Protein 1ZJ8 (pdb70)

Nearest PDB structures (foldseek):
  1zj9-assembly2_B  TM=9.997E-01  e=0.000E+00  Mycobacterium tuberculosis H37Rv
  5h8y-assembly1_D  TM=8.381E-01  e=7.721E-36  Zea mays
  5h8y-assembly2_B  TM=8.354E-01  e=2.269E-35  Zea mays
  5h92-assembly2_B  TM=8.286E-01  e=1.441E-35  Zea mays
  5h8v-assembly1_A  TM=8.009E-01  e=9.688E-36  Zea mays

Secondary structure (DSSP, 8-state):
-----GGGT--S--SHHHHHGGGS-GGGHHHHIIIIIHHH-GGGS-HHHHHTGGGGGTEEEEEPTT--GGG-SGGGHHHHEEEEEEEEEB-GGGEE-HHHHHHHHHHHHHHSTTEEEE-TTS-EEEEEE-GGGHHHHHHHHHTTT-B-TTSSSSSEEEEEE-TTTTT-TT-S--THHHHHHHHHHHTTSGGGSS-SS-EEEEEESSS-S-GGGSSEEEEEEEETTTEEEEEEEE--B-SSS-B--EEEEEEE-GGGHHHHHHHHHHHHHHHS--SSGGG-SHHHHHHHH-HHHHHHHIIIIIISSPPEE-PPPPPPSS-----EEEE-TTSSEEEEEB-BTTEEEHHHHHHHHHHHHHHT---EEE-TTS-EEEEEE-HHHHHHHHHHHHHTT-BSS--HHHHHEEE--BTTT-TT-SSB-HHHHHHHHHHHHHHTHHHHTT--S---EEEESSTT-TT-GGGSSEEEEEEEEESSSS-EEEEEEEEES-B-STT-BPPEE-TT--EETTTHHHHHHHHHHHHHHSPPTT--HHHHHHHS-GGGG-/-----GGGT--S--SHHHHHGGGS-GGGHHHHIIIIIHHH-GGGS-HHHHTTGGGGGTEEEEEPTT--TTT-SGGGHHHHEEEEEEEEEB-GGGEE-HHHHHHHHHHHHHHSTTEEEE-TTS-EEEEEE-GGGHHHHHHHHHTTT-B-TTSSSSSEEEEEE-TTTTT-SS-S--THHHHHHHHHHHTTSGGGS--SS-EEEEEESSS-S-GGGSSEEEEEEEETTTEEEEEEEE--B-SSS-B--EEEEEEE-GGGHHHHHHHHHHHHHHHS--SSGGG-SHHHHHHHH-HHHHHHHIIIIIISSPPEE-PPP---SS-----EEEE-TTSSEEEEEB-BTTEEEHHHHHHHHHHHHHTT---EEE-TTS-EEEEEE-HHHHHHHHHHHHHTT-BSS--HHHHHEEE--BTTT-TT-SSB-HHHHHHHHHHHHHHTHHHHTT--S---EEEESSTT-TT-GGGSSEEEEEEEEESSSS-EEEEEEEEES-BSSTT-BPPEEPTT--EETTTHHHHHHHHHHHHHHSPPTT--HHHHHHHS-GGGG-

Organism: Mycobacterium tuberculosis (strain ATCC 25618 / H37Rv) (NCBI:txid83332)

Radius of gyration: 33.24 Å; Cα contacts (8 Å, |Δi|>4): 2550; chains: 2; bounding box: 100×72×85 Å

GO terms:
  GO:0051539 4 iron, 4 sulfur cluster binding (F, IDA)
  GO:0051539 4 iron, 4 sulfur cluster binding (F, IMP)
  GO:0000103 sulfate assimilation (P, IMP)
  GO:0005829 cytosol (C, TAS)
  GO:0050311 sulfite reductase (ferredoxin) activity (F, IDA)

InterPro domains:
  IPR005117 Nitrite/Sulfite reductase ferredoxin-like domain [PF03460] (92-152)
  IPR005117 Nitrite/Sulfite reductase ferredoxin-like domain [PF03460] (338-400)
  IPR006066 Nitrite/sulphite reductase iron-sulphur/sirohaem-binding site [PR00397] (412-430)
  IPR006066 Nitrite/sulphite reductase iron-sulphur/sirohaem-binding site [PR00397] (461-479)
  IPR006066 Nitrite/sulphite reductase iron-sulphur/sirohaem-binding site [PS00365] (461-477)
  IPR006067 Nitrite/sulphite reductase 4Fe-4S domain [PF01077] (161-314)
  IPR006067 Nitrite/sulphite reductase 4Fe-4S domain [PF01077] (412-549)
  IPR036136 Nitrite/Sulfite reductase ferredoxin-like domain superfamily [SSF55124] (11-161)
  IPR036136 Nitrite/Sulfite reductase ferredoxin-like domain superfamily [SSF55124] (328-404)
  IPR045854 Nitrite and sulphite reductase 4Fe-4S domain-like superfamily [G3DSA:3.30.413.10] (154-330)
  IPR045854 Nitrite and sulphite reductase 4Fe-4S domain-like superfamily [G3DSA:3.30.413.10] (408-555)
  IPR045854 Nitrite and sulphite reductase 4Fe-4S domain-like superfamily [SSF56014] (162-320)
  IPR045854 Nitrite and sulphite reductase 4Fe-4S domain-like superfamily [SSF56014] (408-555)
  IPR051329 Nitrite and Sulfite Reductase 4Fe-4S Domain-Containing Protein [PTHR32439] (7-543)

B-factor: mean 45.19, std 12.54, range [2.69, 84.02]

Structure (mmCIF, N/CA/C/O backbone):
data_1ZJ8
#
_entry.id   1ZJ8
#
_cell.length_a   84.257
_cell.length_b   115.355
_cell.length_c   114.697
_cell.angle_alpha   90.00
_cell.angle_beta   90.00
_cell.angle_gamma   90.00
#
_symmetry.space_group_name_H-M   'P 21 21 21'
#
loop_
_entity.id
_entity.type
_entity.pdbx_description
1 polymer 'Probable ferredoxin-dependent nitrite reductase NirA'
2 non-polymer 'CHLORIDE ION'
3 non-polymer 'IRON/SULFUR CLUSTER'
4 non-polymer SIROHEME
5 water water
#
loop_
_atom_site.group_PDB
_atom_site.id
_atom_site.type_symbol
_atom_site.label_atom_id
_atom_site.label_alt_id
_atom_site.label_comp_id
_atom_site.label_asym_id
_atom_site.label_entity_id
_atom_site.label_seq_id
_atom_site.pdbx_PDB_ins_code
_atom_site.Cartn_x
_atom_site.Cartn_y
_atom_site.Cartn_z
_atom_site.occupancy
_atom_site.B_iso_or_equiv
_atom_site.auth_seq_id
_atom_site.auth_comp_id
_atom_site.auth_asym_id
_atom_site.auth_atom_id
_atom_site.pdbx_PDB_model_num
ATOM 1 N N . ARG A 1 21 ? 1.710 54.113 48.477 1.00 71.99 10 ARG A N 1
ATOM 2 C CA . ARG A 1 21 ? 1.291 53.642 49.840 1.00 71.94 10 ARG A CA 1
ATOM 3 C C . ARG A 1 21 ? 2.465 53.009 50.647 1.00 71.66 10 ARG A C 1
ATOM 4 O O . ARG A 1 21 ? 2.247 52.172 51.534 1.00 71.83 10 ARG A O 1
ATOM 12 N N . ASN A 1 22 ? 3.690 53.465 50.359 1.00 70.92 11 ASN A N 1
ATOM 13 C CA . ASN A 1 22 ? 4.934 52.924 50.939 1.00 70.12 11 ASN A CA 1
ATOM 14 C C . ASN A 1 22 ? 5.078 51.407 50.786 1.00 69.38 11 ASN A C 1
ATOM 15 O O . ASN A 1 22 ? 4.916 50.653 51.752 1.00 69.30 11 ASN A O 1
ATOM 20 N N . GLU A 1 23 ? 5.405 50.981 49.566 1.00 68.41 12 GLU A N 1
ATOM 21 C CA . GLU A 1 23 ? 5.747 49.585 49.286 1.00 67.48 12 GLU A CA 1
ATOM 22 C C . GLU A 1 23 ? 7.258 49.378 49.385 1.00 66.71 12 GLU A C 1
ATOM 23 O O . GLU A 1 23 ? 7.772 48.394 48.856 1.00 66.95 12 GLU A O 1
ATOM 29 N N . GLY A 1 24 ? 7.964 50.299 50.053 1.00 65.66 13 GLY A N 1
ATOM 30 C CA . GLY A 1 24 ? 9.408 50.186 50.284 1.00 64.85 13 GLY A CA 1
ATOM 31 C C . GLY A 1 24 ? 10.253 50.737 49.149 1.00 64.00 13 GLY A C 1
ATOM 32 O O . GLY A 1 24 ? 11.475 50.744 49.250 1.00 63.50 13 GLY A O 1
ATOM 33 N N . GLN A 1 25 ? 9.597 51.220 48.087 1.00 63.38 14 GLN A N 1
ATOM 34 C CA . GLN A 1 25 ? 10.262 51.667 46.854 1.00 63.08 14 GLN A CA 1
ATOM 35 C C . GLN A 1 25 ? 11.256 52.799 47.090 1.00 62.82 14 GLN A C 1
ATOM 36 O O . GLN A 1 25 ? 10.892 53.856 47.610 1.00 62.86 14 GLN A O 1
ATOM 42 N N . TRP A 1 26 ? 12.508 52.556 46.702 1.00 62.70 15 TRP A N 1
ATOM 43 C CA . TRP A 1 26 ? 13.600 53.533 46.822 1.00 62.73 15 TRP A CA 1
ATOM 44 C C . TRP A 1 26 ? 13.311 54.841 46.059 1.00 62.93 15 TRP A C 1
ATOM 45 O O . TRP A 1 26 ? 13.501 55.932 46.600 1.00 63.06 15 TRP A O 1
ATOM 56 N N . ALA A 1 27 ? 12.838 54.726 44.817 1.00 63.33 16 ALA A N 1
ATOM 57 C CA . ALA A 1 27 ? 12.611 55.900 43.942 1.00 63.73 16 ALA A CA 1
ATOM 58 C C . ALA A 1 27 ? 11.383 56.769 44.290 1.00 64.13 16 ALA A C 1
ATOM 59 O O . ALA A 1 27 ? 11.156 57.799 43.652 1.00 64.42 16 ALA A O 1
ATOM 61 N N . LEU A 1 28 ? 10.568 56.352 45.252 1.00 64.51 17 LEU A N 1
ATOM 62 C CA . LEU A 1 28 ? 9.514 57.221 45.767 1.00 64.82 17 LEU A CA 1
ATOM 63 C C . LEU A 1 28 ? 9.943 57.899 47.083 1.00 65.19 17 LEU A C 1
ATOM 64 O O . LEU A 1 28 ? 9.129 58.530 47.750 1.00 65.14 17 LEU A O 1
ATOM 69 N N . GLY A 1 29 ? 11.219 57.770 47.447 1.00 65.73 18 GLY A N 1
ATOM 70 C CA . GLY A 1 29 ? 11.723 58.280 48.717 1.00 66.25 18 GLY A CA 1
ATOM 71 C C . GLY A 1 29 ? 11.431 57.379 49.905 1.00 66.87 18 GLY A C 1
ATOM 72 O O . GLY A 1 29 ? 11.977 57.600 50.996 1.00 66.84 18 GLY A O 1
ATOM 73 N N . HIS A 1 30 ? 10.584 56.362 49.698 1.00 67.57 19 HIS A N 1
ATOM 74 C CA . HIS A 1 30 ? 10.173 55.431 50.758 1.00 67.92 19 HIS A CA 1
ATOM 75 C C . HIS A 1 30 ? 11.305 54.424 50.993 1.00 68.11 19 HIS A C 1
ATOM 76 O O . HIS A 1 30 ? 11.189 53.251 50.658 1.00 68.13 19 HIS A O 1
ATOM 83 N N . ARG A 1 31 ? 12.389 54.901 51.599 1.00 68.31 20 ARG A N 1
ATOM 84 C CA . ARG A 1 31 ? 13.664 54.203 51.581 1.00 68.40 20 ARG A CA 1
ATOM 85 C C . ARG A 1 31 ? 14.023 53.534 52.917 1.00 68.41 20 ARG A C 1
ATOM 86 O O . ARG A 1 31 ? 15.193 53.182 53.153 1.00 68.31 20 ARG A O 1
ATOM 94 N N . GLU A 1 32 ? 13.020 53.329 53.773 1.00 68.37 21 GLU A N 1
ATOM 95 C CA . GLU A 1 32 ? 13.261 52.768 55.112 1.00 68.32 21 GLU A CA 1
ATOM 96 C C . GLU A 1 32 ? 13.012 51.258 55.219 1.00 68.05 21 GLU A C 1
ATOM 97 O O . GLU A 1 32 ? 12.098 50.736 54.576 1.00 68.16 21 GLU A O 1
ATOM 103 N N . PRO A 1 33 ? 13.819 50.551 56.044 1.00 67.53 22 PRO A N 1
ATOM 104 C CA . PRO A 1 33 ? 13.658 49.098 56.185 1.00 67.18 22 PRO A CA 1
ATOM 105 C C . PRO A 1 33 ? 12.282 48.698 56.695 1.00 66.77 22 PRO A C 1
ATOM 106 O O . PRO A 1 33 ? 11.869 49.173 57.743 1.00 66.88 22 PRO A O 1
ATOM 110 N N . LEU A 1 34 ? 11.584 47.841 55.955 1.00 66.30 23 LEU A N 1
ATOM 111 C CA . LEU A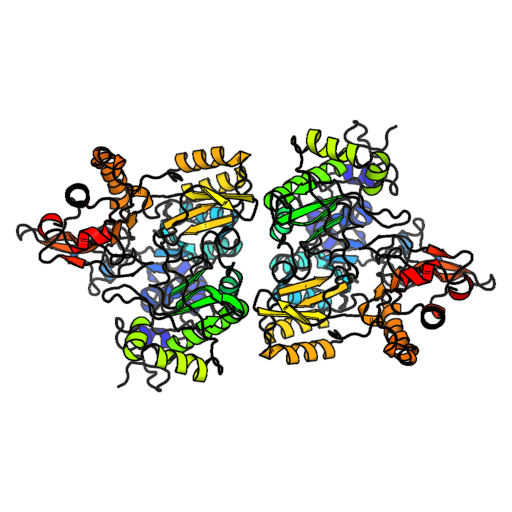 1 34 ? 10.283 47.328 56.371 1.00 66.06 23 LEU A CA 1
ATOM 112 C C . LEU A 1 34 ? 10.347 45.827 56.705 1.00 65.82 23 LEU A C 1
ATOM 113 O O . LEU A 1 34 ? 9.310 45.175 56.871 1.00 65.84 23 LEU A O 1
ATOM 118 N N . ASN A 1 35 ? 11.565 45.290 56.795 1.00 65.53 24 ASN A N 1
ATOM 119 C CA . ASN A 1 35 ? 11.815 43.865 57.071 1.00 65.26 24 ASN A CA 1
ATOM 120 C C . ASN A 1 35 ? 13.108 43.760 57.867 1.00 65.11 24 ASN A C 1
ATOM 121 O O . ASN A 1 35 ? 13.880 44.723 57.928 1.00 64.81 24 ASN A O 1
ATOM 126 N N . ALA A 1 36 ? 13.351 42.589 58.456 1.00 65.11 25 ALA A N 1
ATOM 127 C CA . ALA A 1 36 ? 14.657 42.284 59.054 1.00 65.19 25 ALA A CA 1
ATOM 128 C C . ALA A 1 36 ? 15.711 42.104 57.948 1.00 65.29 25 ALA A C 1
ATOM 129 O O . ALA A 1 36 ? 16.918 42.305 58.166 1.00 65.03 25 ALA A O 1
ATOM 131 N N . ASN A 1 37 ? 15.228 41.712 56.767 1.00 65.44 26 ASN A N 1
ATOM 132 C CA . ASN A 1 37 ? 16.058 41.496 55.594 1.00 65.52 26 ASN A CA 1
ATOM 133 C C . ASN A 1 37 ? 16.514 42.812 55.000 1.00 65.62 26 ASN A C 1
ATOM 134 O O . ASN A 1 37 ? 17.706 42.999 54.750 1.00 65.52 26 ASN A O 1
ATOM 139 N N . GLU A 1 38 ? 15.564 43.725 54.789 1.00 65.80 27 GLU A N 1
ATOM 140 C CA . GLU A 1 38 ? 15.882 45.082 54.345 1.00 65.94 27 GLU A CA 1
ATOM 141 C C . GLU A 1 38 ? 16.715 45.872 55.368 1.00 66.17 27 GLU A C 1
ATOM 142 O O . GLU A 1 38 ? 17.395 46.835 54.998 1.00 66.41 27 GLU A O 1
ATOM 148 N N . GLU A 1 39 ? 16.682 45.465 56.636 1.00 66.28 28 GLU A N 1
ATOM 149 C CA . GLU A 1 39 ? 17.405 46.194 57.679 1.00 66.36 28 GLU A CA 1
ATOM 150 C C . GLU A 1 39 ? 18.869 45.783 57.844 1.00 66.14 28 GLU A C 1
ATOM 151 O O . GLU A 1 39 ? 19.717 46.622 58.162 1.00 66.09 28 GLU A O 1
ATOM 157 N N . LEU A 1 40 ? 19.166 44.501 57.651 1.00 66.08 29 LEU A N 1
ATOM 158 C CA . LEU A 1 40 ? 20.556 44.033 57.746 1.00 65.98 29 LEU A CA 1
ATOM 159 C C . LEU A 1 40 ? 21.393 44.522 56.562 1.00 65.72 29 LEU A C 1
ATOM 160 O O . LEU A 1 40 ? 22.604 44.704 56.679 1.00 65.49 29 LEU A O 1
ATOM 165 N N . LYS A 1 41 ? 20.727 44.756 55.431 1.00 65.65 30 LYS A N 1
ATOM 166 C CA . LYS A 1 41 ? 21.381 45.295 54.240 1.00 65.43 30 LYS A CA 1
ATOM 167 C C . LYS A 1 41 ? 21.734 46.783 54.415 1.00 65.54 30 LYS A C 1
ATOM 168 O O . LYS A 1 41 ? 22.653 47.289 53.753 1.00 65.61 30 LYS A O 1
ATOM 174 N N . LYS A 1 42 ? 21.030 47.468 55.320 1.00 65.32 31 LYS A N 1
ATOM 175 C CA . LYS A 1 42 ? 21.355 48.862 55.650 1.00 65.22 31 LYS A CA 1
ATOM 176 C C . LYS A 1 42 ? 22.680 49.020 56.416 1.00 65.23 31 LYS A C 1
ATOM 177 O O . LYS A 1 42 ? 23.172 50.137 56.551 1.00 65.13 31 LYS A O 1
ATOM 183 N N . ALA A 1 43 ? 23.262 47.911 56.886 1.00 65.45 32 ALA A N 1
ATOM 184 C CA . ALA A 1 43 ? 24.483 47.946 57.705 1.00 65.64 32 ALA A CA 1
ATOM 185 C C . ALA A 1 43 ? 25.790 47.968 56.891 1.00 65.88 32 ALA A C 1
ATOM 186 O O . ALA A 1 43 ? 26.850 47.607 57.409 1.00 65.93 32 ALA A O 1
ATOM 188 N N . GLY A 1 44 ? 25.726 48.412 55.636 1.00 66.32 33 GLY A N 1
ATOM 189 C CA . GLY A 1 44 ? 26.901 48.412 54.744 1.00 66.47 33 GLY A CA 1
ATOM 190 C C . GLY A 1 44 ? 26.778 47.319 53.700 1.00 66.65 33 GLY A C 1
ATOM 191 O O . GLY A 1 44 ? 25.949 46.413 53.854 1.00 66.87 33 GLY A O 1
ATOM 192 N N . ASN A 1 45 ? 27.588 47.394 52.640 1.00 66.74 34 ASN A N 1
ATOM 193 C CA . ASN A 1 45 ? 27.508 46.396 51.565 1.00 66.81 34 ASN A CA 1
ATOM 194 C C . ASN A 1 45 ? 27.612 44.988 52.174 1.00 66.88 34 ASN A C 1
ATOM 195 O O . ASN A 1 45 ? 28.520 44.723 52.965 1.00 66.79 34 ASN A O 1
ATOM 200 N N . PRO A 1 46 ? 26.633 44.108 51.877 1.00 66.94 35 PRO A N 1
ATOM 201 C CA . PRO A 1 46 ? 26.738 42.716 52.353 1.00 66.92 35 PRO A CA 1
ATOM 202 C C . PRO A 1 46 ? 28.026 41.974 51.924 1.00 66.87 35 PRO A C 1
ATOM 203 O O . PRO A 1 46 ? 28.595 41.225 52.715 1.00 66.60 35 PRO A O 1
ATOM 207 N N . LEU A 1 47 ? 28.502 42.220 50.705 1.00 66.93 36 LEU A N 1
ATOM 208 C CA . LEU A 1 47 ? 29.729 41.588 50.196 1.00 67.14 36 LEU A CA 1
ATOM 209 C C . LEU A 1 47 ? 30.962 41.764 51.093 1.00 67.23 36 LEU A C 1
ATOM 210 O O . LEU A 1 47 ? 32.010 41.168 50.826 1.00 66.93 36 LEU A O 1
ATOM 215 N N . ASP A 1 48 ? 30.848 42.594 52.133 1.00 67.74 37 ASP A N 1
ATOM 216 C CA . ASP A 1 48 ? 31.985 42.909 53.021 1.00 68.06 37 ASP A CA 1
ATOM 217 C C . ASP A 1 48 ? 32.437 41.731 53.880 1.00 68.20 37 ASP A C 1
ATOM 218 O O . ASP A 1 48 ? 33.617 41.646 54.260 1.00 68.00 37 ASP A O 1
ATOM 223 N N . VAL A 1 49 ? 31.496 40.820 54.147 1.00 68.44 38 VAL A N 1
ATOM 224 C CA . VAL A 1 49 ? 31.738 39.632 54.978 1.00 68.64 38 VAL A CA 1
ATOM 225 C C . VAL A 1 49 ? 32.989 38.865 54.599 1.00 68.73 38 VAL A C 1
ATOM 226 O O . VAL A 1 49 ? 33.612 38.260 55.466 1.00 68.72 38 VAL A O 1
ATOM 230 N N . ARG A 1 50 ? 33.353 38.878 53.319 1.00 68.99 39 ARG A N 1
ATOM 231 C CA . ARG A 1 50 ? 34.506 38.101 52.857 1.00 69.26 39 ARG A CA 1
ATOM 232 C C . ARG A 1 50 ? 35.728 38.254 53.774 1.00 69.51 39 ARG A C 1
ATOM 233 O O . ARG A 1 50 ? 36.423 37.261 54.044 1.00 69.46 39 ARG A O 1
ATOM 241 N N . GLU A 1 51 ? 35.970 39.479 54.263 1.00 69.83 40 GLU A N 1
ATOM 242 C CA . GLU A 1 51 ? 37.090 39.748 55.198 1.00 69.84 40 GLU A CA 1
ATOM 243 C C . GLU A 1 51 ? 36.830 39.074 56.552 1.00 69.50 40 GLU A C 1
ATOM 244 O O . GLU A 1 51 ? 37.697 38.374 57.083 1.00 69.17 40 GLU A O 1
ATOM 250 N N . ARG A 1 52 ? 35.625 39.277 57.084 1.00 69.14 41 ARG A N 1
ATOM 251 C CA . ARG A 1 52 ? 35.190 38.601 58.315 1.00 69.02 41 ARG A CA 1
ATOM 252 C C . ARG A 1 52 ? 35.257 37.071 58.241 1.00 68.95 41 ARG A C 1
ATOM 253 O O . ARG A 1 52 ? 35.410 36.416 59.280 1.00 69.04 41 ARG A O 1
ATOM 261 N N . ILE A 1 53 ? 35.126 36.503 57.038 1.00 68.79 42 ILE A N 1
ATOM 262 C CA . ILE A 1 53 ? 35.282 35.052 56.853 1.00 68.72 42 ILE A CA 1
ATOM 263 C C . ILE A 1 53 ? 36.759 34.708 57.006 1.00 68.66 42 ILE A C 1
ATOM 264 O O . ILE A 1 53 ? 37.118 33.822 57.780 1.00 68.53 42 ILE A O 1
ATOM 269 N N . GLU A 1 54 ? 37.608 35.421 56.270 1.00 68.73 43 GLU A N 1
ATOM 270 C CA . GLU A 1 54 ? 39.041 35.110 56.243 1.00 68.89 43 GLU A CA 1
ATOM 271 C C . GLU A 1 54 ? 39.754 35.508 57.530 1.00 68.97 43 GLU A C 1
ATOM 272 O O . GLU A 1 54 ? 40.734 34.858 57.905 1.00 69.08 43 GLU A O 1
ATOM 278 N N . ASN A 1 55 ? 39.282 36.577 58.182 1.00 68.92 44 ASN A N 1
ATOM 279 C CA . ASN A 1 55 ? 39.869 37.051 59.450 1.00 68.92 44 ASN A CA 1
ATOM 280 C C . ASN A 1 55 ? 39.339 36.277 60.654 1.00 68.88 44 ASN A C 1
ATOM 281 O O . ASN A 1 55 ? 40.093 35.591 61.343 1.00 68.83 44 ASN A O 1
ATOM 286 N N . ILE A 1 56 ? 38.032 36.390 60.882 1.00 68.94 45 ILE A N 1
ATOM 287 C CA . ILE A 1 56 ? 37.370 35.819 62.064 1.00 69.03 45 ILE A CA 1
ATOM 288 C C . ILE A 1 56 ? 36.931 34.357 61.859 1.00 69.02 45 ILE A C 1
ATOM 289 O O . ILE A 1 56 ? 37.605 33.415 62.317 1.00 69.13 45 ILE A O 1
ATOM 294 N N . TYR A 1 57 ? 35.829 34.192 61.126 1.00 68.74 46 TYR A N 1
ATOM 295 C CA . TYR A 1 57 ? 35.025 32.972 61.163 1.00 68.71 46 TYR A CA 1
ATOM 296 C C . TYR A 1 57 ? 35.765 31.697 60.741 1.00 68.64 46 TYR A C 1
ATOM 297 O O . TYR A 1 57 ? 35.579 30.648 61.359 1.00 68.64 46 TYR A O 1
ATOM 306 N N . ALA A 1 58 ? 36.611 31.782 59.718 1.00 68.65 47 ALA A N 1
ATOM 307 C CA . ALA A 1 58 ? 37.344 30.611 59.234 1.00 68.88 47 ALA A CA 1
ATOM 308 C C . ALA A 1 58 ? 38.298 30.026 60.277 1.00 69.16 47 ALA A C 1
ATOM 309 O O . ALA A 1 58 ? 38.862 28.949 60.062 1.00 69.19 47 ALA A O 1
ATOM 311 N N . LYS A 1 59 ? 38.498 30.740 61.390 1.00 69.51 48 LYS A N 1
ATOM 312 C CA . LYS A 1 59 ? 39.365 30.264 62.477 1.00 69.48 48 LYS A CA 1
ATOM 313 C C . LYS A 1 59 ? 38.576 29.779 63.687 1.00 69.30 48 LYS A C 1
ATOM 314 O O . LYS A 1 59 ? 38.832 28.691 64.192 1.00 69.20 48 LYS A O 1
ATOM 320 N N . GLN A 1 60 ? 37.631 30.586 64.158 1.00 69.16 49 GLN A N 1
ATOM 321 C CA . GLN A 1 60 ? 36.797 30.187 65.308 1.00 69.24 49 GLN A CA 1
ATOM 322 C C . GLN A 1 60 ? 35.760 29.090 65.008 1.00 69.32 49 GLN A C 1
ATOM 323 O O . GLN A 1 60 ? 35.341 28.367 65.921 1.00 69.45 49 GLN A O 1
ATOM 329 N N . GLY A 1 61 ? 35.312 29.000 63.755 1.00 69.22 50 GLY A N 1
ATOM 330 C CA . GLY A 1 61 ? 34.309 28.006 63.362 1.00 68.91 50 GLY A CA 1
ATOM 331 C C . GLY A 1 61 ? 32.888 28.542 63.377 1.00 68.76 50 GLY A C 1
ATOM 332 O O . GLY A 1 61 ? 32.665 29.752 63.483 1.00 68.86 50 GLY A O 1
ATOM 333 N N . PHE A 1 62 ? 31.925 27.626 63.282 1.00 68.47 51 PHE A N 1
ATOM 334 C CA . PHE A 1 62 ? 30.507 27.969 63.067 1.00 68.44 51 PHE A CA 1
ATOM 335 C C . PHE A 1 62 ? 29.937 28.873 64.169 1.00 68.53 51 PHE A C 1
ATOM 336 O O . PHE A 1 62 ? 29.094 29.736 63.897 1.00 68.69 51 PHE A O 1
ATOM 344 N N . ASP A 1 63 ? 30.400 28.678 65.406 1.00 68.48 52 ASP A N 1
ATOM 345 C CA . ASP A 1 63 ? 29.804 29.338 66.581 1.00 68.20 52 ASP A CA 1
ATOM 346 C C . ASP A 1 63 ? 30.176 30.815 66.725 1.00 67.90 52 ASP A C 1
ATOM 347 O O . ASP A 1 63 ? 29.479 31.558 67.418 1.00 67.48 52 ASP A O 1
ATOM 352 N N . SER A 1 64 ? 31.274 31.233 66.091 1.00 67.75 53 SER A N 1
ATOM 353 C CA . SER A 1 64 ? 31.671 32.648 66.107 1.00 67.62 53 SER A CA 1
ATOM 354 C C . SER A 1 64 ? 30.768 33.495 65.229 1.00 67.54 53 SER A C 1
ATOM 355 O O . SER A 1 64 ? 30.680 34.702 65.432 1.00 67.83 53 SER A O 1
ATOM 358 N N . ILE A 1 65 ? 30.075 32.857 64.289 1.00 67.37 54 ILE A N 1
ATOM 359 C CA . ILE A 1 65 ? 29.386 33.566 63.215 1.00 67.26 54 ILE A CA 1
ATOM 360 C C . ILE A 1 65 ? 28.135 34.297 63.710 1.00 67.00 54 ILE A C 1
ATOM 361 O O . ILE A 1 65 ? 27.242 33.696 64.306 1.00 66.77 54 ILE A O 1
ATOM 366 N N . ASP A 1 66 ? 28.099 35.606 63.461 1.00 66.80 55 ASP A N 1
ATOM 367 C CA . ASP A 1 66 ? 26.922 36.418 63.748 1.00 66.71 55 ASP A CA 1
ATOM 368 C C . ASP A 1 66 ? 25.730 35.906 62.963 1.00 66.40 55 ASP A C 1
ATOM 369 O O . ASP A 1 66 ? 25.846 35.592 61.785 1.00 66.43 55 ASP A O 1
ATOM 374 N N . LYS A 1 67 ? 24.575 35.849 63.610 1.00 66.03 56 LYS A N 1
ATOM 375 C CA . LYS A 1 67 ? 23.401 35.254 62.984 1.00 65.67 56 LYS A CA 1
ATOM 376 C C . LYS A 1 67 ? 22.906 36.031 61.766 1.00 65.32 56 LYS A C 1
ATOM 377 O O . LYS A 1 67 ? 22.305 35.434 60.874 1.00 65.61 56 LYS A O 1
ATOM 383 N N . THR A 1 68 ? 23.188 37.334 61.696 1.00 64.79 57 THR A N 1
ATOM 384 C CA . THR A 1 68 ? 22.845 38.129 60.511 1.00 64.35 57 THR A CA 1
ATOM 385 C C . THR A 1 68 ? 23.836 37.891 59.349 1.00 63.91 57 THR A C 1
ATOM 386 O O . THR A 1 68 ? 23.455 37.931 58.175 1.00 63.75 57 THR A O 1
ATOM 390 N N . ASP A 1 69 ? 25.097 37.631 59.679 1.00 63.44 58 ASP A N 1
ATOM 391 C CA . ASP A 1 69 ? 26.055 37.140 58.688 1.00 63.15 58 ASP A CA 1
ATOM 392 C C . ASP A 1 69 ? 25.682 35.728 58.233 1.00 62.86 58 ASP A C 1
ATOM 393 O O . ASP A 1 69 ? 25.528 35.491 57.029 1.00 62.91 58 ASP A O 1
ATOM 398 N N . LEU A 1 70 ? 25.513 34.821 59.203 1.00 62.41 59 LEU A N 1
ATOM 399 C CA . LEU A 1 70 ? 25.185 33.409 58.952 1.00 62.15 59 LEU A CA 1
ATOM 400 C C . LEU A 1 70 ? 23.970 33.230 58.061 1.00 61.83 59 LEU A C 1
ATOM 401 O O . LEU A 1 70 ? 24.050 32.547 57.053 1.00 61.95 59 LEU A O 1
ATOM 406 N N . ARG A 1 71 ? 22.856 33.852 58.424 1.00 61.56 60 ARG A N 1
ATOM 407 C CA . ARG A 1 71 ? 21.586 33.632 57.719 1.00 61.68 60 ARG A CA 1
ATOM 408 C C . ARG A 1 71 ? 21.263 34.653 56.609 1.00 61.21 60 ARG A C 1
ATOM 409 O O . ARG A 1 71 ? 20.197 34.569 55.992 1.00 60.94 60 ARG A O 1
ATOM 417 N N . GLY A 1 72 ? 22.163 35.609 56.360 1.00 60.89 61 GLY A N 1
ATOM 418 C CA . GLY A 1 72 ? 21.894 36.697 55.410 1.00 60.39 61 GLY A CA 1
ATOM 419 C C . GLY A 1 72 ? 23.094 37.050 54.549 1.00 60.08 61 GLY A C 1
ATOM 420 O O . GLY A 1 72 ? 23.130 36.755 53.351 1.00 60.10 61 GLY A O 1
ATOM 421 N N . ARG A 1 73 ? 24.088 37.678 55.160 1.00 59.45 62 ARG A N 1
ATOM 422 C CA . ARG A 1 73 ? 25.203 38.234 54.413 1.00 59.00 62 ARG A CA 1
ATOM 423 C C . ARG A 1 73 ? 26.097 37.172 53.753 1.00 58.43 62 ARG A C 1
ATOM 424 O O . ARG A 1 73 ? 26.757 37.455 52.748 1.00 58.28 62 ARG A O 1
ATOM 432 N N . PHE A 1 74 ? 26.113 35.962 54.319 1.00 57.80 63 PHE A N 1
ATOM 433 C CA . PHE A 1 74 ? 26.838 34.801 53.739 1.00 57.09 63 PHE A CA 1
ATOM 434 C C . PHE A 1 74 ? 26.399 34.482 52.309 1.00 56.04 63 PHE A C 1
ATOM 435 O O . PHE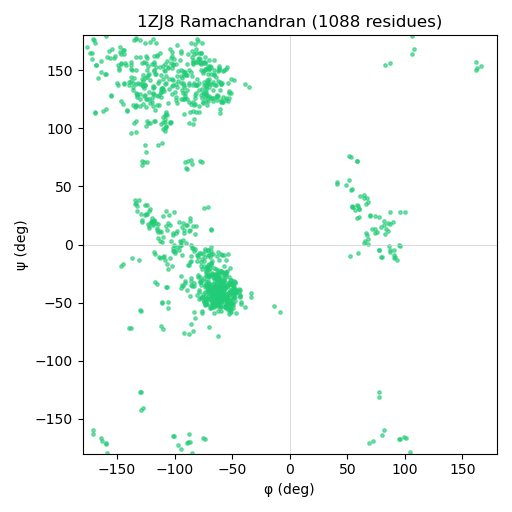 A 1 74 ? 27.199 34.077 51.469 1.00 55.76 63 PHE A O 1
ATOM 443 N N . ARG A 1 75 ? 25.117 34.667 52.050 1.00 55.01 64 ARG A N 1
ATOM 444 C CA . ARG A 1 75 ? 24.533 34.342 50.761 1.00 54.64 64 ARG A CA 1
ATOM 445 C C . ARG A 1 75 ? 25.208 35.108 49.630 1.00 53.96 64 ARG A C 1
ATOM 446 O O . ARG A 1 75 ? 25.417 34.572 48.548 1.00 54.18 64 ARG A O 1
ATOM 454 N N . TRP A 1 76 ? 25.612 36.342 49.888 1.00 53.18 65 TRP A N 1
ATOM 455 C CA . TRP A 1 76 ? 26.286 37.139 48.867 1.00 52.53 65 TRP A CA 1
ATOM 456 C C . TRP A 1 76 ? 27.566 36.482 48.389 1.00 51.78 65 TRP A C 1
ATOM 457 O O . TRP A 1 76 ? 28.180 36.971 47.431 1.00 51.44 65 TRP A O 1
ATOM 468 N N . TRP A 1 77 ? 27.975 35.403 49.062 1.00 51.07 66 TRP A N 1
ATOM 469 C CA . TRP A 1 77 ? 29.087 34.584 48.596 1.00 51.00 66 TRP A CA 1
ATOM 470 C C . TRP A 1 77 ? 28.688 33.139 48.328 1.00 50.60 66 TRP A C 1
ATOM 471 O O . TRP A 1 77 ? 29.543 32.262 48.244 1.00 50.83 66 TRP A O 1
ATOM 482 N N . GLY A 1 78 ? 27.396 32.888 48.158 1.00 50.06 67 GLY A N 1
ATOM 483 C CA . GLY A 1 78 ? 26.929 31.546 47.821 1.00 49.98 67 GLY A CA 1
ATOM 484 C C . GLY A 1 78 ? 27.060 30.517 48.940 1.00 49.70 67 GLY A C 1
ATOM 485 O O . GLY A 1 78 ? 27.136 29.307 48.663 1.00 49.34 67 GLY A O 1
ATOM 486 N N . LEU A 1 79 ? 27.077 30.993 50.195 1.00 49.38 68 LEU A N 1
ATOM 487 C CA . LEU A 1 79 ? 27.099 30.120 51.370 1.00 49.05 68 LEU A CA 1
ATOM 488 C C . LEU A 1 79 ? 25.743 30.165 52.001 1.00 48.97 68 LEU A C 1
ATOM 489 O O . LEU A 1 79 ? 25.302 31.186 52.508 1.00 49.10 68 LEU A O 1
ATOM 494 N N . TYR A 1 80 ? 25.065 29.040 51.895 1.00 49.35 69 TYR A N 1
ATOM 495 C CA . TYR A 1 80 ? 23.735 28.851 52.421 1.00 49.41 69 TYR A CA 1
ATOM 496 C C . TYR A 1 80 ? 23.911 27.722 53.478 1.00 49.51 69 TYR A C 1
ATOM 497 O O . TYR A 1 80 ? 24.638 26.745 53.272 1.00 49.41 69 TYR A O 1
ATOM 506 N N . THR A 1 81 ? 23.292 27.904 54.635 1.00 49.93 70 THR A N 1
ATOM 507 C CA . THR A 1 81 ? 23.339 26.933 55.732 1.00 50.00 70 THR A CA 1
ATOM 508 C C . THR A 1 81 ? 22.608 25.628 55.315 1.00 50.33 70 THR A C 1
ATOM 509 O O . THR A 1 81 ? 21.564 25.704 54.661 1.00 50.75 70 THR A O 1
ATOM 513 N N . GLN A 1 82 ? 23.118 24.444 55.665 1.00 50.37 71 GLN A N 1
ATOM 514 C CA . GLN A 1 82 ? 22.417 23.204 55.270 1.00 50.49 71 GLN A CA 1
ATOM 515 C C . GLN A 1 82 ? 21.570 22.576 56.405 1.00 50.89 71 GLN A C 1
ATOM 516 O O . GLN A 1 82 ? 21.785 22.860 57.585 1.00 50.91 71 GLN A O 1
ATOM 522 N N . ARG A 1 83 ? 20.607 21.724 56.028 1.00 51.32 72 ARG A N 1
ATOM 523 C CA . ARG A 1 83 ? 19.632 21.115 56.967 1.00 51.40 72 ARG A CA 1
ATOM 524 C C . ARG A 1 83 ? 20.259 20.027 57.857 1.00 51.89 72 ARG A C 1
ATOM 525 O O . ARG A 1 83 ? 20.876 19.072 57.357 1.00 52.02 72 ARG A O 1
ATOM 533 N N . GLU A 1 84 ? 20.082 20.178 59.176 1.00 52.24 73 GLU A N 1
ATOM 534 C CA . GLU A 1 84 ? 20.525 19.169 60.143 1.00 52.30 73 GLU A CA 1
ATOM 535 C C . GLU A 1 84 ? 19.782 17.855 59.881 1.00 52.61 73 GLU A C 1
ATOM 536 O O . GLU A 1 84 ? 18.626 17.844 59.402 1.00 52.18 73 GLU A O 1
ATOM 542 N N . GLN A 1 85 ? 20.460 16.753 60.203 1.00 53.08 74 GLN A N 1
ATOM 543 C CA . GLN A 1 85 ? 19.931 15.405 59.973 1.00 53.54 74 GLN A CA 1
ATOM 544 C C . GLN A 1 85 ? 18.783 15.047 60.908 1.00 54.03 74 GLN A C 1
ATOM 545 O O . GLN A 1 85 ? 18.723 15.532 62.031 1.00 54.13 74 GLN A O 1
ATOM 551 N N . GLY A 1 86 ? 17.889 14.173 60.446 1.00 54.74 75 GLY A N 1
ATOM 552 C CA . GLY A 1 86 ? 16.881 13.537 61.305 1.00 55.08 75 GLY A CA 1
ATOM 553 C C . GLY A 1 86 ? 15.533 14.225 61.436 1.00 55.51 75 GLY A C 1
ATOM 554 O O . GLY A 1 86 ? 14.593 13.653 61.986 1.00 55.39 75 GLY A O 1
ATOM 555 N N . TYR A 1 87 ? 15.430 15.455 60.951 1.00 56.16 76 TYR A N 1
ATOM 556 C CA . TYR A 1 87 ? 14.176 16.199 61.032 1.00 56.52 76 TYR A CA 1
ATOM 557 C C . TYR A 1 87 ? 13.397 16.005 59.739 1.00 56.84 76 TYR A C 1
ATOM 558 O O . TYR A 1 87 ? 13.929 16.245 58.660 1.00 56.95 76 TYR A O 1
ATOM 567 N N . ASP A 1 88 ? 12.152 15.551 59.847 1.00 57.44 77 ASP A N 1
ATOM 568 C CA . ASP A 1 88 ? 11.282 15.423 58.674 1.00 58.05 77 ASP A CA 1
ATOM 569 C C . ASP A 1 88 ? 10.346 16.643 58.524 1.00 58.57 77 ASP A C 1
ATOM 570 O O . ASP A 1 88 ? 10.494 17.635 59.249 1.00 58.34 77 ASP A O 1
ATOM 575 N N . GLY A 1 89 ? 9.410 16.559 57.574 1.00 59.46 78 GLY A N 1
ATOM 576 C CA . GLY A 1 89 ? 8.532 17.678 57.196 1.00 60.21 78 GLY A CA 1
ATOM 577 C C . GLY A 1 89 ? 7.712 18.328 58.301 1.00 60.97 78 GLY A C 1
ATOM 578 O O . GLY A 1 89 ? 7.349 19.512 58.214 1.00 61.19 78 GLY A O 1
ATOM 579 N N . THR A 1 90 ? 7.419 17.555 59.342 1.00 61.85 79 THR A N 1
ATOM 580 C CA . THR A 1 90 ? 6.811 18.069 60.568 1.00 62.15 79 THR A CA 1
ATOM 581 C C . THR A 1 90 ? 7.522 19.323 61.085 1.00 62.81 79 THR A C 1
ATOM 582 O O . THR A 1 90 ? 6.871 20.267 61.549 1.00 63.07 79 THR A O 1
ATOM 586 N N . TRP A 1 91 ? 8.855 19.314 61.002 1.00 63.24 80 TRP A N 1
ATOM 587 C CA . TRP A 1 91 ? 9.699 20.330 61.626 1.00 63.68 80 TRP A CA 1
ATOM 588 C C . TRP A 1 91 ? 9.953 21.547 60.750 1.00 63.86 80 TRP A C 1
ATOM 589 O O . TRP A 1 91 ? 10.370 22.596 61.239 1.00 63.93 80 TRP A O 1
ATOM 600 N N . THR A 1 92 ? 9.705 21.402 59.459 1.00 64.08 81 THR A N 1
ATOM 601 C CA . THR A 1 92 ? 9.956 22.473 58.507 1.00 64.25 81 THR A CA 1
ATOM 602 C C . THR A 1 92 ? 9.012 23.669 58.760 1.00 64.33 81 THR A C 1
ATOM 603 O O . THR A 1 92 ? 7.781 23.535 58.762 1.00 64.05 81 THR A O 1
ATOM 607 N N . GLY A 1 93 ? 9.613 24.835 58.969 1.00 64.48 82 GLY A N 1
ATOM 608 C CA . GLY A 1 93 ? 8.868 26.045 59.297 1.00 64.68 82 GLY A CA 1
ATOM 609 C C . GLY A 1 93 ? 9.842 27.085 59.807 1.00 64.82 82 GLY A C 1
ATOM 610 O O . GLY A 1 93 ? 10.912 26.733 60.327 1.00 64.77 82 GLY A O 1
ATOM 611 N N . ASP A 1 94 ? 9.483 28.357 59.634 1.00 64.98 83 ASP A N 1
ATOM 612 C CA . ASP A 1 94 ? 10.347 29.478 60.031 1.00 65.25 83 ASP A CA 1
ATOM 613 C C . ASP A 1 94 ? 10.646 29.493 61.556 1.00 65.25 83 ASP A C 1
ATOM 614 O O . ASP A 1 94 ? 11.715 29.941 61.992 1.00 64.76 83 ASP A O 1
ATOM 619 N N . ASP A 1 95 ? 9.708 28.962 62.343 1.00 65.43 84 ASP A N 1
ATOM 620 C CA . ASP A 1 95 ? 9.850 28.871 63.812 1.00 65.28 84 ASP A CA 1
ATOM 621 C C . ASP A 1 95 ? 10.922 27.877 64.326 1.00 65.16 84 ASP A C 1
ATOM 622 O O . ASP A 1 95 ? 11.375 28.017 65.462 1.00 65.40 84 ASP A O 1
ATOM 627 N N . ASN A 1 96 ? 11.343 26.903 63.509 1.00 64.60 85 ASN A N 1
ATOM 628 C CA . ASN A 1 96 ? 12.308 25.865 63.956 1.00 63.95 85 ASN A CA 1
ATOM 629 C C . ASN A 1 96 ? 13.763 26.069 63.494 1.00 63.35 85 ASN A C 1
ATOM 630 O O . ASN A 1 96 ? 14.596 25.177 63.660 1.00 62.91 85 ASN A O 1
ATOM 635 N N . ILE A 1 97 ? 14.057 27.241 62.932 1.00 62.81 86 ILE A N 1
ATOM 636 C CA . ILE A 1 97 ? 15.373 27.537 62.329 1.00 62.39 86 ILE A CA 1
ATOM 637 C C . ILE A 1 97 ? 16.548 26.967 63.096 1.00 61.72 86 ILE A C 1
ATOM 638 O O . ILE A 1 97 ? 17.381 26.288 62.521 1.00 61.66 86 ILE A O 1
ATOM 643 N N . ASP A 1 98 ? 16.626 27.280 64.388 1.00 61.29 87 ASP A N 1
ATOM 644 C CA . ASP A 1 98 ? 17.796 26.930 65.216 1.00 60.75 87 ASP A CA 1
ATOM 645 C C . ASP A 1 98 ? 18.072 25.425 65.253 1.00 60.17 87 ASP A C 1
ATOM 646 O O . ASP A 1 98 ? 19.226 25.011 65.325 1.00 59.87 87 ASP A O 1
ATOM 651 N N . LYS A 1 99 ? 17.002 24.623 65.209 1.00 59.68 88 LYS A N 1
ATOM 652 C CA . LYS A 1 99 ? 17.109 23.147 65.138 1.00 59.28 88 LYS A CA 1
ATOM 653 C C . LYS A 1 99 ? 17.566 22.654 63.769 1.00 58.67 88 LYS A C 1
ATOM 654 O O . LYS A 1 99 ? 18.479 21.828 63.662 1.00 58.43 88 LYS A O 1
ATOM 660 N N . LEU A 1 100 ? 16.893 23.158 62.732 1.00 57.83 89 LEU A N 1
ATOM 661 C CA . LEU A 1 100 ? 17.137 22.753 61.346 1.00 57.03 89 LEU A CA 1
ATOM 662 C C . LEU A 1 100 ? 18.475 23.250 60.782 1.00 56.54 89 LEU A C 1
ATOM 663 O O . LEU A 1 100 ? 18.952 22.734 59.781 1.00 56.45 89 LEU A O 1
ATOM 668 N N . GLU A 1 101 ? 19.073 24.245 61.429 1.00 55.97 90 GLU A N 1
ATOM 669 C CA . GLU A 1 101 ? 20.331 24.843 60.981 1.00 55.48 90 GLU A CA 1
ATOM 670 C C . GLU A 1 101 ? 21.542 24.038 61.460 1.00 54.69 90 GLU A C 1
ATOM 671 O O . GLU A 1 101 ? 21.912 24.127 62.626 1.00 54.67 90 GLU A O 1
ATOM 677 N N . ALA A 1 102 ? 22.153 23.265 60.562 1.00 53.81 91 ALA A N 1
ATOM 678 C CA . ALA A 1 102 ? 23.348 22.467 60.885 1.00 53.03 91 ALA A CA 1
ATOM 679 C C . ALA A 1 102 ? 24.605 23.316 60.887 1.00 52.39 91 ALA A C 1
ATOM 680 O O . ALA A 1 102 ? 24.562 24.500 60.538 1.00 52.27 91 ALA A O 1
ATOM 682 N N . LYS A 1 103 ? 25.726 22.689 61.267 1.00 51.73 92 LYS A N 1
ATOM 683 C CA . LYS A 1 103 ? 27.038 23.362 61.329 1.00 51.03 92 LYS A CA 1
ATOM 684 C C . LYS A 1 103 ? 27.783 23.257 59.998 1.00 50.25 92 LYS A C 1
ATOM 685 O O . LYS A 1 103 ? 29.003 23.480 59.948 1.00 50.47 92 LYS A O 1
ATOM 691 N N . TYR A 1 104 ? 27.064 22.912 58.929 1.00 49.05 93 TYR A N 1
ATOM 692 C CA . TYR A 1 104 ? 27.662 22.707 57.609 1.00 47.91 93 TYR A CA 1
ATOM 693 C C . TYR A 1 104 ? 26.982 23.602 56.575 1.00 46.86 93 TYR A C 1
ATOM 694 O O . TYR A 1 104 ? 25.874 24.087 56.795 1.00 46.47 93 TYR A O 1
ATOM 703 N N . PHE A 1 105 ? 27.657 23.822 55.452 1.00 46.08 94 PHE A N 1
ATOM 704 C CA . PHE A 1 105 ? 27.169 24.730 54.405 1.00 45.65 94 PHE A CA 1
ATOM 705 C C . PHE A 1 105 ? 26.996 24.058 53.052 1.00 44.12 94 PHE A C 1
ATOM 706 O O . PHE A 1 105 ? 27.798 23.217 52.647 1.00 44.18 94 PHE A O 1
ATOM 714 N N . MET A 1 106 ? 25.945 24.446 52.353 1.00 42.59 95 MET A N 1
ATOM 715 C CA . MET A 1 106 ? 25.898 24.283 50.919 1.00 41.41 95 MET A CA 1
ATOM 716 C C . MET A 1 106 ? 26.747 25.432 50.353 1.00 40.92 95 MET A C 1
ATOM 717 O O . MET A 1 106 ? 26.602 26.587 50.779 1.00 40.70 95 MET A O 1
ATOM 722 N N . MET A 1 107 ? 27.636 25.128 49.410 1.00 39.90 96 MET A N 1
ATOM 723 C CA . MET A 1 107 ? 28.374 26.176 48.708 1.00 39.26 96 MET A CA 1
ATOM 724 C C . MET A 1 107 ? 28.141 26.087 47.193 1.00 38.32 96 MET A C 1
ATOM 725 O O . MET A 1 107 ? 28.258 25.012 46.603 1.00 38.46 96 MET A O 1
ATOM 730 N N . ARG A 1 108 ? 27.823 27.229 46.585 1.00 37.18 97 ARG A N 1
ATOM 731 C CA . ARG A 1 108 ? 27.345 27.308 45.203 1.00 36.60 97 ARG A CA 1
ATOM 732 C C . ARG A 1 108 ? 28.367 28.030 44.344 1.00 36.11 97 ARG A C 1
ATOM 733 O O . ARG A 1 108 ? 28.679 29.195 44.588 1.00 35.73 97 ARG A O 1
ATOM 741 N N . VAL A 1 109 ? 28.875 27.343 43.330 1.00 35.67 98 VAL A N 1
ATOM 742 C CA . VAL A 1 109 ? 29.855 27.940 42.448 1.00 35.57 98 VAL A CA 1
ATOM 743 C C . VAL A 1 109 ? 29.154 28.602 41.277 1.00 35.23 98 VAL A C 1
ATOM 744 O O . VAL A 1 109 ? 28.340 27.974 40.602 1.00 35.09 98 VAL A O 1
ATOM 748 N N . ARG A 1 110 ? 29.483 29.874 41.047 1.00 34.85 99 ARG A N 1
ATOM 749 C CA . ARG A 1 110 ? 28.896 30.669 39.972 1.00 34.56 99 ARG A CA 1
ATOM 750 C C . ARG A 1 110 ? 29.529 30.333 38.615 1.00 34.36 99 ARG A C 1
ATOM 751 O O . ARG A 1 110 ? 30.747 30.500 38.442 1.00 34.68 99 ARG A O 1
ATOM 759 N N . CYS A 1 111 ? 28.714 29.863 37.669 1.00 33.65 100 CYS A N 1
ATOM 760 C CA . CYS A 1 111 ? 29.188 29.479 36.346 1.00 33.55 100 CYS A CA 1
ATOM 761 C C . CYS A 1 111 ? 28.385 30.134 35.224 1.00 33.52 100 CYS A C 1
ATOM 762 O O . CYS A 1 111 ? 27.678 29.452 34.462 1.00 33.47 100 CYS A O 1
ATOM 765 N N . ASP A 1 112 ? 28.519 31.447 35.092 1.00 33.13 101 ASP A N 1
ATOM 766 C CA . ASP A 1 112 ? 27.759 32.177 34.085 1.00 32.76 101 ASP A CA 1
ATOM 767 C C . ASP A 1 112 ? 27.969 31.515 32.737 1.00 32.19 101 ASP A C 1
ATOM 768 O O . ASP A 1 112 ? 29.099 31.166 32.375 1.00 32.23 101 ASP A O 1
ATOM 773 N N . GLY A 1 113 ? 26.860 31.289 32.037 1.00 31.65 102 GLY A N 1
ATOM 774 C CA . GLY A 1 113 ? 26.858 30.607 30.746 1.00 31.58 102 GLY A CA 1
ATOM 775 C C . GLY A 1 113 ? 27.255 29.136 30.764 1.00 31.45 102 GLY A C 1
ATOM 776 O O . GLY A 1 113 ? 27.470 28.543 29.694 1.00 31.02 102 GLY A O 1
ATOM 777 N N . GLY A 1 114 ? 27.370 28.558 31.970 1.00 31.50 103 GLY A N 1
ATOM 778 C CA . GLY A 1 114 ? 27.770 27.152 32.168 1.00 31.28 103 GLY A CA 1
ATOM 779 C C . GLY A 1 114 ? 29.205 26.797 31.816 1.00 31.13 103 GLY A C 1
ATOM 780 O O . GLY A 1 114 ? 29.608 25.667 31.998 1.00 31.15 103 GLY A O 1
ATOM 781 N N . ALA A 1 115 ? 30.000 27.766 31.374 1.00 31.20 104 ALA A N 1
ATOM 782 C CA . ALA A 1 115 ? 31.192 27.472 30.577 1.00 31.39 104 ALA A CA 1
ATOM 783 C C . ALA A 1 115 ? 32.448 27.296 31.415 1.00 31.47 104 ALA A C 1
ATOM 784 O O . ALA A 1 115 ? 32.793 28.191 32.151 1.00 31.72 104 ALA A O 1
ATOM 786 N N . LEU A 1 116 ? 33.137 26.161 31.260 1.00 31.85 105 LEU A N 1
ATOM 787 C CA . LEU A 1 116 ? 34.346 25.834 32.027 1.00 32.12 105 LEU A CA 1
ATOM 788 C C . LEU A 1 116 ? 35.428 25.206 31.159 1.00 32.24 105 LEU A C 1
ATOM 789 O O . LEU A 1 116 ? 35.127 24.602 30.140 1.00 32.68 105 LEU A O 1
ATOM 794 N N . SER A 1 117 ? 36.686 25.347 31.579 1.00 32.37 106 SER A N 1
ATOM 795 C CA . SER A 1 117 ? 37.800 24.670 30.929 1.00 32.70 106 SER A CA 1
ATOM 796 C C . SER A 1 117 ? 37.933 23.283 31.531 1.00 32.63 106 SER A C 1
ATOM 797 O O . SER A 1 117 ? 37.262 22.961 32.500 1.00 32.45 106 SER A O 1
ATOM 800 N N . ALA A 1 118 ? 38.804 22.465 30.967 1.00 32.54 107 ALA A N 1
ATOM 801 C CA . ALA A 1 118 ? 39.054 21.160 31.543 1.00 32.87 107 ALA A CA 1
ATOM 802 C C . ALA A 1 118 ? 39.720 21.320 32.901 1.00 33.01 107 ALA A C 1
ATOM 803 O O . ALA A 1 118 ? 39.373 20.629 33.847 1.00 33.36 107 ALA A O 1
ATOM 805 N N . ALA A 1 119 ? 40.670 22.251 32.993 1.00 33.67 108 ALA A N 1
ATOM 806 C CA . ALA A 1 119 ? 41.372 22.553 34.253 1.00 33.76 108 ALA A CA 1
ATOM 807 C C . ALA A 1 119 ? 40.411 22.989 35.363 1.00 34.07 108 ALA A C 1
ATOM 808 O O . ALA A 1 119 ? 40.551 22.546 36.511 1.00 34.55 108 ALA A O 1
ATOM 810 N N . ALA A 1 120 ? 39.450 23.845 35.018 1.00 34.00 109 ALA A N 1
ATOM 811 C CA . ALA A 1 120 ? 38.484 24.333 35.982 1.00 34.29 109 ALA A CA 1
ATOM 812 C C . ALA A 1 120 ? 37.584 23.198 36.460 1.00 34.47 109 ALA A C 1
ATOM 813 O O . ALA A 1 120 ? 37.230 23.141 37.640 1.00 34.61 109 ALA A O 1
ATOM 815 N N . LEU A 1 121 ? 37.212 22.306 35.544 1.00 34.93 110 LEU A N 1
ATOM 816 C CA . LEU A 1 121 ? 36.368 21.158 35.863 1.00 35.32 110 LEU A CA 1
ATOM 817 C C . LEU A 1 121 ? 37.102 20.183 36.801 1.00 35.86 110 LEU A C 1
ATOM 818 O O . LEU A 1 121 ? 36.494 19.605 37.711 1.00 36.01 110 LEU A O 1
ATOM 823 N N . ARG A 1 122 ? 38.408 20.024 36.588 1.00 36.27 111 ARG A N 1
ATOM 824 C CA . ARG A 1 122 ? 39.244 19.219 37.473 1.00 36.58 111 ARG A CA 1
ATOM 825 C C . ARG A 1 122 ? 39.336 19.790 38.895 1.00 37.03 111 ARG A C 1
ATOM 826 O O . ARG A 1 122 ? 39.277 19.040 39.887 1.00 37.15 111 ARG A O 1
ATOM 834 N N . THR A 1 123 ? 39.489 21.110 38.983 1.00 37.37 112 THR A N 1
ATOM 835 C CA . THR A 1 123 ? 39.550 21.805 40.261 1.00 37.62 112 THR A CA 1
ATOM 836 C C . THR A 1 123 ? 38.238 21.569 41.023 1.00 37.98 112 THR A C 1
ATOM 837 O O . THR A 1 123 ? 38.254 21.111 42.158 1.00 38.07 112 THR A O 1
ATOM 841 N N . LEU A 1 124 ? 37.114 21.842 40.370 1.00 38.22 113 LEU A N 1
ATOM 842 C CA . LEU A 1 124 ? 35.806 21.516 40.916 1.00 38.55 113 LEU A CA 1
ATOM 843 C C . LEU A 1 124 ? 35.745 20.091 41.460 1.00 38.40 113 LEU A C 1
ATOM 844 O O . LEU A 1 124 ? 35.166 19.840 42.514 1.00 38.12 113 LEU A O 1
ATOM 849 N N . GLY A 1 125 ? 36.348 19.163 40.735 1.00 38.46 114 GLY A N 1
ATOM 850 C CA . GLY A 1 125 ? 36.297 17.766 41.117 1.00 38.79 114 GLY A CA 1
ATOM 851 C C . GLY A 1 125 ? 37.058 17.494 42.390 1.00 38.85 114 GLY A C 1
ATOM 852 O O . GLY A 1 125 ? 36.591 16.758 43.257 1.00 38.85 114 GLY A O 1
ATOM 853 N N . GLN A 1 126 ? 38.235 18.103 42.490 1.00 39.07 115 GLN A N 1
ATOM 854 C CA . GLN A 1 126 ? 39.126 17.913 43.632 1.00 39.07 115 GLN A CA 1
ATOM 855 C C . GLN A 1 126 ? 38.650 18.612 44.899 1.00 38.90 115 GLN A C 1
ATOM 856 O O . GLN A 1 126 ? 38.737 18.035 45.984 1.00 38.55 115 GLN A O 1
ATOM 862 N N . ILE A 1 127 ? 38.144 19.840 44.753 1.00 38.72 116 ILE A N 1
ATOM 863 C CA . ILE A 1 127 ? 37.472 20.539 45.841 1.00 38.89 116 ILE A CA 1
ATOM 864 C C . ILE A 1 127 ? 36.428 19.598 46.458 1.00 39.14 116 ILE A C 1
ATOM 865 O O . ILE A 1 127 ? 36.407 19.428 47.680 1.00 39.02 116 ILE A O 1
ATOM 870 N N . SER A 1 128 ? 35.574 18.990 45.619 1.00 39.43 117 SER A N 1
ATOM 871 C CA . SER A 1 128 ? 34.435 18.191 46.108 1.00 39.47 117 SER A CA 1
ATOM 872 C C . SER A 1 128 ? 34.922 16.977 46.884 1.00 39.82 117 SER A C 1
ATOM 873 O O . SER A 1 128 ? 34.471 16.729 48.022 1.00 39.85 117 SER A O 1
ATOM 876 N N . THR A 1 129 ? 35.845 16.237 46.265 1.00 39.99 118 THR A N 1
ATOM 877 C CA . THR A 1 129 ? 36.357 14.990 46.831 1.00 40.37 118 THR A CA 1
ATOM 878 C C . THR A 1 129 ? 36.987 15.242 48.207 1.00 40.70 118 THR A C 1
ATOM 879 O O . THR A 1 129 ? 36.828 14.444 49.133 1.00 40.70 118 THR A O 1
ATOM 883 N N . GLU A 1 130 ? 37.645 16.392 48.338 1.00 41.25 119 GLU A N 1
ATOM 884 C CA . GLU A 1 130 ? 38.446 16.728 49.513 1.00 41.14 119 GLU A CA 1
ATOM 885 C C . GLU A 1 130 ? 37.712 17.525 50.568 1.00 40.70 119 GLU A C 1
ATOM 886 O O . GLU A 1 130 ? 37.954 17.326 51.738 1.00 40.99 119 GLU A O 1
ATOM 892 N N . PHE A 1 131 ? 36.842 18.443 50.170 1.00 40.69 120 PHE A N 1
ATOM 893 C CA . PHE A 1 131 ? 36.160 19.313 51.136 1.00 40.48 120 PHE A CA 1
ATOM 894 C C . PHE A 1 131 ? 34.661 19.132 51.263 1.00 39.97 120 PHE A C 1
ATOM 895 O O . PHE A 1 131 ? 34.081 19.725 52.167 1.00 39.84 120 PHE A O 1
ATOM 903 N N . ALA A 1 132 ? 34.023 18.377 50.365 1.00 39.43 121 ALA A N 1
ATOM 904 C CA . ALA A 1 132 ? 32.550 18.293 50.354 1.00 39.36 121 ALA A CA 1
ATOM 905 C C . ALA A 1 132 ? 32.024 16.870 50.517 1.00 39.18 121 ALA A C 1
ATOM 906 O O . ALA A 1 132 ? 30.841 16.621 50.301 1.00 39.53 121 ALA A O 1
ATOM 908 N N . ARG A 1 133 ? 32.891 15.954 50.936 1.00 38.79 122 ARG A N 1
ATOM 909 C CA . ARG A 1 133 ? 32.556 14.534 51.060 1.00 38.49 122 ARG A CA 1
ATOM 910 C C . ARG A 1 133 ? 32.126 13.941 49.720 1.00 37.88 122 ARG A C 1
ATOM 911 O O . ARG A 1 133 ? 31.347 12.984 49.671 1.00 37.70 122 ARG A O 1
ATOM 919 N N . ASP A 1 134 ? 32.688 14.507 48.644 1.00 37.46 123 ASP A N 1
ATOM 920 C CA . ASP A 1 134 ? 32.472 14.069 47.251 1.00 37.17 123 ASP A CA 1
ATOM 921 C C . ASP A 1 134 ? 31.067 14.411 46.719 1.00 36.80 123 ASP A C 1
ATOM 922 O O . ASP A 1 134 ? 30.662 13.919 45.668 1.00 37.13 123 ASP A O 1
ATOM 927 N N . THR A 1 135 ? 30.334 15.264 47.431 1.00 35.87 124 THR A N 1
ATOM 928 C CA . THR A 1 135 ? 29.080 15.782 46.924 1.00 35.27 124 THR A CA 1
ATOM 929 C C . THR A 1 135 ? 29.357 16.797 45.808 1.00 34.61 124 THR A C 1
ATOM 930 O O . THR A 1 135 ? 30.225 17.666 45.937 1.00 34.43 124 THR A O 1
ATOM 934 N N . ALA A 1 136 ? 28.596 16.672 44.726 1.00 34.06 125 ALA A N 1
ATOM 935 C CA . ALA A 1 136 ? 28.619 17.627 43.624 1.00 33.53 125 ALA A CA 1
ATOM 936 C C . ALA A 1 136 ? 27.356 17.434 42.798 1.00 32.91 125 ALA A C 1
ATOM 937 O O . ALA A 1 136 ? 27.165 16.373 42.224 1.00 32.49 125 ALA A O 1
ATOM 939 N N . ASP A 1 137 ? 26.484 18.439 42.774 1.00 32.64 126 ASP A N 1
ATOM 940 C CA . ASP A 1 137 ? 25.215 18.347 42.043 1.00 32.57 126 ASP A CA 1
ATOM 941 C C . ASP A 1 137 ? 25.061 19.522 41.079 1.00 32.27 126 ASP A C 1
ATOM 942 O O . ASP A 1 137 ? 25.220 20.679 41.487 1.00 32.02 126 ASP A O 1
ATOM 947 N N . ILE A 1 138 ? 24.775 19.222 39.806 1.00 31.99 127 ILE A N 1
ATOM 948 C CA . ILE A 1 138 ? 24.660 20.255 38.783 1.00 31.89 127 ILE A CA 1
ATOM 949 C C . ILE A 1 138 ? 23.291 20.795 38.903 1.00 31.59 127 ILE A C 1
ATOM 950 O O . ILE A 1 138 ? 22.332 20.066 38.733 1.00 31.81 127 ILE A O 1
ATOM 955 N N . SER A 1 139 ? 23.214 22.091 39.150 1.00 31.24 128 SER A N 1
ATOM 956 C CA . SER A 1 139 ? 21.968 22.783 39.305 1.00 30.97 128 SER A CA 1
ATOM 957 C C . SER A 1 139 ? 21.349 23.060 37.918 1.00 30.95 128 SER A C 1
ATOM 958 O O . SER A 1 139 ? 22.028 22.965 36.887 1.00 30.26 128 SER A O 1
ATOM 961 N N . ASP A 1 140 ? 20.061 23.404 37.896 1.00 31.17 129 ASP A N 1
ATOM 962 C CA . ASP A 1 140 ? 19.375 23.737 36.654 1.00 31.10 129 ASP A CA 1
ATOM 963 C C . ASP A 1 140 ? 19.523 25.228 36.265 1.00 31.25 129 ASP A C 1
ATOM 964 O O . ASP A 1 140 ? 18.719 25.752 35.503 1.00 31.53 129 ASP A O 1
ATOM 969 N N . ARG A 1 141 ? 20.532 25.908 36.816 1.00 31.30 130 ARG A N 1
ATOM 970 C CA . ARG A 1 141 ? 20.972 27.227 36.342 1.00 31.32 130 ARG A CA 1
ATOM 971 C C . ARG A 1 141 ? 22.466 27.178 36.009 1.00 31.47 130 ARG A C 1
ATOM 972 O O . ARG A 1 141 ? 23.144 28.185 36.091 1.00 31.19 130 ARG A O 1
ATOM 980 N N . GLN A 1 142 ? 22.970 25.991 35.669 1.00 32.05 131 GLN A N 1
ATOM 981 C CA . GLN A 1 142 ? 24.338 25.773 35.131 1.00 32.21 131 GLN A CA 1
ATOM 982 C C . GLN A 1 142 ? 25.462 25.891 36.180 1.00 32.12 131 GLN A C 1
ATOM 983 O O . GLN A 1 142 ? 26.637 25.919 35.819 1.00 32.22 131 GLN A O 1
ATOM 989 N N . ASN A 1 143 ? 25.092 25.904 37.464 1.00 31.96 132 ASN A N 1
ATOM 990 C CA . ASN A 1 143 ? 26.050 25.830 38.579 1.00 31.92 132 ASN A CA 1
ATOM 991 C C . ASN A 1 143 ? 26.306 24.401 39.131 1.00 31.74 132 ASN A C 1
ATOM 992 O O . ASN A 1 143 ? 25.570 23.451 38.849 1.00 31.34 132 ASN A O 1
ATOM 997 N N . VAL A 1 144 ? 27.374 24.267 39.907 1.00 31.84 133 VAL A N 1
ATOM 998 C CA . VAL A 1 144 ? 27.530 23.133 40.797 1.00 32.32 133 VAL A CA 1
ATOM 999 C C . VAL A 1 144 ? 27.356 23.615 42.202 1.00 32.54 133 VAL A C 1
ATOM 1000 O O . VAL A 1 144 ? 27.683 24.757 42.514 1.00 32.36 133 VAL A O 1
ATOM 1004 N N . GLN A 1 145 ? 26.847 22.723 43.041 1.00 33.02 134 GLN A N 1
ATOM 1005 C CA . GLN A 1 145 ? 26.706 22.975 44.452 1.00 33.66 134 GLN A CA 1
ATOM 1006 C C . GLN A 1 145 ? 27.376 21.886 45.238 1.00 34.29 134 GLN A C 1
ATOM 1007 O O . GLN A 1 145 ? 27.237 20.689 44.906 1.00 34.34 134 GLN A O 1
ATOM 1013 N N . TYR A 1 146 ? 28.088 22.309 46.282 1.00 35.20 135 TYR A N 1
ATOM 1014 C CA . TYR A 1 146 ? 28.774 21.407 47.210 1.00 36.00 135 TYR A CA 1
ATOM 1015 C C . TYR A 1 146 ? 27.944 21.331 48.479 1.00 36.62 135 TYR A C 1
ATOM 1016 O O . TYR A 1 146 ? 27.171 22.241 48.738 1.00 37.27 135 TYR A O 1
ATOM 1025 N N . HIS A 1 147 ? 28.069 20.259 49.257 1.00 37.22 136 HIS A N 1
ATOM 1026 C CA . HIS A 1 147 ? 27.459 20.208 50.603 1.00 37.83 136 HIS A CA 1
ATOM 1027 C C . HIS A 1 147 ? 28.467 19.682 51.633 1.00 38.54 136 HIS A C 1
ATOM 1028 O O . HIS A 1 147 ? 29.597 19.331 51.272 1.00 38.77 136 HIS A O 1
ATOM 1035 N N . TRP A 1 148 ? 28.076 19.640 52.908 1.00 39.25 137 TRP A N 1
ATOM 1036 C CA . TRP A 1 148 ? 28.997 19.221 53.967 1.00 40.19 137 TRP A CA 1
ATOM 1037 C C . TRP A 1 148 ? 30.241 20.125 54.041 1.00 41.00 137 TRP A C 1
ATOM 1038 O O . TRP A 1 148 ? 31.336 19.653 54.373 1.00 41.27 137 TRP A O 1
ATOM 1049 N N . ILE A 1 149 ? 30.089 21.411 53.737 1.00 41.72 138 ILE A N 1
ATOM 1050 C CA . ILE A 1 149 ? 31.238 22.303 53.775 1.00 42.43 138 ILE A CA 1
ATOM 1051 C C . ILE A 1 149 ? 31.323 23.007 55.132 1.00 43.28 138 ILE A C 1
ATOM 1052 O O . ILE A 1 149 ? 30.302 23.400 55.711 1.00 43.26 138 ILE A O 1
ATOM 1057 N N . GLU A 1 150 ? 32.555 23.124 55.636 1.00 44.17 139 GLU A N 1
ATOM 1058 C CA . GLU A 1 150 ? 32.824 23.748 56.927 1.00 44.83 139 GLU A CA 1
ATOM 1059 C C . GLU A 1 150 ? 33.581 25.062 56.674 1.00 45.57 139 GLU A C 1
ATOM 1060 O O . GLU A 1 150 ? 34.588 25.079 55.917 1.00 45.59 139 GLU A O 1
ATOM 1066 N N . VAL A 1 151 ? 33.107 26.143 57.314 1.00 46.19 140 VAL A N 1
ATOM 1067 C CA . VAL A 1 151 ? 33.708 27.482 57.174 1.00 46.62 140 VAL A CA 1
ATOM 1068 C C . VAL A 1 151 ? 35.258 27.435 57.210 1.00 47.10 140 VAL A C 1
ATOM 1069 O O . VAL A 1 151 ? 35.935 28.064 56.379 1.00 47.37 140 VAL A O 1
ATOM 1073 N N . GLU A 1 152 ? 35.805 26.645 58.131 1.00 47.44 141 GLU A N 1
ATOM 1074 C CA . GLU A 1 152 ? 37.246 26.433 58.214 1.00 47.81 141 GLU A CA 1
ATOM 1075 C C . GLU A 1 152 ? 37.885 26.458 56.829 1.00 48.04 141 GLU A C 1
ATOM 1076 O O . GLU A 1 152 ? 38.939 27.049 56.666 1.00 47.88 141 GLU A O 1
ATOM 1082 N N . ASN A 1 153 ? 37.236 25.839 55.832 1.00 48.35 142 ASN A N 1
ATOM 1083 C CA . ASN A 1 153 ? 37.859 25.599 54.507 1.00 48.33 142 ASN A CA 1
ATOM 1084 C C . ASN A 1 153 ? 37.609 26.647 53.405 1.00 48.47 142 ASN A C 1
ATOM 1085 O O . ASN A 1 153 ? 38.255 26.595 52.336 1.00 48.01 142 ASN A O 1
ATOM 1090 N N . VAL A 1 154 ? 36.709 27.598 53.670 1.00 48.60 143 VAL A N 1
ATOM 1091 C CA . VAL A 1 154 ? 36.192 28.486 52.611 1.00 48.87 143 VAL A CA 1
ATOM 1092 C C . VAL A 1 154 ? 37.218 29.400 51.933 1.00 49.21 143 VAL A C 1
ATOM 1093 O O . VAL A 1 154 ? 37.108 29.667 50.736 1.00 49.32 143 VAL A O 1
ATOM 1097 N N . PRO A 1 155 ? 38.209 29.894 52.684 1.00 49.93 144 PRO A N 1
ATOM 1098 C CA . PRO A 1 155 ? 39.247 30.694 52.013 1.00 50.06 144 PRO A CA 1
ATOM 1099 C C . PRO A 1 155 ? 40.106 29.854 51.076 1.00 50.16 144 PRO A C 1
ATOM 1100 O O . PRO A 1 155 ? 40.436 30.301 49.973 1.00 49.93 144 PRO A O 1
ATOM 1104 N N . GLU A 1 156 ? 40.465 28.652 51.533 1.00 50.57 145 GLU A N 1
ATOM 1105 C CA . GLU A 1 156 ? 41.277 27.707 50.741 1.00 50.81 145 GLU A CA 1
ATOM 1106 C C . GLU A 1 156 ? 40.584 27.418 49.405 1.00 51.03 145 GLU A C 1
ATOM 1107 O O . GLU A 1 156 ? 41.213 27.438 48.343 1.00 51.14 145 GLU A O 1
ATOM 1113 N N . ILE A 1 157 ? 39.281 27.159 49.469 1.00 50.97 146 ILE A N 1
ATOM 1114 C CA . ILE A 1 157 ? 38.506 26.890 48.273 1.00 50.94 146 ILE A CA 1
ATOM 1115 C C . ILE A 1 157 ? 38.571 28.094 47.330 1.00 51.08 146 ILE A C 1
ATOM 1116 O O . ILE A 1 157 ? 38.964 27.945 46.160 1.00 50.90 146 ILE A O 1
ATOM 1121 N N . TRP A 1 158 ? 38.226 29.279 47.853 1.00 51.13 147 TRP A N 1
ATOM 1122 C CA . TRP A 1 158 ? 38.200 30.524 47.057 1.00 51.19 147 TRP A CA 1
ATOM 1123 C C . TRP A 1 158 ? 39.493 30.743 46.289 1.00 51.45 147 TRP A C 1
ATOM 1124 O O . TRP A 1 158 ? 39.511 31.278 45.180 1.00 51.34 147 TRP A O 1
ATOM 1135 N N . ARG A 1 159 ? 40.573 30.301 46.900 1.00 51.94 148 ARG A N 1
ATOM 1136 C CA . ARG A 1 159 ? 41.886 30.460 46.350 1.00 52.44 148 ARG A CA 1
ATOM 1137 C C . ARG A 1 159 ? 42.127 29.499 45.160 1.00 52.38 148 ARG A C 1
ATOM 1138 O O . ARG A 1 159 ? 42.661 29.917 44.122 1.00 52.30 148 ARG A O 1
ATOM 1146 N N . ARG A 1 160 ? 41.718 28.232 45.298 1.00 52.30 149 ARG A N 1
ATOM 1147 C CA . ARG A 1 160 ? 41.804 27.260 44.181 1.00 52.22 149 ARG A CA 1
ATOM 1148 C C . ARG A 1 160 ? 40.811 27.576 43.054 1.00 52.10 149 ARG A C 1
ATOM 1149 O O . ARG A 1 160 ? 41.116 27.391 41.875 1.00 52.09 149 ARG A O 1
ATOM 1157 N N . LEU A 1 161 ? 39.613 28.019 43.433 1.00 51.92 150 LEU A N 1
ATOM 1158 C CA . LEU A 1 161 ? 38.589 28.420 42.473 1.00 51.78 150 LEU A CA 1
ATOM 1159 C C . LEU A 1 161 ? 39.034 29.609 41.647 1.00 51.81 150 LEU A C 1
ATOM 1160 O O . LEU A 1 161 ? 38.873 29.618 40.423 1.00 51.92 150 LEU A O 1
ATOM 1165 N N . ASP A 1 162 ? 39.562 30.624 42.334 1.00 51.76 151 ASP A N 1
ATOM 1166 C CA . ASP A 1 162 ? 40.081 31.821 41.677 1.00 51.39 151 ASP A CA 1
ATOM 1167 C C . ASP A 1 162 ? 41.260 31.494 40.775 1.00 51.14 151 ASP A C 1
ATOM 1168 O O . ASP A 1 162 ? 41.458 32.162 39.772 1.00 51.29 151 ASP A O 1
ATOM 1173 N N . ASP A 1 163 ? 42.031 30.464 41.122 1.00 50.83 152 ASP A N 1
ATOM 1174 C CA . ASP A 1 163 ? 43.191 30.081 40.329 1.00 50.18 152 ASP A CA 1
ATOM 1175 C C . ASP A 1 163 ? 42.791 29.458 38.991 1.00 49.60 152 ASP A C 1
ATOM 1176 O O . ASP A 1 163 ? 43.658 29.159 38.165 1.00 49.65 152 ASP A O 1
ATOM 1181 N N . VAL A 1 164 ? 41.486 29.255 38.778 1.00 48.92 153 VAL A N 1
ATOM 1182 C CA . VAL A 1 164 ? 40.954 28.831 37.464 1.00 48.27 153 VAL A CA 1
ATOM 1183 C C . VAL A 1 164 ? 39.807 29.733 36.964 1.00 47.59 153 VAL A C 1
ATOM 1184 O O . VAL A 1 164 ? 39.027 29.332 36.104 1.00 47.51 153 VAL A O 1
ATOM 1188 N N . GLY A 1 165 ? 39.708 30.944 37.505 1.00 46.76 154 GLY A N 1
ATOM 1189 C CA . GLY A 1 165 ? 38.740 31.940 37.026 1.00 46.34 154 GLY A CA 1
ATOM 1190 C C . GLY A 1 165 ? 37.326 31.890 37.586 1.00 45.76 154 GLY A C 1
ATOM 1191 O O . GLY A 1 165 ? 36.419 32.563 37.071 1.00 45.45 154 GLY A O 1
ATOM 1192 N N . LEU A 1 166 ? 37.130 31.105 38.642 1.00 45.18 155 LEU A N 1
ATOM 1193 C CA . LEU A 1 166 ? 35.799 30.907 39.212 1.00 44.77 155 LEU A CA 1
ATOM 1194 C C . LEU A 1 166 ? 35.616 31.653 40.529 1.00 44.41 155 LEU A C 1
ATOM 1195 O O . LEU A 1 166 ? 36.567 31.886 41.262 1.00 44.47 155 LEU A O 1
ATOM 1200 N N . GLN A 1 167 ? 34.371 32.018 40.807 1.00 44.14 156 GLN A N 1
ATOM 1201 C CA . GLN A 1 167 ? 34.005 32.770 41.991 1.00 43.89 156 GLN A CA 1
ATOM 1202 C C . GLN A 1 167 ? 32.618 32.319 42.491 1.00 43.80 156 GLN A C 1
ATOM 1203 O O . GLN A 1 167 ? 31.901 31.593 41.794 1.00 43.73 156 GLN A O 1
ATOM 1209 N N . THR A 1 168 ? 32.262 32.730 43.708 1.00 43.59 157 THR A N 1
ATOM 1210 C CA . THR A 1 168 ? 30.956 32.428 44.278 1.00 43.49 157 THR A CA 1
ATOM 1211 C C . THR A 1 168 ? 30.180 33.716 44.480 1.00 43.50 157 THR A C 1
ATOM 1212 O O . THR A 1 168 ? 29.158 33.729 45.163 1.00 43.36 157 THR A O 1
ATOM 1216 N N . THR A 1 169 ? 30.652 34.798 43.870 1.00 43.63 158 THR A N 1
ATOM 1217 C CA . THR A 1 169 ? 30.085 36.117 44.123 1.00 43.82 158 THR A CA 1
ATOM 1218 C C . THR A 1 169 ? 28.620 36.245 43.684 1.00 43.84 158 THR A C 1
ATOM 1219 O O . THR A 1 169 ? 28.274 35.969 42.534 1.00 43.55 158 THR A O 1
ATOM 1223 N N . GLU A 1 170 ? 27.774 36.689 44.610 1.00 44.07 159 GLU A N 1
ATOM 1224 C CA . GLU A 1 170 ? 26.369 36.967 44.320 1.00 44.40 159 GLU A CA 1
ATOM 1225 C C . GLU A 1 170 ? 25.702 35.734 43.705 1.00 44.46 159 GLU A C 1
ATOM 1226 O O . GLU A 1 170 ? 24.785 35.854 42.882 1.00 44.38 159 GLU A O 1
ATOM 1232 N N . ALA A 1 171 ? 26.168 34.553 44.125 1.00 44.63 160 ALA A N 1
ATOM 1233 C CA . ALA A 1 171 ? 25.592 33.277 43.684 1.00 44.93 160 ALA A CA 1
ATOM 1234 C C . ALA A 1 171 ? 24.288 33.045 44.433 1.00 45.33 160 ALA A C 1
ATOM 1235 O O . ALA A 1 171 ? 23.344 32.467 43.888 1.00 45.42 160 ALA A O 1
ATOM 1237 N N . CYS A 1 172 ? 24.258 33.483 45.695 1.00 46.07 161 CYS A N 1
ATOM 1238 C CA . CYS A 1 172 ? 23.025 33.572 46.499 1.00 45.91 161 CYS A CA 1
ATOM 1239 C C . CYS A 1 172 ? 22.787 35.071 46.809 1.00 45.50 161 CYS A C 1
ATOM 1240 O O . CYS A 1 172 ? 23.618 35.916 46.484 1.00 44.75 161 CYS A O 1
ATOM 1243 N N . GLY A 1 173 ? 21.651 35.394 47.420 1.00 45.52 162 GLY A N 1
ATOM 1244 C CA . GLY A 1 173 ? 21.426 36.751 47.955 1.00 45.45 162 GLY A CA 1
ATOM 1245 C C . GLY A 1 173 ? 20.473 37.654 47.187 1.00 45.31 162 GLY A C 1
ATOM 1246 O O . GLY A 1 173 ? 19.927 37.278 46.154 1.00 45.34 162 GLY A O 1
ATOM 1247 N N . ASP A 1 174 ? 20.281 38.865 47.708 1.00 45.31 163 ASP A N 1
ATOM 1248 C CA . ASP A 1 174 ? 19.403 39.879 47.096 1.00 45.09 163 ASP A CA 1
ATOM 1249 C C . ASP A 1 174 ? 20.159 40.707 46.033 1.00 44.91 163 ASP A C 1
ATOM 1250 O O . ASP A 1 174 ? 20.476 41.893 46.243 1.00 44.75 163 ASP A O 1
ATOM 1255 N N . CYS A 1 175 ? 20.421 40.050 44.893 1.00 44.43 164 CYS A N 1
ATOM 1256 C CA . CYS A 1 175 ? 21.399 40.495 43.887 1.00 43.58 164 CYS A CA 1
ATOM 1257 C C . CYS A 1 175 ? 21.371 39.552 42.670 1.00 42.78 164 CYS A C 1
ATOM 1258 O O . CYS A 1 175 ? 20.722 38.512 42.717 1.00 43.10 164 CYS A O 1
ATOM 1261 N N . PRO A 1 176 ? 22.051 39.913 41.569 1.00 42.01 165 PRO A N 1
ATOM 1262 C CA . PRO A 1 176 ? 22.003 39.066 40.352 1.00 41.13 165 PRO A CA 1
ATOM 1263 C C . PRO A 1 176 ? 22.669 37.697 40.475 1.00 40.18 165 PRO A C 1
ATOM 1264 O O . PRO A 1 176 ? 23.850 37.584 40.855 1.00 39.80 165 PRO A O 1
ATOM 1268 N N . ARG A 1 177 ? 21.898 36.668 40.139 1.00 39.04 166 ARG A N 1
ATOM 1269 C CA . ARG A 1 177 ? 22.372 35.294 40.186 1.00 38.32 166 ARG A CA 1
ATOM 1270 C C . ARG A 1 177 ? 23.093 35.018 38.882 1.00 37.24 166 ARG A C 1
ATOM 1271 O O . ARG A 1 177 ? 23.188 35.906 38.041 1.00 37.01 166 ARG A O 1
ATOM 1279 N N . VAL A 1 178 ? 23.598 33.792 38.720 1.00 35.90 167 VAL A N 1
ATOM 1280 C CA . VAL A 1 178 ? 24.133 33.333 37.429 1.00 34.86 167 VAL A CA 1
ATOM 1281 C C . VAL A 1 178 ? 23.378 33.878 36.211 1.00 33.71 167 VAL A C 1
ATOM 1282 O O . VAL A 1 178 ? 22.160 33.860 36.157 1.00 33.19 167 VAL A O 1
ATOM 1286 N N . VAL A 1 179 ? 24.122 34.320 35.217 1.00 32.50 168 VAL A N 1
ATOM 1287 C CA . VAL A 1 179 ? 23.545 34.606 33.933 1.00 31.93 168 VAL A CA 1
ATOM 1288 C C . VAL A 1 179 ? 23.555 33.315 33.122 1.00 31.01 168 VAL A C 1
ATOM 1289 O O . VAL A 1 179 ? 24.620 32.729 32.907 1.00 30.22 168 VAL A O 1
ATOM 1293 N N . LEU A 1 180 ? 22.383 32.883 32.657 1.00 30.43 169 LEU A N 1
ATOM 1294 C CA . LEU A 1 180 ? 22.301 31.655 31.856 1.00 29.82 169 LEU A CA 1
ATOM 1295 C C . LEU A 1 180 ? 22.808 31.895 30.416 1.00 29.08 169 LEU A C 1
ATOM 1296 O O . LEU A 1 180 ? 22.703 33.004 29.878 1.00 28.74 169 LEU A O 1
ATOM 1301 N N . GLY A 1 181 ? 23.374 30.849 29.812 1.00 28.47 170 GLY A N 1
ATOM 1302 C CA . GLY A 1 181 ? 23.771 30.882 28.400 1.00 28.20 170 GLY A CA 1
ATOM 1303 C C . GLY A 1 181 ? 23.538 29.564 27.674 1.00 27.70 170 GLY A C 1
ATOM 1304 O O . GLY A 1 181 ? 23.491 28.503 28.305 1.00 27.33 170 GLY A O 1
ATOM 1305 N N . SER A 1 182 ? 23.390 29.627 26.349 1.00 27.46 171 SER A N 1
ATOM 1306 C CA . SER A 1 182 ? 23.328 28.415 25.540 1.00 27.39 171 SER A CA 1
ATOM 1307 C C . SER A 1 182 ? 24.560 27.562 25.789 1.00 27.51 171 SER A C 1
ATOM 1308 O O . SER A 1 182 ? 25.703 28.036 25.621 1.00 27.28 171 SER A O 1
ATOM 1311 N N . PRO A 1 183 ? 24.342 26.303 26.185 1.00 27.30 172 PRO A N 1
ATOM 1312 C CA . PRO A 1 183 ? 25.406 25.316 26.265 1.00 27.52 172 PRO A CA 1
ATOM 1313 C C . PRO A 1 183 ? 26.174 25.123 24.978 1.00 27.58 172 PRO A C 1
ATOM 1314 O O . PRO A 1 183 ? 27.197 24.453 25.005 1.00 28.33 172 PRO A O 1
ATOM 1318 N N . LEU A 1 184 ? 25.661 25.632 23.858 1.00 27.77 173 LEU A N 1
ATOM 1319 C CA . LEU A 1 184 ? 26.373 25.565 22.568 1.00 27.93 173 LEU A CA 1
ATOM 1320 C C . LEU A 1 184 ? 26.617 26.941 21.985 1.00 27.96 173 LEU A C 1
ATOM 1321 O O . LEU A 1 184 ? 26.673 27.107 20.767 1.00 28.44 173 LEU A O 1
ATOM 1326 N N . ALA A 1 185 ? 26.775 27.926 22.857 1.00 27.97 174 ALA A N 1
ATOM 1327 C CA . ALA A 1 185 ? 27.035 29.279 22.418 1.00 28.03 174 ALA A CA 1
ATOM 1328 C C . ALA A 1 185 ? 28.329 29.309 21.582 1.00 28.04 174 ALA A C 1
ATOM 1329 O O . ALA A 1 185 ? 29.385 28.858 22.045 1.00 28.39 174 ALA A O 1
ATOM 1331 N N . GLY A 1 186 ? 28.230 29.792 20.343 1.00 27.83 175 GLY A N 1
ATOM 1332 C CA . GLY A 1 186 ? 29.376 29.867 19.439 1.00 28.19 175 GLY A CA 1
ATOM 1333 C C . GLY A 1 186 ? 29.677 28.642 18.591 1.00 28.21 175 GLY A C 1
ATOM 1334 O O . GLY A 1 186 ? 30.591 28.674 17.756 1.00 27.67 175 GLY A O 1
ATOM 1335 N N . GLU A 1 187 ? 28.936 27.556 18.803 1.00 28.44 176 GLU A N 1
ATOM 1336 C CA . GLU A 1 187 ? 29.135 26.354 17.989 1.00 29.13 176 GLU A CA 1
ATOM 1337 C C . GLU A 1 187 ? 27.869 25.725 17.390 1.00 29.30 176 GLU A C 1
ATOM 1338 O O . GLU A 1 187 ? 27.983 24.879 16.482 1.00 29.35 176 GLU A O 1
ATOM 1344 N N . SER A 1 188 ? 26.682 26.129 17.855 1.00 29.43 177 SER A N 1
ATOM 1345 C CA . SER A 1 188 ? 25.439 25.580 17.319 1.00 29.87 177 SER A CA 1
ATOM 1346 C C . SER A 1 188 ? 25.250 25.957 15.867 1.00 30.24 177 SER A C 1
ATOM 1347 O O . SER A 1 188 ? 25.488 27.099 15.474 1.00 30.66 177 SER A O 1
ATOM 1350 N N . LEU A 1 189 ? 24.812 24.985 15.076 1.00 30.77 178 LEU A N 1
ATOM 1351 C CA . LEU A 1 189 ? 24.447 25.238 13.693 1.00 31.34 178 LEU A CA 1
ATOM 1352 C C . LEU A 1 189 ? 23.179 26.104 13.585 1.00 31.85 178 LEU A C 1
ATOM 1353 O O . LEU A 1 189 ? 22.920 26.701 12.535 1.00 32.14 178 LEU A O 1
ATOM 1358 N N . ASP A 1 190 ? 22.404 26.201 14.661 1.00 32.15 179 ASP A N 1
ATOM 1359 C CA . ASP A 1 190 ? 21.121 26.893 14.603 1.00 32.51 179 ASP A CA 1
ATOM 1360 C C . ASP A 1 190 ? 21.027 28.160 15.446 1.00 32.55 179 ASP A C 1
ATOM 1361 O O . ASP A 1 190 ? 19.976 28.765 15.533 1.00 32.68 179 ASP A O 1
ATOM 1366 N N . GLU A 1 191 ? 22.121 28.584 16.052 1.00 32.69 180 GLU A N 1
ATOM 1367 C CA . GLU A 1 191 ? 22.080 29.788 16.868 1.00 32.93 180 GLU A CA 1
ATOM 1368 C C . GLU A 1 191 ? 21.963 31.012 15.954 1.00 32.47 180 GLU A C 1
ATOM 1369 O O . GLU A 1 191 ? 22.659 31.117 14.945 1.00 31.98 180 GLU A O 1
ATOM 1375 N N . VAL A 1 192 ? 21.061 31.926 16.301 1.00 32.26 181 VAL A N 1
ATOM 1376 C CA . VAL A 1 192 ? 20.957 33.200 15.581 1.00 31.97 181 VAL A CA 1
ATOM 1377 C C . VAL A 1 192 ? 22.271 33.972 15.668 1.00 31.28 181 VAL A C 1
ATOM 1378 O O . VAL A 1 192 ? 22.698 34.566 14.680 1.00 31.11 181 VAL A O 1
ATOM 1382 N N . LEU A 1 193 ? 22.868 33.981 16.864 1.00 30.79 182 LEU A N 1
ATOM 1383 C CA . LEU A 1 193 ? 24.230 34.498 17.097 1.00 30.51 182 LEU A CA 1
ATOM 1384 C C . LEU A 1 193 ? 24.870 33.910 18.410 1.00 30.58 182 LEU A C 1
ATOM 1385 O O . LEU A 1 193 ? 24.261 33.077 19.100 1.00 30.88 182 LEU A O 1
ATOM 1390 N N . ASP A 1 194 ? 26.101 34.317 18.736 1.00 30.11 183 ASP A N 1
ATOM 1391 C CA . ASP A 1 194 ? 26.730 33.927 20.000 1.00 29.66 183 ASP A CA 1
ATOM 1392 C C . ASP A 1 194 ? 26.857 35.154 20.873 1.00 29.62 183 ASP A C 1
ATOM 1393 O O . ASP A 1 194 ? 27.768 35.960 20.683 1.00 29.66 183 ASP A O 1
ATOM 1398 N N . PRO A 1 195 ? 25.991 35.277 21.885 1.00 29.58 184 PRO A N 1
ATOM 1399 C CA . PRO A 1 195 ? 25.995 36.478 22.662 1.00 29.62 184 PRO A CA 1
ATOM 1400 C C . PRO A 1 195 ? 26.894 36.335 23.897 1.00 29.69 184 PRO A C 1
ATOM 1401 O O . PRO A 1 195 ? 26.793 37.150 24.823 1.00 29.85 184 PRO A O 1
ATOM 1405 N N . THR A 1 196 ? 27.757 35.316 23.922 1.00 29.79 185 THR A N 1
ATOM 1406 C CA . THR A 1 196 ? 28.636 35.091 25.065 1.00 30.22 185 THR A CA 1
ATOM 1407 C C . THR A 1 196 ? 29.321 36.378 25.485 1.00 30.69 185 THR A C 1
ATOM 1408 O O . THR A 1 196 ? 29.366 36.695 26.669 1.00 31.28 185 THR A O 1
ATOM 1412 N N . TRP A 1 197 ? 29.830 37.127 24.515 1.00 31.04 186 TRP A N 1
ATOM 1413 C CA . TRP A 1 197 ? 30.414 38.424 24.802 1.00 31.70 186 TRP A CA 1
ATOM 1414 C C . TRP A 1 197 ? 29.598 39.278 25.776 1.00 32.35 186 TRP A C 1
ATOM 1415 O O . TRP A 1 197 ? 30.180 39.956 26.635 1.00 33.26 186 TRP A O 1
ATOM 1426 N N . ALA A 1 198 ? 28.274 39.286 25.635 1.00 32.32 187 ALA A N 1
ATOM 1427 C CA . ALA A 1 198 ? 27.445 40.121 26.501 1.00 32.62 187 ALA A CA 1
ATOM 1428 C C . ALA A 1 198 ? 27.496 39.622 27.944 1.00 32.98 187 ALA A C 1
ATOM 1429 O O . ALA A 1 198 ? 27.537 40.417 28.878 1.00 33.36 187 ALA A O 1
ATOM 1431 N N . ILE A 1 199 ? 27.475 38.302 28.111 1.00 33.42 188 ILE A N 1
ATOM 1432 C CA . ILE A 1 199 ? 27.425 37.674 29.433 1.00 33.62 188 ILE A CA 1
ATOM 1433 C C . ILE A 1 199 ? 28.702 37.968 30.125 1.00 34.18 188 ILE A C 1
ATOM 1434 O O . ILE A 1 199 ? 28.719 38.263 31.313 1.00 34.31 188 ILE A O 1
ATOM 1439 N N . GLU A 1 200 ? 29.782 37.869 29.368 1.00 34.65 189 GLU A N 1
ATOM 1440 C CA . GLU A 1 200 ? 31.086 38.076 29.918 1.00 35.39 189 GLU A CA 1
ATOM 1441 C C . GLU A 1 200 ? 31.266 39.496 30.370 1.00 35.44 189 GLU A C 1
ATOM 1442 O O . GLU A 1 200 ? 31.778 39.704 31.457 1.00 35.72 189 GLU A O 1
ATOM 1448 N N . GLU A 1 201 ? 30.806 40.461 29.574 1.00 35.88 190 GLU A N 1
ATOM 1449 C CA . GLU A 1 201 ? 30.839 41.884 29.974 1.00 36.25 190 GLU A CA 1
ATOM 1450 C C . GLU A 1 201 ? 29.995 42.186 31.223 1.00 36.45 190 GLU A C 1
ATOM 1451 O O . GLU A 1 201 ? 30.437 42.910 32.122 1.00 36.45 190 GLU A O 1
ATOM 1457 N N . ILE A 1 202 ? 28.789 41.629 31.284 1.00 36.33 191 ILE A N 1
ATOM 1458 C CA . ILE A 1 202 ? 27.925 41.853 32.434 1.00 36.51 191 ILE A CA 1
ATOM 1459 C C . ILE A 1 202 ? 28.620 41.408 33.721 1.00 36.59 191 ILE A C 1
ATOM 1460 O O . ILE A 1 202 ? 28.551 42.094 34.741 1.00 36.53 191 ILE A O 1
ATOM 1465 N N . VAL A 1 203 ? 29.286 40.267 33.667 1.00 36.61 192 VAL A N 1
ATOM 1466 C CA . VAL A 1 203 ? 29.989 39.774 34.830 1.00 37.20 192 VAL A CA 1
ATOM 1467 C C . VAL A 1 203 ? 31.110 40.744 35.205 1.00 37.76 192 VAL A C 1
ATOM 1468 O O . VAL A 1 203 ? 31.260 41.091 36.380 1.00 37.52 192 VAL A O 1
ATOM 1472 N N . ARG A 1 204 ? 31.866 41.205 34.206 1.00 38.79 193 ARG A N 1
ATOM 1473 C CA . ARG A 1 204 ? 33.035 42.056 34.447 1.00 39.50 193 ARG A CA 1
ATOM 1474 C C . ARG A 1 204 ? 32.670 43.459 34.931 1.00 40.52 193 ARG A C 1
ATOM 1475 O O . ARG A 1 204 ? 33.297 43.994 35.843 1.00 40.78 193 ARG A O 1
ATOM 1483 N N . ARG A 1 205 ? 31.651 44.052 34.327 1.00 41.57 194 ARG A N 1
ATOM 1484 C CA . ARG A 1 205 ? 31.246 45.400 34.707 1.00 42.49 194 ARG A CA 1
ATOM 1485 C C . ARG A 1 205 ? 30.507 45.417 36.046 1.00 43.09 194 ARG A C 1
ATOM 1486 O O . ARG A 1 205 ? 30.870 46.190 36.917 1.00 43.65 194 ARG A O 1
ATOM 1494 N N . TYR A 1 206 ? 29.508 44.555 36.223 1.00 43.69 195 TYR A N 1
ATOM 1495 C CA . TYR A 1 206 ? 28.500 44.741 37.286 1.00 44.46 195 TYR A CA 1
ATOM 1496 C C . TYR A 1 206 ? 28.604 43.785 38.483 1.00 45.26 195 TYR A C 1
ATOM 1497 O O . TYR A 1 206 ? 28.373 44.187 39.633 1.00 45.72 195 TYR A O 1
ATOM 1506 N N . ILE A 1 207 ? 28.968 42.536 38.225 1.00 46.27 196 ILE A N 1
ATOM 1507 C CA . ILE A 1 207 ? 29.008 41.517 39.268 1.00 46.78 196 ILE A CA 1
ATOM 1508 C C . ILE A 1 207 ? 30.136 41.789 40.231 1.00 47.36 196 ILE A C 1
ATOM 1509 O O . ILE A 1 207 ? 31.266 41.978 39.822 1.00 46.99 196 ILE A O 1
ATOM 1514 N N . GLY A 1 208 ? 29.789 41.809 41.518 1.00 48.70 197 GLY A N 1
ATOM 1515 C CA . GLY A 1 208 ? 30.741 42.006 42.612 1.00 49.40 197 GLY A CA 1
ATOM 1516 C C . GLY A 1 208 ? 30.854 43.452 43.063 1.00 50.29 197 GLY A C 1
ATOM 1517 O O . GLY A 1 208 ? 31.609 43.739 43.980 1.00 50.45 197 GLY A O 1
ATOM 1518 N N . LYS A 1 209 ? 30.097 44.353 42.428 1.00 51.31 198 LYS A N 1
ATOM 1519 C CA . LYS A 1 209 ? 30.254 45.809 42.606 1.00 51.79 198 LYS A CA 1
ATOM 1520 C C . LYS A 1 209 ? 29.030 46.385 43.307 1.00 52.35 198 LYS A C 1
ATOM 1521 O O . LYS A 1 209 ? 27.923 45.851 43.174 1.00 52.74 198 LYS A O 1
ATOM 1527 N N . PRO A 1 210 ? 29.210 47.502 44.029 1.00 52.74 199 PRO A N 1
ATOM 1528 C CA . PRO A 1 210 ? 28.144 47.980 44.923 1.00 52.71 199 PRO A CA 1
ATOM 1529 C C . PRO A 1 210 ? 26.799 48.264 44.256 1.00 52.65 199 PRO A C 1
ATOM 1530 O O . PRO A 1 210 ? 25.758 48.077 44.888 1.00 52.74 199 PRO A O 1
ATOM 1534 N N . ASP A 1 211 ? 26.801 48.690 43.001 1.00 52.57 200 ASP A N 1
ATOM 1535 C CA . ASP A 1 211 ? 25.567 49.254 42.424 1.00 52.76 200 ASP A CA 1
ATOM 1536 C C . ASP A 1 211 ? 24.381 48.300 42.400 1.00 52.36 200 ASP A C 1
ATOM 1537 O O . ASP A 1 211 ? 23.253 48.728 42.619 1.00 52.12 200 ASP A O 1
ATOM 1542 N N . PHE A 1 212 ? 24.651 47.016 42.155 1.00 52.06 201 PHE A N 1
ATOM 1543 C CA . PHE A 1 212 ? 23.610 45.988 42.069 1.00 51.62 201 PHE A CA 1
ATOM 1544 C C . PHE A 1 212 ? 23.751 44.931 43.163 1.00 51.33 201 PHE A C 1
ATOM 1545 O O . PHE A 1 212 ? 23.172 43.847 43.065 1.00 51.46 201 PHE A O 1
ATOM 1553 N N . ALA A 1 213 ? 24.486 45.257 44.221 1.00 50.50 202 ALA A N 1
ATOM 1554 C CA . ALA A 1 213 ? 24.614 44.354 45.349 1.00 49.97 202 ALA A CA 1
ATOM 1555 C C . ALA A 1 213 ? 23.421 44.393 46.312 1.00 49.40 202 ALA A C 1
ATOM 1556 O O . ALA A 1 213 ? 23.348 43.566 47.208 1.00 49.57 202 ALA A O 1
ATOM 1558 N N . ASP A 1 214 ? 22.498 45.341 46.151 1.00 48.71 203 ASP A N 1
ATOM 1559 C CA . ASP A 1 214 ? 21.340 45.426 47.052 1.00 48.14 203 ASP A CA 1
ATOM 1560 C C . ASP A 1 214 ? 20.077 45.707 46.259 1.00 47.61 203 ASP A C 1
ATOM 1561 O O . ASP A 1 214 ? 19.762 46.868 45.923 1.00 47.58 203 ASP A O 1
ATOM 1566 N N . LEU A 1 215 ? 19.366 44.619 45.960 1.00 46.69 204 LEU A N 1
ATOM 1567 C CA . LEU A 1 215 ? 18.121 44.669 45.197 1.00 45.91 204 LEU A CA 1
ATOM 1568 C C . LEU A 1 215 ? 16.956 44.196 46.087 1.00 45.11 204 LEU A C 1
ATOM 1569 O O . LEU A 1 215 ? 17.172 43.581 47.148 1.00 44.69 204 LEU A O 1
ATOM 1574 N N . PRO A 1 216 ? 15.716 44.516 45.677 1.00 44.34 205 PRO A N 1
ATOM 1575 C CA . PRO A 1 216 ? 14.518 44.060 46.367 1.00 44.03 205 PRO A CA 1
ATOM 1576 C C . PRO A 1 216 ? 14.507 42.560 46.655 1.00 43.65 205 PRO A C 1
ATOM 1577 O O . PRO A 1 216 ? 13.943 42.133 47.673 1.00 43.80 205 PRO A O 1
ATOM 1581 N N . ARG A 1 217 ? 15.084 41.777 45.740 1.00 42.77 206 ARG A N 1
ATOM 1582 C CA . ARG A 1 217 ? 15.266 40.346 45.941 1.00 41.98 206 ARG A CA 1
ATOM 1583 C C . ARG A 1 217 ? 16.278 39.769 44.957 1.00 41.08 206 ARG A C 1
ATOM 1584 O O . ARG A 1 217 ? 17.029 40.516 44.305 1.00 40.82 206 ARG A O 1
ATOM 1592 N N . LYS A 1 218 ? 16.305 38.434 44.870 1.00 40.03 207 LYS A N 1
ATOM 1593 C CA . LYS A 1 218 ? 17.099 37.732 43.865 1.00 38.87 207 LYS A CA 1
ATOM 1594 C C . LYS A 1 218 ? 16.637 38.104 42.450 1.00 37.78 207 LYS A C 1
ATOM 1595 O O . LYS A 1 218 ? 15.458 38.433 42.230 1.00 37.29 207 LYS A O 1
ATOM 1601 N N . TYR A 1 219 ? 17.587 38.026 41.513 1.00 36.62 208 TYR A N 1
ATOM 1602 C CA . TYR A 1 219 ? 17.431 38.505 40.136 1.00 35.95 208 TYR A CA 1
ATOM 1603 C C . TYR A 1 219 ? 18.105 37.565 39.136 1.00 35.02 208 TYR A C 1
ATOM 1604 O O . TYR A 1 219 ? 19.322 37.417 39.125 1.00 35.11 208 TYR A O 1
ATOM 1613 N N . LYS A 1 220 ? 17.293 36.957 38.284 1.00 34.15 209 LYS A N 1
ATOM 1614 C CA . LYS A 1 220 ? 17.718 35.883 37.414 1.00 33.43 209 LYS A CA 1
ATOM 1615 C C . LYS A 1 220 ? 17.723 36.329 35.953 1.00 32.77 209 LYS A C 1
ATOM 1616 O O . LYS A 1 220 ? 16.731 36.891 35.447 1.00 32.24 209 LYS A O 1
ATOM 1622 N N . THR A 1 221 ? 18.820 36.004 35.274 1.00 31.64 210 THR A N 1
ATOM 1623 C CA . THR A 1 221 ? 19.051 36.458 33.922 1.00 31.34 210 THR A CA 1
ATOM 1624 C C . THR A 1 221 ? 19.386 35.288 32.976 1.00 30.90 210 THR A C 1
ATOM 1625 O O . THR A 1 221 ? 20.132 34.353 33.339 1.00 30.45 210 THR A O 1
ATOM 1629 N N . ALA A 1 222 ? 18.843 35.369 31.756 1.00 30.17 211 ALA A N 1
ATOM 1630 C CA . ALA A 1 222 ? 19.148 34.419 30.707 1.00 29.97 211 ALA A CA 1
ATOM 1631 C C . ALA A 1 222 ? 19.486 35.108 29.367 1.00 29.73 211 ALA A C 1
ATOM 1632 O O . ALA A 1 222 ? 18.732 35.960 28.896 1.00 29.93 211 ALA A O 1
ATOM 1634 N N . ILE A 1 223 ? 20.611 34.721 28.752 1.00 29.45 212 ILE A N 1
ATOM 1635 C CA . ILE A 1 223 ? 21.034 35.279 27.455 1.00 29.25 212 ILE A CA 1
ATOM 1636 C C . ILE A 1 223 ? 21.504 34.192 26.463 1.00 29.25 212 ILE A C 1
ATOM 1637 O O . ILE A 1 223 ? 22.501 33.523 26.738 1.00 29.48 212 ILE A O 1
ATOM 1642 N N . SER A 1 224 ? 20.823 34.051 25.312 1.00 28.85 213 SER A N 1
ATOM 1643 C CA . SER A 1 224 ? 21.172 33.007 24.331 1.00 28.88 213 SER A CA 1
ATOM 1644 C C . SER A 1 224 ? 20.626 33.283 22.921 1.00 29.15 213 SER A C 1
ATOM 1645 O O . SER A 1 224 ? 19.551 33.842 22.767 1.00 29.60 213 SER A O 1
ATOM 1648 N N . GLY A 1 225 ? 21.371 32.861 21.902 1.00 29.13 214 GLY A N 1
ATOM 1649 C CA . GLY A 1 225 ? 20.886 32.859 20.525 1.00 29.32 214 GLY A CA 1
ATOM 1650 C C . GLY A 1 225 ? 20.111 31.606 20.138 1.00 29.68 214 GLY A C 1
ATOM 1651 O O . GLY A 1 225 ? 19.886 31.359 18.948 1.00 30.32 214 GLY A O 1
ATOM 1652 N N . LEU A 1 226 ? 19.753 30.795 21.139 1.00 29.77 215 LEU A N 1
ATOM 1653 C CA . LEU A 1 226 ? 18.733 29.724 21.029 1.00 29.64 215 LEU A CA 1
ATOM 1654 C C . LEU A 1 226 ? 17.748 29.883 22.186 1.00 29.31 215 LEU A C 1
ATOM 1655 O O . LEU A 1 226 ? 18.064 30.517 23.179 1.00 29.60 215 LEU A O 1
ATOM 1660 N N . GLN A 1 227 ? 16.569 29.292 22.080 1.00 29.41 216 GLN A N 1
ATOM 1661 C CA . GLN A 1 227 ? 15.649 29.215 23.228 1.00 29.85 216 GLN A CA 1
ATOM 1662 C C . GLN A 1 227 ? 15.931 27.931 24.020 1.00 29.58 216 GLN A C 1
ATOM 1663 O O . GLN A 1 227 ? 15.094 27.038 24.037 1.00 28.87 216 GLN A O 1
ATOM 1669 N N . ASP A 1 228 ? 17.118 27.843 24.638 1.00 29.69 217 ASP A N 1
ATOM 1670 C CA . ASP A 1 228 ? 17.521 26.673 25.453 1.00 29.81 217 ASP A CA 1
ATOM 1671 C C . ASP A 1 228 ? 17.818 27.047 26.904 1.00 29.82 217 ASP A C 1
ATOM 1672 O O . ASP A 1 228 ? 18.529 26.327 27.601 1.00 30.07 217 ASP A O 1
ATOM 1677 N N . VAL A 1 229 ? 17.260 28.172 27.353 1.00 30.42 218 VAL A N 1
ATOM 1678 C CA . VAL A 1 229 ? 17.559 28.749 28.671 1.00 30.69 218 VAL A CA 1
ATOM 1679 C C . VAL A 1 229 ? 16.296 29.158 29.462 1.00 31.13 218 VAL A C 1
ATOM 1680 O O . VAL A 1 229 ? 16.324 30.068 30.292 1.00 31.83 218 VAL A O 1
ATOM 1684 N N . ALA A 1 230 ? 15.191 28.474 29.227 1.00 31.77 219 ALA A N 1
ATOM 1685 C CA . ALA A 1 230 ? 13.984 28.657 30.034 1.00 31.95 219 ALA A CA 1
ATOM 1686 C C . ALA A 1 230 ? 13.781 30.134 30.314 1.00 32.32 219 ALA A C 1
ATOM 1687 O O . ALA A 1 230 ? 13.664 30.556 31.462 1.00 32.79 219 ALA A O 1
ATOM 1689 N N . HIS A 1 231 ? 13.754 30.928 29.258 1.00 32.81 220 HIS A N 1
ATOM 1690 C CA . HIS A 1 231 ? 13.769 32.371 29.426 1.00 33.23 220 HIS A CA 1
ATOM 1691 C C . HIS A 1 231 ? 12.465 32.883 29.966 1.00 33.70 220 HIS A C 1
ATOM 1692 O O . HIS A 1 231 ? 12.449 33.800 30.782 1.00 33.97 220 HIS A O 1
ATOM 1699 N N . GLU A 1 232 ? 11.377 32.253 29.539 1.00 34.17 221 GLU A N 1
ATOM 1700 C CA . GLU A 1 232 ? 10.041 32.670 29.899 1.00 34.43 221 GLU A CA 1
ATOM 1701 C C . GLU A 1 232 ? 9.840 32.836 31.409 1.00 34.90 221 GLU A C 1
ATOM 1702 O O . GLU A 1 232 ? 8.917 33.529 31.826 1.00 35.41 221 GLU A O 1
ATOM 1708 N N . ILE A 1 233 ? 10.701 32.224 32.223 1.00 35.17 222 ILE A N 1
ATOM 1709 C CA . ILE A 1 233 ? 10.599 32.297 33.699 1.00 35.07 222 ILE A CA 1
ATOM 1710 C C . ILE A 1 233 ? 11.815 32.959 34.392 1.00 35.25 222 ILE A C 1
ATOM 1711 O O . ILE A 1 233 ? 12.061 32.752 35.588 1.00 35.74 222 ILE A O 1
ATOM 1716 N N . ASN A 1 234 ? 12.572 33.755 33.641 1.00 35.05 223 ASN A N 1
ATOM 1717 C CA . ASN A 1 234 ? 13.663 34.568 34.203 1.00 34.94 223 ASN A CA 1
ATOM 1718 C C . ASN A 1 234 ? 13.181 36.033 34.436 1.00 34.80 223 ASN A C 1
ATOM 1719 O O . ASN A 1 234 ? 12.233 36.485 33.803 1.00 34.58 223 ASN A O 1
ATOM 1724 N N . ASP A 1 235 ? 13.810 36.753 35.359 1.00 34.70 224 ASP A N 1
ATOM 1725 C CA . ASP A 1 235 ? 13.465 38.160 35.590 1.00 34.68 224 ASP A CA 1
ATOM 1726 C C . ASP A 1 235 ? 13.716 38.996 34.359 1.00 34.56 224 ASP A C 1
ATOM 1727 O O . ASP A 1 235 ? 12.997 39.957 34.102 1.00 34.86 224 ASP A O 1
ATOM 1732 N N . VAL A 1 236 ? 14.760 38.643 33.617 1.00 34.32 225 VAL A N 1
ATOM 1733 C CA . VAL A 1 236 ? 15.124 39.365 32.393 1.00 34.07 225 VAL A CA 1
ATOM 1734 C C . VAL A 1 236 ? 15.776 38.391 31.403 1.00 33.73 225 VAL A C 1
ATOM 1735 O O . VAL A 1 236 ? 16.586 37.557 31.792 1.00 33.92 225 VAL A O 1
ATOM 1739 N N . ALA A 1 237 ? 15.408 38.485 30.131 1.00 33.35 226 ALA A N 1
ATOM 1740 C CA . ALA A 1 237 ? 15.955 37.579 29.125 1.00 33.16 226 ALA A CA 1
ATOM 1741 C C . ALA A 1 237 ? 16.265 38.286 27.799 1.00 33.21 226 ALA A C 1
ATOM 1742 O O . ALA A 1 237 ? 15.490 39.129 27.325 1.00 33.34 226 ALA A O 1
ATOM 1744 N N . PHE A 1 238 ? 17.423 37.957 27.228 1.00 32.92 227 PHE A N 1
ATOM 1745 C CA . PHE A 1 238 ? 17.808 38.441 25.905 1.00 32.77 227 PHE A CA 1
ATOM 1746 C C . PHE A 1 238 ? 17.937 37.216 24.996 1.00 32.63 227 PHE A C 1
ATOM 1747 O O . PHE A 1 238 ? 18.880 36.433 25.128 1.00 32.44 227 PHE A O 1
ATOM 1755 N N . ILE A 1 239 ? 16.977 37.030 24.098 1.00 33.04 228 ILE A N 1
ATOM 1756 C CA . ILE A 1 239 ? 16.922 35.819 23.284 1.00 33.39 228 ILE A CA 1
ATOM 1757 C C . ILE A 1 239 ? 17.056 36.196 21.813 1.00 33.48 228 ILE A C 1
ATOM 1758 O O . ILE A 1 239 ? 16.364 37.079 21.342 1.00 33.48 228 ILE A O 1
ATOM 1763 N N . GLY A 1 240 ? 17.958 35.518 21.106 1.00 34.11 229 GLY A N 1
ATOM 1764 C CA . GLY A 1 240 ? 18.292 35.820 19.704 1.00 34.64 229 GLY A CA 1
ATOM 1765 C C . GLY A 1 240 ? 17.133 35.933 18.725 1.00 35.06 229 GLY A C 1
ATOM 1766 O O . GLY A 1 240 ? 16.156 35.193 18.832 1.00 34.82 229 GLY A O 1
ATOM 1767 N N . VAL A 1 241 ? 17.247 36.877 17.784 1.00 35.87 230 VAL A N 1
ATOM 1768 C CA . VAL A 1 241 ? 16.343 36.970 16.622 1.00 36.65 230 VAL A CA 1
ATOM 1769 C C . VAL A 1 241 ? 16.894 37.854 15.508 1.00 37.25 230 VAL A C 1
ATOM 1770 O O . VAL A 1 241 ? 17.587 38.846 15.764 1.00 37.17 230 VAL A O 1
ATOM 1774 N N . ASN A 1 242 ? 16.541 37.505 14.276 1.00 38.07 231 ASN A N 1
ATOM 1775 C CA . ASN A 1 242 ? 16.891 38.310 13.110 1.00 38.98 231 ASN A CA 1
ATOM 1776 C C . ASN A 1 242 ? 15.910 39.442 12.888 1.00 39.40 231 ASN A C 1
ATOM 1777 O O . ASN A 1 242 ? 14.764 39.194 12.505 1.00 39.45 231 ASN A O 1
ATOM 1782 N N . HIS A 1 243 ? 16.336 40.678 13.149 1.00 40.04 232 HIS A N 1
ATOM 1783 C CA . HIS A 1 243 ? 15.505 41.825 12.799 1.00 40.58 232 HIS A CA 1
ATOM 1784 C C . HIS A 1 243 ? 15.598 41.905 11.273 1.00 41.17 232 HIS A C 1
ATOM 1785 O O . HIS A 1 243 ? 16.705 41.812 10.733 1.00 40.99 232 HIS A O 1
ATOM 1792 N N . PRO A 1 244 ? 14.440 42.035 10.574 1.00 41.71 233 PRO A N 1
ATOM 1793 C CA . PRO A 1 244 ? 14.473 42.033 9.110 1.00 41.89 233 PRO A CA 1
ATOM 1794 C C . PRO A 1 244 ? 15.303 43.159 8.540 1.00 42.35 233 PRO A C 1
ATOM 1795 O O . PRO A 1 244 ? 15.923 42.983 7.496 1.00 42.62 233 PRO A O 1
ATOM 1799 N N . GLU A 1 245 ? 15.307 44.307 9.211 1.00 42.79 234 GLU A N 1
ATOM 1800 C CA . GLU A 1 245 ? 16.164 45.413 8.801 1.00 43.09 234 GLU A CA 1
ATOM 1801 C C . GLU A 1 245 ? 17.569 45.347 9.393 1.00 42.86 234 GLU A C 1
ATOM 1802 O O . GLU A 1 245 ? 18.545 45.554 8.675 1.00 42.56 234 GLU A O 1
ATOM 1808 N N . HIS A 1 246 ? 17.672 45.051 10.688 1.00 42.80 235 HIS A N 1
ATOM 1809 C CA . HIS A 1 246 ? 18.906 45.290 11.430 1.00 42.63 235 HIS A CA 1
ATOM 1810 C C . HIS A 1 246 ? 19.739 44.027 11.637 1.00 42.22 235 HIS A C 1
ATOM 1811 O O . HIS A 1 246 ? 20.838 44.103 12.154 1.00 42.79 235 HIS A O 1
ATOM 1818 N N . GLY A 1 247 ? 19.233 42.869 11.240 1.00 41.72 236 GLY A N 1
ATOM 1819 C CA . GLY A 1 247 ? 20.013 41.633 11.328 1.00 41.42 236 GLY A CA 1
ATOM 1820 C C . GLY A 1 247 ? 20.000 40.984 12.713 1.00 41.47 236 GLY A C 1
ATOM 1821 O O . GLY A 1 247 ? 19.102 41.267 13.531 1.00 41.81 236 GLY A O 1
ATOM 1822 N N . PRO A 1 248 ? 21.000 40.111 13.001 1.00 40.71 237 PRO A N 1
ATOM 1823 C CA . PRO A 1 248 ? 20.930 39.327 14.233 1.00 40.11 237 PRO A CA 1
ATOM 1824 C C . PRO A 1 248 ? 21.077 40.172 15.485 1.00 39.59 237 PRO A C 1
ATOM 1825 O O . PRO A 1 248 ? 21.896 41.074 15.528 1.00 39.86 237 PRO A O 1
ATOM 1829 N N . GLY A 1 249 ? 20.268 39.886 16.493 1.00 39.10 238 GLY A N 1
ATOM 1830 C CA . GLY A 1 249 ? 20.311 40.630 17.751 1.00 38.59 238 GLY A CA 1
ATOM 1831 C C . GLY A 1 249 ? 19.434 39.952 18.782 1.00 37.94 238 GLY A C 1
ATOM 1832 O O . GLY A 1 249 ? 19.052 38.791 18.599 1.00 37.56 238 GLY A O 1
ATOM 1833 N N . LEU A 1 250 ? 19.086 40.666 19.846 1.00 37.13 239 LEU A N 1
ATOM 1834 C CA . LEU A 1 250 ? 18.422 40.021 20.966 1.00 37.29 239 LEU A CA 1
ATOM 1835 C C . LEU A 1 250 ? 17.083 40.653 21.317 1.00 37.10 239 LEU A C 1
ATOM 1836 O O . LEU A 1 250 ? 16.999 41.856 21.548 1.00 37.38 239 LEU A O 1
ATOM 1841 N N . ASP A 1 251 ? 16.041 39.828 21.346 1.00 36.82 240 ASP A N 1
ATOM 1842 C CA . ASP A 1 251 ? 14.716 40.267 21.769 1.00 36.89 240 ASP A CA 1
ATOM 1843 C C . ASP A 1 251 ? 14.648 40.276 23.311 1.00 36.80 240 ASP A C 1
ATOM 1844 O O . ASP A 1 251 ? 15.148 39.366 23.971 1.00 36.70 240 ASP A O 1
ATOM 1849 N N . LEU A 1 252 ? 14.051 41.320 23.878 1.00 36.76 241 LEU A N 1
ATOM 1850 C CA . LEU A 1 252 ? 14.087 41.534 25.322 1.00 36.74 241 LEU A CA 1
ATOM 1851 C C . LEU A 1 252 ? 12.806 41.054 25.963 1.00 36.94 241 LEU A C 1
ATOM 1852 O O . LEU A 1 252 ? 11.716 41.440 25.540 1.00 37.40 241 LEU A O 1
ATOM 1857 N N . TRP A 1 253 ? 12.954 40.193 26.970 1.00 37.00 242 TRP A N 1
ATOM 1858 C CA . TRP A 1 253 ? 11.861 39.701 27.785 1.00 36.84 242 TRP A CA 1
ATOM 1859 C C . TRP A 1 253 ? 12.102 40.133 29.233 1.00 37.31 242 TRP A C 1
ATOM 1860 O O . TRP A 1 253 ? 13.256 40.230 29.684 1.00 37.10 242 TRP A O 1
ATOM 1871 N N . VAL A 1 254 ? 11.006 40.355 29.961 1.00 37.86 243 VAL A N 1
ATOM 1872 C CA . VAL A 1 254 ? 11.055 40.806 31.338 1.00 38.43 243 VAL A CA 1
ATOM 1873 C C . VAL A 1 254 ? 9.849 40.249 32.116 1.00 39.19 243 VAL A C 1
ATOM 1874 O O . VAL A 1 254 ? 8.776 40.011 31.525 1.00 39.16 243 VAL A O 1
ATOM 1878 N N . GLY A 1 255 ? 10.034 40.030 33.427 1.00 39.89 244 GLY A N 1
ATOM 1879 C CA . GLY A 1 255 ? 8.910 39.812 34.376 1.00 40.36 244 GLY A CA 1
ATOM 1880 C C . GLY A 1 255 ? 8.570 38.386 34.806 1.00 40.99 244 GLY A C 1
ATOM 1881 O O . GLY A 1 255 ? 7.427 38.109 35.166 1.00 40.80 244 GLY A O 1
ATOM 1882 N N . GLY A 1 256 ? 9.560 37.489 34.808 1.00 41.77 245 GLY A N 1
ATOM 1883 C CA . GLY A 1 256 ? 9.316 36.048 34.972 1.00 42.11 245 GLY A CA 1
ATOM 1884 C C . GLY A 1 256 ? 9.638 35.494 36.338 1.00 42.59 245 GLY A C 1
ATOM 1885 O O . GLY A 1 256 ? 10.387 36.103 37.094 1.00 42.96 245 GLY A O 1
ATOM 1886 N N . GLY A 1 257 ? 9.069 34.330 36.647 1.00 43.19 246 GLY A N 1
ATOM 1887 C CA . GLY A 1 257 ? 9.291 33.665 37.940 1.00 43.56 246 GLY A CA 1
ATOM 1888 C C . GLY A 1 257 ? 8.233 32.614 38.217 1.00 44.02 246 GLY A C 1
ATOM 1889 O O . GLY A 1 257 ? 7.111 32.720 37.706 1.00 44.35 246 GLY A O 1
ATOM 1890 N N . LEU A 1 258 ? 8.591 31.585 38.983 1.00 44.38 247 LEU A N 1
ATOM 1891 C CA . LEU A 1 258 ? 7.629 30.556 39.401 1.00 44.98 247 LEU A CA 1
ATOM 1892 C C . LEU A 1 258 ? 7.802 30.260 40.863 1.00 45.60 247 LEU A C 1
ATOM 1893 O O . LEU A 1 258 ? 8.722 29.538 41.233 1.00 46.50 247 LEU A O 1
ATOM 1898 N N . SER A 1 259 ? 6.936 30.726 41.726 1.00 45.61 248 SER A N 1
ATOM 1899 C CA . SER A 1 259 ? 7.036 30.182 43.069 1.00 45.80 248 SER A CA 1
ATOM 1900 C C . SER A 1 259 ? 5.649 29.731 43.422 1.00 45.04 248 SER A C 1
ATOM 1901 O O . SER A 1 259 ? 4.992 29.011 42.650 1.00 45.36 248 SER A O 1
ATOM 1904 N N . THR A 1 260 ? 5.179 30.236 44.598 1.00 45.64 249 THR A N 1
ATOM 1905 C CA . THR A 1 260 ? 3.799 30.070 44.945 1.00 45.45 249 THR A CA 1
ATOM 1906 C C . THR A 1 260 ? 2.945 30.789 43.926 1.00 45.12 249 THR A C 1
ATOM 1907 O O . THR A 1 260 ? 1.822 30.395 43.710 1.00 45.24 249 THR A O 1
ATOM 1911 N N . ASN A 1 261 ? 3.464 31.845 43.301 1.00 45.15 250 ASN A N 1
ATOM 1912 C CA . ASN A 1 261 ? 2.668 32.651 42.358 1.00 45.04 250 ASN A CA 1
ATOM 1913 C C . ASN A 1 261 ? 3.322 32.806 40.973 1.00 44.59 250 ASN A C 1
ATOM 1914 O O . ASN A 1 261 ? 3.995 33.800 40.714 1.00 44.83 250 ASN A O 1
ATOM 1919 N N . PRO A 1 262 ? 3.097 31.835 40.067 1.00 43.93 251 PRO A N 1
ATOM 1920 C CA . PRO A 1 262 ? 3.838 31.778 38.808 1.00 43.56 251 PRO A CA 1
ATOM 1921 C C . PRO A 1 262 ? 3.385 32.814 37.798 1.00 43.00 251 PRO A C 1
ATOM 1922 O O . PRO A 1 262 ? 2.211 33.139 37.754 1.00 43.00 251 PRO A O 1
ATOM 1926 N N . MET A 1 263 ? 4.316 33.295 36.978 1.00 42.50 252 MET A N 1
ATOM 1927 C CA . MET A 1 263 ? 4.024 34.297 35.949 1.00 42.18 252 MET A CA 1
ATOM 1928 C C . MET A 1 263 ? 5.049 34.232 34.804 1.00 41.45 252 MET A C 1
ATOM 1929 O O . MET A 1 263 ? 6.269 34.274 35.041 1.00 41.06 252 MET A O 1
ATOM 1934 N N . LEU A 1 264 ? 4.548 34.155 33.571 1.00 40.85 253 LEU A N 1
ATOM 1935 C CA . LEU A 1 264 ? 5.406 34.184 32.385 1.00 40.46 253 LEU A CA 1
ATOM 1936 C C . LEU A 1 264 ? 5.976 35.585 32.115 1.00 40.10 253 LEU A C 1
ATOM 1937 O O . LEU A 1 264 ? 5.242 36.575 32.058 1.00 40.37 253 LEU A O 1
ATOM 1942 N N . ALA A 1 265 ? 7.284 35.660 31.921 1.00 39.54 254 ALA A N 1
ATOM 1943 C CA . ALA A 1 265 ? 7.904 36.887 31.442 1.00 39.25 254 ALA A CA 1
ATOM 1944 C C . ALA A 1 265 ? 7.361 37.222 30.053 1.00 38.93 254 ALA A C 1
ATOM 1945 O O . ALA A 1 265 ? 6.991 36.336 29.284 1.00 38.15 254 ALA A O 1
ATOM 1947 N N . GLN A 1 266 ? 7.311 38.524 29.761 1.00 39.20 255 GLN A N 1
ATOM 1948 C CA . GLN A 1 266 ? 6.615 39.058 28.583 1.00 39.12 255 GLN A CA 1
ATOM 1949 C C . GLN A 1 266 ? 7.529 39.961 27.746 1.00 38.95 255 GLN A C 1
ATOM 1950 O O . GLN A 1 266 ? 8.364 40.679 28.281 1.00 38.86 255 GLN A O 1
ATOM 1956 N N . ARG A 1 267 ? 7.333 39.922 26.433 1.00 38.74 256 ARG A N 1
ATOM 1957 C CA . ARG A 1 267 ? 8.112 40.706 25.499 1.00 38.76 256 ARG A CA 1
ATOM 1958 C C . ARG A 1 267 ? 7.955 42.209 25.706 1.00 38.56 256 ARG A C 1
ATOM 1959 O O . ARG A 1 267 ? 6.858 42.747 25.692 1.00 38.62 256 ARG A O 1
ATOM 1967 N N . VAL A 1 268 ? 9.077 42.893 25.838 1.00 38.64 257 VAL A N 1
ATOM 1968 C CA . VAL A 1 268 ? 9.083 44.343 25.880 1.00 38.54 257 VAL A CA 1
ATOM 1969 C C . VAL A 1 268 ? 8.765 44.920 24.487 1.00 38.62 257 VAL A C 1
ATOM 1970 O O . VAL A 1 268 ? 8.363 46.080 24.368 1.00 38.73 257 VAL A O 1
ATOM 1974 N N . GLY A 1 269 ? 8.942 44.092 23.451 1.00 38.60 258 GLY A N 1
ATOM 1975 C CA . GLY A 1 269 ? 8.709 44.482 22.057 1.00 38.09 258 GLY A CA 1
ATOM 1976 C C . GLY A 1 269 ? 9.939 45.075 21.387 1.00 37.96 258 GLY A C 1
ATOM 1977 O O . GLY A 1 269 ? 9.820 45.718 20.333 1.00 38.09 258 GLY A O 1
ATOM 1978 N N . ALA A 1 270 ? 11.115 44.805 21.969 1.00 37.33 259 ALA A N 1
ATOM 1979 C CA . ALA A 1 270 ? 12.354 45.498 21.630 1.00 36.82 259 ALA A CA 1
ATOM 1980 C C . ALA A 1 270 ? 13.390 44.561 21.027 1.00 36.55 259 ALA A C 1
ATOM 1981 O O . ALA A 1 270 ? 13.470 43.381 21.401 1.00 36.60 259 ALA A O 1
ATOM 1983 N N . TRP A 1 271 ? 14.188 45.116 20.107 1.00 36.04 260 TRP A N 1
ATOM 1984 C CA . TRP A 1 271 ? 15.377 44.457 19.532 1.00 35.71 260 TRP A CA 1
ATOM 1985 C C . TRP A 1 271 ? 16.617 45.209 20.021 1.00 35.05 260 TRP A C 1
ATOM 1986 O O . TRP A 1 271 ? 16.658 46.429 19.990 1.00 35.29 260 TRP A O 1
ATOM 1997 N N . VAL A 1 272 ? 17.617 44.471 20.472 1.00 34.65 261 VAL A N 1
ATOM 1998 C CA . VAL A 1 272 ? 18.822 45.046 21.052 1.00 34.67 261 VAL A CA 1
ATOM 1999 C C . VAL A 1 272 ? 20.071 44.435 20.399 1.00 34.69 261 VAL A C 1
ATOM 2000 O O . VAL A 1 272 ? 20.299 43.223 20.498 1.00 35.03 261 VAL A O 1
ATOM 2004 N N . PRO A 1 273 ? 20.907 45.263 19.750 1.00 34.60 262 PRO A N 1
ATOM 2005 C CA . PRO A 1 273 ? 22.084 44.670 19.090 1.00 34.29 262 PRO A CA 1
ATOM 2006 C C . PRO A 1 273 ? 23.068 44.173 20.157 1.00 34.15 262 PRO A C 1
ATOM 2007 O O . PRO A 1 273 ? 23.083 44.684 21.288 1.00 34.78 262 PRO A O 1
ATOM 2011 N N . LEU A 1 274 ? 23.874 43.179 19.830 1.00 33.72 263 LEU A N 1
ATOM 2012 C CA . LEU A 1 274 ? 24.723 42.558 20.854 1.00 33.71 263 LEU A CA 1
ATOM 2013 C C . LEU A 1 274 ? 25.552 43.558 21.702 1.00 33.41 263 LEU A C 1
ATOM 2014 O O . LEU A 1 274 ? 25.717 43.360 22.912 1.00 33.50 263 LEU A O 1
ATOM 2019 N N . GLY A 1 275 ? 26.068 44.613 21.066 1.00 33.21 264 GLY A N 1
ATOM 2020 C CA . GLY A 1 275 ? 26.876 45.625 21.753 1.00 33.30 264 GLY A CA 1
ATOM 2021 C C . GLY A 1 275 ? 26.176 46.394 22.874 1.00 33.17 264 GLY A C 1
ATOM 2022 O O . GLY A 1 275 ? 26.806 46.819 23.826 1.00 32.91 264 GLY A O 1
ATOM 2023 N N . GLU A 1 276 ? 24.862 46.557 22.761 1.00 33.60 265 GLU A N 1
ATOM 2024 C CA . GLU A 1 276 ? 24.073 47.349 23.701 1.00 33.69 265 GLU A CA 1
ATOM 2025 C C . GLU A 1 276 ? 23.453 46.491 24.828 1.00 33.59 265 GLU A C 1
ATOM 2026 O O . GLU A 1 276 ? 22.788 47.036 25.722 1.00 33.43 265 GLU A O 1
ATOM 2032 N N . VAL A 1 277 ? 23.698 45.175 24.814 1.00 33.39 266 VAL A N 1
ATOM 2033 C CA . VAL A 1 277 ? 23.044 44.247 25.745 1.00 33.53 266 VAL A CA 1
ATOM 2034 C C . VAL A 1 277 ? 23.434 44.498 27.201 1.00 33.62 266 VAL A C 1
ATOM 2035 O O . VAL A 1 277 ? 22.548 44.640 28.048 1.00 33.76 266 VAL A O 1
ATOM 2039 N N . PRO A 1 278 ? 24.741 44.543 27.510 1.00 33.97 267 PRO A N 1
ATOM 2040 C CA . PRO A 1 278 ? 25.170 44.871 28.884 1.00 34.56 267 PRO A CA 1
ATOM 2041 C C . PRO A 1 278 ? 24.548 46.170 29.443 1.00 35.11 267 PRO A C 1
ATOM 2042 O O . PRO A 1 278 ? 24.175 46.246 30.632 1.00 35.18 267 PRO A O 1
ATOM 2046 N N . GLU A 1 279 ? 24.449 47.166 28.566 1.00 35.66 268 GLU A N 1
ATOM 2047 C CA . GLU A 1 279 ? 23.898 48.493 28.875 1.00 36.33 268 GLU A CA 1
ATOM 2048 C C . GLU A 1 279 ? 22.401 48.396 29.273 1.00 36.39 268 GLU A C 1
ATOM 2049 O O . GLU A 1 279 ? 21.938 48.908 30.301 1.00 36.43 268 GLU A O 1
ATOM 2055 N N . VAL A 1 280 ? 21.655 47.728 28.411 1.00 36.46 269 VAL A N 1
ATOM 2056 C CA . VAL A 1 280 ? 20.229 47.583 28.579 1.00 36.25 269 VAL A CA 1
ATOM 2057 C C . VAL A 1 280 ? 19.957 46.715 29.801 1.00 36.46 269 VAL A C 1
ATOM 2058 O O . VAL A 1 280 ? 19.010 46.977 30.559 1.00 36.39 269 VAL A O 1
ATOM 2062 N N . TRP A 1 281 ? 20.788 45.682 29.985 1.00 36.45 270 TRP A N 1
ATOM 2063 C CA . TRP A 1 281 ? 20.673 44.805 31.146 1.00 36.41 270 TRP A CA 1
ATOM 2064 C C . TRP A 1 281 ? 20.783 45.645 32.410 1.00 36.61 270 TRP A C 1
ATOM 2065 O O . TRP A 1 281 ? 19.982 45.489 33.341 1.00 36.72 270 TRP A O 1
ATOM 2076 N N . ALA A 1 282 ? 21.764 46.551 32.426 1.00 36.77 271 ALA A N 1
ATOM 2077 C CA . ALA A 1 282 ? 21.988 47.410 33.591 1.00 36.76 271 ALA A CA 1
ATOM 2078 C C . ALA A 1 282 ? 20.750 48.271 33.887 1.00 36.67 271 ALA A C 1
ATOM 2079 O O . ALA A 1 282 ? 20.334 48.407 35.035 1.00 36.41 271 ALA A O 1
ATOM 2081 N N . ALA A 1 283 ? 20.150 48.809 32.838 1.00 37.01 272 ALA A N 1
ATOM 2082 C CA . ALA A 1 283 ? 19.011 49.685 32.972 1.00 37.78 272 ALA A CA 1
ATOM 2083 C C . ALA A 1 283 ? 17.792 48.954 33.544 1.00 38.66 272 ALA A C 1
ATOM 2084 O O . ALA A 1 283 ? 17.056 49.488 34.392 1.00 39.07 272 ALA A O 1
ATOM 2086 N N . VAL A 1 284 ? 17.570 47.726 33.090 1.00 39.61 273 VAL A N 1
ATOM 2087 C CA . VAL A 1 284 ? 16.460 46.914 33.617 1.00 39.98 273 VAL A CA 1
ATOM 2088 C C . VAL A 1 284 ? 16.701 46.603 35.102 1.00 40.77 273 VAL A C 1
ATOM 2089 O O . VAL A 1 284 ? 15.809 46.791 35.950 1.00 40.96 273 VAL A O 1
ATOM 2093 N N . THR A 1 285 ? 17.914 46.146 35.411 1.00 41.35 274 THR A N 1
ATOM 2094 C CA . THR A 1 285 ? 18.285 45.861 36.779 1.00 41.87 274 THR A CA 1
ATOM 2095 C C . THR A 1 285 ? 18.145 47.109 37.654 1.00 42.60 274 THR A C 1
ATOM 2096 O O . THR A 1 285 ? 17.784 47.006 38.834 1.00 42.50 274 THR A O 1
ATOM 2100 N N . SER A 1 286 ? 18.437 48.279 37.074 1.00 43.50 275 SER A N 1
ATOM 2101 C CA . SER A 1 286 ? 18.355 49.566 37.798 1.00 43.77 275 SER A CA 1
ATOM 2102 C C . SER A 1 286 ? 16.919 49.939 38.119 1.00 44.22 275 SER A C 1
ATOM 2103 O O . SER A 1 286 ? 16.628 50.425 39.210 1.00 44.03 275 SER A O 1
ATOM 2106 N N . VAL A 1 287 ? 16.012 49.673 37.189 1.00 44.96 276 VAL A N 1
ATOM 2107 C CA . VAL A 1 287 ? 14.600 49.879 37.480 1.00 45.64 276 VAL A CA 1
ATOM 2108 C C . VAL A 1 287 ? 14.173 48.986 38.638 1.00 46.33 276 VAL A C 1
ATOM 2109 O O . VAL A 1 287 ? 13.513 49.445 39.565 1.00 46.77 276 VAL A O 1
ATOM 2113 N N . PHE A 1 288 ? 14.558 47.716 38.588 1.00 46.98 277 PHE A N 1
ATOM 2114 C CA . PHE A 1 288 ? 14.264 46.783 39.677 1.00 47.27 277 PHE A CA 1
ATOM 2115 C C . PHE A 1 288 ? 14.703 47.380 41.009 1.00 47.72 277 PHE A C 1
ATOM 2116 O O . PHE A 1 288 ? 13.906 47.495 41.932 1.00 48.17 277 PHE A O 1
ATOM 2124 N N . ARG A 1 289 ? 15.971 47.766 41.100 1.00 48.40 278 ARG A N 1
ATOM 2125 C CA . ARG A 1 289 ? 16.532 48.296 42.353 1.00 48.43 278 ARG A CA 1
ATOM 2126 C C . ARG A 1 289 ? 15.723 49.494 42.847 1.00 48.78 278 ARG A C 1
ATOM 2127 O O . ARG A 1 289 ? 15.373 49.573 44.030 1.00 49.12 278 ARG A O 1
ATOM 2135 N N . ASP A 1 290 ? 15.401 50.408 41.936 1.00 48.87 279 ASP A N 1
ATOM 2136 C CA . ASP A 1 290 ? 14.797 51.688 42.315 1.00 48.86 279 ASP A CA 1
ATOM 2137 C C . ASP A 1 290 ? 13.259 51.629 42.522 1.00 49.11 279 ASP A C 1
ATOM 2138 O O . ASP A 1 290 ? 12.719 52.327 43.393 1.00 49.19 279 ASP A O 1
ATOM 2143 N N . TYR A 1 291 ? 12.566 50.785 41.760 1.00 49.30 280 TYR A N 1
ATOM 2144 C CA . TYR A 1 291 ? 11.095 50.725 41.803 1.00 49.55 280 TYR A CA 1
ATOM 2145 C C . TYR A 1 291 ? 10.501 49.376 42.265 1.00 49.95 280 TYR A C 1
ATOM 2146 O O . TYR A 1 291 ? 9.279 49.255 42.432 1.00 50.33 280 TYR A O 1
ATOM 2155 N N . GLY A 1 292 ? 11.340 48.358 42.452 1.00 50.09 281 GLY A N 1
ATOM 2156 C CA . GLY A 1 292 ? 10.873 47.089 43.004 1.00 50.03 281 GLY A CA 1
ATOM 2157 C C . GLY A 1 292 ? 10.410 47.225 44.447 1.00 50.09 281 GLY A C 1
ATOM 2158 O O . GLY A 1 292 ? 10.957 48.017 45.215 1.00 50.12 281 GLY A O 1
ATOM 2159 N N . TYR A 1 293 ? 9.406 46.437 44.816 1.00 50.30 282 TYR A N 1
ATOM 2160 C CA . TYR A 1 293 ? 8.820 46.492 46.158 1.00 50.43 282 TYR A CA 1
ATOM 2161 C C . TYR A 1 293 ? 9.779 45.927 47.208 1.00 50.73 282 TYR A C 1
ATOM 2162 O O . TYR A 1 293 ? 10.477 44.953 46.942 1.00 50.87 282 TYR A O 1
ATOM 2171 N N . ARG A 1 294 ? 9.832 46.562 48.383 1.00 50.98 283 ARG A N 1
ATOM 2172 C CA . ARG A 1 294 ? 10.752 46.151 49.467 1.00 51.16 283 ARG A CA 1
ATOM 2173 C C . ARG A 1 294 ? 10.035 46.110 50.835 1.00 51.50 283 ARG A C 1
ATOM 2174 O O . ARG A 1 294 ? 10.632 46.379 51.891 1.00 51.40 283 ARG A O 1
ATOM 2182 N N . ARG A 1 295 ? 8.763 45.715 50.786 1.00 51.93 284 ARG A N 1
ATOM 2183 C CA . ARG A 1 295 ? 7.885 45.687 51.943 1.00 52.21 284 ARG A CA 1
ATOM 2184 C C . ARG A 1 295 ? 7.557 44.243 52.366 1.00 52.36 284 ARG A C 1
ATOM 2185 O O . ARG A 1 295 ? 8.052 43.775 53.388 1.00 52.29 284 ARG A O 1
ATOM 2193 N N . LEU A 1 296 ? 6.719 43.553 51.593 1.00 52.53 285 LEU A N 1
ATOM 2194 C CA . LEU A 1 296 ? 6.469 42.124 51.816 1.00 52.62 285 LEU A CA 1
ATOM 2195 C C . LEU A 1 296 ? 7.588 41.303 51.164 1.00 52.75 285 LEU A C 1
ATOM 2196 O O . LEU A 1 296 ? 7.859 41.440 49.966 1.00 52.93 285 LEU A O 1
ATOM 2201 N N . ARG A 1 297 ? 8.216 40.438 51.956 1.00 52.91 286 ARG A N 1
ATOM 2202 C CA . ARG A 1 297 ? 9.279 39.535 51.480 1.00 52.77 286 ARG A CA 1
ATOM 2203 C C . ARG A 1 297 ? 8.840 38.629 50.336 1.00 52.70 286 ARG A C 1
ATOM 2204 O O . ARG A 1 297 ? 9.617 38.365 49.434 1.00 53.06 286 ARG A O 1
ATOM 2212 N N . ALA A 1 298 ? 7.600 38.159 50.377 1.00 52.68 287 ALA A N 1
ATOM 2213 C CA . ALA A 1 298 ? 7.046 37.348 49.295 1.00 52.87 287 ALA A CA 1
ATOM 2214 C C . ALA A 1 298 ? 6.307 38.174 48.233 1.00 52.97 287 ALA A C 1
ATOM 2215 O O . ALA A 1 298 ? 5.588 37.607 47.412 1.00 53.06 287 ALA A O 1
ATOM 2217 N N . LYS A 1 299 ? 6.458 39.500 48.254 1.00 53.06 288 LYS A N 1
ATOM 2218 C CA . LYS A 1 299 ? 5.874 40.358 47.214 1.00 52.91 288 LYS A CA 1
ATOM 2219 C C . LYS A 1 299 ? 6.923 41.382 46.762 1.00 52.84 288 LYS A C 1
ATOM 2220 O O . LYS A 1 299 ? 6.604 42.544 46.472 1.00 52.71 288 LYS A O 1
ATOM 2226 N N . ALA A 1 300 ? 8.173 40.914 46.676 1.00 52.62 289 ALA A N 1
ATOM 2227 C CA . ALA A 1 300 ? 9.331 41.764 46.406 1.00 52.04 289 ALA A CA 1
ATOM 2228 C C . ALA A 1 300 ? 9.880 41.625 44.983 1.00 51.61 289 ALA A C 1
ATOM 2229 O O . ALA A 1 300 ? 10.561 42.524 44.494 1.00 51.68 289 ALA A O 1
ATOM 2231 N N . ARG A 1 301 ? 9.569 40.516 44.319 1.00 51.06 290 ARG A N 1
ATOM 2232 C CA . ARG A 1 301 ? 10.209 40.164 43.048 1.00 50.74 290 ARG A CA 1
ATOM 2233 C C . ARG A 1 301 ? 9.680 40.941 41.852 1.00 50.54 290 ARG A C 1
ATOM 2234 O O . ARG A 1 301 ? 8.532 41.406 41.847 1.00 50.55 290 ARG A O 1
ATOM 2242 N N . LEU A 1 302 ? 10.521 41.047 40.828 1.00 50.09 291 LEU A N 1
ATOM 2243 C CA . LEU A 1 302 ? 10.221 41.890 39.693 1.00 49.95 291 LEU A CA 1
ATOM 2244 C C . LEU A 1 302 ? 8.906 41.520 39.000 1.00 49.92 291 LEU A C 1
ATOM 2245 O O . LEU A 1 302 ? 8.182 42.403 38.533 1.00 50.24 291 LEU A O 1
ATOM 2250 N N . LYS A 1 303 ? 8.584 40.231 38.939 1.00 49.62 292 LYS A N 1
ATOM 2251 C CA . LYS A 1 303 ? 7.327 39.782 38.309 1.00 49.47 292 LYS A CA 1
ATOM 2252 C C . LYS A 1 303 ? 6.085 40.575 38.781 1.00 49.38 292 LYS A C 1
ATOM 2253 O O . LYS A 1 303 ? 5.171 40.843 37.999 1.00 49.31 292 LYS A O 1
ATOM 2259 N N . PHE A 1 304 ? 6.077 40.945 40.059 1.00 49.49 293 PHE A N 1
ATOM 2260 C CA . PHE A 1 304 ? 4.955 41.657 40.677 1.00 49.64 293 PHE A CA 1
ATOM 2261 C C . PHE A 1 304 ? 4.831 43.112 40.142 1.00 49.93 293 PHE A C 1
ATOM 2262 O O . PHE A 1 304 ? 3.745 43.546 39.678 1.00 50.02 293 PHE A O 1
ATOM 2270 N N . LEU A 1 305 ? 5.947 43.844 40.216 1.00 49.68 294 LEU A N 1
ATOM 2271 C CA . LEU A 1 305 ? 6.066 45.190 39.651 1.00 49.45 294 LEU A CA 1
ATOM 2272 C C . LEU A 1 305 ? 5.581 45.228 38.213 1.00 49.38 294 LEU A C 1
ATOM 2273 O O . LEU A 1 305 ? 4.877 46.164 37.804 1.00 49.38 294 LEU A O 1
ATOM 2278 N N . ILE A 1 306 ? 5.966 44.200 37.455 1.00 49.16 295 ILE A N 1
ATOM 2279 C CA . ILE A 1 306 ? 5.574 44.067 36.047 1.00 49.00 295 ILE A CA 1
ATOM 2280 C C . ILE A 1 306 ? 4.102 43.726 35.921 1.00 48.75 295 ILE A C 1
ATOM 2281 O O . ILE A 1 306 ? 3.459 44.131 34.957 1.00 48.43 295 ILE A O 1
ATOM 2286 N N . LYS A 1 307 ? 3.570 42.969 36.883 1.00 48.82 296 LYS A N 1
ATOM 2287 C CA . LYS A 1 307 ? 2.125 42.696 36.898 1.00 49.02 296 LYS A CA 1
ATOM 2288 C C . LYS A 1 307 ? 1.311 43.991 37.115 1.00 49.18 296 LYS A C 1
ATOM 2289 O O . LYS A 1 307 ? 0.342 44.250 36.402 1.00 48.87 296 LYS A O 1
ATOM 2295 N N . ASP A 1 308 ? 1.729 44.799 38.089 1.00 49.33 297 ASP A N 1
ATOM 2296 C CA . ASP A 1 308 ? 1.049 46.053 38.407 1.00 49.32 297 ASP A CA 1
ATOM 2297 C C . ASP A 1 308 ? 1.145 47.090 37.276 1.00 49.24 297 ASP A C 1
ATOM 2298 O O . ASP A 1 308 ? 0.116 47.519 36.747 1.00 49.20 297 ASP A O 1
ATOM 2303 N N . TRP A 1 309 ? 2.375 47.466 36.911 1.00 49.02 298 TRP A N 1
ATOM 2304 C CA . TRP A 1 309 ? 2.637 48.480 35.868 1.00 48.68 298 TRP A CA 1
ATOM 2305 C C . TRP A 1 309 ? 2.098 48.157 34.478 1.00 48.41 298 TRP A C 1
ATOM 2306 O O . TRP A 1 309 ? 1.485 49.007 33.821 1.00 48.34 298 TRP A O 1
ATOM 2317 N N . GLY A 1 310 ? 2.369 46.937 34.022 1.00 48.11 299 GLY A N 1
ATOM 2318 C CA . GLY A 1 310 ? 2.205 46.580 32.612 1.00 47.82 299 GLY A CA 1
ATOM 2319 C C . GLY A 1 310 ? 3.478 46.909 31.842 1.00 47.67 299 GLY A C 1
ATOM 2320 O O . GLY A 1 310 ? 4.265 47.773 32.256 1.00 47.73 299 GLY A O 1
ATOM 2321 N N . ILE A 1 311 ? 3.680 46.218 30.722 1.00 47.44 300 ILE A N 1
ATOM 2322 C CA . ILE A 1 311 ? 4.871 46.403 29.876 1.00 47.11 300 ILE A CA 1
ATOM 2323 C C . ILE A 1 311 ? 5.044 47.834 29.325 1.00 46.74 300 ILE A C 1
ATOM 2324 O O . ILE A 1 311 ? 6.128 48.395 29.415 1.00 46.74 300 ILE A O 1
ATOM 2329 N N . ALA A 1 312 ? 3.990 48.409 28.751 1.00 46.53 301 ALA A N 1
ATOM 2330 C CA . ALA A 1 312 ? 4.034 49.790 28.228 1.00 46.33 301 ALA A CA 1
ATOM 2331 C C . ALA A 1 312 ? 4.615 50.762 29.249 1.00 46.09 301 ALA A C 1
ATOM 2332 O O . ALA A 1 312 ? 5.587 51.469 28.962 1.00 45.92 301 ALA A O 1
ATOM 2334 N N . LYS A 1 313 ? 4.032 50.781 30.443 1.00 45.96 302 LYS A N 1
ATOM 2335 C CA . LYS A 1 313 ? 4.515 51.670 31.486 1.00 46.05 302 LYS A CA 1
ATOM 2336 C C . LYS A 1 313 ? 6.007 51.402 31.830 1.00 45.95 302 LYS A C 1
ATOM 2337 O O . LYS A 1 313 ? 6.776 52.340 32.101 1.00 45.79 302 LYS A O 1
ATOM 2343 N N . PHE A 1 314 ? 6.402 50.129 31.826 1.00 45.73 303 PHE A N 1
ATOM 2344 C CA . PHE A 1 314 ? 7.772 49.740 32.186 1.00 45.71 303 PHE A CA 1
ATOM 2345 C C . PHE A 1 314 ? 8.780 50.178 31.114 1.00 45.57 303 PHE A C 1
ATOM 2346 O O . PHE A 1 314 ? 9.822 50.739 31.426 1.00 45.06 303 PHE A O 1
ATOM 2354 N N . ARG A 1 315 ? 8.458 49.904 29.853 1.00 45.97 304 ARG A N 1
ATOM 2355 C CA . ARG A 1 315 ? 9.283 50.309 28.717 1.00 46.52 304 ARG A CA 1
ATOM 2356 C C . ARG A 1 315 ? 9.546 51.805 28.745 1.00 47.38 304 ARG A C 1
ATOM 2357 O O . ARG A 1 315 ? 10.672 52.249 28.541 1.00 47.72 304 ARG A O 1
ATOM 2365 N N . GLU A 1 316 ? 8.482 52.566 28.980 1.00 48.65 305 GLU A N 1
ATOM 2366 C CA . GLU A 1 316 ? 8.541 54.011 29.130 1.00 48.77 305 GLU A CA 1
ATOM 2367 C C . GLU A 1 316 ? 9.573 54.437 30.175 1.00 48.97 305 GLU A C 1
ATOM 2368 O O . GLU A 1 316 ? 10.428 55.280 29.903 1.00 49.00 305 GLU A O 1
ATOM 2374 N N . VAL A 1 317 ? 9.474 53.856 31.367 1.00 48.88 306 VAL A N 1
ATOM 2375 C CA . VAL A 1 317 ? 10.354 54.210 32.492 1.00 49.21 306 VAL A CA 1
ATOM 2376 C C . VAL A 1 317 ? 11.796 53.819 32.230 1.00 49.40 306 VAL A C 1
ATOM 2377 O O . VAL A 1 317 ? 12.730 54.493 32.690 1.00 49.49 306 VAL A O 1
ATOM 2381 N N . LEU A 1 318 ? 11.970 52.706 31.525 1.00 49.52 307 LEU A N 1
ATOM 2382 C CA . LEU A 1 318 ? 13.299 52.220 31.184 1.00 49.38 307 LEU A CA 1
ATOM 2383 C C . LEU A 1 318 ? 13.942 53.224 30.238 1.00 49.20 307 LEU A C 1
ATOM 2384 O O . LEU A 1 318 ? 15.031 53.726 30.519 1.00 49.05 307 LEU A O 1
ATOM 2389 N N . GLU A 1 319 ? 13.240 53.543 29.151 1.00 49.04 308 GLU A N 1
ATOM 2390 C CA . GLU A 1 319 ? 13.765 54.439 28.105 1.00 49.19 308 GLU A CA 1
ATOM 2391 C C . GLU A 1 319 ? 13.971 55.888 28.542 1.00 49.18 308 GLU A C 1
ATOM 2392 O O . GLU A 1 319 ? 14.943 56.509 28.124 1.00 49.25 308 GLU A O 1
ATOM 2398 N N . THR A 1 320 ? 13.068 56.428 29.357 1.00 49.12 309 THR A N 1
ATOM 2399 C CA . THR A 1 320 ? 13.122 57.852 29.676 1.00 49.42 309 THR A CA 1
ATOM 2400 C C . THR A 1 320 ? 13.915 58.177 30.937 1.00 49.34 309 THR A C 1
ATOM 2401 O O . THR A 1 320 ? 14.587 59.199 30.989 1.00 49.59 309 THR A O 1
ATOM 2405 N N . GLU A 1 321 ? 13.856 57.323 31.945 1.00 49.12 310 GLU A N 1
ATOM 2406 C CA . GLU A 1 321 ? 14.569 57.614 33.179 1.00 48.94 310 GLU A CA 1
ATOM 2407 C C . GLU A 1 321 ? 15.975 57.043 33.201 1.00 48.71 310 GLU A C 1
ATOM 2408 O O . GLU A 1 321 ? 16.857 57.646 33.793 1.00 48.99 310 GLU A O 1
ATOM 2414 N N . TYR A 1 322 ? 16.201 55.895 32.562 1.00 48.52 311 TYR A N 1
ATOM 2415 C CA . TYR A 1 322 ? 17.511 55.201 32.672 1.00 48.21 311 TYR A CA 1
ATOM 2416 C C . TYR A 1 322 ? 18.362 55.198 31.372 1.00 48.13 311 TYR A C 1
ATOM 2417 O O . TYR A 1 322 ? 19.535 55.557 31.421 1.00 48.26 311 TYR A O 1
ATOM 2426 N N . LEU A 1 323 ? 17.787 54.817 30.229 1.00 48.10 312 LEU A N 1
ATOM 2427 C CA . LEU A 1 323 ? 18.547 54.800 28.966 1.00 48.25 312 LEU A CA 1
ATOM 2428 C C . LEU A 1 323 ? 18.671 56.189 28.347 1.00 48.59 312 LEU A C 1
ATOM 2429 O O . LEU A 1 323 ? 19.613 56.449 27.592 1.00 48.69 312 LEU A O 1
ATOM 2434 N N . LYS A 1 324 ? 17.706 57.063 28.655 1.00 48.67 313 LYS A N 1
ATOM 2435 C CA . LYS A 1 324 ? 17.543 58.356 27.984 1.00 48.39 313 LYS A CA 1
ATOM 2436 C C . LYS A 1 324 ? 17.448 58.190 26.466 1.00 48.37 313 LYS A C 1
ATOM 2437 O O . LYS A 1 324 ? 17.907 59.054 25.727 1.00 48.78 313 LYS A O 1
ATOM 2443 N N . ARG A 1 325 ? 16.862 57.096 25.991 1.00 48.17 314 ARG A N 1
ATOM 2444 C CA . ARG A 1 325 ? 16.666 56.908 24.544 1.00 48.21 314 ARG A CA 1
ATOM 2445 C C . ARG A 1 325 ? 15.641 55.812 24.236 1.00 48.01 314 ARG A C 1
ATOM 2446 O O . ARG A 1 325 ? 15.399 54.933 25.068 1.00 48.53 314 ARG A O 1
ATOM 2454 N N . PRO A 1 326 ? 15.045 55.840 23.033 1.00 47.47 315 PRO A N 1
ATOM 2455 C CA . PRO A 1 326 ? 14.121 54.747 22.724 1.00 47.13 315 PRO A CA 1
ATOM 2456 C C . PRO A 1 326 ? 14.874 53.440 22.442 1.00 46.83 315 PRO A C 1
ATOM 2457 O O . PRO A 1 326 ? 16.070 53.477 22.122 1.00 46.91 315 PRO A O 1
ATOM 2461 N N . LEU A 1 327 ? 14.183 52.310 22.622 1.00 46.13 316 LEU A N 1
ATOM 2462 C CA . LEU A 1 327 ? 14.648 51.023 22.129 1.00 45.50 316 LEU A CA 1
ATOM 2463 C C . LEU A 1 327 ? 14.041 50.841 20.766 1.00 44.91 316 LEU A C 1
ATOM 2464 O O . LEU A 1 327 ? 12.948 51.342 20.508 1.00 44.59 316 LEU A O 1
ATOM 2469 N N . ILE A 1 328 ? 14.758 50.134 19.897 1.00 44.36 317 ILE A N 1
ATOM 2470 C CA . ILE A 1 328 ? 14.262 49.799 18.570 1.00 43.98 317 ILE A CA 1
ATOM 2471 C C . ILE A 1 328 ? 13.181 48.717 18.717 1.00 43.73 317 ILE A C 1
ATOM 2472 O O . ILE A 1 328 ? 13.341 47.797 19.513 1.00 44.00 317 ILE A O 1
ATOM 2477 N N . ASP A 1 329 ? 12.076 48.854 17.979 1.00 43.24 318 ASP A N 1
ATOM 2478 C CA . ASP A 1 329 ? 11.015 47.849 17.954 1.00 42.89 318 ASP A CA 1
ATOM 2479 C C . ASP A 1 329 ? 11.548 46.590 17.270 1.00 42.85 318 ASP A C 1
ATOM 2480 O O . ASP A 1 329 ? 12.364 46.672 16.345 1.00 42.64 318 ASP A O 1
ATOM 2485 N N . GLY A 1 330 ? 11.081 45.424 17.716 1.00 42.71 319 GLY A N 1
ATOM 2486 C CA . GLY A 1 330 ? 11.495 44.169 17.099 1.00 42.26 319 GLY A CA 1
ATOM 2487 C C . GLY A 1 330 ? 10.446 43.094 17.234 1.00 41.73 319 GLY A C 1
ATOM 2488 O O . GLY A 1 330 ? 9.568 43.189 18.060 1.00 40.94 319 GLY A O 1
ATOM 2489 N N . PRO A 1 331 ? 10.538 42.065 16.394 1.00 42.01 320 PRO A N 1
ATOM 2490 C CA . PRO A 1 331 ? 9.671 40.897 16.505 1.00 42.21 320 PRO A CA 1
ATOM 2491 C C . PRO A 1 331 ? 10.101 39.868 17.546 1.00 42.24 320 PRO A C 1
ATOM 2492 O O . PRO A 1 331 ? 11.226 39.903 18.076 1.00 42.29 320 PRO A O 1
ATOM 2496 N N . ALA A 1 332 ? 9.177 38.954 17.806 1.00 42.46 321 ALA A N 1
ATOM 2497 C CA . ALA A 1 332 ? 9.426 37.760 18.580 1.00 42.58 321 ALA A CA 1
ATOM 2498 C C . ALA A 1 332 ? 9.933 36.691 17.631 1.00 42.52 321 ALA A C 1
ATOM 2499 O O . ALA A 1 332 ? 9.586 36.685 16.463 1.00 42.12 321 ALA A O 1
ATOM 2501 N N . PRO A 1 333 ? 10.766 35.778 18.133 1.00 43.07 322 PRO A N 1
ATOM 2502 C CA . PRO A 1 333 ? 11.164 34.634 17.311 1.00 43.37 322 PRO A CA 1
ATOM 2503 C C . PRO A 1 333 ? 10.115 33.553 17.421 1.00 43.62 322 PRO A C 1
ATOM 2504 O O . PRO A 1 333 ? 9.393 33.522 18.414 1.00 43.60 322 PRO A O 1
ATOM 2508 N N . GLU A 1 334 ? 10.023 32.680 16.424 1.00 44.25 323 GLU A N 1
ATOM 2509 C CA . GLU A 1 334 ? 9.033 31.593 16.453 1.00 44.91 323 GLU A CA 1
ATOM 2510 C C . GLU A 1 334 ? 9.282 30.705 17.659 1.00 45.03 323 GLU A C 1
ATOM 2511 O O . GLU A 1 334 ? 10.337 30.074 17.747 1.00 45.11 323 GLU A O 1
ATOM 2517 N N . PRO A 1 335 ? 8.310 30.650 18.594 1.00 45.20 324 PRO A N 1
ATOM 2518 C CA . PRO A 1 335 ? 8.531 29.806 19.773 1.00 45.36 324 PRO A CA 1
ATOM 2519 C C . PRO A 1 335 ? 8.763 28.369 19.317 1.00 45.37 324 PRO A C 1
ATOM 2520 O O . PRO A 1 335 ? 8.113 27.927 18.385 1.00 45.41 324 PRO A O 1
ATOM 2524 N N . VAL A 1 336 ? 9.704 27.668 19.931 1.00 45.60 325 VAL A N 1
ATOM 2525 C CA . VAL A 1 336 ? 10.034 26.322 19.489 1.00 45.78 325 VAL A CA 1
ATOM 2526 C C . VAL A 1 336 ? 8.930 25.373 19.896 1.00 46.01 325 VAL A C 1
ATOM 2527 O O . VAL A 1 336 ? 8.180 25.658 20.830 1.00 46.10 325 VAL A O 1
ATOM 2531 N N . LYS A 1 337 ? 8.815 24.256 19.181 1.00 46.35 326 LYS A N 1
ATOM 2532 C CA . LYS A 1 337 ? 7.777 23.261 19.503 1.00 46.48 326 LYS A CA 1
ATOM 2533 C C . LYS A 1 337 ? 8.225 22.474 20.739 1.00 46.21 326 LYS A C 1
ATOM 2534 O O . LYS A 1 337 ? 7.558 22.484 21.784 1.00 46.11 326 LYS A O 1
ATOM 2540 N N . HIS A 1 338 ? 9.380 21.827 20.607 1.00 45.75 327 HIS A N 1
ATOM 2541 C CA . HIS A 1 338 ? 9.971 21.019 21.674 1.00 45.21 327 HIS A CA 1
ATOM 2542 C C . HIS A 1 338 ? 11.086 21.835 22.332 1.00 44.27 327 HIS A C 1
ATOM 2543 O O . HIS A 1 338 ? 11.628 22.743 21.710 1.00 44.43 327 HIS A O 1
ATOM 2550 N N . PRO A 1 339 ? 11.414 21.544 23.598 1.00 42.92 328 PRO A N 1
ATOM 2551 C CA . PRO A 1 339 ? 12.559 22.210 24.198 1.00 42.07 328 PRO A CA 1
ATOM 2552 C C . PRO A 1 339 ? 13.905 21.700 23.664 1.00 41.03 328 PRO A C 1
ATOM 2553 O O . PRO A 1 339 ? 13.972 20.621 23.090 1.00 41.20 328 PRO A O 1
ATOM 2557 N N . ILE A 1 340 ? 14.959 22.485 23.865 1.00 39.36 329 ILE A N 1
ATOM 2558 C CA . ILE A 1 340 ? 16.308 22.089 23.499 1.00 38.21 329 ILE A CA 1
ATOM 2559 C C . ILE A 1 340 ? 17.140 21.797 24.752 1.00 36.75 329 ILE A C 1
ATOM 2560 O O . ILE A 1 340 ? 17.575 22.718 25.461 1.00 36.33 329 ILE A O 1
ATOM 2565 N N . ASP A 1 341 ? 17.380 20.519 25.026 1.00 35.31 330 ASP A N 1
ATOM 2566 C CA . ASP A 1 341 ? 18.251 20.170 26.156 1.00 34.37 330 ASP A CA 1
ATOM 2567 C C . ASP A 1 341 ? 19.675 19.821 25.753 1.00 33.65 330 ASP A C 1
ATOM 2568 O O . ASP A 1 341 ? 20.513 19.652 26.629 1.00 33.86 330 ASP A O 1
ATOM 2573 N N . HIS A 1 342 ? 19.939 19.727 24.445 1.00 32.70 331 HIS A N 1
ATOM 2574 C CA . HIS A 1 342 ? 21.260 19.391 23.913 1.00 31.99 331 HIS A CA 1
ATOM 2575 C C . HIS A 1 342 ? 21.804 18.042 24.328 1.00 31.19 331 HIS A C 1
ATOM 2576 O O . HIS A 1 342 ? 22.986 17.829 24.276 1.00 31.48 331 HIS A O 1
ATOM 2583 N N . VAL A 1 343 ? 20.954 17.113 24.698 1.00 30.95 332 VAL A N 1
ATOM 2584 C CA . VAL A 1 343 ? 21.415 15.774 25.023 1.00 31.19 332 VAL A CA 1
ATOM 2585 C C . VAL A 1 343 ? 21.694 14.932 23.753 1.00 31.10 332 VAL A C 1
ATOM 2586 O O . VAL A 1 343 ? 20.933 14.981 22.791 1.00 30.99 332 VAL A O 1
ATOM 2590 N N . GLY A 1 344 ? 22.786 14.163 23.757 1.00 31.06 333 GLY A N 1
ATOM 2591 C CA . GLY A 1 344 ? 23.160 13.350 22.594 1.00 30.90 333 GLY A CA 1
ATOM 2592 C C . GLY A 1 344 ? 24.256 14.032 21.804 1.00 31.15 333 GLY A C 1
ATOM 2593 O O . GLY A 1 344 ? 24.872 14.993 22.301 1.00 32.43 333 GLY A O 1
ATOM 2594 N N . VAL A 1 345 ? 24.502 13.561 20.581 1.00 30.61 334 VAL A N 1
ATOM 2595 C CA . VAL A 1 345 ? 25.625 14.046 19.767 1.00 30.20 334 VAL A CA 1
ATOM 2596 C C . VAL A 1 345 ? 25.109 15.003 18.720 1.00 30.12 334 VAL A C 1
ATOM 2597 O O . VAL A 1 345 ? 24.080 14.733 18.101 1.00 29.95 334 VAL A O 1
ATOM 2601 N N . GLN A 1 346 ? 25.812 16.118 18.521 1.00 30.21 335 GLN A N 1
ATOM 2602 C CA . GLN A 1 346 ? 25.477 17.053 17.433 1.00 30.52 335 GLN A CA 1
ATOM 2603 C C . GLN A 1 346 ? 26.717 17.651 16.775 1.00 30.75 335 GLN A C 1
ATOM 2604 O O . GLN A 1 346 ? 27.769 17.733 17.392 1.00 31.24 335 GLN A O 1
ATOM 2610 N N . ARG A 1 347 ? 26.562 18.048 15.513 1.00 30.86 336 ARG A N 1
ATOM 2611 C CA . ARG A 1 347 ? 27.632 18.611 14.719 1.00 30.96 336 ARG A CA 1
ATOM 2612 C C . ARG A 1 347 ? 27.745 20.117 14.991 1.00 31.11 336 ARG A C 1
ATOM 2613 O O . ARG A 1 347 ? 26.743 20.820 15.198 1.00 30.82 336 ARG A O 1
ATOM 2621 N N . LEU A 1 348 ? 28.988 20.597 14.958 1.00 31.35 337 LEU A N 1
ATOM 2622 C CA . LEU A 1 348 ? 29.320 21.955 15.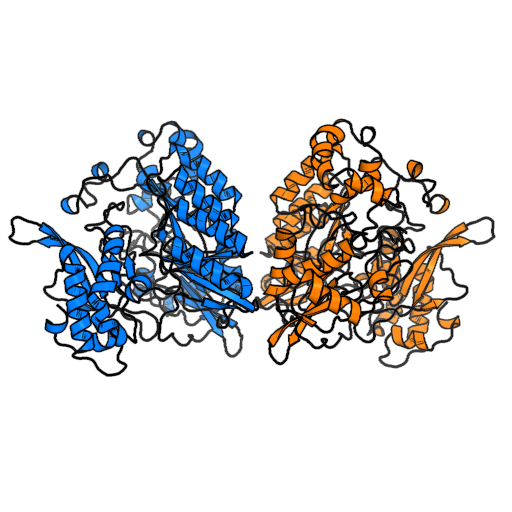341 1.00 31.47 337 LEU A CA 1
ATOM 2623 C C . LEU A 1 348 ? 29.913 22.751 14.188 1.00 31.53 337 LEU A C 1
ATOM 2624 O O . LEU A 1 348 ? 30.479 22.171 13.252 1.00 31.07 337 LEU A O 1
ATOM 2629 N N . LYS A 1 349 ? 29.767 24.079 14.272 1.00 31.60 338 LYS A N 1
ATOM 2630 C CA . LYS A 1 349 ? 30.408 24.992 13.335 1.00 31.92 338 LYS A CA 1
ATOM 2631 C C . LYS A 1 349 ? 31.908 24.708 13.217 1.00 31.57 338 LYS A C 1
ATOM 2632 O O . LYS A 1 349 ? 32.452 24.913 12.154 1.00 31.54 338 LYS A O 1
ATOM 2638 N N . ASN A 1 350 ? 32.564 24.282 14.310 1.00 31.47 339 ASN A N 1
ATOM 2639 C CA . ASN A 1 350 ? 33.950 23.758 14.300 1.00 31.62 339 ASN A CA 1
ATOM 2640 C C . ASN A 1 350 ? 34.183 22.727 13.201 1.00 31.09 339 ASN A C 1
ATOM 2641 O O . ASN A 1 350 ? 35.293 22.557 12.695 1.00 31.20 339 ASN A O 1
ATOM 2646 N N . GLY A 1 351 ? 33.138 21.972 12.905 1.00 30.15 340 GLY A N 1
ATOM 2647 C CA . GLY A 1 351 ? 33.290 20.709 12.212 1.00 29.63 340 GLY A CA 1
ATOM 2648 C C . GLY A 1 351 ? 33.464 19.537 13.158 1.00 29.11 340 GLY A C 1
ATOM 2649 O O . GLY A 1 351 ? 33.403 18.396 12.720 1.00 28.81 340 GLY A O 1
ATOM 2650 N N . LEU A 1 352 ? 33.689 19.812 14.443 1.00 28.66 341 LEU A N 1
ATOM 2651 C CA . LEU A 1 352 ? 33.789 18.765 15.445 1.00 28.70 341 LEU A CA 1
ATOM 2652 C C . LEU A 1 352 ? 32.400 18.406 16.004 1.00 28.61 341 LEU A C 1
ATOM 2653 O O . LEU A 1 352 ? 31.377 18.717 15.396 1.00 28.65 341 LEU A O 1
ATOM 2658 N N . ASN A 1 353 ? 32.353 17.724 17.149 1.00 28.38 342 ASN A N 1
ATOM 2659 C CA . ASN A 1 353 ? 31.090 17.334 17.745 1.00 28.14 342 ASN A CA 1
ATOM 2660 C C . ASN A 1 353 ? 30.911 17.815 19.153 1.00 28.02 342 ASN A C 1
ATOM 2661 O O . ASN A 1 353 ? 31.865 17.943 19.904 1.00 28.23 342 ASN A O 1
ATOM 2666 N N . ALA A 1 354 ? 29.660 18.047 19.515 1.00 28.21 343 ALA A N 1
ATOM 2667 C CA . ALA A 1 354 ? 29.254 18.197 20.913 1.00 28.42 343 ALA A CA 1
ATOM 2668 C C . ALA A 1 354 ? 28.472 16.961 21.384 1.00 28.41 343 ALA A C 1
ATOM 2669 O O . ALA A 1 354 ? 27.602 16.459 20.678 1.00 28.51 343 ALA A O 1
ATOM 2671 N N . VAL A 1 355 ? 28.741 16.525 22.602 1.00 28.33 344 VAL A N 1
ATOM 2672 C CA . VAL A 1 355 ? 28.117 15.340 23.179 1.00 28.46 344 VAL A CA 1
ATOM 2673 C C . VAL A 1 355 ? 27.469 15.749 24.500 1.00 28.38 344 VAL A C 1
ATOM 2674 O O . VAL A 1 355 ? 28.154 16.208 25.404 1.00 28.33 344 VAL A O 1
ATOM 2678 N N . GLY A 1 356 ? 26.152 15.612 24.610 1.00 28.56 345 GLY A N 1
ATOM 2679 C CA . GLY A 1 356 ? 25.455 15.920 25.874 1.00 28.55 345 GLY A CA 1
ATOM 2680 C C . GLY A 1 356 ? 25.120 14.653 26.650 1.00 28.59 345 GLY A C 1
ATOM 2681 O O . GLY A 1 356 ? 24.668 13.659 26.070 1.00 28.82 345 GLY A O 1
ATOM 2682 N N . VAL A 1 357 ? 25.332 14.681 27.957 1.00 28.10 346 VAL A N 1
ATOM 2683 C CA . VAL A 1 357 ? 25.075 13.510 28.781 1.00 27.98 346 VAL A CA 1
ATOM 2684 C C . VAL A 1 357 ? 24.098 13.835 29.877 1.00 27.75 346 VAL A C 1
ATOM 2685 O O . VAL A 1 357 ? 24.000 14.972 30.331 1.00 27.63 346 VAL A O 1
ATOM 2689 N N . ALA A 1 358 ? 23.394 12.804 30.318 1.00 27.92 347 ALA A N 1
ATOM 2690 C CA . ALA A 1 358 ? 22.284 12.968 31.245 1.00 27.99 347 ALA A CA 1
ATOM 2691 C C . ALA A 1 358 ? 22.548 12.169 32.494 1.00 27.77 347 ALA A C 1
ATOM 2692 O O . ALA A 1 358 ? 22.389 10.956 32.495 1.00 27.95 347 ALA A O 1
ATOM 2694 N N . PRO A 1 359 ? 22.925 12.856 33.573 1.00 27.50 348 PRO A N 1
ATOM 2695 C CA . PRO A 1 359 ? 22.929 12.185 34.847 1.00 27.39 348 PRO A CA 1
ATOM 2696 C C . PRO A 1 359 ? 21.476 12.050 35.305 1.00 27.67 348 PRO A C 1
ATOM 2697 O O . PRO A 1 359 ? 20.557 12.237 34.496 1.00 28.04 348 PRO A O 1
ATOM 2701 N N . ILE A 1 360 ? 21.264 11.706 36.571 1.00 27.65 349 ILE A N 1
ATOM 2702 C CA . ILE A 1 360 ? 19.937 11.631 37.135 1.00 27.35 349 ILE A CA 1
ATOM 2703 C C . ILE A 1 360 ? 19.736 12.862 38.018 1.00 27.59 349 ILE A C 1
ATOM 2704 O O . ILE A 1 360 ? 20.272 12.944 39.127 1.00 28.18 349 ILE A O 1
ATOM 2709 N N . ALA A 1 361 ? 18.966 13.820 37.515 1.00 27.63 350 ALA A N 1
ATOM 2710 C CA . ALA A 1 361 ? 18.623 15.024 38.247 1.00 27.35 350 ALA A CA 1
ATOM 2711 C C . ALA A 1 361 ? 19.850 15.716 38.766 1.00 27.40 350 ALA A C 1
ATOM 2712 O O . ALA A 1 361 ? 19.895 16.036 39.922 1.00 27.28 350 ALA A O 1
ATOM 2714 N N . GLY A 1 362 ? 20.869 15.885 37.925 1.00 27.60 351 GLY A N 1
ATOM 2715 C CA . GLY A 1 362 ? 22.054 16.674 38.266 1.00 27.38 351 GLY A CA 1
ATOM 2716 C C . GLY A 1 362 ? 23.077 16.018 39.185 1.00 27.56 351 GLY A C 1
ATOM 2717 O O . GLY A 1 362 ? 24.149 16.590 39.422 1.00 27.48 351 GLY A O 1
ATOM 2718 N N . ARG A 1 363 ? 22.786 14.816 39.689 1.00 27.72 352 ARG A N 1
ATOM 2719 C CA . ARG A 1 363 ? 23.645 14.201 40.712 1.00 27.63 352 ARG A CA 1
ATOM 2720 C C . ARG A 1 363 ? 24.887 13.587 40.125 1.00 27.36 352 ARG A C 1
ATOM 2721 O O . ARG A 1 363 ? 24.791 12.611 39.390 1.00 27.26 352 ARG A O 1
ATOM 2729 N N . VAL A 1 364 ? 26.040 14.154 40.460 1.00 27.19 353 VAL A N 1
ATOM 2730 C CA . VAL A 1 364 ? 27.341 13.575 40.118 1.00 27.64 353 VAL A CA 1
ATOM 2731 C C . VAL A 1 364 ? 28.199 13.524 41.403 1.00 28.08 353 VAL A C 1
ATOM 2732 O O . VAL A 1 364 ? 27.665 13.232 42.476 1.00 28.46 353 VAL A O 1
ATOM 2736 N N . SER A 1 365 ? 29.509 13.780 41.305 1.00 28.34 354 SER A N 1
ATOM 2737 C CA . SER A 1 365 ? 30.429 13.727 42.443 1.00 28.27 354 SER A CA 1
ATOM 2738 C C . SER A 1 365 ? 31.820 14.221 42.025 1.00 28.54 354 SER A C 1
ATOM 2739 O O . SER A 1 365 ? 32.148 14.325 40.831 1.00 28.27 354 SER A O 1
ATOM 2742 N N . GLY A 1 366 ? 32.641 14.519 43.030 1.00 29.00 355 GLY A N 1
ATOM 2743 C CA . GLY A 1 366 ? 34.008 14.981 42.817 1.00 28.81 355 GLY A CA 1
ATOM 2744 C C . GLY A 1 366 ? 34.701 13.996 41.918 1.00 29.03 355 GLY A C 1
ATOM 2745 O O . GLY A 1 366 ? 35.202 14.373 40.865 1.00 29.15 355 GLY A O 1
ATOM 2746 N N . THR A 1 367 ? 34.694 12.728 42.327 1.00 29.21 356 THR A N 1
ATOM 2747 C CA . THR A 1 367 ? 35.315 11.649 41.557 1.00 29.58 356 THR A CA 1
ATOM 2748 C C . THR A 1 367 ? 34.863 11.650 40.123 1.00 30.05 356 THR A C 1
ATOM 2749 O O . THR A 1 367 ? 35.678 11.374 39.226 1.00 30.72 356 THR A O 1
ATOM 2753 N N . ILE A 1 368 ? 33.573 11.920 39.895 1.00 30.12 357 ILE A N 1
ATOM 2754 C CA . ILE A 1 368 ? 33.043 11.900 38.534 1.00 30.29 357 ILE A CA 1
ATOM 2755 C C . ILE A 1 368 ? 33.516 13.106 37.724 1.00 30.40 357 ILE A C 1
ATOM 2756 O O . ILE A 1 368 ? 33.946 12.958 36.572 1.00 30.58 357 ILE A O 1
ATOM 2761 N N . LEU A 1 369 ? 33.432 14.293 38.318 1.00 30.44 358 LEU A N 1
ATOM 2762 C CA . LEU A 1 369 ? 33.854 15.508 37.626 1.00 30.67 358 LEU A CA 1
ATOM 2763 C C . LEU A 1 369 ? 35.328 15.405 37.230 1.00 30.82 358 LEU A C 1
ATOM 2764 O O . LEU A 1 369 ? 35.737 15.842 36.138 1.00 30.87 358 LEU A O 1
ATOM 2769 N N . THR A 1 370 ? 36.126 14.820 38.119 1.00 30.94 359 THR A N 1
ATOM 2770 C CA . THR A 1 370 ? 37.544 14.687 37.846 1.00 30.99 359 THR A CA 1
ATOM 2771 C C . THR A 1 370 ? 37.705 13.657 36.751 1.00 30.86 359 THR A C 1
ATOM 2772 O O . THR A 1 370 ? 38.493 13.850 35.823 1.00 30.88 359 THR A O 1
ATOM 2776 N N . ALA A 1 371 ? 36.915 12.592 36.829 1.00 30.90 360 ALA A N 1
ATOM 2777 C CA . ALA A 1 371 ? 36.953 11.536 35.808 1.00 30.87 360 ALA A CA 1
ATOM 2778 C C . ALA A 1 371 ? 36.664 12.080 34.399 1.00 30.82 360 ALA A C 1
ATOM 2779 O O . ALA A 1 371 ? 37.325 11.677 33.419 1.00 30.88 360 ALA A O 1
ATOM 2781 N N . VAL A 1 372 ? 35.685 12.985 34.322 1.00 30.63 361 VAL A N 1
ATOM 2782 C CA . VAL A 1 372 ? 35.289 13.628 33.065 1.00 31.14 361 VAL A CA 1
ATOM 2783 C C . VAL A 1 372 ? 36.419 14.524 32.537 1.00 31.40 361 VAL A C 1
ATOM 2784 O O . VAL A 1 372 ? 36.662 14.589 31.331 1.00 31.30 361 VAL A O 1
ATOM 2788 N N . ALA A 1 373 ? 37.110 15.207 33.442 1.00 31.82 362 ALA A N 1
ATOM 2789 C CA . ALA A 1 373 ? 38.219 16.069 33.038 1.00 32.09 362 ALA A CA 1
ATOM 2790 C C . ALA A 1 373 ? 39.302 15.288 32.303 1.00 32.40 362 ALA A C 1
ATOM 2791 O O . ALA A 1 373 ? 39.850 15.785 31.315 1.00 32.82 362 ALA A O 1
ATOM 2793 N N . ASP A 1 374 ? 39.585 14.067 32.761 1.00 32.65 363 ASP A N 1
ATOM 2794 C CA . ASP A 1 374 ? 40.611 13.209 32.124 1.00 32.97 363 ASP A CA 1
ATOM 2795 C C . ASP A 1 374 ? 40.149 12.636 30.788 1.00 32.86 363 ASP A C 1
ATOM 2796 O O . ASP A 1 374 ? 40.955 12.472 29.852 1.00 32.41 363 ASP A O 1
ATOM 2801 N N . LEU A 1 375 ? 38.849 12.343 30.703 1.00 32.76 364 LEU A N 1
ATOM 2802 C CA . LEU A 1 375 ? 38.233 11.955 29.435 1.00 32.82 364 LEU A CA 1
ATOM 2803 C C . LEU A 1 375 ? 38.325 13.102 28.428 1.00 32.86 364 LEU A C 1
ATOM 2804 O O . LEU A 1 375 ? 38.630 12.880 27.250 1.00 32.79 364 LEU A O 1
ATOM 2809 N N . MET A 1 376 ? 38.079 14.324 28.888 1.00 32.80 365 MET A N 1
ATOM 2810 C CA . MET A 1 376 ? 38.238 15.480 28.032 1.00 33.31 365 MET A CA 1
ATOM 2811 C C . MET A 1 376 ? 39.668 15.588 27.475 1.00 33.40 365 MET A C 1
ATOM 2812 O O . MET A 1 376 ? 39.864 15.860 26.283 1.00 32.95 365 MET A O 1
ATOM 2817 N N . ALA A 1 377 ? 40.662 15.361 28.333 1.00 33.91 366 ALA A N 1
ATOM 2818 C CA . ALA A 1 377 ? 42.069 15.430 27.908 1.00 34.30 366 ALA A CA 1
ATOM 2819 C C . ALA A 1 377 ? 42.356 14.355 26.888 1.00 34.93 366 ALA A C 1
ATOM 2820 O O . ALA A 1 377 ? 42.938 14.651 25.850 1.00 35.32 366 ALA A O 1
ATOM 2822 N N . ARG A 1 378 ? 41.949 13.110 27.166 1.00 35.45 367 ARG A N 1
ATOM 2823 C CA . ARG A 1 378 ? 42.047 12.032 26.154 1.00 35.77 367 ARG A CA 1
ATOM 2824 C C . ARG A 1 378 ? 41.431 12.408 24.798 1.00 35.03 367 ARG A C 1
ATOM 2825 O O . ARG A 1 378 ? 41.859 11.932 23.776 1.00 35.13 367 ARG A O 1
ATOM 2833 N N . ALA A 1 379 ? 40.409 13.246 24.797 1.00 34.52 368 ALA A N 1
ATOM 2834 C CA . ALA A 1 379 ? 39.712 13.590 23.571 1.00 34.23 368 ALA A CA 1
ATOM 2835 C C . ALA A 1 379 ? 40.188 14.924 22.983 1.00 33.90 368 ALA A C 1
ATOM 2836 O O . ALA A 1 379 ? 39.743 15.332 21.900 1.00 34.01 368 ALA A O 1
ATOM 2838 N N . GLY A 1 380 ? 41.105 15.590 23.677 1.00 33.28 369 GLY A N 1
ATOM 2839 C CA . GLY A 1 380 ? 41.684 16.829 23.176 1.00 32.94 369 GLY A CA 1
ATOM 2840 C C . GLY A 1 380 ? 40.782 18.038 23.327 1.00 32.58 369 GLY A C 1
ATOM 2841 O O . GLY A 1 380 ? 40.971 19.032 22.618 1.00 32.30 369 GLY A O 1
ATOM 2842 N N . SER A 1 381 ? 39.846 17.974 24.287 1.00 32.31 370 SER A N 1
ATOM 2843 C CA . SER A 1 381 ? 38.866 19.047 24.523 1.00 32.05 370 SER A CA 1
ATOM 2844 C C . SER A 1 381 ? 39.124 19.824 25.800 1.00 31.81 370 SER A C 1
ATOM 2845 O O . SER A 1 381 ? 39.409 19.233 26.839 1.00 32.06 370 SER A O 1
ATOM 2848 N N . ASP A 1 382 ? 38.976 21.145 25.719 1.00 31.82 371 ASP A N 1
ATOM 2849 C CA . ASP A 1 382 ? 39.129 22.037 26.856 1.00 31.54 371 ASP A CA 1
ATOM 2850 C C . ASP A 1 382 ? 37.879 22.863 27.110 1.00 31.44 371 ASP A C 1
ATOM 2851 O O . ASP A 1 382 ? 37.961 23.872 27.834 1.00 31.85 371 ASP A O 1
ATOM 2856 N N . ARG A 1 383 ? 36.736 22.472 26.532 1.00 30.95 372 ARG A N 1
ATOM 2857 C CA . ARG A 1 383 ? 35.453 23.143 26.833 1.00 31.14 372 ARG A CA 1
ATOM 2858 C C . ARG A 1 383 ? 34.300 22.194 27.144 1.00 31.19 372 ARG A C 1
ATOM 2859 O O . ARG A 1 383 ? 33.965 21.325 26.335 1.00 31.12 372 ARG A O 1
ATOM 2867 N N . ILE A 1 384 ? 33.662 22.442 28.284 1.00 31.12 373 ILE A N 1
ATOM 2868 C CA . ILE A 1 384 ? 32.484 21.730 28.740 1.00 31.13 373 ILE A CA 1
ATOM 2869 C C . ILE A 1 384 ? 31.514 22.785 29.287 1.00 30.88 373 ILE A C 1
ATOM 2870 O O . ILE A 1 384 ? 31.940 23.845 29.773 1.00 30.13 373 ILE A O 1
ATOM 2875 N N . ARG A 1 385 ? 30.220 22.499 29.181 1.00 30.83 374 ARG A N 1
ATOM 2876 C CA . ARG A 1 385 ? 29.178 23.391 29.662 1.00 31.28 374 ARG A CA 1
ATOM 2877 C C . ARG A 1 385 ? 28.177 22.644 30.542 1.00 31.43 374 ARG A C 1
ATOM 2878 O O . ARG A 1 385 ? 27.763 21.523 30.197 1.00 32.08 374 ARG A O 1
ATOM 2886 N N . PHE A 1 386 ? 27.755 23.256 31.645 1.00 30.99 375 PHE A N 1
ATOM 2887 C CA . PHE A 1 386 ? 26.590 22.755 32.364 1.00 31.41 375 PHE A CA 1
ATOM 2888 C C . PHE A 1 386 ? 25.310 23.317 31.730 1.00 31.17 375 PHE A C 1
ATOM 2889 O O . PHE A 1 386 ? 25.358 24.372 31.111 1.00 31.21 375 PHE A O 1
ATOM 2897 N N . THR A 1 387 ? 24.180 22.635 31.934 1.00 30.88 376 THR A N 1
ATOM 2898 C CA . THR A 1 387 ? 22.909 22.879 31.205 1.00 30.98 376 THR A CA 1
ATOM 2899 C C . THR A 1 387 ? 21.848 23.447 32.139 1.00 30.98 376 THR A C 1
ATOM 2900 O O . THR A 1 387 ? 21.832 23.146 33.320 1.00 31.57 376 THR A O 1
ATOM 2904 N N . PRO A 1 388 ? 20.971 24.322 31.637 1.00 31.02 377 PRO A N 1
ATOM 2905 C CA . PRO A 1 388 ? 19.822 24.665 32.489 1.00 30.48 377 PRO A CA 1
ATOM 2906 C C . PRO A 1 388 ? 18.804 23.542 32.725 1.00 30.05 377 PRO A C 1
ATOM 2907 O O . PRO A 1 388 ? 17.737 23.808 33.267 1.00 30.21 377 PRO A O 1
ATOM 2911 N N . TYR A 1 389 ? 19.139 22.303 32.376 1.00 29.77 378 TYR A N 1
ATOM 2912 C CA . TYR A 1 389 ? 18.277 21.145 32.646 1.00 29.47 378 TYR A CA 1
ATOM 2913 C C . TYR A 1 389 ? 19.042 20.080 33.419 1.00 28.89 378 TYR A C 1
ATOM 2914 O O . TYR A 1 389 ? 18.702 18.887 33.358 1.00 28.34 378 TYR A O 1
ATOM 2923 N N . GLN A 1 390 ? 20.064 20.555 34.149 1.00 28.32 379 GLN A N 1
ATOM 2924 C CA . GLN A 1 390 ? 20.895 19.769 35.061 1.00 28.55 379 GLN A CA 1
ATOM 2925 C C . GLN A 1 390 ? 21.702 18.688 34.335 1.00 28.66 379 GLN A C 1
ATOM 2926 O O . GLN A 1 390 ? 21.846 17.556 34.827 1.00 28.76 379 GLN A O 1
ATOM 2932 N N . LYS A 1 391 ? 22.223 19.052 33.169 1.00 28.69 380 LYS A N 1
ATOM 2933 C CA . LYS A 1 391 ? 22.965 18.136 32.312 1.00 28.67 380 LYS A CA 1
ATOM 2934 C C . LYS A 1 391 ? 24.323 18.727 32.002 1.00 28.48 380 LYS A C 1
ATOM 2935 O O . LYS A 1 391 ? 24.618 19.858 32.393 1.00 28.17 380 LYS A O 1
ATOM 2941 N N . LEU A 1 392 ? 25.183 17.964 31.341 1.00 28.83 381 LEU A N 1
ATOM 2942 C CA . LEU A 1 392 ? 26.444 18.546 30.871 1.00 29.17 381 LEU A CA 1
ATOM 2943 C C . LEU A 1 392 ? 26.793 18.153 29.454 1.00 28.61 381 LEU A C 1
ATOM 2944 O O . LEU A 1 392 ? 26.554 17.024 29.040 1.00 27.72 381 LEU A O 1
ATOM 2949 N N . VAL A 1 393 ? 27.381 19.103 28.730 1.00 28.70 382 VAL A N 1
ATOM 2950 C CA . VAL A 1 393 ? 27.839 18.838 27.376 1.00 29.21 382 VAL A CA 1
ATOM 2951 C C . VAL A 1 393 ? 29.298 19.234 27.168 1.00 29.21 382 VAL A C 1
ATOM 2952 O O . VAL A 1 393 ? 29.731 20.294 27.612 1.00 29.29 382 VAL A O 1
ATOM 2956 N N . ILE A 1 394 ? 30.034 18.350 26.491 1.00 29.81 383 ILE A N 1
ATOM 2957 C CA . ILE A 1 394 ? 31.450 18.532 26.135 1.00 30.06 383 ILE A CA 1
ATOM 2958 C C . ILE A 1 394 ? 31.589 18.935 24.673 1.00 30.04 383 ILE A C 1
ATOM 2959 O O . ILE A 1 394 ? 31.061 18.248 23.816 1.00 30.15 383 ILE A O 1
ATOM 2964 N N . LEU A 1 395 ? 32.339 19.993 24.373 1.00 30.11 384 LEU A N 1
ATOM 2965 C CA . LEU A 1 395 ? 32.543 20.412 22.983 1.00 30.14 384 LEU A CA 1
ATOM 2966 C C . LEU A 1 395 ? 33.866 19.912 22.371 1.00 30.28 384 LEU A C 1
ATOM 2967 O O . LEU A 1 395 ? 34.726 19.374 23.066 1.00 30.24 384 LEU A O 1
ATOM 2972 N N . ASP A 1 396 ? 34.012 20.118 21.061 1.00 30.64 385 ASP A N 1
ATOM 2973 C CA . ASP A 1 396 ? 35.263 19.879 20.338 1.00 30.81 385 ASP A CA 1
ATOM 2974 C C . ASP A 1 396 ? 35.723 18.430 20.405 1.00 31.10 385 ASP A C 1
ATOM 2975 O O . ASP A 1 396 ? 36.910 18.171 20.598 1.00 31.31 385 ASP A O 1
ATOM 2980 N N . ILE A 1 397 ? 34.780 17.496 20.269 1.00 31.24 386 ILE A N 1
ATOM 2981 C CA . ILE A 1 397 ? 35.089 16.073 20.148 1.00 31.48 386 ILE A CA 1
ATOM 2982 C C . ILE A 1 397 ? 35.216 15.744 18.649 1.00 31.77 386 ILE A C 1
ATOM 2983 O O . ILE A 1 397 ? 34.213 15.792 17.912 1.00 31.79 386 ILE A O 1
ATOM 2988 N N . PRO A 1 398 ? 36.437 15.415 18.185 1.00 31.84 387 PRO A N 1
ATOM 2989 C CA . PRO A 1 398 ? 36.567 14.952 16.804 1.00 32.16 387 PRO A CA 1
ATOM 2990 C C . PRO A 1 398 ? 35.991 13.545 16.584 1.00 32.44 387 PRO A C 1
ATOM 2991 O O . PRO A 1 398 ? 35.934 12.741 17.517 1.00 32.57 387 PRO A O 1
ATOM 2995 N N . ASP A 1 399 ? 35.566 13.275 15.348 1.00 32.58 388 ASP A N 1
ATOM 2996 C CA . ASP A 1 399 ? 34.927 12.011 14.988 1.00 32.64 388 ASP A CA 1
ATOM 2997 C C . ASP A 1 399 ? 35.723 10.771 15.384 1.00 32.66 388 ASP A C 1
ATOM 2998 O O . ASP A 1 399 ? 35.154 9.798 15.878 1.00 33.04 388 ASP A O 1
ATOM 3003 N N . ALA A 1 400 ? 37.028 10.790 15.155 1.00 32.56 389 ALA A N 1
ATOM 3004 C CA . ALA A 1 400 ? 37.878 9.647 15.491 1.00 32.73 389 ALA A CA 1
ATOM 3005 C C . ALA A 1 400 ? 37.756 9.196 16.965 1.00 33.01 389 ALA A C 1
ATOM 3006 O O . ALA A 1 400 ? 37.816 8.006 17.278 1.00 33.51 389 ALA A O 1
ATOM 3008 N N . LEU A 1 401 ? 37.586 10.162 17.856 1.00 32.79 390 LEU A N 1
ATOM 3009 C CA . LEU A 1 401 ? 37.680 9.943 19.283 1.00 32.45 390 LEU A CA 1
ATOM 3010 C C . LEU A 1 401 ? 36.315 9.849 19.932 1.00 32.36 390 LEU A C 1
ATOM 3011 O O . LEU A 1 401 ? 36.206 9.628 21.146 1.00 32.08 390 LEU A O 1
ATOM 3016 N N . LEU A 1 402 ? 35.273 10.038 19.132 1.00 32.37 391 LEU A N 1
ATOM 3017 C CA . LEU A 1 402 ? 33.916 10.148 19.664 1.00 32.75 391 LEU A CA 1
ATOM 3018 C C . LEU A 1 402 ? 33.515 8.906 20.416 1.00 32.74 391 LEU A C 1
ATOM 3019 O O . LEU A 1 402 ? 33.176 8.973 21.581 1.00 32.71 391 LEU A O 1
ATOM 3024 N N . ASP A 1 403 ? 33.567 7.767 19.746 1.00 33.30 392 ASP A N 1
ATOM 3025 C CA . ASP A 1 403 ? 33.122 6.516 20.355 1.00 33.94 392 ASP A CA 1
ATOM 3026 C C . ASP A 1 403 ? 33.749 6.233 21.695 1.00 34.27 392 ASP A C 1
ATOM 3027 O O . ASP A 1 403 ? 33.026 5.863 22.623 1.00 34.36 392 ASP A O 1
ATOM 3032 N N . ASP A 1 404 ? 35.079 6.381 21.791 1.00 34.52 393 ASP A N 1
ATOM 3033 C CA . ASP A 1 404 ? 35.794 6.146 23.060 1.00 34.66 393 ASP A CA 1
ATOM 3034 C C . ASP A 1 404 ? 35.295 7.045 24.180 1.00 34.35 393 ASP A C 1
ATOM 3035 O O . ASP A 1 404 ? 34.988 6.545 25.260 1.00 34.55 393 ASP A O 1
ATOM 3040 N N . LEU A 1 405 ? 35.166 8.346 23.919 1.00 33.97 394 LEU A N 1
ATOM 3041 C CA . LEU A 1 405 ? 34.553 9.263 24.889 1.00 33.84 394 LEU A CA 1
ATOM 3042 C C . LEU A 1 405 ? 33.167 8.772 25.374 1.00 33.85 394 LEU A C 1
ATOM 3043 O O . LEU A 1 405 ? 32.924 8.620 26.564 1.00 33.77 394 LEU A O 1
ATOM 3048 N N . ILE A 1 406 ? 32.252 8.523 24.442 1.00 33.79 395 ILE A N 1
ATOM 3049 C CA . ILE A 1 406 ? 30.907 8.053 24.801 1.00 33.83 395 ILE A CA 1
ATOM 3050 C C . ILE A 1 406 ? 30.990 6.866 25.794 1.00 33.81 395 ILE A C 1
ATOM 3051 O O . ILE A 1 406 ? 30.265 6.829 26.793 1.00 34.11 395 ILE A O 1
ATOM 3056 N N . ALA A 1 407 ? 31.867 5.903 25.513 1.00 33.55 396 ALA A N 1
ATOM 3057 C CA . ALA A 1 407 ? 31.957 4.700 26.334 1.00 33.65 396 ALA A CA 1
ATOM 3058 C C . ALA A 1 407 ? 32.458 5.045 27.743 1.00 33.69 396 ALA A C 1
ATOM 3059 O O . ALA A 1 407 ? 31.852 4.660 28.751 1.00 33.82 396 ALA A O 1
ATOM 3061 N N . GLY A 1 408 ? 33.543 5.799 27.813 1.00 33.59 397 GLY A N 1
ATOM 3062 C CA . GLY A 1 408 ? 34.019 6.309 29.090 1.00 33.94 397 GLY A CA 1
ATOM 3063 C C . GLY A 1 408 ? 32.942 6.988 29.918 1.00 34.36 397 GLY A C 1
ATOM 3064 O O . GLY A 1 408 ? 32.861 6.770 31.133 1.00 34.78 397 GLY A O 1
ATOM 3065 N N . LEU A 1 409 ? 32.122 7.815 29.259 1.00 34.65 398 LEU A N 1
ATOM 3066 C CA . LEU A 1 409 ? 31.068 8.566 29.910 1.00 34.74 398 LEU A CA 1
ATOM 3067 C C . LEU A 1 409 ? 29.998 7.634 30.456 1.00 34.86 398 LEU A C 1
ATOM 3068 O O . LEU A 1 409 ? 29.510 7.812 31.566 1.00 34.22 398 LEU A O 1
ATOM 3073 N N . ASP A 1 410 ? 29.637 6.639 29.655 1.00 35.73 399 ASP A N 1
ATOM 3074 C CA . ASP A 1 410 ? 28.711 5.574 30.096 1.00 36.40 399 ASP A CA 1
ATOM 3075 C C . ASP A 1 410 ? 29.232 4.849 31.340 1.00 36.10 399 ASP A C 1
ATOM 3076 O O . ASP A 1 410 ? 28.500 4.630 32.284 1.00 35.61 399 ASP A O 1
ATOM 3081 N N . ALA A 1 411 ? 30.505 4.468 31.319 1.00 35.94 400 ALA A N 1
ATOM 3082 C CA . ALA A 1 411 ? 31.090 3.768 32.449 1.00 35.83 400 ALA A CA 1
ATOM 3083 C C . ALA A 1 411 ? 31.008 4.582 33.761 1.00 35.99 400 ALA A C 1
ATOM 3084 O O . ALA A 1 411 ? 31.026 4.000 34.837 1.00 36.28 400 ALA A O 1
ATOM 3086 N N . LEU A 1 412 ? 30.917 5.912 33.669 1.00 35.89 401 LEU A N 1
ATOM 3087 C CA . LEU A 1 412 ? 30.654 6.766 34.840 1.00 35.63 401 LEU A CA 1
ATOM 3088 C C . LEU A 1 412 ? 29.164 7.020 35.093 1.00 35.65 401 LEU A C 1
ATOM 3089 O O . LEU A 1 412 ? 28.817 7.756 36.001 1.00 35.58 401 LEU A O 1
ATOM 3094 N N . GLY A 1 413 ? 28.284 6.451 34.274 1.00 35.60 402 GLY A N 1
ATOM 3095 C CA . GLY A 1 413 ? 26.832 6.651 34.428 1.00 35.28 402 GLY A CA 1
ATOM 3096 C C . GLY A 1 413 ? 26.305 7.937 33.819 1.00 35.41 402 GLY A C 1
ATOM 3097 O O . GLY A 1 413 ? 25.222 8.411 34.177 1.00 35.74 402 GLY A O 1
ATOM 3098 N N . LEU A 1 414 ? 27.064 8.512 32.892 1.00 35.25 403 LEU A N 1
ATOM 3099 C CA . LEU A 1 414 ? 26.627 9.708 32.170 1.00 34.68 403 LEU A CA 1
ATOM 3100 C C . LEU A 1 414 ? 26.286 9.345 30.722 1.00 34.54 403 LEU A C 1
ATOM 3101 O O . LEU A 1 414 ? 27.162 9.260 29.860 1.00 34.59 403 LEU A O 1
ATOM 3106 N N . GLN A 1 415 ? 24.991 9.148 30.468 1.00 34.32 404 GLN A N 1
ATOM 3107 C CA . GLN A 1 415 ? 24.515 8.552 29.214 1.00 33.70 404 GLN A CA 1
ATOM 3108 C C . GLN A 1 415 ? 24.241 9.623 28.208 1.00 33.20 404 GLN A C 1
ATOM 3109 O O . GLN A 1 415 ? 23.575 10.588 28.529 1.00 33.27 404 GLN A O 1
ATOM 3115 N N . SER A 1 416 ? 24.770 9.457 27.004 1.00 33.00 405 SER A N 1
ATOM 3116 C CA . SER A 1 416 ? 24.431 10.316 25.875 1.00 33.03 405 SER A CA 1
ATOM 3117 C C . SER A 1 416 ? 23.188 9.817 25.138 1.00 33.01 405 SER A C 1
ATOM 3118 O O . SER A 1 416 ? 22.574 10.547 24.340 1.00 32.43 405 SER A O 1
ATOM 3121 N N . ARG A 1 417 ? 22.818 8.571 25.417 1.00 33.65 406 ARG A N 1
ATOM 3122 C CA . ARG A 1 417 ? 21.573 7.985 24.920 1.00 34.43 406 ARG A CA 1
ATOM 3123 C C . ARG A 1 417 ? 20.744 7.477 26.092 1.00 33.89 406 ARG A C 1
ATOM 3124 O O . ARG A 1 417 ? 20.593 6.269 26.295 1.00 34.07 406 ARG A O 1
ATOM 3132 N N . PRO A 1 418 ? 20.195 8.399 26.879 1.00 33.36 407 PRO A N 1
ATOM 3133 C CA . PRO A 1 418 ? 19.387 7.944 27.995 1.00 33.22 407 PRO A CA 1
ATOM 3134 C C . PRO A 1 418 ? 17.982 7.584 27.565 1.00 32.85 407 PRO A C 1
ATOM 3135 O O . PRO A 1 418 ? 17.544 7.965 26.489 1.00 32.57 407 PRO A O 1
ATOM 3139 N N . SER A 1 419 ? 17.282 6.870 28.433 1.00 32.93 408 SER A N 1
ATOM 3140 C CA . SER A 1 419 ? 15.854 6.663 28.292 1.00 33.32 408 SER A CA 1
ATOM 3141 C C . SER A 1 419 ? 15.154 8.005 28.471 1.00 33.29 408 SER A C 1
ATOM 3142 O O . SER A 1 419 ? 15.723 8.932 29.053 1.00 33.05 408 SER A O 1
ATOM 3145 N N . HIS A 1 420 ? 13.935 8.093 27.948 1.00 33.78 409 HIS A N 1
ATOM 3146 C CA . HIS A 1 420 ? 13.056 9.254 28.117 1.00 34.53 409 HIS A CA 1
ATOM 3147 C C . HIS A 1 420 ? 13.089 9.775 29.531 1.00 34.17 409 HIS A C 1
ATOM 3148 O O . HIS A 1 420 ? 13.274 10.971 29.786 1.00 33.39 409 HIS A O 1
ATOM 3155 N N . TRP A 1 421 ? 12.884 8.823 30.438 1.00 34.11 410 TRP A N 1
ATOM 3156 C CA . TRP A 1 421 ? 12.719 9.067 31.864 1.00 34.14 410 TRP A CA 1
ATOM 3157 C C . TRP A 1 421 ? 13.931 9.688 32.476 1.00 33.65 410 TRP A C 1
ATOM 3158 O O . TRP A 1 421 ? 13.830 10.692 33.161 1.00 33.60 410 TRP A O 1
ATOM 3169 N N . ARG A 1 422 ? 15.084 9.086 32.239 1.00 33.25 411 ARG A N 1
ATOM 3170 C CA . ARG A 1 422 ? 16.331 9.641 32.767 1.00 33.28 411 ARG A CA 1
ATOM 3171 C C . ARG A 1 422 ? 16.648 10.997 32.145 1.00 32.10 411 ARG A C 1
ATOM 3172 O O . ARG A 1 422 ? 17.209 11.879 32.780 1.00 31.98 411 ARG A O 1
ATOM 3180 N N . ARG A 1 423 ? 16.313 11.116 30.875 1.00 31.31 412 ARG A N 1
ATOM 3181 C CA . ARG A 1 423 ? 16.573 12.302 30.126 1.00 30.90 412 ARG A CA 1
ATOM 3182 C C . ARG A 1 423 ? 15.766 13.468 30.615 1.00 30.05 412 ARG A C 1
ATOM 3183 O O . ARG A 1 423 ? 16.280 14.556 30.782 1.00 29.70 412 ARG A O 1
ATOM 3191 N N . ASN A 1 424 ? 14.485 13.229 30.821 1.00 29.79 413 ASN A N 1
ATOM 3192 C CA . ASN A 1 424 ? 13.536 14.319 31.002 1.00 29.83 413 ASN A CA 1
ATOM 3193 C C . ASN A 1 424 ? 13.110 14.622 32.439 1.00 29.63 413 ASN A C 1
ATOM 3194 O O . ASN A 1 424 ? 12.232 15.435 32.651 1.00 29.79 413 ASN A O 1
ATOM 3199 N N . LEU A 1 425 ? 13.744 14.008 33.419 1.00 29.68 414 LEU A N 1
ATOM 3200 C CA . LEU A 1 425 ? 13.336 14.210 34.795 1.00 30.14 414 LEU A CA 1
ATOM 3201 C C . LEU A 1 425 ? 14.239 15.247 35.461 1.00 30.40 414 LEU A C 1
ATOM 3202 O O . LEU A 1 425 ? 15.448 15.238 35.297 1.00 30.64 414 LEU A O 1
ATOM 3207 N N . MET A 1 426 ? 13.656 16.142 36.233 1.00 31.07 415 MET A N 1
ATOM 3208 C CA . MET A 1 426 ? 14.443 16.994 37.121 1.00 31.84 415 MET A CA 1
ATOM 3209 C C . MET A 1 426 ? 13.901 16.884 38.538 1.00 32.21 415 MET A C 1
ATOM 3210 O O . MET A 1 426 ? 12.734 16.537 38.752 1.00 32.38 415 MET A O 1
ATOM 3215 N N . ALA A 1 427 ? 14.760 17.190 39.499 1.00 32.67 416 ALA A N 1
ATOM 3216 C CA . ALA A 1 427 ? 14.378 17.229 40.899 1.00 33.14 416 ALA A CA 1
ATOM 3217 C C . ALA A 1 427 ? 15.235 18.277 41.583 1.00 33.82 416 ALA A C 1
ATOM 3218 O O . ALA A 1 427 ? 16.341 18.588 41.122 1.00 34.58 416 ALA A O 1
ATOM 3220 N N . CYS A 1 428 ? 14.727 18.833 42.675 1.00 34.34 417 CYS A N 1
ATOM 3221 C CA . CYS A 1 428 ? 15.481 19.789 43.477 1.00 34.67 417 CYS A CA 1
ATOM 3222 C C . CYS A 1 428 ? 16.281 19.020 44.520 1.00 34.74 417 CYS A C 1
ATOM 3223 O O . CYS A 1 428 ? 16.375 17.790 44.464 1.00 34.57 417 CYS A O 1
ATOM 3226 N N . SER A 1 429 ? 16.861 19.741 45.471 1.00 35.33 418 SER A N 1
ATOM 3227 C CA . SER A 1 429 ? 17.682 19.109 46.506 1.00 35.97 418 SER A CA 1
ATOM 3228 C C . SER A 1 429 ? 16.821 18.312 47.510 1.00 36.72 418 SER A C 1
ATOM 3229 O O . SER A 1 429 ? 17.121 17.147 47.833 1.00 36.98 418 SER A O 1
ATOM 3232 N N . GLY A 1 430 ? 15.736 18.937 47.964 1.00 37.32 419 GLY A N 1
ATOM 3233 C CA . GLY A 1 430 ? 14.802 18.291 48.868 1.00 37.89 419 GLY A CA 1
ATOM 3234 C C . GLY A 1 430 ? 15.399 18.066 50.241 1.00 38.61 419 GLY A C 1
ATOM 3235 O O . GLY A 1 430 ? 16.519 18.527 50.562 1.00 38.49 419 GLY A O 1
ATOM 3236 N N . ILE A 1 431 ? 14.651 17.307 51.036 1.00 39.14 420 ILE A N 1
ATOM 3237 C CA . ILE A 1 431 ? 14.882 17.188 52.483 1.00 39.50 420 ILE A CA 1
ATOM 3238 C C . ILE A 1 431 ? 16.252 16.613 52.884 1.00 39.86 420 ILE A C 1
ATOM 3239 O O . ILE A 1 431 ? 16.626 16.713 54.052 1.00 40.26 420 ILE A O 1
ATOM 3244 N N . GLU A 1 432 ? 16.987 16.020 51.936 1.00 39.79 421 GLU A N 1
ATOM 3245 C CA . GLU A 1 432 ? 18.375 15.554 52.175 1.00 39.83 421 GLU A CA 1
ATOM 3246 C C . GLU A 1 432 ? 19.341 16.671 52.652 1.00 39.78 421 GLU A C 1
ATOM 3247 O O . GLU A 1 432 ? 20.305 16.403 53.366 1.00 39.49 421 GLU A O 1
ATOM 3253 N N . PHE A 1 433 ? 19.092 17.909 52.231 1.00 39.90 422 PHE A N 1
ATOM 3254 C CA . PHE A 1 433 ? 19.972 19.036 52.565 1.00 40.11 422 PHE A CA 1
ATOM 3255 C C . PHE A 1 433 ? 19.224 20.377 52.749 1.00 40.30 422 PHE A C 1
ATOM 3256 O O . PHE A 1 433 ? 19.758 21.309 53.337 1.00 39.92 422 PHE A O 1
ATOM 3264 N N . CYS A 1 434 ? 18.001 20.481 52.247 1.00 40.96 423 CYS A N 1
ATOM 3265 C CA . CYS A 1 434 ? 17.286 21.750 52.225 1.00 41.51 423 CYS A CA 1
ATOM 3266 C C . CYS A 1 434 ? 16.404 21.969 53.469 1.00 42.14 423 CYS A C 1
ATOM 3267 O O . CYS A 1 434 ? 15.662 21.067 53.873 1.00 42.33 423 CYS A O 1
ATOM 3270 N N . LYS A 1 435 ? 16.449 23.175 54.042 1.00 42.63 424 LYS A N 1
ATOM 3271 C CA . LYS A 1 435 ? 15.676 23.475 55.249 1.00 42.93 424 LYS A CA 1
ATOM 3272 C C . LYS A 1 435 ? 14.202 23.776 54.998 1.00 43.25 424 LYS A C 1
ATOM 3273 O O . LYS A 1 435 ? 13.437 23.864 55.963 1.00 43.72 424 LYS A O 1
ATOM 3279 N N . LEU A 1 436 ? 13.790 23.917 53.737 1.00 43.40 425 LEU A N 1
ATOM 3280 C CA . LEU A 1 436 ? 12.394 24.273 53.427 1.00 43.69 425 LEU A CA 1
ATOM 3281 C C . LEU A 1 436 ? 11.561 23.160 52.778 1.00 43.78 425 LEU A C 1
ATOM 3282 O O . LEU A 1 436 ? 10.411 23.395 52.389 1.00 43.30 425 LEU A O 1
ATOM 3287 N N . SER A 1 437 ? 12.137 21.957 52.692 1.00 44.24 426 SER A N 1
ATOM 3288 C CA . SER A 1 437 ? 11.505 20.786 52.040 1.00 44.63 426 SER A CA 1
ATOM 3289 C C . SER A 1 437 ? 10.646 19.944 52.969 1.00 44.67 426 SER A C 1
ATOM 3290 O O . SER A 1 437 ? 10.966 19.778 54.143 1.00 44.96 426 SER A O 1
ATOM 3293 N N . PHE A 1 438 ? 9.577 19.385 52.411 1.00 44.74 427 PHE A N 1
ATOM 3294 C CA . PHE A 1 438 ? 8.714 18.437 53.124 1.00 44.52 427 PHE A CA 1
ATOM 3295 C C . PHE A 1 438 ? 8.973 16.993 52.649 1.00 44.46 427 PHE A C 1
ATOM 3296 O O . PHE A 1 438 ? 8.533 16.027 53.288 1.00 44.34 427 PHE A O 1
ATOM 3304 N N . ALA A 1 439 ? 9.715 16.858 51.547 1.00 44.08 428 ALA A N 1
ATOM 3305 C CA . ALA A 1 439 ? 9.988 15.555 50.961 1.00 43.70 428 ALA A CA 1
ATOM 3306 C C . ALA A 1 439 ? 11.381 15.446 50.361 1.00 43.22 428 ALA A C 1
ATOM 3307 O O . ALA A 1 439 ? 12.085 16.445 50.102 1.00 43.12 428 ALA A O 1
ATOM 3309 N N . GLU A 1 440 ? 11.747 14.187 50.147 1.00 42.71 429 GLU A N 1
ATOM 3310 C CA . GLU A 1 440 ? 13.000 13.814 49.542 1.00 41.91 429 GLU A CA 1
ATOM 3311 C C . GLU A 1 440 ? 12.827 13.790 48.011 1.00 41.24 429 GLU A C 1
ATOM 3312 O O . GLU A 1 440 ? 11.833 13.307 47.483 1.00 41.00 429 GLU A O 1
ATOM 3318 N N . THR A 1 441 ? 13.807 14.329 47.305 1.00 40.57 430 THR A N 1
ATOM 3319 C CA . THR A 1 441 ? 13.685 14.531 45.870 1.00 40.06 430 THR A CA 1
ATOM 3320 C C . THR A 1 441 ? 14.883 13.991 45.081 1.00 39.48 430 THR A C 1
ATOM 3321 O O . THR A 1 441 ? 14.694 13.154 44.192 1.00 38.98 430 THR A O 1
ATOM 3325 N N . ARG A 1 442 ? 16.099 14.454 45.403 1.00 38.86 431 ARG A N 1
ATOM 3326 C CA . ARG A 1 442 ? 17.256 14.071 44.602 1.00 38.57 431 ARG A CA 1
ATOM 3327 C C . ARG A 1 442 ? 17.638 12.604 44.769 1.00 38.19 431 ARG A C 1
ATOM 3328 O O . ARG A 1 442 ? 18.032 11.961 43.797 1.00 38.27 431 ARG A O 1
ATOM 3336 N N . VAL A 1 443 ? 17.486 12.063 45.973 1.00 37.71 432 VAL A N 1
ATOM 3337 C CA . VAL A 1 443 ? 17.784 10.649 46.212 1.00 37.49 432 VAL A CA 1
ATOM 3338 C C . VAL A 1 443 ? 16.673 9.744 45.639 1.00 37.02 432 VAL A C 1
ATOM 3339 O O . VAL A 1 443 ? 16.945 8.694 45.029 1.00 36.72 432 VAL A O 1
ATOM 3343 N N . ARG A 1 444 ? 15.428 10.167 45.848 1.00 36.48 433 ARG A N 1
ATOM 3344 C CA . ARG A 1 444 ? 14.271 9.479 45.299 1.00 36.12 433 ARG A CA 1
ATOM 3345 C C . ARG A 1 444 ? 14.447 9.237 43.813 1.00 35.79 433 ARG A C 1
ATOM 3346 O O . ARG A 1 444 ? 14.310 8.104 43.324 1.00 35.77 433 ARG A O 1
ATOM 3354 N N . ALA A 1 445 ? 14.781 10.319 43.118 1.00 35.23 434 ALA A N 1
ATOM 3355 C CA . ALA A 1 445 ? 15.003 10.315 41.675 1.00 34.66 434 ALA A CA 1
ATOM 3356 C C . ALA A 1 445 ? 16.000 9.268 41.248 1.00 34.05 434 ALA A C 1
ATOM 3357 O O . ALA A 1 445 ? 15.889 8.711 40.161 1.00 33.89 434 ALA A O 1
ATOM 3359 N N . GLN A 1 446 ? 16.986 9.004 42.100 1.00 33.59 435 GLN A N 1
ATOM 3360 C CA . GLN A 1 446 ? 18.033 8.034 41.758 1.00 33.45 435 GLN A CA 1
ATOM 3361 C C . GLN A 1 446 ? 17.490 6.611 41.660 1.00 33.19 435 GLN A C 1
ATOM 3362 O O . GLN A 1 446 ? 18.033 5.778 40.924 1.00 32.92 435 GLN A O 1
ATOM 3368 N N . HIS A 1 447 ? 16.418 6.349 42.408 1.00 33.19 436 HIS A N 1
ATOM 3369 C CA . HIS A 1 447 ? 15.734 5.056 42.381 1.00 33.12 436 HIS A CA 1
ATOM 3370 C C . HIS A 1 447 ? 14.571 5.055 41.409 1.00 32.82 436 HIS A C 1
ATOM 3371 O O . HIS A 1 447 ? 14.189 4.001 40.890 1.00 32.80 436 HIS A O 1
ATOM 3378 N N . LEU A 1 448 ? 13.991 6.232 41.181 1.00 32.57 437 LEU A N 1
ATOM 3379 C CA . LEU A 1 448 ? 12.720 6.325 40.484 1.00 32.37 437 LEU A CA 1
ATOM 3380 C C . LEU A 1 448 ? 12.912 6.191 38.991 1.00 32.15 437 LEU A C 1
ATOM 3381 O O . LEU A 1 448 ? 12.126 5.510 38.340 1.00 32.27 437 LEU A O 1
ATOM 3386 N N . VAL A 1 449 ? 13.969 6.812 38.463 1.00 31.91 438 VAL A N 1
ATOM 3387 C CA . VAL A 1 449 ? 14.308 6.730 37.043 1.00 31.80 438 VAL A CA 1
ATOM 3388 C C . VAL A 1 449 ? 14.460 5.264 36.568 1.00 31.65 438 VAL A C 1
ATOM 3389 O O . VAL A 1 449 ? 13.783 4.858 35.624 1.00 31.76 438 VAL A O 1
ATOM 3393 N N . PRO A 1 450 ? 15.324 4.463 37.225 1.00 31.91 439 PRO A N 1
ATOM 3394 C CA . PRO A 1 450 ? 15.410 3.008 36.959 1.00 32.28 439 PRO A CA 1
ATOM 3395 C C . PRO A 1 450 ? 14.090 2.253 37.061 1.00 32.56 439 PRO A C 1
ATOM 3396 O O . PRO A 1 450 ? 13.759 1.464 36.158 1.00 32.29 439 PRO A O 1
ATOM 3400 N N . GLU A 1 451 ? 13.347 2.488 38.141 1.00 33.18 440 GLU A N 1
ATOM 3401 C CA . GLU A 1 451 ? 12.009 1.881 38.284 1.00 33.97 440 GLU A CA 1
ATOM 3402 C C . GLU A 1 451 ? 11.171 2.127 37.033 1.00 34.57 440 GLU A C 1
ATOM 3403 O O . GLU A 1 451 ? 10.753 1.175 36.377 1.00 34.80 440 GLU A O 1
ATOM 3409 N N . LEU A 1 452 ? 10.978 3.406 36.697 1.00 35.07 441 LEU A N 1
ATOM 3410 C CA . LEU A 1 452 ? 10.239 3.824 35.508 1.00 35.41 441 LEU A CA 1
ATOM 3411 C C . LEU A 1 452 ? 10.795 3.192 34.240 1.00 36.04 441 LEU A C 1
ATOM 3412 O O . LEU A 1 452 ? 10.036 2.704 33.401 1.00 35.90 441 LEU A O 1
ATOM 3417 N N . GLU A 1 453 ? 12.121 3.194 34.115 1.00 36.76 442 GLU A N 1
ATOM 3418 C CA . GLU A 1 453 ? 12.790 2.623 32.957 1.00 37.45 442 GLU A CA 1
ATOM 3419 C C . GLU A 1 453 ? 12.382 1.175 32.696 1.00 38.19 442 GLU A C 1
ATOM 3420 O O . GLU A 1 453 ? 11.989 0.834 31.591 1.00 38.88 442 GLU A O 1
ATOM 3426 N N . ARG A 1 454 ? 12.450 0.334 33.717 1.00 39.14 443 ARG A N 1
ATOM 3427 C CA . ARG A 1 454 ? 12.107 -1.095 33.566 1.00 40.05 443 ARG A CA 1
ATOM 3428 C C . ARG A 1 454 ? 10.598 -1.354 33.660 1.00 40.62 443 ARG A C 1
ATOM 3429 O O . ARG A 1 454 ? 10.055 -2.200 32.954 1.00 40.58 443 ARG A O 1
ATOM 3437 N N . ARG A 1 455 ? 9.921 -0.598 34.511 1.00 41.35 444 ARG A N 1
ATOM 3438 C CA . ARG A 1 455 ? 8.483 -0.769 34.710 1.00 42.37 444 ARG A CA 1
ATOM 3439 C C . ARG A 1 455 ? 7.617 -0.419 33.478 1.00 43.26 444 ARG A C 1
ATOM 3440 O O . ARG A 1 455 ? 6.519 -0.933 33.327 1.00 43.29 444 ARG A O 1
ATOM 3448 N N . LEU A 1 456 ? 8.118 0.463 32.619 1.00 44.53 445 LEU A N 1
ATOM 3449 C CA . LEU A 1 456 ? 7.400 0.937 31.458 1.00 45.80 445 LEU A CA 1
ATOM 3450 C C . LEU A 1 456 ? 8.148 0.628 30.175 1.00 46.95 445 LEU A C 1
ATOM 3451 O O . LEU A 1 456 ? 7.884 1.238 29.136 1.00 47.33 445 LEU A O 1
ATOM 3456 N N . GLU A 1 457 ? 9.070 -0.319 30.224 1.00 48.38 446 GLU A N 1
ATOM 3457 C CA . GLU A 1 457 ? 9.771 -0.747 29.011 1.00 49.18 446 GLU A CA 1
ATOM 3458 C C . GLU A 1 457 ? 8.754 -1.391 28.041 1.00 50.14 446 GLU A C 1
ATOM 3459 O O . GLU A 1 457 ? 8.757 -1.120 26.846 1.00 50.31 446 GLU A O 1
ATOM 3465 N N . ASP A 1 458 ? 7.915 -2.261 28.598 1.00 51.34 447 ASP A N 1
ATOM 3466 C CA . ASP A 1 458 ? 6.579 -2.607 28.106 1.00 52.04 447 ASP A CA 1
ATOM 3467 C C . ASP A 1 458 ? 6.055 -1.737 26.960 1.00 52.84 447 ASP A C 1
ATOM 3468 O O . ASP A 1 458 ? 5.730 -2.227 25.883 1.00 52.69 447 ASP A O 1
ATOM 3473 N N . ILE A 1 459 ? 5.989 -0.433 27.225 1.00 54.05 448 ILE A N 1
ATOM 3474 C CA . ILE A 1 459 ? 5.275 0.541 26.399 1.00 54.56 448 ILE A CA 1
ATOM 3475 C C . ILE A 1 459 ? 6.196 1.498 25.642 1.00 55.28 448 ILE A C 1
ATOM 3476 O O . ILE A 1 459 ? 5.741 2.245 24.775 1.00 55.77 448 ILE A O 1
ATOM 3481 N N . ASN A 1 460 ? 7.483 1.492 25.984 1.00 55.83 449 ASN A N 1
ATOM 3482 C CA . ASN A 1 460 ? 8.455 2.458 25.442 1.00 56.03 449 ASN A CA 1
ATOM 3483 C C . ASN A 1 460 ? 8.440 2.610 23.912 1.00 56.41 449 ASN A C 1
ATOM 3484 O O . ASN A 1 460 ? 8.658 3.697 23.386 1.00 56.60 449 ASN A O 1
ATOM 3489 N N . SER A 1 461 ? 8.201 1.503 23.217 1.00 56.86 450 SER A N 1
ATOM 3490 C CA . SER A 1 461 ? 7.985 1.494 21.773 1.00 56.90 450 SER A CA 1
ATOM 3491 C C . SER A 1 461 ? 7.065 2.643 21.282 1.00 57.13 450 SER A C 1
ATOM 3492 O O . SER A 1 461 ? 7.369 3.311 20.283 1.00 56.91 450 SER A O 1
ATOM 3495 N N . GLN A 1 462 ? 5.958 2.863 21.999 1.00 57.03 451 GLN A N 1
ATOM 3496 C CA . GLN A 1 462 ? 4.941 3.854 21.617 1.00 56.81 451 GLN A CA 1
ATOM 3497 C C . GLN A 1 462 ? 5.314 5.309 21.905 1.00 56.60 451 GLN A C 1
ATOM 3498 O O . GLN A 1 462 ? 4.697 6.237 21.372 1.00 56.63 451 GLN A O 1
ATOM 3504 N N . LEU A 1 463 ? 6.288 5.521 22.773 1.00 56.20 452 LEU A N 1
ATOM 3505 C CA . LEU A 1 463 ? 6.488 6.858 23.319 1.00 55.73 452 LEU A CA 1
ATOM 3506 C C . LEU A 1 463 ? 7.349 7.720 22.416 1.00 55.35 452 LEU A C 1
ATOM 3507 O O . LEU A 1 463 ? 8.483 8.093 22.742 1.00 55.32 452 LEU A O 1
ATOM 3512 N N . ASP A 1 464 ? 6.753 8.064 21.281 1.00 54.43 453 ASP A N 1
ATOM 3513 C CA . ASP A 1 464 ? 7.373 8.956 20.298 1.00 53.38 453 ASP A CA 1
ATOM 3514 C C . ASP A 1 464 ? 7.537 10.389 20.804 1.00 52.19 453 ASP A C 1
ATOM 3515 O O . ASP A 1 464 ? 8.129 11.217 20.121 1.00 52.24 453 ASP A O 1
ATOM 3520 N N . VAL A 1 465 ? 6.971 10.686 21.969 1.00 50.65 454 VAL A N 1
ATOM 3521 C CA . VAL A 1 465 ? 6.943 12.042 22.486 1.00 49.57 454 VAL A CA 1
ATOM 3522 C C . VAL A 1 465 ? 7.352 12.006 23.963 1.00 48.26 454 VAL A C 1
ATOM 3523 O O . VAL A 1 465 ? 6.919 11.123 24.707 1.00 48.50 454 VAL A O 1
ATOM 3527 N N . PRO A 1 466 ? 8.184 12.966 24.400 1.00 46.64 455 PRO A N 1
ATOM 3528 C CA . PRO A 1 466 ? 8.780 12.924 25.751 1.00 45.49 455 PRO A CA 1
ATOM 3529 C C . PRO A 1 466 ? 7.861 13.469 26.839 1.00 44.01 455 PRO A C 1
ATOM 3530 O O . PRO A 1 466 ? 7.223 14.506 26.619 1.00 43.93 455 PRO A O 1
ATOM 3534 N N . ILE A 1 467 ? 7.826 12.797 27.996 1.00 42.12 456 ILE A N 1
ATOM 3535 C CA . ILE A 1 467 ? 7.054 13.244 29.167 1.00 40.87 456 ILE A CA 1
ATOM 3536 C C . ILE A 1 467 ? 7.961 13.779 30.271 1.00 38.94 456 ILE A C 1
ATOM 3537 O O . ILE A 1 467 ? 8.528 13.028 31.041 1.00 38.13 456 ILE A O 1
ATOM 3542 N N . THR A 1 468 ? 8.056 15.092 30.363 1.00 37.61 457 THR A N 1
ATOM 3543 C CA . THR A 1 468 ? 8.911 15.729 31.361 1.00 36.81 457 THR A CA 1
ATOM 3544 C C . THR A 1 468 ? 8.311 15.554 32.756 1.00 35.50 457 THR A C 1
ATOM 3545 O O . THR A 1 468 ? 7.113 15.644 32.923 1.00 35.03 457 THR A O 1
ATOM 3549 N N . VAL A 1 469 ? 9.161 15.272 33.734 1.00 34.62 458 VAL A N 1
ATOM 3550 C CA . VAL A 1 469 ? 8.740 15.013 35.109 1.00 34.40 458 VAL A CA 1
ATOM 3551 C C . VAL A 1 469 ? 9.633 15.802 36.052 1.00 34.02 458 VAL A C 1
ATOM 3552 O O . VAL A 1 469 ? 10.853 15.590 36.082 1.00 33.77 458 VAL A O 1
ATOM 3556 N N . ASN A 1 470 ? 9.039 16.703 36.828 1.00 33.82 459 ASN A N 1
ATOM 3557 C CA . ASN A 1 470 ? 9.808 17.535 37.767 1.00 33.90 459 ASN A CA 1
ATOM 3558 C C . ASN A 1 470 ? 9.356 17.311 39.214 1.00 34.28 459 ASN A C 1
ATOM 3559 O O . ASN A 1 470 ? 8.174 17.491 39.534 1.00 34.03 459 ASN A O 1
ATOM 3564 N N . ILE A 1 471 ? 10.304 16.923 40.076 1.00 34.75 460 ILE A N 1
ATOM 3565 C CA . ILE A 1 471 ? 10.031 16.619 41.483 1.00 34.78 460 ILE A CA 1
ATOM 3566 C C . ILE A 1 471 ? 10.590 17.712 42.388 1.00 35.00 460 ILE A C 1
ATOM 3567 O O . ILE A 1 471 ? 11.802 17.868 42.529 1.00 34.98 460 ILE A O 1
ATOM 3572 N N . ASN A 1 472 ? 9.699 18.453 43.029 1.00 35.60 461 ASN A N 1
ATOM 3573 C CA . ASN A 1 472 ? 10.094 19.550 43.920 1.00 36.00 461 ASN A CA 1
ATOM 3574 C C . ASN A 1 472 ? 9.723 19.215 45.361 1.00 36.58 461 ASN A C 1
ATOM 3575 O O . ASN A 1 472 ? 8.658 18.642 45.602 1.00 37.06 461 ASN A O 1
ATOM 3580 N N . GLY A 1 473 ? 10.598 19.563 46.309 1.00 37.22 462 GLY A N 1
ATOM 3581 C CA . GLY A 1 473 ? 10.397 19.251 47.742 1.00 37.74 462 GLY A CA 1
ATOM 3582 C C . GLY A 1 473 ? 9.537 20.237 48.548 1.00 38.39 462 GLY A C 1
ATOM 3583 O O . GLY A 1 473 ? 9.280 20.011 49.743 1.00 38.30 462 GLY A O 1
ATOM 3584 N N . CYS A 1 474 ? 9.095 21.321 47.899 1.00 38.69 463 CYS A N 1
ATOM 3585 C CA . CYS A 1 474 ? 8.253 22.344 48.530 1.00 38.85 463 CYS A CA 1
ATOM 3586 C C . CYS A 1 474 ? 7.746 23.301 47.440 1.00 38.68 463 CYS A C 1
ATOM 3587 O O . CYS A 1 474 ? 8.114 23.155 46.274 1.00 38.63 463 CYS A O 1
ATOM 3590 N N . PRO A 1 475 ? 6.901 24.281 47.812 1.00 38.71 464 PRO A N 1
ATOM 3591 C CA . PRO A 1 475 ? 6.229 25.123 46.796 1.00 38.61 464 PRO A CA 1
ATOM 3592 C C . PRO A 1 475 ? 7.091 26.170 46.068 1.00 38.32 464 PRO A C 1
ATOM 3593 O O . PRO A 1 475 ? 6.611 26.742 45.069 1.00 38.28 464 PRO A O 1
ATOM 3597 N N . ASN A 1 476 ? 8.322 26.401 46.547 1.00 37.82 465 ASN A N 1
ATOM 3598 C CA . ASN A 1 476 ? 9.268 27.343 45.903 1.00 37.85 465 ASN A CA 1
ATOM 3599 C C . ASN A 1 476 ? 9.551 27.039 44.412 1.00 37.46 465 ASN A C 1
ATOM 3600 O O . ASN A 1 476 ? 9.927 27.930 43.675 1.00 37.65 465 ASN A O 1
ATOM 3605 N N . SER A 1 477 ? 9.376 25.786 43.986 1.00 37.35 466 SER A N 1
ATOM 3606 C CA . SER A 1 477 ? 9.424 25.392 42.567 1.00 37.18 466 SER A CA 1
ATOM 3607 C C . SER A 1 477 ? 10.817 25.527 41.905 1.00 37.21 466 SER A C 1
ATOM 3608 O O . SER A 1 477 ? 10.916 25.924 40.745 1.00 37.47 466 SER A O 1
ATOM 3611 N N . CYS A 1 478 ? 11.873 25.163 42.640 1.00 37.02 467 CYS A N 1
ATOM 3612 C CA . CYS A 1 478 ? 13.254 25.193 42.143 1.00 36.99 467 CYS A CA 1
ATOM 3613 C C . CYS A 1 478 ? 13.521 24.298 40.957 1.00 36.78 467 CYS A C 1
ATOM 3614 O O . CYS A 1 478 ? 14.419 24.572 40.168 1.00 36.35 467 CYS A O 1
ATOM 3617 N N . ALA A 1 479 ? 12.784 23.187 40.882 1.00 36.93 468 ALA A N 1
ATOM 3618 C CA . ALA A 1 479 ? 12.883 22.250 39.772 1.00 36.71 468 ALA A CA 1
ATOM 3619 C C . ALA A 1 479 ? 11.684 22.422 38.867 1.00 36.81 468 ALA A C 1
ATOM 3620 O O . ALA A 1 479 ? 11.298 21.491 38.172 1.00 36.97 468 ALA A O 1
ATOM 3622 N N . ARG A 1 480 ? 11.094 23.618 38.880 1.00 36.97 469 ARG A N 1
ATOM 3623 C CA . ARG A 1 480 ? 10.091 24.021 37.892 1.00 36.90 469 ARG A CA 1
ATOM 3624 C C . ARG A 1 480 ? 8.847 23.115 37.828 1.00 36.61 469 ARG A C 1
ATOM 3625 O O . ARG A 1 480 ? 8.643 22.387 36.868 1.00 36.57 469 ARG A O 1
ATOM 3633 N N . ILE A 1 481 ? 8.010 23.210 38.860 1.00 36.89 470 ILE A N 1
ATOM 3634 C CA . ILE A 1 481 ? 6.765 22.430 38.999 1.00 36.99 470 ILE A CA 1
ATOM 3635 C C . ILE A 1 481 ? 5.740 22.655 37.873 1.00 37.08 470 ILE A C 1
ATOM 3636 O O . ILE A 1 481 ? 5.161 21.708 37.309 1.00 37.04 470 ILE A O 1
ATOM 3641 N N . GLN A 1 482 ? 5.506 23.927 37.573 1.00 37.10 471 GLN A N 1
ATOM 3642 C CA . GLN A 1 482 ? 4.325 24.317 36.824 1.00 37.12 471 GLN A CA 1
ATOM 3643 C C . GLN A 1 482 ? 4.552 24.208 35.345 1.00 37.22 471 GLN A C 1
ATOM 3644 O O . GLN A 1 482 ? 3.646 24.496 34.565 1.00 37.51 471 GLN A O 1
ATOM 3650 N N . ILE A 1 483 ? 5.749 23.801 34.942 1.00 37.41 472 ILE A N 1
ATOM 3651 C CA . ILE A 1 483 ? 6.057 23.739 33.518 1.00 37.57 472 ILE A CA 1
ATOM 3652 C C . ILE A 1 483 ? 6.552 22.357 33.129 1.00 37.94 472 ILE A C 1
ATOM 3653 O O . ILE A 1 483 ? 7.395 22.224 32.249 1.00 38.91 472 ILE A O 1
ATOM 3658 N N . ALA A 1 484 ? 6.015 21.334 33.785 1.00 38.08 473 ALA A N 1
ATOM 3659 C CA . ALA A 1 484 ? 6.355 19.944 33.494 1.00 38.04 473 ALA A CA 1
ATOM 3660 C C . ALA A 1 484 ? 5.101 19.309 33.011 1.00 38.17 473 ALA A C 1
ATOM 3661 O O . ALA A 1 484 ? 4.030 19.745 33.380 1.00 38.56 473 ALA A O 1
ATOM 3663 N N . ASP A 1 485 ? 5.223 18.283 32.184 1.00 38.52 474 ASP A N 1
ATOM 3664 C CA . ASP A 1 485 ? 4.072 17.471 31.852 1.00 38.87 474 ASP A CA 1
ATOM 3665 C C . ASP A 1 485 ? 3.544 16.858 33.150 1.00 38.88 474 ASP A C 1
ATOM 3666 O O . ASP A 1 485 ? 2.345 16.921 33.398 1.00 39.16 474 ASP A O 1
ATOM 3671 N N . ILE A 1 486 ? 4.434 16.316 33.987 1.00 38.67 475 ILE A N 1
ATOM 3672 C CA . ILE A 1 486 ? 4.065 15.866 35.314 1.00 38.75 475 ILE A CA 1
ATOM 3673 C C . ILE A 1 486 ? 4.929 16.562 36.372 1.00 39.06 475 ILE A C 1
ATOM 3674 O O . ILE A 1 486 ? 6.089 16.220 36.558 1.00 39.04 475 ILE A O 1
ATOM 3679 N N . GLY A 1 487 ? 4.358 17.537 37.068 1.00 39.51 476 GLY A N 1
ATOM 3680 C CA . GLY A 1 487 ? 5.076 18.271 38.102 1.00 40.05 476 GLY A CA 1
ATOM 3681 C C . GLY A 1 487 ? 4.613 17.810 39.460 1.00 40.62 476 GLY A C 1
ATOM 3682 O O . GLY A 1 487 ? 3.433 17.527 39.648 1.00 40.93 476 GLY A O 1
ATOM 3683 N N . PHE A 1 488 ? 5.533 17.720 40.412 1.00 41.45 477 PHE A N 1
ATOM 3684 C CA . PHE A 1 488 ? 5.194 17.292 41.764 1.00 42.22 477 PHE A CA 1
ATOM 3685 C C . PHE A 1 488 ? 5.607 18.369 42.750 1.00 43.30 477 PHE A C 1
ATOM 3686 O O . PHE A 1 488 ? 6.762 18.790 42.755 1.00 43.13 477 PHE A O 1
ATOM 3694 N N . LYS A 1 489 ? 4.655 18.823 43.568 1.00 45.28 478 LYS A N 1
ATOM 3695 C CA . LYS A 1 489 ? 4.935 19.810 44.620 1.00 46.49 478 LYS A CA 1
ATOM 3696 C C . LYS A 1 489 ? 4.825 19.112 45.954 1.00 47.82 478 LYS A C 1
ATOM 3697 O O . LYS A 1 489 ? 3.726 18.752 46.393 1.00 47.95 478 LYS A O 1
ATOM 3703 N N . GLY A 1 490 ? 5.970 18.927 46.597 1.00 49.68 479 GLY A N 1
ATOM 3704 C CA . GLY A 1 490 ? 6.028 18.258 47.889 1.00 51.37 479 GLY A CA 1
ATOM 3705 C C . GLY A 1 490 ? 5.349 19.049 48.993 1.00 52.97 479 GLY A C 1
ATOM 3706 O O . GLY A 1 490 ? 5.565 20.265 49.124 1.00 53.12 479 GLY A O 1
ATOM 3707 N N . GLN A 1 491 ? 4.520 18.350 49.771 1.00 54.93 480 GLN A N 1
ATOM 3708 C CA . GLN A 1 491 ? 3.851 18.920 50.935 1.00 56.70 480 GLN A CA 1
ATOM 3709 C C . GLN A 1 491 ? 3.533 17.796 51.914 1.00 58.25 480 GLN A C 1
ATOM 3710 O O . GLN A 1 491 ? 3.674 16.623 51.582 1.00 58.02 480 GLN A O 1
ATOM 3716 N N . MET A 1 492 ? 3.149 18.158 53.134 1.00 60.50 481 MET A N 1
ATOM 3717 C CA . MET A 1 492 ? 2.718 17.164 54.112 1.00 62.16 481 MET A CA 1
ATOM 3718 C C . MET A 1 492 ? 1.276 16.790 53.828 1.00 63.78 481 MET A C 1
ATOM 3719 O O . MET A 1 492 ? 0.468 17.638 53.422 1.00 63.66 481 MET A O 1
ATOM 3724 N N . ILE A 1 493 ? 0.975 15.503 54.004 1.00 66.08 482 ILE A N 1
ATOM 3725 C CA . ILE A 1 493 ? -0.388 14.985 53.841 1.00 67.94 482 ILE A CA 1
ATOM 3726 C C . ILE A 1 493 ? -0.756 14.019 54.985 1.00 69.90 482 ILE A C 1
ATOM 3727 O O . ILE A 1 493 ? 0.083 13.723 55.831 1.00 70.15 482 ILE A O 1
ATOM 3732 N N . ASP A 1 494 ? -1.998 13.530 55.002 1.00 72.38 483 ASP A N 1
ATOM 3733 C CA . ASP A 1 494 ? -2.484 12.663 56.096 1.00 73.64 483 ASP A CA 1
ATOM 3734 C C . ASP A 1 494 ? -3.126 11.348 55.578 1.00 75.34 483 ASP A C 1
ATOM 3735 O O . ASP A 1 494 ? -3.794 11.339 54.531 1.00 75.68 483 ASP A O 1
ATOM 3740 N N . ASP A 1 495 ? -2.895 10.247 56.309 1.00 76.80 484 ASP A N 1
ATOM 3741 C CA . ASP A 1 495 ? -3.629 8.975 56.104 1.00 77.69 484 ASP A CA 1
ATOM 3742 C C . ASP A 1 495 ? -3.898 8.227 57.426 1.00 78.79 484 ASP A C 1
ATOM 3743 O O . ASP A 1 495 ? -3.021 8.159 58.300 1.00 78.99 484 ASP A O 1
ATOM 3748 N N . GLY A 1 496 ? -5.114 7.681 57.563 1.00 79.74 485 GLY A N 1
ATOM 3749 C CA . GLY A 1 496 ? -5.566 7.047 58.805 1.00 80.21 485 GLY A CA 1
ATOM 3750 C C . GLY A 1 496 ? -5.692 7.994 59.996 1.00 81.05 485 GLY A C 1
ATOM 3751 O O . GLY A 1 496 ? -6.033 7.550 61.088 1.00 81.37 485 GLY A O 1
ATOM 3752 N N . HIS A 1 497 ? -5.407 9.278 59.776 1.00 80.98 486 HIS A N 1
ATOM 3753 C CA . HIS A 1 497 ? -5.357 10.333 60.839 1.00 81.33 486 HIS A CA 1
ATOM 3754 C C . HIS A 1 497 ? -4.344 10.122 61.991 1.00 81.81 486 HIS A C 1
ATOM 3755 O O . HIS A 1 497 ? -4.113 11.033 62.796 1.00 81.85 486 HIS A O 1
ATOM 3762 N N . GLY A 1 498 ? -3.706 8.955 62.029 1.00 81.49 487 GLY A N 1
ATOM 3763 C CA . GLY A 1 498 ? -2.732 8.613 63.060 1.00 80.76 487 GLY A CA 1
ATOM 3764 C C . GLY A 1 498 ? -1.398 8.611 62.329 1.00 80.48 487 GLY A C 1
ATOM 3765 O O . GLY A 1 498 ? -0.449 7.953 62.760 1.00 80.73 487 GLY A O 1
ATOM 3766 N N . GLY A 1 499 ? -1.329 9.355 61.219 1.00 79.48 488 GLY A N 1
ATOM 3767 C CA . GLY A 1 499 ? -0.123 9.447 60.397 1.00 78.22 488 GLY A CA 1
ATOM 3768 C C . GLY A 1 499 ? -0.224 10.556 59.356 1.00 77.35 488 GLY A C 1
ATOM 3769 O O . GLY A 1 499 ? -1.054 10.483 58.444 1.00 77.61 488 GLY A O 1
ATOM 3770 N N . SER A 1 500 ? 0.606 11.590 59.506 1.00 75.70 489 SER A N 1
ATOM 3771 C CA . SER A 1 500 ? 0.771 12.603 58.460 1.00 73.99 489 SER A CA 1
ATOM 3772 C C . SER A 1 500 ? 2.126 12.378 57.767 1.00 72.58 489 SER A C 1
ATOM 3773 O O . SER A 1 500 ? 3.176 12.396 58.423 1.00 72.61 489 SER A O 1
ATOM 3776 N N . VAL A 1 501 ? 2.089 12.163 56.449 1.00 70.41 490 VAL A N 1
ATOM 3777 C CA . VAL A 1 501 ? 3.246 11.653 55.688 1.00 68.66 490 VAL A CA 1
ATOM 3778 C C . VAL A 1 501 ? 3.738 12.634 54.623 1.00 66.87 490 VAL A C 1
ATOM 3779 O O . VAL A 1 501 ? 3.014 13.559 54.241 1.00 66.70 490 VAL A O 1
ATOM 3783 N N . GLU A 1 502 ? 4.974 12.424 54.160 1.00 64.55 491 GLU A N 1
ATOM 3784 C CA . GLU A 1 502 ? 5.504 13.114 52.984 1.00 62.70 491 GLU A CA 1
ATOM 3785 C C . GLU A 1 502 ? 4.878 12.598 51.682 1.00 60.93 491 GLU A C 1
ATOM 3786 O O . GLU A 1 502 ? 4.826 11.392 51.436 1.00 60.79 491 GLU A O 1
ATOM 3792 N N . GLY A 1 503 ? 4.376 13.537 50.879 1.00 58.88 492 GLY A N 1
ATOM 3793 C CA . GLY A 1 503 ? 3.706 13.252 49.609 1.00 57.21 492 GLY A CA 1
ATOM 3794 C C . GLY A 1 503 ? 3.704 14.487 48.713 1.00 55.57 492 GLY A C 1
ATOM 3795 O O . GLY A 1 503 ? 4.355 15.487 49.012 1.00 55.08 492 GLY A O 1
ATOM 3796 N N . PHE A 1 504 ? 2.971 14.423 47.605 1.00 53.87 493 PHE A N 1
ATOM 3797 C CA . PHE A 1 504 ? 3.085 15.428 46.551 1.00 52.67 493 PHE A CA 1
ATOM 3798 C C . PHE A 1 504 ? 1.716 15.836 45.998 1.00 51.48 493 PHE A C 1
ATOM 3799 O O . PHE A 1 504 ? 0.812 15.008 45.856 1.00 50.86 493 PHE A O 1
ATOM 3807 N N . GLN A 1 505 ? 1.583 17.132 45.722 1.00 50.55 494 GLN A N 1
ATOM 3808 C CA . GLN A 1 505 ? 0.482 17.679 44.938 1.00 49.98 494 GLN A CA 1
ATOM 3809 C C . GLN A 1 505 ? 0.948 17.651 43.485 1.00 48.70 494 GLN A C 1
ATOM 3810 O O . GLN A 1 505 ? 2.129 17.847 43.213 1.00 48.69 494 GLN A O 1
ATOM 3816 N N . VAL A 1 506 ? 0.022 17.410 42.568 1.00 47.41 495 VAL A N 1
ATOM 3817 C CA . VAL A 1 506 ? 0.333 17.097 41.180 1.00 46.85 495 VAL A CA 1
ATOM 3818 C C . VAL A 1 506 ? -0.099 18.208 40.225 1.00 46.07 495 VAL A C 1
ATOM 3819 O O . VAL A 1 506 ? -1.255 18.624 40.228 1.00 45.96 495 VAL A O 1
ATOM 3823 N N . HIS A 1 507 ? 0.827 18.681 39.398 1.00 45.25 496 HIS A N 1
ATOM 3824 C CA . HIS A 1 507 ? 0.509 19.664 38.367 1.00 44.79 496 HIS A CA 1
ATOM 3825 C C . HIS A 1 507 ? 0.729 18.962 37.034 1.00 44.41 496 HIS A C 1
ATOM 3826 O O . HIS A 1 507 ? 1.781 18.358 36.816 1.00 44.59 496 HIS A O 1
ATOM 3833 N N . LEU A 1 508 ? -0.262 19.007 36.154 1.00 43.84 497 LEU A N 1
ATOM 3834 C CA . LEU A 1 508 ? -0.176 18.279 34.899 1.00 43.46 497 LEU A CA 1
ATOM 3835 C C . LEU A 1 508 ? -0.234 19.215 33.695 1.00 43.19 497 LEU A C 1
ATOM 3836 O O . LEU A 1 508 ? -1.040 20.147 33.662 1.00 43.20 497 LEU A O 1
ATOM 3841 N N . GLY A 1 509 ? 0.624 18.969 32.708 1.00 42.91 498 GLY A N 1
ATOM 3842 C CA . GLY A 1 509 ? 0.515 19.627 31.399 1.00 42.88 498 GLY A CA 1
ATOM 3843 C C . GLY A 1 509 ? 1.191 20.989 31.212 1.00 42.65 498 GLY A C 1
ATOM 3844 O O . GLY A 1 509 ? 0.893 21.700 30.257 1.00 42.35 498 GLY A O 1
ATOM 3845 N N . GLY A 1 510 ? 2.119 21.349 32.094 1.00 42.76 499 GLY A N 1
ATOM 3846 C CA . GLY A 1 510 ? 2.893 22.594 31.933 1.00 42.88 499 GLY A CA 1
ATOM 3847 C C . GLY A 1 510 ? 3.933 22.522 30.813 1.00 42.93 499 GLY A C 1
ATOM 3848 O O . GLY A 1 510 ? 4.447 21.448 30.500 1.00 43.41 499 GLY A O 1
ATOM 3849 N N . HIS A 1 511 ? 4.243 23.654 30.201 1.00 42.72 500 HIS A N 1
ATOM 3850 C CA . HIS A 1 511 ? 5.282 23.710 29.196 1.00 42.83 500 HIS A CA 1
ATOM 3851 C C . HIS A 1 511 ? 5.635 25.153 28.856 1.00 42.88 500 HIS A C 1
ATOM 3852 O O . HIS A 1 511 ? 4.811 26.060 28.997 1.00 42.64 500 HIS A O 1
ATOM 3859 N N . LEU A 1 512 ? 6.859 25.353 28.381 1.00 42.89 501 LEU A N 1
ATOM 3860 C CA . LEU A 1 512 ? 7.261 26.623 27.808 1.00 42.88 501 LEU A CA 1
ATOM 3861 C C . LEU A 1 512 ? 7.211 26.482 26.292 1.00 42.77 501 LEU A C 1
ATOM 3862 O O . LEU A 1 512 ? 6.594 25.551 25.776 1.00 42.54 501 LEU A O 1
ATOM 3867 N N . GLY A 1 513 ? 7.831 27.404 25.576 1.00 43.15 502 GLY A N 1
ATOM 3868 C CA . GLY A 1 513 ? 7.847 27.344 24.119 1.00 43.96 502 GLY A CA 1
ATOM 3869 C C . GLY A 1 513 ? 6.535 27.813 23.524 1.00 44.30 502 GLY A C 1
ATOM 3870 O O . GLY A 1 513 ? 6.022 28.859 23.901 1.00 44.43 502 GLY A O 1
ATOM 3871 N N . LEU A 1 514 ? 5.985 27.039 22.599 1.00 45.17 503 LEU A N 1
ATOM 3872 C CA . LEU A 1 514 ? 4.728 27.420 21.938 1.00 45.70 503 LEU A CA 1
ATOM 3873 C C . LEU A 1 514 ? 3.538 27.345 22.897 1.00 46.24 503 LEU A C 1
ATOM 3874 O O . LEU A 1 514 ? 3.307 26.309 23.529 1.00 45.92 503 LEU A O 1
ATOM 3879 N N . ASP A 1 515 ? 2.800 28.453 22.993 1.00 47.02 504 ASP A N 1
ATOM 3880 C CA . ASP A 1 515 ? 1.661 28.592 23.917 1.00 47.50 504 ASP A CA 1
ATOM 3881 C C . ASP A 1 515 ? 2.031 28.148 25.327 1.00 47.84 504 ASP A C 1
ATOM 3882 O O . ASP A 1 515 ? 1.342 27.321 25.947 1.00 47.54 504 ASP A O 1
ATOM 3887 N N . ALA A 1 516 ? 3.138 28.706 25.819 1.00 48.14 505 ALA A N 1
ATOM 3888 C CA . ALA A 1 516 ? 3.617 28.423 27.164 1.00 48.38 505 ALA A CA 1
ATOM 3889 C C . ALA A 1 516 ? 2.484 28.669 28.148 1.00 48.69 505 ALA A C 1
ATOM 3890 O O . ALA A 1 516 ? 1.821 29.706 28.105 1.00 48.52 505 ALA A O 1
ATOM 3892 N N . GLY A 1 517 ? 2.250 27.694 29.012 1.00 49.20 506 GLY A N 1
ATOM 3893 C CA . GLY A 1 517 ? 1.233 27.807 30.038 1.00 49.69 506 GLY A CA 1
ATOM 3894 C C . GLY A 1 517 ? 1.584 26.873 31.164 1.00 50.14 506 GLY A C 1
ATOM 3895 O O . GLY A 1 517 ? 2.365 25.931 30.988 1.00 50.04 506 GLY A O 1
ATOM 3896 N N . PHE A 1 518 ? 1.005 27.124 32.327 1.00 50.84 507 PHE A N 1
ATOM 3897 C CA . PHE A 1 518 ? 1.289 26.301 33.496 1.00 51.57 507 PHE A CA 1
ATOM 3898 C C . PHE A 1 518 ? 0.403 25.065 33.521 1.00 52.29 507 PHE A C 1
ATOM 3899 O O . PHE A 1 518 ? -0.558 24.953 32.750 1.00 51.99 507 PHE A O 1
ATOM 3907 N N . GLY A 1 519 ? 0.765 24.117 34.380 1.00 53.56 508 GLY A N 1
ATOM 3908 C CA . GLY A 1 519 ? 0.036 22.858 34.494 1.00 54.45 508 GLY A CA 1
ATOM 3909 C C . GLY A 1 519 ? -1.191 23.044 35.360 1.00 55.28 508 GLY A C 1
ATOM 3910 O O . GLY A 1 519 ? -1.235 23.972 36.170 1.00 55.18 508 GLY A O 1
ATOM 3911 N N . ARG A 1 520 ? -2.184 22.170 35.189 1.00 56.34 509 ARG A N 1
ATOM 3912 C CA . ARG A 1 520 ? -3.400 22.241 35.990 1.00 57.22 509 ARG A CA 1
ATOM 3913 C C . ARG A 1 520 ? -3.274 21.364 37.235 1.00 57.92 509 ARG A C 1
ATOM 3914 O O . ARG A 1 520 ? -2.626 20.315 37.225 1.00 57.83 509 ARG A O 1
ATOM 3922 N N . LYS A 1 521 ? -3.888 21.839 38.310 1.00 59.06 510 LYS A N 1
ATOM 3923 C CA . LYS A 1 521 ? -3.782 21.242 39.631 1.00 59.85 510 LYS A CA 1
ATOM 3924 C C . LYS A 1 521 ? -5.020 20.373 39.765 1.00 60.77 510 LYS A C 1
ATOM 3925 O O . LYS A 1 521 ? -6.039 20.680 39.158 1.00 60.91 510 LYS A O 1
ATOM 3931 N N . LEU A 1 522 ? -4.940 19.281 40.518 1.00 62.15 511 LEU A N 1
ATOM 3932 C CA . LEU A 1 522 ? -6.097 18.396 40.661 1.00 63.11 511 LEU A CA 1
ATOM 3933 C C . LEU A 1 522 ? -6.754 18.525 42.027 1.00 64.24 511 LEU A C 1
ATOM 3934 O O . LEU A 1 522 ? -6.107 18.842 43.033 1.00 64.38 511 LEU A O 1
ATOM 3939 N N . ARG A 1 523 ? -8.054 18.235 42.027 1.00 65.75 512 ARG A N 1
ATOM 3940 C CA . ARG A 1 523 ? -8.992 18.667 43.072 1.00 66.22 512 ARG A CA 1
ATOM 3941 C C . ARG A 1 523 ? -8.682 18.107 44.462 1.00 66.49 512 ARG A C 1
ATOM 3942 O O . ARG A 1 523 ? -8.139 18.814 45.316 1.00 66.73 512 ARG A O 1
ATOM 3950 N N . GLN A 1 524 ? -9.059 16.849 44.681 1.00 66.75 513 GLN A N 1
ATOM 3951 C CA . GLN A 1 524 ? -8.786 16.137 45.931 1.00 66.63 513 GLN A CA 1
ATOM 3952 C C . GLN A 1 524 ? -7.760 15.098 45.511 1.00 66.46 513 GLN A C 1
ATOM 3953 O O . GLN A 1 524 ? -8.120 13.979 45.116 1.00 66.53 513 GLN A O 1
ATOM 3959 N N . HIS A 1 525 ? -6.489 15.508 45.553 1.00 65.98 514 HIS A N 1
ATOM 3960 C CA . HIS A 1 525 ? -5.382 14.700 45.049 1.00 65.26 514 HIS A CA 1
ATOM 3961 C C . HIS A 1 525 ? -4.112 14.863 45.878 1.00 64.69 514 HIS A C 1
ATOM 3962 O O . HIS A 1 525 ? -3.582 15.965 46.037 1.00 64.79 514 HIS A O 1
ATOM 3969 N N . LYS A 1 526 ? -3.649 13.747 46.426 1.00 63.83 515 LYS A N 1
ATOM 3970 C CA . LYS A 1 526 ? -2.367 13.677 47.097 1.00 63.19 515 LYS A CA 1
ATOM 3971 C C . LYS A 1 526 ? -1.720 12.378 46.621 1.00 62.15 515 LYS A C 1
ATOM 3972 O O . LYS A 1 526 ? -2.394 11.354 46.523 1.00 62.02 515 LYS A O 1
ATOM 3978 N N . VAL A 1 527 ? -0.432 12.434 46.288 1.00 61.03 516 VAL A N 1
ATOM 3979 C CA . VAL A 1 527 ? 0.332 11.236 45.910 1.00 60.13 516 VAL A CA 1
ATOM 3980 C C . VAL A 1 527 ? 1.465 11.068 46.913 1.00 59.14 516 VAL A C 1
ATOM 3981 O O . VAL A 1 527 ? 2.312 11.955 47.054 1.00 58.96 516 VAL A O 1
ATOM 3985 N N . THR A 1 528 ? 1.471 9.948 47.625 1.00 57.97 517 THR A N 1
ATOM 3986 C CA . THR A 1 528 ? 2.516 9.704 48.601 1.00 57.34 517 THR A CA 1
ATOM 3987 C C . THR A 1 528 ? 3.814 9.372 47.902 1.00 56.53 517 THR A C 1
ATOM 3988 O O . THR A 1 528 ? 3.820 8.818 46.802 1.00 56.37 517 THR A O 1
ATOM 3992 N N . SER A 1 529 ? 4.916 9.700 48.561 1.00 55.65 518 SER A N 1
ATOM 3993 C CA . SER A 1 529 ? 6.236 9.468 48.001 1.00 55.00 518 SER A CA 1
ATOM 3994 C C . SER A 1 529 ? 6.490 8.003 47.611 1.00 54.37 518 SER A C 1
ATOM 3995 O O . SER A 1 529 ? 7.323 7.729 46.771 1.00 54.28 518 SER A O 1
ATOM 3998 N N . ASP A 1 530 ? 5.787 7.058 48.222 1.00 53.67 519 ASP A N 1
ATOM 3999 C CA . ASP A 1 530 ? 5.907 5.659 47.818 1.00 52.91 519 ASP A CA 1
ATOM 4000 C C . ASP A 1 530 ? 5.157 5.396 46.510 1.00 52.11 519 ASP A C 1
ATOM 4001 O O . ASP A 1 530 ? 5.531 4.526 45.733 1.00 52.28 519 ASP A O 1
ATOM 4006 N N . GLU A 1 531 ? 4.087 6.142 46.272 1.00 50.99 520 GLU A N 1
ATOM 4007 C CA . GLU A 1 531 ? 3.229 5.910 45.104 1.00 50.05 520 GLU A CA 1
ATOM 4008 C C . GLU A 1 531 ? 3.682 6.566 43.798 1.00 48.60 520 GLU A C 1
ATOM 4009 O O . GLU A 1 531 ? 3.012 6.381 42.784 1.00 48.32 520 GLU A O 1
ATOM 4015 N N . LEU A 1 532 ? 4.766 7.343 43.803 1.00 47.05 521 LEU A N 1
ATOM 4016 C CA . LEU A 1 532 ? 5.120 8.144 42.625 1.00 46.11 521 LEU A CA 1
ATOM 4017 C C . LEU A 1 532 ? 5.243 7.293 41.368 1.00 45.26 521 LEU A C 1
ATOM 4018 O O . LEU A 1 532 ? 4.727 7.667 40.320 1.00 45.01 521 LEU A O 1
ATOM 4023 N N . GLY A 1 533 ? 5.931 6.155 41.477 1.00 44.52 522 GLY A N 1
ATOM 4024 C CA . GLY A 1 533 ? 6.098 5.225 40.360 1.00 43.94 522 GLY A CA 1
ATOM 4025 C C . GLY A 1 533 ? 4.792 4.603 39.936 1.00 43.43 522 GLY A C 1
ATOM 4026 O O . GLY A 1 533 ? 4.520 4.459 38.745 1.00 43.69 522 GLY A O 1
ATOM 4027 N N . ASP A 1 534 ? 3.977 4.224 40.912 1.00 42.96 523 ASP A N 1
ATOM 4028 C CA . ASP A 1 534 ? 2.644 3.696 40.633 1.00 42.74 523 ASP A CA 1
ATOM 4029 C C . ASP A 1 534 ? 1.818 4.706 39.857 1.00 42.25 523 ASP A C 1
ATOM 4030 O O . ASP A 1 534 ? 1.218 4.388 38.834 1.00 42.43 523 ASP A O 1
ATOM 4035 N N . TYR A 1 535 ? 1.786 5.928 40.365 1.00 41.87 524 TYR A N 1
ATOM 4036 C CA . TYR A 1 535 ? 0.984 6.985 39.766 1.00 41.72 524 TYR A CA 1
ATOM 4037 C C . TYR A 1 535 ? 1.405 7.321 38.332 1.00 41.17 524 TYR A C 1
ATOM 4038 O O . TYR A 1 535 ? 0.568 7.388 37.435 1.00 40.72 524 TYR A O 1
ATOM 4047 N N . ILE A 1 536 ? 2.701 7.558 38.137 1.00 40.87 525 ILE A N 1
ATOM 4048 C CA . ILE A 1 536 ? 3.244 7.856 36.811 1.00 40.94 525 ILE A CA 1
ATOM 4049 C C . ILE A 1 536 ? 2.884 6.743 35.822 1.00 40.76 525 ILE A C 1
ATOM 4050 O O . ILE A 1 536 ? 2.445 7.012 34.706 1.00 40.27 525 ILE A O 1
ATOM 4055 N N . ASP A 1 537 ? 3.103 5.498 36.241 1.00 40.88 526 ASP A N 1
ATOM 4056 C CA . ASP A 1 537 ? 2.770 4.334 35.438 1.00 41.17 526 ASP A CA 1
ATOM 4057 C C . ASP A 1 537 ? 1.294 4.351 35.057 1.00 41.46 526 ASP A C 1
ATOM 4058 O O . ASP A 1 537 ? 0.955 4.247 33.875 1.00 41.34 526 ASP A O 1
ATOM 4063 N N . ARG A 1 538 ? 0.426 4.490 36.064 1.00 41.70 527 ARG A N 1
ATOM 4064 C CA . ARG A 1 538 ? -1.018 4.536 35.850 1.00 42.04 527 ARG A CA 1
ATOM 4065 C C . ARG A 1 538 ? -1.341 5.579 34.788 1.00 42.47 527 ARG A C 1
ATOM 4066 O O . ARG A 1 538 ? -1.897 5.243 33.747 1.00 42.55 527 ARG A O 1
ATOM 4074 N N . VAL A 1 539 ? -0.937 6.825 35.036 1.00 43.05 528 VAL A N 1
ATOM 4075 C CA . VAL A 1 539 ? -1.347 7.956 34.202 1.00 43.50 528 VAL A CA 1
ATOM 4076 C C . VAL A 1 539 ? -0.790 7.885 32.784 1.00 43.85 528 VAL A C 1
ATOM 4077 O O . VAL A 1 539 ? -1.468 8.230 31.818 1.00 44.15 528 VAL A O 1
ATOM 4081 N N . VAL A 1 540 ? 0.442 7.417 32.665 1.00 44.45 529 VAL A N 1
ATOM 4082 C CA . VAL A 1 540 ? 1.105 7.342 31.373 1.00 44.79 529 VAL A CA 1
ATOM 4083 C C . VAL A 1 540 ? 0.489 6.209 30.555 1.00 45.34 529 VAL A C 1
ATOM 4084 O O . VAL A 1 540 ? 0.387 6.304 29.343 1.00 45.74 529 VAL A O 1
ATOM 4088 N N . ARG A 1 541 ? 0.067 5.139 31.213 1.00 46.10 530 ARG A N 1
ATOM 4089 C CA . ARG A 1 541 ? -0.638 4.079 30.519 1.00 46.73 530 ARG A CA 1
ATOM 4090 C C . ARG A 1 541 ? -2.012 4.552 30.049 1.00 47.38 530 ARG A C 1
ATOM 4091 O O . ARG A 1 541 ? -2.388 4.271 28.921 1.00 47.31 530 ARG A O 1
ATOM 4099 N N . ASN A 1 542 ? -2.750 5.260 30.914 1.00 48.32 531 ASN A N 1
ATOM 4100 C CA . ASN A 1 542 ? -4.006 5.918 30.529 1.00 49.02 531 ASN A CA 1
ATOM 4101 C C . ASN A 1 542 ? -3.758 6.871 29.356 1.00 50.06 531 ASN A C 1
ATOM 4102 O O . ASN A 1 542 ? -4.601 7.006 28.448 1.00 50.08 531 ASN A O 1
ATOM 4107 N N . PHE A 1 543 ? -2.603 7.537 29.369 1.00 51.22 532 PHE A N 1
ATOM 4108 C CA . PHE A 1 543 ? -2.259 8.426 28.264 1.00 52.14 532 PHE A CA 1
ATOM 4109 C C . PHE A 1 543 ? -2.171 7.664 26.952 1.00 53.09 532 PHE A C 1
ATOM 4110 O O . PHE A 1 543 ? -2.709 8.123 25.958 1.00 53.48 532 PHE A O 1
ATOM 4118 N N . VAL A 1 544 ? -1.533 6.497 26.947 1.00 54.31 533 VAL A N 1
ATOM 4119 C CA . VAL A 1 544 ? -1.340 5.753 25.683 1.00 55.36 533 VAL A CA 1
ATOM 4120 C C . VAL A 1 544 ? -2.615 4.966 25.273 1.00 56.34 533 VAL A C 1
ATOM 4121 O O . VAL A 1 544 ? -2.708 4.491 24.155 1.00 56.27 533 VAL A O 1
ATOM 4125 N N . LYS A 1 545 ? -3.603 4.861 26.162 1.00 57.76 534 LYS A N 1
ATOM 4126 C CA . LYS A 1 545 ? -4.879 4.239 25.827 1.00 58.49 534 LYS A CA 1
ATOM 4127 C C . LYS A 1 545 ? -5.768 5.282 25.148 1.00 59.46 534 LYS A C 1
ATOM 4128 O O . LYS A 1 545 ? -5.915 5.270 23.922 1.00 59.37 534 LYS A O 1
ATOM 4134 N N . HIS A 1 546 ? -6.293 6.220 25.945 1.00 60.56 535 HIS A N 1
ATOM 4135 C CA . HIS A 1 546 ? -7.252 7.228 25.500 1.00 61.16 535 HIS A CA 1
ATOM 4136 C C . HIS A 1 546 ? -6.593 8.281 24.585 1.00 61.84 535 HIS A C 1
ATOM 4137 O O . HIS A 1 546 ? -7.016 9.432 24.532 1.00 62.01 535 HIS A O 1
ATOM 4144 N N . ARG A 1 547 ? -5.590 7.869 23.818 1.00 62.51 536 ARG A N 1
ATOM 4145 C CA . ARG A 1 547 ? -4.709 8.811 23.149 1.00 63.04 536 ARG A CA 1
ATOM 4146 C C . ARG A 1 547 ? -5.086 9.087 21.703 1.00 63.65 536 ARG A C 1
ATOM 4147 O O . ARG A 1 547 ? -5.459 8.170 20.958 1.00 63.81 536 ARG A O 1
ATOM 4155 N N . SER A 1 548 ? -4.946 10.351 21.307 1.00 64.17 537 SER A N 1
ATOM 4156 C CA . SER A 1 548 ? -4.986 10.726 19.894 1.00 64.52 537 SER A CA 1
ATOM 4157 C C . SER A 1 548 ? -3.667 10.375 19.268 1.00 64.85 537 SER A C 1
ATOM 4158 O O . SER A 1 548 ? -2.663 10.258 19.956 1.00 65.23 537 SER A O 1
ATOM 4161 N N . GLU A 1 549 ? -3.673 10.256 17.950 1.00 65.07 538 GLU A N 1
ATOM 4162 C CA . GLU A 1 549 ? -2.499 9.833 17.209 1.00 65.11 538 GLU A CA 1
ATOM 4163 C C . GLU A 1 549 ? -1.607 11.045 16.912 1.00 64.89 538 GLU A C 1
ATOM 4164 O O . GLU A 1 549 ? -2.042 12.017 16.291 1.00 64.84 538 GLU A O 1
ATOM 4170 N N . GLY A 1 550 ? -0.366 10.983 17.393 1.00 64.39 539 GLY A N 1
ATOM 4171 C CA . GLY A 1 550 ? 0.590 12.093 17.286 1.00 63.84 539 GLY A CA 1
ATOM 4172 C C . GLY A 1 550 ? 0.417 13.156 18.363 1.00 63.40 539 GLY A C 1
ATOM 4173 O O . GLY A 1 550 ? 1.054 14.211 18.297 1.00 63.27 539 GLY A O 1
ATOM 4174 N N . GLU A 1 551 ? -0.429 12.879 19.362 1.00 62.69 540 GLU A N 1
ATOM 4175 C CA . GLU A 1 551 ? -0.811 13.894 20.349 1.00 62.19 540 GLU A CA 1
ATOM 4176 C C . GLU A 1 551 ? 0.211 14.004 21.468 1.00 61.60 540 GLU A C 1
ATOM 4177 O O . GLU A 1 551 ? 0.682 12.999 21.989 1.00 61.91 540 GLU A O 1
ATOM 4183 N N . ARG A 1 552 ? 0.534 15.227 21.856 1.00 60.81 541 ARG A N 1
ATOM 4184 C CA . ARG A 1 552 ? 1.409 15.451 23.009 1.00 60.35 541 ARG A CA 1
ATOM 4185 C C . ARG A 1 552 ? 0.654 15.266 24.326 1.00 59.15 541 ARG A C 1
ATOM 4186 O O . ARG A 1 552 ? -0.567 15.374 24.384 1.00 58.89 541 ARG A O 1
ATOM 4194 N N . PHE A 1 553 ? 1.407 14.965 25.376 1.00 57.95 542 PHE A N 1
ATOM 4195 C CA . PHE A 1 553 ? 0.862 14.754 26.712 1.00 57.55 542 PHE A CA 1
ATOM 4196 C C . PHE A 1 553 ? 0.106 15.988 27.249 1.00 56.95 542 PHE A C 1
ATOM 4197 O O . PHE A 1 553 ? -0.990 15.859 27.808 1.00 56.40 542 PHE A O 1
ATOM 4205 N N . ALA A 1 554 ? 0.689 17.175 27.067 1.00 56.81 543 ALA A N 1
ATOM 4206 C CA . ALA A 1 554 ? 0.070 18.436 27.521 1.00 56.88 543 ALA A CA 1
ATOM 4207 C C . ALA A 1 554 ? -1.272 18.734 26.835 1.00 56.93 543 ALA A C 1
ATOM 4208 O O . ALA A 1 554 ? -2.122 19.435 27.390 1.00 57.00 543 ALA A O 1
ATOM 4210 N N . GLN A 1 555 ? -1.466 18.196 25.635 1.00 57.22 544 GLN A N 1
ATOM 4211 C CA . GLN A 1 555 ? -2.744 18.309 24.935 1.00 57.53 544 GLN A CA 1
ATOM 4212 C C . GLN A 1 555 ? -3.800 17.310 25.417 1.00 57.63 544 GLN A C 1
ATOM 4213 O O . GLN A 1 555 ? -4.950 17.680 25.593 1.00 57.40 544 GLN A O 1
ATOM 4219 N N . TRP A 1 556 ? -3.419 16.055 25.630 1.00 57.93 545 TRP A N 1
ATOM 4220 C CA . TRP A 1 556 ? -4.351 15.041 26.129 1.00 58.41 545 TRP A CA 1
ATOM 4221 C C . TRP A 1 556 ? -4.913 15.402 27.525 1.00 58.81 545 TRP A C 1
ATOM 4222 O O . TRP A 1 556 ? -6.023 15.015 27.898 1.00 58.97 545 TRP A O 1
ATOM 4233 N N . VAL A 1 557 ? -4.136 16.176 28.270 1.00 59.60 546 VAL A N 1
ATOM 4234 C CA . VAL A 1 557 ? -4.492 16.645 29.598 1.00 60.37 546 VAL A CA 1
ATOM 4235 C C . VAL A 1 557 ? -5.636 17.680 29.552 1.00 61.29 546 VAL A C 1
ATOM 4236 O O . VAL A 1 557 ? -6.298 17.935 30.565 1.00 61.28 546 VAL A O 1
ATOM 4240 N N . ILE A 1 558 ? -5.895 18.260 28.382 1.00 62.48 547 ILE A N 1
ATOM 4241 C CA . ILE A 1 558 ? -7.049 19.140 28.237 1.00 63.35 547 ILE A CA 1
ATOM 4242 C C . ILE A 1 558 ? -8.362 18.367 28.457 1.00 63.96 547 ILE A C 1
ATOM 4243 O O . ILE A 1 558 ? -9.249 18.856 29.154 1.00 63.87 547 ILE A O 1
ATOM 4248 N N . ARG A 1 559 ? -8.463 17.148 27.925 1.00 64.71 548 ARG A N 1
ATOM 4249 C CA . ARG A 1 559 ? -9.773 16.528 27.735 1.00 65.43 548 ARG A CA 1
ATOM 4250 C C . ARG A 1 559 ? -10.093 15.255 28.530 1.00 66.09 548 ARG A C 1
ATOM 4251 O O . ARG A 1 559 ? -11.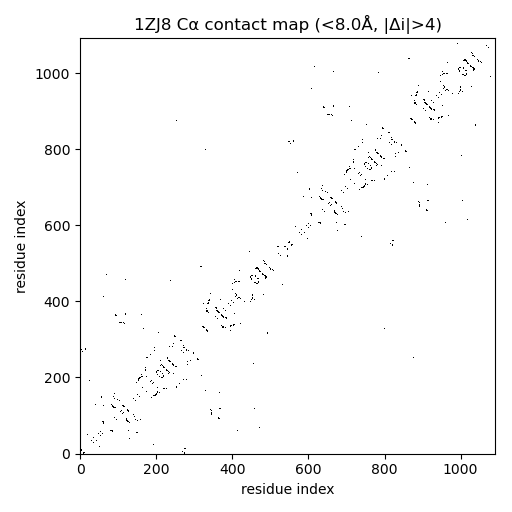248 15.048 28.902 1.00 66.58 548 ARG A O 1
ATOM 4259 N N . ALA A 1 560 ? -9.117 14.394 28.785 1.00 66.56 549 ALA A N 1
ATOM 4260 C CA . ALA A 1 560 ? -9.435 13.132 29.455 1.00 66.90 549 ALA A CA 1
ATOM 4261 C C . ALA A 1 560 ? -10.170 13.369 30.785 1.00 67.16 549 ALA A C 1
ATOM 4262 O O . ALA A 1 560 ? -10.001 14.403 31.430 1.00 66.88 549 ALA A O 1
ATOM 4264 N N . GLU A 1 561 ? -10.998 12.413 31.179 1.00 67.48 550 GLU A N 1
ATOM 4265 C CA . GLU A 1 561 ? -11.777 12.559 32.402 1.00 67.87 550 GLU A CA 1
ATOM 4266 C C . GLU A 1 561 ? -10.840 12.688 33.604 1.00 67.74 550 GLU A C 1
ATOM 4267 O O . GLU A 1 561 ? -9.726 12.179 33.591 1.00 67.87 550 GLU A O 1
ATOM 4273 N N . GLU A 1 562 ? -11.297 13.382 34.636 1.00 67.58 551 GLU A N 1
ATOM 4274 C CA . GLU A 1 562 ? -10.501 13.583 35.846 1.00 67.47 551 GLU A CA 1
ATOM 4275 C C . GLU A 1 562 ? -10.117 12.284 36.544 1.00 67.10 551 GLU A C 1
ATOM 4276 O O . GLU A 1 562 ? -9.163 12.265 37.313 1.00 67.16 551 GLU A O 1
ATOM 4282 N N . ASP A 1 563 ? -10.871 11.214 36.298 1.00 66.73 552 ASP A N 1
ATOM 4283 C CA . ASP A 1 563 ? -10.522 9.886 36.824 1.00 66.48 552 ASP A CA 1
ATOM 4284 C C . ASP A 1 563 ? -9.259 9.360 36.157 1.00 66.02 552 ASP A C 1
ATOM 4285 O O . ASP A 1 563 ? -8.425 8.738 36.813 1.00 66.14 552 ASP A O 1
ATOM 4290 N N . ASP A 1 564 ? -9.126 9.602 34.855 1.00 65.23 553 ASP A N 1
ATOM 4291 C CA . ASP A 1 564 ? -7.950 9.150 34.104 1.00 64.78 553 ASP A CA 1
ATOM 4292 C C . ASP A 1 564 ? -6.636 9.859 34.479 1.00 64.21 553 ASP A C 1
ATOM 4293 O O . ASP A 1 564 ? -5.571 9.494 33.972 1.00 64.08 553 ASP A O 1
ATOM 4298 N N . LEU A 1 565 ? -6.707 10.869 35.345 1.00 63.55 554 LEU A N 1
ATOM 4299 C CA . LEU A 1 565 ? -5.540 11.664 35.721 1.00 63.28 554 LEU A CA 1
ATOM 4300 C C . LEU A 1 565 ? -5.165 11.528 37.213 1.00 63.06 554 LEU A C 1
ATOM 4301 O O . LEU A 1 565 ? -4.343 12.297 37.711 1.00 62.84 554 LEU A O 1
ATOM 4306 N N . ARG A 1 566 ? -5.738 10.549 37.917 1.00 62.96 555 ARG A N 1
ATOM 4307 C CA . ARG A 1 566 ? -5.540 10.426 39.367 1.00 63.03 555 ARG A CA 1
ATOM 4308 C C . ARG A 1 566 ? -4.617 9.287 39.766 1.00 62.55 555 ARG A C 1
ATOM 4309 O O . ARG A 1 566 ? -4.727 8.194 39.241 1.00 62.02 555 ARG A O 1
ATOM 4317 N N . ARG B 1 21 ? 72.552 12.922 1.769 1.00 71.94 10 ARG B N 1
ATOM 4318 C CA . ARG B 1 21 ? 73.972 13.354 1.934 1.00 71.89 10 ARG B CA 1
ATOM 4319 C C . ARG B 1 21 ? 74.223 14.043 3.280 1.00 71.55 10 ARG B C 1
ATOM 4320 O O . ARG B 1 21 ? 75.071 14.931 3.384 1.00 71.97 10 ARG B O 1
ATOM 4328 N N . ASN B 1 22 ? 73.499 13.609 4.309 1.00 70.67 11 ASN B N 1
ATOM 4329 C CA . ASN B 1 22 ? 73.562 14.200 5.651 1.00 69.92 11 ASN B CA 1
ATOM 4330 C C . ASN B 1 22 ? 73.393 15.717 5.699 1.00 69.26 11 ASN B C 1
ATOM 4331 O O . ASN B 1 22 ? 74.368 16.455 5.878 1.00 69.21 11 ASN B O 1
ATOM 4336 N N . GLU B 1 23 ? 72.144 16.165 5.546 1.00 68.27 12 GLU B N 1
ATOM 4337 C CA . GLU B 1 23 ? 71.788 17.572 5.690 1.00 67.35 12 GLU B CA 1
ATOM 4338 C C . GLU B 1 23 ? 71.270 17.838 7.104 1.00 66.54 12 GLU B C 1
ATOM 4339 O O . GLU B 1 23 ? 70.610 18.846 7.345 1.00 66.78 12 GLU B O 1
ATOM 4345 N N . GLY B 1 24 ? 71.579 16.943 8.040 1.00 65.40 13 GLY B N 1
ATOM 4346 C CA . GLY B 1 24 ? 71.223 17.133 9.445 1.00 64.66 13 GLY B CA 1
ATOM 4347 C C . GLY B 1 24 ? 69.872 16.569 9.827 1.00 63.78 13 GLY B C 1
ATOM 4348 O O . GLY B 1 24 ? 69.527 16.553 10.997 1.00 63.23 13 GLY B O 1
ATOM 4349 N N . GLN B 1 25 ? 69.133 16.067 8.839 1.00 63.24 14 GLN B N 1
ATOM 4350 C CA . GLN B 1 25 ? 67.749 15.620 9.005 1.00 62.85 14 GLN B CA 1
ATOM 4351 C C . GLN B 1 25 ? 67.582 14.544 10.056 1.00 62.68 14 GLN B C 1
ATOM 4352 O O . GLN B 1 25 ? 68.192 13.491 9.954 1.00 62.90 14 GLN B O 1
ATOM 4358 N N . TRP B 1 26 ? 66.736 14.808 11.050 1.00 62.50 15 TRP B N 1
ATOM 4359 C CA . TRP B 1 26 ? 66.442 13.851 12.132 1.00 62.44 15 TRP B CA 1
ATOM 4360 C C . TRP B 1 26 ? 65.822 12.531 11.623 1.00 62.78 15 TRP B C 1
ATOM 4361 O O . TRP B 1 26 ? 66.212 11.455 12.070 1.00 62.87 15 TRP B O 1
ATOM 4372 N N . ALA B 1 27 ? 64.874 12.620 10.688 1.00 63.23 16 ALA B N 1
ATOM 4373 C CA . ALA B 1 27 ? 64.155 11.442 10.187 1.00 63.54 16 ALA B CA 1
ATOM 4374 C C . ALA B 1 27 ? 64.946 10.544 9.213 1.00 64.03 16 ALA B C 1
ATOM 4375 O O . ALA B 1 27 ? 64.471 9.467 8.847 1.00 64.31 16 ALA B O 1
ATOM 4377 N N . LEU B 1 28 ? 66.131 10.968 8.780 1.00 64.44 17 LEU B N 1
ATOM 4378 C CA . LEU B 1 28 ? 67.009 10.087 8.011 1.00 64.70 17 LEU B CA 1
ATOM 4379 C C . LEU B 1 28 ? 68.066 9.451 8.911 1.00 65.05 17 LEU B C 1
ATOM 4380 O O . LEU B 1 28 ? 69.007 8.846 8.417 1.00 65.07 17 LEU B O 1
ATOM 4385 N N . GLY B 1 29 ? 67.902 9.581 10.229 1.00 65.61 18 GLY B N 1
ATOM 4386 C CA . GLY B 1 29 ? 68.887 9.091 11.201 1.00 66.14 18 GLY B CA 1
ATOM 4387 C C . GLY B 1 29 ? 70.100 9.999 11.391 1.00 66.73 18 GLY B C 1
ATOM 4388 O O . GLY B 1 29 ? 70.892 9.802 12.322 1.00 66.51 18 GLY B O 1
ATOM 4389 N N . HIS B 1 30 ? 70.241 10.998 10.511 1.00 67.46 19 HIS B N 1
ATOM 4390 C CA . HIS B 1 30 ? 71.357 11.952 10.549 1.00 67.77 19 HIS B CA 1
ATOM 4391 C C . HIS B 1 30 ? 71.153 12.973 11.667 1.00 67.98 19 HIS B C 1
ATOM 4392 O O . HIS B 1 30 ? 70.910 14.148 11.414 1.00 67.87 19 HIS B O 1
ATOM 4399 N N . ARG B 1 31 ? 71.284 12.520 12.905 1.00 68.24 20 ARG B N 1
ATOM 4400 C CA . ARG B 1 31 ? 70.790 13.269 14.053 1.00 68.18 20 ARG B CA 1
ATOM 4401 C C . ARG B 1 31 ? 71.882 13.966 14.857 1.00 68.21 20 ARG B C 1
ATOM 4402 O O . ARG B 1 31 ? 71.655 14.377 15.993 1.00 67.97 20 ARG B O 1
ATOM 4410 N N . GLU B 1 32 ? 73.061 14.118 14.260 1.00 68.35 21 GLU B N 1
ATOM 4411 C CA . GLU B 1 32 ? 74.220 14.671 14.967 1.00 68.17 21 GLU B CA 1
ATOM 4412 C C . GLU B 1 32 ? 74.357 16.160 14.737 1.00 67.84 21 GLU B C 1
ATOM 4413 O O . GLU B 1 32 ? 74.068 16.638 13.640 1.00 67.92 21 GLU B O 1
ATOM 4419 N N . PRO B 1 33 ? 74.820 16.898 15.763 1.00 67.31 22 PRO B N 1
ATOM 4420 C CA . PRO B 1 33 ? 75.016 18.349 15.630 1.00 67.00 22 PRO B CA 1
ATOM 4421 C C . PRO B 1 33 ? 76.067 18.724 14.573 1.00 66.63 22 PRO B C 1
ATOM 4422 O O . PRO B 1 33 ? 77.190 18.243 14.622 1.00 66.59 22 PRO B O 1
ATOM 4426 N N . LEU B 1 34 ? 75.680 19.553 13.609 1.00 66.25 23 LEU B N 1
ATOM 4427 C CA . LEU B 1 34 ? 76.587 20.031 12.572 1.00 65.90 23 LEU B CA 1
ATOM 4428 C C . LEU B 1 34 ? 76.843 21.529 12.692 1.00 65.56 23 LEU B C 1
ATOM 4429 O O . LEU B 1 34 ? 77.386 22.116 11.769 1.00 65.76 23 LEU B O 1
ATOM 4434 N N . ASN B 1 35 ? 76.431 22.133 13.811 1.00 65.21 24 ASN B N 1
ATOM 4435 C CA . ASN B 1 35 ? 76.600 23.568 14.104 1.00 65.01 24 ASN B CA 1
ATOM 4436 C C . ASN B 1 35 ? 76.872 23.696 15.584 1.00 65.02 24 ASN B C 1
ATOM 4437 O O . ASN B 1 35 ? 76.628 22.755 16.340 1.00 64.81 24 ASN B O 1
ATOM 4442 N N . ALA B 1 36 ? 77.302 24.884 16.008 1.00 65.04 25 ALA B N 1
ATOM 4443 C CA . ALA B 1 36 ? 77.344 25.232 17.431 1.00 65.03 25 ALA B CA 1
ATOM 4444 C C . ALA B 1 36 ? 75.920 25.425 17.959 1.00 65.10 25 ALA B C 1
ATOM 4445 O O . ALA B 1 36 ? 75.652 25.257 19.159 1.00 64.85 25 ALA B O 1
ATOM 4447 N N . ASN B 1 37 ? 75.012 25.779 17.049 1.00 65.24 26 ASN B N 1
ATOM 4448 C CA . ASN B 1 37 ? 73.603 25.987 17.385 1.00 65.24 26 ASN B CA 1
ATOM 4449 C C . ASN B 1 37 ? 72.876 24.692 17.615 1.00 65.34 26 ASN B C 1
ATOM 4450 O O . ASN B 1 37 ? 72.175 24.544 18.606 1.00 65.19 26 ASN B O 1
ATOM 4455 N N . GLU B 1 38 ? 73.042 23.751 16.696 1.00 65.61 27 GLU B N 1
ATOM 4456 C CA . GLU B 1 38 ? 72.477 22.416 16.888 1.00 65.69 27 GLU B CA 1
ATOM 4457 C C . GLU B 1 38 ? 73.124 21.669 18.071 1.00 65.87 27 GLU B C 1
ATOM 4458 O O . GLU B 1 38 ? 72.528 20.754 18.617 1.00 65.98 27 GLU B O 1
ATOM 4464 N N . GLU B 1 39 ? 74.317 22.091 18.480 1.00 66.00 28 GLU B N 1
ATOM 4465 C CA . GLU B 1 39 ? 75.079 21.428 19.531 1.00 65.99 28 GLU B CA 1
ATOM 4466 C C . GLU B 1 39 ? 74.670 21.884 20.937 1.00 65.98 28 GLU B C 1
ATOM 4467 O O . GLU B 1 39 ? 74.665 21.081 21.873 1.00 66.02 28 GLU B O 1
ATOM 4473 N N . LEU B 1 40 ? 74.330 23.162 21.099 1.00 65.93 29 LEU B N 1
ATOM 4474 C CA . LEU B 1 40 ? 73.861 23.658 22.405 1.00 65.70 29 LEU B CA 1
ATOM 4475 C C . LEU B 1 40 ? 72.460 23.168 22.723 1.00 65.50 29 LEU B C 1
ATOM 4476 O O . LEU B 1 40 ? 72.102 23.063 23.889 1.00 65.40 29 LEU B O 1
ATOM 4481 N N . LYS B 1 41 ? 71.677 22.866 21.686 1.00 65.36 30 LYS B N 1
ATOM 4482 C CA . LYS B 1 41 ? 70.324 22.321 21.860 1.00 65.18 30 LYS B CA 1
ATOM 4483 C C . LYS B 1 41 ? 70.351 20.859 22.326 1.00 65.40 30 LYS B C 1
ATOM 4484 O O . LYS B 1 41 ? 69.394 20.380 22.948 1.00 65.44 30 LYS B O 1
ATOM 4490 N N . LYS B 1 42 ? 71.450 20.156 22.053 1.00 65.18 31 LYS B N 1
ATOM 4491 C CA . LYS B 1 42 ? 71.590 18.773 22.512 1.00 64.98 31 LYS B CA 1
ATOM 4492 C C . LYS B 1 42 ? 71.776 18.676 24.022 1.00 65.03 31 LYS B C 1
ATOM 4493 O O . LYS B 1 42 ? 71.719 17.583 24.577 1.00 64.96 31 LYS B O 1
ATOM 4499 N N . ALA B 1 43 ? 71.978 19.814 24.685 1.00 65.24 32 ALA B N 1
ATOM 4500 C CA . ALA B 1 43 ? 72.253 19.861 26.126 1.00 65.45 32 ALA B CA 1
ATOM 4501 C C . ALA B 1 43 ? 71.022 19.776 27.019 1.00 65.64 32 ALA B C 1
ATOM 4502 O O . ALA B 1 43 ? 71.100 20.102 28.194 1.00 65.67 32 ALA B O 1
ATOM 4504 N N . GLY B 1 44 ? 69.890 19.347 26.472 1.00 66.14 33 GLY B N 1
ATOM 4505 C CA . GLY B 1 44 ? 68.605 19.393 27.180 1.00 66.24 33 GLY B CA 1
ATOM 4506 C C . GLY B 1 44 ? 67.687 20.461 26.610 1.00 66.42 33 GLY B C 1
ATOM 4507 O O . GLY B 1 44 ? 68.120 21.308 25.822 1.00 66.64 33 GLY B O 1
ATOM 4508 N N . ASN B 1 45 ? 66.418 20.425 27.009 1.00 66.46 34 ASN B N 1
ATOM 4509 C CA . ASN B 1 45 ? 65.446 21.413 26.561 1.00 66.50 34 ASN B CA 1
ATOM 4510 C C . ASN B 1 45 ? 65.948 22.843 26.833 1.00 66.66 34 ASN B C 1
ATOM 4511 O O . ASN B 1 45 ? 66.285 23.169 27.974 1.00 66.59 34 ASN B O 1
ATOM 4516 N N . PRO B 1 46 ? 66.038 23.689 25.783 1.00 66.62 35 PRO B N 1
ATOM 4517 C CA . PRO B 1 46 ? 66.452 25.079 25.989 1.00 66.58 35 PRO B CA 1
ATOM 4518 C C . PRO B 1 46 ? 65.591 25.861 26.983 1.00 66.61 35 PRO B C 1
ATOM 4519 O O . PRO B 1 46 ? 66.117 26.676 27.731 1.00 66.42 35 PRO B O 1
ATOM 4523 N N . LEU B 1 47 ? 64.289 25.592 27.006 1.00 66.74 36 LEU B N 1
ATOM 4524 C CA . LEU B 1 47 ? 63.362 26.241 27.946 1.00 66.90 36 LEU B CA 1
ATOM 4525 C C . LEU B 1 47 ? 63.698 26.080 29.430 1.00 67.06 36 LEU B C 1
ATOM 4526 O O . LEU B 1 47 ? 63.072 26.723 30.265 1.00 66.80 36 LEU B O 1
ATOM 4531 N N . ASP B 1 48 ? 64.671 25.234 29.766 1.00 67.57 37 ASP B N 1
ATOM 4532 C CA . ASP B 1 48 ? 65.033 25.001 31.173 1.00 67.80 37 ASP B CA 1
ATOM 4533 C C . ASP B 1 48 ? 65.720 26.193 31.841 1.00 67.94 37 ASP B C 1
ATOM 4534 O O . ASP B 1 48 ? 65.681 26.317 33.060 1.00 67.88 37 ASP B O 1
ATOM 4539 N N . VAL B 1 49 ? 66.314 27.072 31.038 1.00 68.15 38 VAL B N 1
ATOM 4540 C CA . VAL B 1 49 ? 67.008 28.259 31.532 1.00 68.43 38 VAL B CA 1
ATOM 4541 C C . VAL B 1 49 ? 66.182 29.094 32.509 1.00 68.62 38 VAL B C 1
ATOM 4542 O O . VAL B 1 49 ? 66.741 29.714 33.403 1.00 68.72 38 VAL B O 1
ATOM 4546 N N . ARG B 1 50 ? 64.863 29.099 32.373 1.00 68.91 39 ARG B N 1
ATOM 4547 C CA . ARG B 1 50 ? 64.026 29.912 33.264 1.00 69.07 39 ARG B CA 1
ATOM 4548 C C . ARG B 1 50 ? 64.395 29.779 34.747 1.00 69.30 39 ARG B C 1
ATOM 4549 O O . ARG B 1 50 ? 64.364 30.766 35.485 1.00 69.25 39 ARG B O 1
ATOM 4557 N N . GLU B 1 51 ? 64.737 28.563 35.174 1.00 69.64 40 GLU B N 1
ATOM 4558 C CA . GLU B 1 51 ? 65.139 28.317 36.569 1.00 69.68 40 GLU B CA 1
ATOM 4559 C C . GLU B 1 51 ? 66.463 29.013 36.837 1.00 69.35 40 GLU B C 1
ATOM 4560 O O . GLU B 1 51 ? 66.588 29.747 37.812 1.00 69.18 40 GLU B O 1
ATOM 4566 N N . ARG B 1 52 ? 67.433 28.783 35.950 1.00 69.00 41 ARG B N 1
ATOM 4567 C CA . ARG B 1 52 ? 68.740 29.448 36.000 1.00 68.71 41 ARG B CA 1
ATOM 4568 C C . ARG B 1 52 ? 68.676 30.975 35.961 1.00 68.59 41 ARG B C 1
ATOM 4569 O O . ARG B 1 52 ? 69.574 31.623 36.453 1.00 68.61 41 ARG B O 1
ATOM 4577 N N . ILE B 1 53 ? 67.624 31.542 35.383 1.00 68.49 42 ILE B N 1
ATOM 4578 C CA . ILE B 1 53 ? 67.428 32.984 35.412 1.00 68.45 42 ILE B CA 1
ATOM 4579 C C . ILE B 1 53 ? 66.967 33.385 36.799 1.00 68.44 42 ILE B C 1
ATOM 4580 O O . ILE B 1 53 ? 67.480 34.337 37.380 1.00 68.30 42 ILE B O 1
ATOM 4585 N N . GLU B 1 54 ? 65.979 32.658 37.309 1.00 68.54 43 GLU B N 1
ATOM 4586 C CA . GLU B 1 54 ? 65.360 32.964 38.593 1.00 68.76 43 GLU B CA 1
ATOM 4587 C C . GLU B 1 54 ? 66.269 32.639 39.779 1.00 68.83 43 GLU B C 1
ATOM 4588 O O . GLU B 1 54 ? 66.251 33.348 40.788 1.00 68.83 43 GLU B O 1
ATOM 4594 N N . ASN B 1 55 ? 67.052 31.566 39.654 1.00 68.79 44 ASN B N 1
ATOM 4595 C CA . ASN B 1 55 ? 67.974 31.130 40.718 1.00 68.82 44 ASN B CA 1
ATOM 4596 C C . ASN B 1 55 ? 69.312 31.881 40.695 1.00 68.80 44 ASN B C 1
ATOM 4597 O O . ASN B 1 55 ? 69.695 32.514 41.680 1.00 68.71 44 ASN B O 1
ATOM 4602 N N . ILE B 1 56 ? 70.007 31.801 39.565 1.00 68.79 45 ILE B N 1
ATOM 4603 C CA . ILE B 1 56 ? 71.348 32.355 39.423 1.00 68.80 45 ILE B CA 1
ATOM 4604 C C . ILE B 1 56 ? 71.327 33.789 38.891 1.00 68.72 45 ILE B C 1
ATOM 4605 O O . ILE B 1 56 ? 71.487 34.750 39.644 1.00 68.74 45 ILE B O 1
ATOM 4610 N N . TYR B 1 57 ? 71.083 33.912 37.593 1.00 68.59 46 TYR B N 1
ATOM 4611 C CA . TYR B 1 57 ? 71.425 35.104 36.829 1.00 68.48 46 TYR B CA 1
ATOM 4612 C C . TYR B 1 57 ? 70.756 36.400 37.306 1.00 68.43 46 TYR B C 1
ATOM 4613 O O . TYR B 1 57 ? 71.383 37.455 37.338 1.00 68.28 46 TYR B O 1
ATOM 4622 N N . ALA B 1 58 ? 69.491 36.329 37.686 1.00 68.59 47 ALA B N 1
ATOM 4623 C CA . ALA B 1 58 ? 68.783 37.533 38.111 1.00 68.84 47 ALA B CA 1
ATOM 4624 C C . ALA B 1 58 ? 69.317 38.092 39.436 1.00 69.06 47 ALA B C 1
ATOM 4625 O O . ALA B 1 58 ? 68.841 39.122 39.907 1.00 69.03 47 ALA B O 1
ATOM 4627 N N . LYS B 1 59 ? 70.296 37.409 40.034 1.00 69.43 48 LYS B N 1
ATOM 4628 C CA . LYS B 1 59 ? 70.978 37.897 41.237 1.00 69.39 48 LYS B CA 1
ATOM 4629 C C . LYS B 1 59 ? 72.386 38.405 40.933 1.00 69.26 48 LYS B C 1
ATOM 4630 O O . LYS B 1 59 ? 72.724 39.545 41.260 1.00 69.24 48 LYS B O 1
ATOM 4636 N N . GLN B 1 60 ? 73.208 37.562 40.315 1.00 69.03 49 GLN B N 1
ATOM 4637 C CA . GLN B 1 60 ? 74.588 37.951 39.994 1.00 69.07 49 GLN B CA 1
ATOM 4638 C C . GLN B 1 60 ? 74.715 39.003 38.887 1.00 69.08 49 GLN B C 1
ATOM 4639 O O . GLN B 1 60 ? 75.706 39.724 38.856 1.00 69.29 49 GLN B O 1
ATOM 4645 N N . GLY B 1 61 ? 73.753 39.058 37.966 1.00 69.03 50 GLY B N 1
ATOM 4646 C CA . GLY B 1 61 ? 73.781 40.019 36.856 1.00 68.80 50 GLY B CA 1
ATOM 4647 C C . GLY B 1 61 ? 74.354 39.464 35.569 1.00 68.60 50 GLY B C 1
ATOM 4648 O O . GLY B 1 61 ? 74.552 38.260 35.432 1.00 68.81 50 GLY B O 1
ATOM 4649 N N . PHE B 1 62 ? 74.637 40.358 34.631 1.00 68.22 51 PHE B N 1
ATOM 4650 C CA . PHE B 1 62 ? 74.987 39.978 33.263 1.00 68.26 51 PHE B CA 1
ATOM 4651 C C . PHE B 1 62 ? 76.191 39.039 33.176 1.00 68.31 51 PHE B C 1
ATOM 4652 O O . PHE B 1 62 ? 76.237 38.137 32.333 1.00 68.45 51 PHE B O 1
ATOM 4660 N N . ASP B 1 63 ? 77.166 39.256 34.047 1.00 68.29 52 ASP B N 1
ATOM 4661 C CA . ASP B 1 63 ? 78.466 38.606 33.906 1.00 67.99 52 ASP B CA 1
ATOM 4662 C C . ASP B 1 63 ? 78.489 37.163 34.430 1.00 67.72 52 ASP B C 1
ATOM 4663 O O . ASP B 1 63 ? 79.390 36.406 34.098 1.00 67.27 52 ASP B O 1
ATOM 4668 N N . SER B 1 64 ? 77.475 36.766 35.198 1.00 67.53 53 SER B N 1
ATOM 4669 C CA . SER B 1 64 ? 77.337 35.363 35.597 1.00 67.39 53 SER B CA 1
ATOM 4670 C C . SER B 1 64 ? 76.844 34.475 34.457 1.00 67.41 53 SER B C 1
ATOM 4671 O O . SER B 1 64 ? 77.018 33.268 34.505 1.00 67.53 53 SER B O 1
ATOM 4674 N N . ILE B 1 65 ? 76.259 35.082 33.428 1.00 67.33 54 ILE B N 1
ATOM 4675 C CA . ILE B 1 65 ? 75.523 34.350 32.401 1.00 67.05 54 ILE B CA 1
ATOM 4676 C C . ILE B 1 65 ? 76.447 33.621 31.431 1.00 66.88 54 ILE B C 1
ATOM 4677 O O . ILE B 1 65 ? 77.296 34.227 30.784 1.00 66.76 54 ILE B O 1
ATOM 4682 N N . ASP B 1 66 ? 76.253 32.309 31.344 1.00 66.67 55 ASP B N 1
ATOM 4683 C CA . ASP B 1 66 ? 76.984 31.468 30.415 1.00 66.53 55 ASP B CA 1
ATOM 4684 C C . ASP B 1 66 ? 76.723 31.899 28.999 1.00 66.21 55 ASP B C 1
ATOM 4685 O O . ASP B 1 66 ? 75.597 32.224 28.653 1.00 66.30 55 ASP B O 1
ATOM 4690 N N . LYS B 1 67 ? 77.766 31.888 28.179 1.00 65.83 56 LYS B N 1
ATOM 4691 C CA . LYS B 1 67 ? 77.677 32.390 26.811 1.00 65.55 56 LYS B CA 1
ATOM 4692 C C . LYS B 1 67 ? 76.661 31.649 25.947 1.00 65.16 56 LYS B C 1
ATOM 4693 O O . LYS B 1 67 ? 76.042 32.248 25.070 1.00 65.38 56 LYS B O 1
ATOM 4699 N N . THR B 1 68 ? 76.481 30.358 26.190 1.00 64.62 57 THR B N 1
ATOM 4700 C CA . THR B 1 68 ? 75.503 29.585 25.418 1.00 64.17 57 THR B CA 1
ATOM 4701 C C . THR B 1 68 ? 74.074 29.827 25.896 1.00 63.69 57 THR B C 1
ATOM 4702 O O . THR B 1 68 ? 73.148 29.696 25.113 1.00 63.52 57 THR B O 1
ATOM 4706 N N . ASP B 1 69 ? 73.902 30.163 27.174 1.00 63.25 58 ASP B N 1
ATOM 4707 C CA . ASP B 1 69 ? 72.630 30.687 27.680 1.00 62.89 58 ASP B CA 1
ATOM 4708 C C . ASP B 1 69 ? 72.361 32.071 27.116 1.00 62.64 58 ASP B C 1
ATOM 4709 O O . ASP B 1 69 ? 71.303 32.329 26.548 1.00 62.69 58 ASP B O 1
ATOM 4714 N N . LEU B 1 70 ? 73.323 32.968 27.305 1.00 62.29 59 LEU B N 1
ATOM 4715 C CA . LEU B 1 70 ? 73.196 34.363 26.889 1.00 61.90 59 LEU B CA 1
ATOM 4716 C C . LEU B 1 70 ? 72.848 34.496 25.422 1.00 61.56 59 LEU B C 1
ATOM 4717 O O . LEU B 1 70 ? 71.926 35.199 25.085 1.00 61.59 59 LEU B O 1
ATOM 4722 N N . ARG B 1 71 ? 73.591 33.820 24.557 1.00 61.38 60 ARG B N 1
ATOM 4723 C CA . ARG B 1 71 ? 73.459 34.003 23.108 1.00 61.48 60 ARG B CA 1
ATOM 4724 C C . ARG B 1 71 ? 72.535 32.995 22.399 1.00 61.02 60 ARG B C 1
ATOM 4725 O O . ARG B 1 71 ? 72.342 33.071 21.182 1.00 60.76 60 ARG B O 1
ATOM 4733 N N . GLY B 1 72 ? 71.975 32.054 23.154 1.00 60.68 61 GLY B N 1
ATOM 4734 C CA . GLY B 1 72 ? 71.172 30.968 22.583 1.00 60.24 61 GLY B CA 1
ATOM 4735 C C . GLY B 1 72 ? 69.902 30.636 23.353 1.00 59.70 61 GLY B C 1
ATOM 4736 O O . GLY B 1 72 ? 68.795 30.921 22.907 1.00 59.54 61 GLY B O 1
ATOM 4737 N N . ARG B 1 73 ? 70.062 30.019 24.512 1.00 59.15 62 ARG B N 1
ATOM 4738 C CA . ARG B 1 73 ? 68.913 29.513 25.261 1.00 58.73 62 ARG B CA 1
ATOM 4739 C C . ARG B 1 73 ? 67.997 30.615 25.826 1.00 58.12 62 ARG B C 1
ATOM 4740 O O . ARG B 1 73 ? 66.821 30.381 26.066 1.00 57.69 62 ARG B O 1
ATOM 4748 N N . PHE B 1 74 ? 68.537 31.810 26.039 1.00 57.52 63 PHE B N 1
ATOM 4749 C CA . PHE B 1 74 ? 67.720 32.968 26.450 1.00 56.79 63 PHE B CA 1
ATOM 4750 C C . PHE B 1 74 ? 66.593 33.305 25.459 1.00 55.78 63 PHE B C 1
ATOM 4751 O O . PHE B 1 74 ? 65.534 33.757 25.855 1.00 55.28 63 PHE B O 1
ATOM 4759 N N . ARG B 1 75 ? 66.851 33.077 24.177 1.00 54.91 64 ARG B N 1
ATOM 4760 C CA . ARG B 1 75 ? 65.912 33.357 23.100 1.00 54.39 64 ARG B CA 1
ATOM 4761 C C . ARG B 1 75 ? 64.589 32.610 23.286 1.00 53.59 64 ARG B C 1
ATOM 4762 O O . ARG B 1 75 ? 63.522 33.131 23.020 1.00 53.50 64 ARG B O 1
ATOM 4770 N N . TRP B 1 76 ? 64.660 31.397 23.799 1.00 52.98 65 TRP B N 1
ATOM 4771 C CA . TRP B 1 76 ? 63.466 30.602 24.048 1.00 52.26 65 TRP B CA 1
ATOM 4772 C C . TRP B 1 76 ? 62.548 31.266 25.059 1.00 51.43 65 TRP B C 1
ATOM 4773 O O . TRP B 1 76 ? 61.448 30.796 25.292 1.00 50.94 65 TRP B O 1
ATOM 4784 N N . TRP B 1 77 ? 63.010 32.360 25.653 1.00 50.90 66 TRP B N 1
ATOM 4785 C CA . TRP B 1 77 ? 62.166 33.209 26.480 1.00 50.77 66 TRP B CA 1
ATOM 4786 C C . TRP B 1 77 ? 62.073 34.661 25.980 1.00 50.37 66 TRP B C 1
ATOM 4787 O O . TRP B 1 77 ? 61.671 35.545 26.719 1.00 50.61 66 TRP B O 1
ATOM 4798 N N . GLY B 1 78 ? 62.403 34.888 24.715 1.00 49.83 67 GLY B N 1
ATOM 4799 C CA . GLY B 1 78 ? 62.280 36.200 24.109 1.00 49.73 67 GLY B CA 1
ATOM 4800 C C . GLY B 1 78 ? 63.254 37.254 24.595 1.00 49.30 67 GLY B C 1
ATOM 4801 O O . GLY B 1 78 ? 62.966 38.451 24.507 1.00 48.97 67 GLY B O 1
ATOM 4802 N N . LEU B 1 79 ? 64.400 36.805 25.096 1.00 49.08 68 LEU B N 1
ATOM 4803 C CA . LEU B 1 79 ? 65.468 37.684 25.566 1.00 48.95 68 LEU B CA 1
ATOM 4804 C C . LEU B 1 79 ? 66.618 37.641 24.599 1.00 48.76 68 LEU B C 1
ATOM 4805 O O . LEU B 1 79 ? 67.327 36.656 24.493 1.00 48.96 68 LEU B O 1
ATOM 4810 N N . TYR B 1 80 ? 66.771 38.727 23.868 1.00 49.13 69 TYR B N 1
ATOM 4811 C CA . TYR B 1 80 ? 67.866 38.905 22.936 1.00 49.15 69 TYR B CA 1
ATOM 4812 C C . TYR B 1 80 ? 68.759 39.970 23.523 1.00 49.24 69 TYR B C 1
ATOM 4813 O O . TYR B 1 80 ? 68.283 40.944 24.087 1.00 49.35 69 TYR B O 1
ATOM 4822 N N . THR B 1 81 ? 70.055 39.794 23.352 1.00 49.58 70 THR B N 1
ATOM 4823 C CA . THR B 1 81 ? 71.037 40.762 23.799 1.00 49.73 70 THR B CA 1
ATOM 4824 C C . THR B 1 81 ? 70.911 42.002 22.893 1.00 49.98 70 THR B C 1
ATOM 4825 O O . THR B 1 81 ? 70.641 41.856 21.707 1.00 50.22 70 THR B O 1
ATOM 4829 N N . GLN B 1 82 ? 71.055 43.211 23.428 1.00 50.11 71 GLN B N 1
ATOM 4830 C CA . GLN B 1 82 ? 70.961 44.407 22.577 1.00 50.25 71 GLN B CA 1
ATOM 4831 C C . GLN B 1 82 ? 72.334 45.008 22.229 1.00 50.74 71 GLN B C 1
ATOM 4832 O O . GLN B 1 82 ? 73.345 44.671 22.852 1.00 50.60 71 GLN B O 1
ATOM 4838 N N . ARG B 1 83 ? 72.347 45.895 21.231 1.00 50.97 72 ARG B N 1
ATOM 4839 C CA . ARG B 1 83 ? 73.586 46.469 20.701 1.00 51.10 72 ARG B CA 1
ATOM 4840 C C . ARG B 1 83 ? 74.176 47.550 21.583 1.00 51.66 72 ARG B C 1
ATOM 4841 O O . ARG B 1 83 ? 73.502 48.498 21.951 1.00 52.13 72 ARG B O 1
ATOM 4849 N N . GLU B 1 84 ? 75.459 47.404 21.892 1.00 51.94 73 GLU B N 1
ATOM 4850 C CA . GLU B 1 84 ? 76.216 48.377 22.648 1.00 52.01 73 GLU B CA 1
ATOM 4851 C C . GLU B 1 84 ? 76.283 49.654 21.829 1.00 52.22 73 GLU B C 1
ATOM 4852 O O . GLU B 1 84 ? 76.380 49.601 20.613 1.00 51.86 73 GLU B O 1
ATOM 4858 N N . GLN B 1 85 ? 76.237 50.798 22.500 1.00 52.85 74 GLN B N 1
ATOM 4859 C CA . GLN B 1 85 ? 76.167 52.081 21.809 1.00 53.32 74 GLN B CA 1
ATOM 4860 C C . GLN B 1 85 ? 77.531 52.520 21.261 1.00 53.82 74 GLN B C 1
ATOM 4861 O O . GLN B 1 85 ? 78.571 52.041 21.698 1.00 53.72 74 GLN B O 1
ATOM 4867 N N . GLY B 1 86 ? 77.503 53.380 20.246 1.00 54.64 75 GLY B N 1
ATOM 4868 C CA . GLY B 1 86 ? 78.729 53.951 19.663 1.00 55.08 75 GLY B CA 1
ATOM 4869 C C . GLY B 1 86 ? 79.391 53.214 18.502 1.00 55.44 75 GLY B C 1
ATOM 4870 O O . GLY B 1 86 ? 80.301 53.751 17.888 1.00 55.55 75 GLY B O 1
ATOM 4871 N N . TYR B 1 87 ? 78.943 51.999 18.195 1.00 55.98 76 TYR B N 1
ATOM 4872 C CA . TYR B 1 87 ? 79.473 51.227 17.062 1.00 56.23 76 TYR B CA 1
ATOM 4873 C C . TYR B 1 87 ? 78.607 51.345 15.815 1.00 56.53 76 TYR B C 1
ATOM 4874 O O . TYR B 1 87 ? 77.436 51.012 15.840 1.00 56.65 76 TYR B O 1
ATOM 4883 N N . ASP B 1 88 ? 79.182 51.822 14.723 1.00 57.21 77 ASP B N 1
ATOM 4884 C CA . ASP B 1 88 ? 78.441 51.920 13.467 1.00 57.84 77 ASP B CA 1
ATOM 4885 C C . ASP B 1 88 ? 78.671 50.686 12.562 1.00 58.45 77 ASP B C 1
ATOM 4886 O O . ASP B 1 88 ? 79.354 49.739 12.942 1.00 58.28 77 ASP B O 1
ATOM 4891 N N . GLY B 1 89 ? 78.103 50.714 11.363 1.00 59.30 78 GLY B N 1
ATOM 4892 C CA . GLY B 1 89 ? 78.095 49.553 10.482 1.00 60.03 78 GLY B CA 1
ATOM 4893 C C . GLY B 1 89 ? 79.435 48.916 10.149 1.00 60.73 78 GLY B C 1
ATOM 4894 O O . GLY B 1 89 ? 79.485 47.748 9.766 1.00 60.76 78 GLY B O 1
ATOM 4895 N N . THR B 1 90 ? 80.511 49.692 10.267 1.00 61.69 79 THR B N 1
ATOM 4896 C CA . THR B 1 90 ? 81.887 49.178 10.180 1.00 62.01 79 THR B CA 1
ATOM 4897 C C . THR B 1 90 ? 82.062 47.943 11.036 1.00 62.44 79 THR B C 1
ATOM 4898 O O . THR B 1 90 ? 82.718 46.992 10.641 1.00 62.52 79 THR B O 1
ATOM 4902 N N . TRP B 1 91 ? 81.483 47.977 12.225 1.00 62.96 80 TRP B N 1
ATOM 4903 C CA . TRP B 1 91 ? 81.741 46.953 13.216 1.00 63.31 80 TRP B CA 1
ATOM 4904 C C . TRP B 1 91 ? 80.844 45.757 13.115 1.00 63.56 80 TRP B C 1
ATOM 4905 O O . TRP B 1 91 ? 81.153 44.715 13.674 1.00 63.58 80 TRP B O 1
ATOM 4916 N N . THR B 1 92 ? 79.726 45.903 12.415 1.00 63.88 81 THR B N 1
ATOM 4917 C CA . THR B 1 92 ? 78.748 44.834 12.330 1.00 63.82 81 THR B CA 1
ATOM 4918 C C . THR B 1 92 ? 79.362 43.624 11.629 1.00 64.04 81 THR B C 1
ATOM 4919 O O . THR B 1 92 ? 79.943 43.738 10.556 1.00 63.82 81 THR B O 1
ATOM 4923 N N . GLY B 1 93 ? 79.239 42.472 12.268 1.00 64.22 82 GLY B N 1
ATOM 4924 C CA . GLY B 1 93 ? 79.764 41.232 11.741 1.00 64.45 82 GLY B CA 1
ATOM 4925 C C . GLY B 1 93 ? 79.871 40.221 12.856 1.00 64.56 82 GLY B C 1
ATOM 4926 O O . GLY B 1 93 ? 79.972 40.589 14.015 1.00 64.61 82 GLY B O 1
ATOM 4927 N N . ASP B 1 94 ? 79.871 38.945 12.500 1.00 64.75 83 ASP B N 1
ATOM 4928 C CA . ASP B 1 94 ? 79.970 37.866 13.483 1.00 64.97 83 ASP B CA 1
ATOM 4929 C C . ASP B 1 94 ? 81.243 37.912 14.332 1.00 64.96 83 ASP B C 1
ATOM 4930 O O . ASP B 1 94 ? 81.231 37.524 15.487 1.00 64.46 83 ASP B O 1
ATOM 4935 N N . ASP B 1 95 ? 82.335 38.393 13.752 1.00 65.24 84 ASP B N 1
ATOM 4936 C CA . ASP B 1 95 ? 83.631 38.465 14.451 1.00 65.16 84 ASP B CA 1
ATOM 4937 C C . ASP B 1 95 ? 83.727 39.489 15.616 1.00 65.10 84 ASP B C 1
ATOM 4938 O O . ASP B 1 95 ? 84.643 39.392 16.435 1.00 65.26 84 ASP B O 1
ATOM 4943 N N . ASN B 1 96 ? 82.797 40.441 15.707 1.00 64.55 85 ASN B N 1
ATOM 4944 C CA . ASN B 1 96 ? 82.878 41.493 16.728 1.00 63.91 85 ASN B CA 1
ATOM 4945 C C . ASN B 1 96 ? 81.880 41.345 17.883 1.00 63.33 85 ASN B C 1
ATOM 4946 O O . ASN B 1 96 ? 81.719 42.253 18.689 1.00 63.24 85 ASN B O 1
ATOM 4951 N N . ILE B 1 97 ? 81.241 40.186 17.975 1.00 62.63 86 ILE B N 1
ATOM 4952 C CA . ILE B 1 97 ? 80.157 39.946 18.949 1.00 62.31 86 ILE B CA 1
ATOM 4953 C C . ILE B 1 97 ? 80.410 40.509 20.343 1.00 61.65 86 ILE B C 1
ATOM 4954 O O . ILE B 1 97 ? 79.547 41.164 20.904 1.00 61.68 86 ILE B O 1
ATOM 4959 N N . ASP B 1 98 ? 81.578 40.237 20.906 1.00 61.05 87 ASP B N 1
ATOM 4960 C CA . ASP B 1 98 ? 81.852 40.601 22.290 1.00 60.49 87 ASP B CA 1
ATOM 4961 C C . ASP B 1 98 ? 81.829 42.114 22.498 1.00 59.97 87 ASP B C 1
ATOM 4962 O O . ASP B 1 98 ? 81.476 42.575 23.579 1.00 59.85 87 ASP B O 1
ATOM 4967 N N . LYS B 1 99 ? 82.177 42.875 21.461 1.00 59.38 88 LYS B N 1
ATOM 4968 C CA . LYS B 1 99 ? 82.098 44.339 21.484 1.00 59.07 88 LYS B CA 1
ATOM 4969 C C . LYS B 1 99 ? 80.657 44.834 21.391 1.00 58.49 88 LYS B C 1
ATOM 4970 O O . LYS B 1 99 ? 80.209 45.646 22.216 1.00 58.29 88 LYS B O 1
ATOM 4976 N N . LEU B 1 100 ? 79.955 44.328 20.371 1.00 57.66 89 LEU B N 1
ATOM 4977 C CA . LEU B 1 100 ? 78.569 44.711 20.038 1.00 56.93 89 LEU B CA 1
ATOM 4978 C C . LEU B 1 100 ? 77.504 44.265 21.043 1.00 56.37 89 LEU B C 1
ATOM 4979 O O . LEU B 1 100 ? 76.378 44.755 21.020 1.00 56.23 89 LEU B O 1
ATOM 4984 N N . GLU B 1 101 ? 77.862 43.329 21.909 1.00 55.71 90 GLU B N 1
ATOM 4985 C CA . GLU B 1 101 ? 76.950 42.781 22.892 1.00 55.22 90 GLU B CA 1
ATOM 4986 C C . GLU B 1 101 ? 76.938 43.620 24.187 1.00 54.56 90 GLU B C 1
ATOM 4987 O O . GLU B 1 101 ? 77.865 43.549 24.986 1.00 54.70 90 GLU B O 1
ATOM 4993 N N . ALA B 1 102 ? 75.881 44.413 24.376 1.00 53.71 91 ALA B N 1
ATOM 4994 C CA . ALA B 1 102 ? 75.703 45.239 25.574 1.00 52.94 91 ALA B CA 1
ATOM 4995 C C . ALA B 1 102 ? 75.261 44.409 26.787 1.00 52.26 91 ALA B C 1
ATOM 4996 O O . ALA B 1 102 ? 74.971 43.220 26.672 1.00 52.06 91 ALA B O 1
ATOM 4998 N N . LYS B 1 103 ? 75.205 45.066 27.943 1.00 51.55 92 LYS B N 1
ATOM 4999 C CA . LYS B 1 103 ? 74.772 44.457 29.208 1.00 50.87 92 LYS B CA 1
ATOM 5000 C C . LYS B 1 103 ? 73.240 44.604 29.423 1.00 50.07 92 LYS B C 1
ATOM 5001 O O . LYS B 1 103 ? 72.727 44.412 30.526 1.00 50.06 92 LYS B O 1
ATOM 5007 N N . TYR B 1 104 ? 72.509 44.911 28.349 1.00 49.06 93 TYR B N 1
ATOM 5008 C CA . TYR B 1 104 ? 71.048 45.078 28.392 1.00 47.83 93 TYR B CA 1
ATOM 5009 C C . TYR B 1 104 ? 70.352 44.168 27.389 1.00 46.79 93 TYR B C 1
ATOM 5010 O O . TYR B 1 104 ? 70.964 43.694 26.442 1.00 46.34 93 TYR B O 1
ATOM 5019 N N . PHE B 1 105 ? 69.060 43.955 27.581 1.00 45.91 94 PHE B N 1
ATOM 5020 C CA . PHE B 1 105 ? 68.312 43.050 26.720 1.00 45.40 94 PHE B CA 1
ATOM 5021 C C . PHE B 1 105 ? 67.135 43.711 26.057 1.00 43.90 94 PHE B C 1
ATOM 5022 O O . PHE B 1 105 ? 66.505 44.604 26.625 1.00 43.68 94 PHE B O 1
ATOM 5030 N N . MET B 1 106 ? 66.872 43.268 24.828 1.00 42.45 95 MET B N 1
ATOM 5031 C CA . MET B 1 106 ? 65.582 43.445 24.176 1.00 41.22 95 MET B CA 1
ATOM 5032 C C . MET B 1 106 ? 64.686 42.337 24.709 1.00 40.56 95 MET B C 1
ATOM 5033 O O . MET B 1 106 ? 65.095 41.193 24.738 1.00 40.22 95 MET B O 1
ATOM 5038 N N . MET B 1 107 ? 63.481 42.674 25.162 1.00 39.77 96 MET B N 1
ATOM 5039 C CA . MET B 1 107 ? 62.518 41.661 25.637 1.00 38.95 96 MET B CA 1
ATOM 5040 C C . MET B 1 107 ? 61.262 41.714 24.786 1.00 38.04 96 MET B C 1
ATOM 5041 O O . MET B 1 107 ? 60.686 42.777 24.590 1.00 37.86 96 MET B O 1
ATOM 5046 N N . ARG B 1 108 ? 60.840 40.556 24.300 1.00 36.93 97 ARG B N 1
ATOM 5047 C CA . ARG B 1 108 ? 59.744 40.476 23.354 1.00 36.40 97 ARG B CA 1
ATOM 5048 C C . ARG B 1 108 ? 58.586 39.737 23.994 1.00 35.98 97 ARG B C 1
ATOM 5049 O O . ARG B 1 108 ? 58.727 38.579 24.374 1.00 35.60 97 ARG B O 1
ATOM 5057 N N . VAL B 1 109 ? 57.444 40.410 24.101 1.00 35.62 98 VAL B N 1
ATOM 5058 C CA . VAL B 1 109 ? 56.246 39.811 24.687 1.00 35.48 98 VAL B CA 1
ATOM 5059 C C . VAL B 1 109 ? 55.393 39.142 23.614 1.00 35.10 98 VAL B C 1
ATOM 5060 O O . VAL B 1 109 ? 54.999 39.781 22.641 1.00 35.07 98 VAL B O 1
ATOM 5064 N N . ARG B 1 110 ? 55.086 37.867 23.824 1.00 34.74 99 ARG B N 1
ATOM 5065 C CA . ARG B 1 110 ? 54.300 37.076 22.880 1.00 34.58 99 ARG B CA 1
ATOM 5066 C C . ARG B 1 110 ? 52.816 37.452 22.951 1.00 34.24 99 ARG B C 1
ATOM 5067 O O . ARG B 1 110 ? 52.217 37.348 24.022 1.00 34.71 99 ARG B O 1
ATOM 5075 N N . CYS B 1 111 ? 52.232 37.892 21.831 1.00 33.68 100 CYS B N 1
ATOM 5076 C CA . CYS B 1 111 ? 50.795 38.235 21.759 1.00 33.39 100 CYS B CA 1
ATOM 5077 C C . CYS B 1 111 ? 50.081 37.543 20.610 1.00 33.34 100 CYS B C 1
ATOM 5078 O O . CYS B 1 111 ? 49.690 38.183 19.628 1.00 33.28 100 CYS B O 1
ATOM 5081 N N . ASP B 1 112 ? 49.887 36.238 20.742 1.00 33.01 101 ASP B N 1
ATOM 5082 C CA . ASP B 1 112 ? 49.233 35.459 19.698 1.00 32.61 101 ASP B CA 1
ATOM 5083 C C . ASP B 1 112 ? 47.930 36.123 19.322 1.00 32.14 101 ASP B C 1
ATOM 5084 O O . ASP B 1 112 ? 47.157 36.517 20.188 1.00 32.14 101 ASP B O 1
ATOM 5089 N N . GLY B 1 113 ? 47.722 36.308 18.024 1.00 31.75 102 GLY B N 1
ATOM 5090 C CA . GLY B 1 113 ? 46.545 37.009 17.526 1.00 31.57 102 GLY B CA 1
ATOM 5091 C C . GLY B 1 113 ? 46.471 38.497 17.829 1.00 31.26 102 GLY B C 1
ATOM 5092 O O . GLY B 1 113 ? 45.482 39.135 17.494 1.00 30.84 102 GLY B O 1
ATOM 5093 N N . GLY B 1 114 ? 47.517 39.053 18.440 1.00 31.20 103 GLY B N 1
ATOM 5094 C CA . GLY B 1 114 ? 47.560 40.462 18.811 1.00 31.19 103 GLY B CA 1
ATOM 5095 C C . GLY B 1 114 ? 46.583 40.895 19.895 1.00 31.00 103 GLY B C 1
ATOM 5096 O O . GLY B 1 114 ? 46.479 42.080 20.199 1.00 31.08 103 GLY B O 1
ATOM 5097 N N . ALA B 1 115 ? 45.913 39.942 20.519 1.00 30.84 104 ALA B N 1
ATOM 5098 C CA . ALA B 1 115 ? 44.732 40.233 21.295 1.00 31.14 104 ALA B CA 1
ATOM 5099 C C . ALA B 1 115 ? 45.047 40.471 22.769 1.00 31.37 104 ALA B C 1
ATOM 5100 O O . ALA B 1 115 ? 45.630 39.607 23.405 1.00 31.34 104 ALA B O 1
ATOM 5102 N N . LEU B 1 116 ? 44.625 41.631 23.301 1.00 31.82 105 LEU B N 1
ATOM 5103 C CA . LEU B 1 116 ? 44.872 42.026 24.703 1.00 32.19 105 LEU B CA 1
ATOM 5104 C C . LEU B 1 116 ? 43.665 42.671 25.402 1.00 32.39 105 LEU B C 1
ATOM 5105 O O . LEU B 1 116 ? 42.859 43.345 24.772 1.00 32.98 105 LEU B O 1
ATOM 5110 N N . SER B 1 117 ? 43.570 42.509 26.717 1.00 32.41 106 SER B N 1
ATOM 5111 C CA . SER B 1 117 ? 42.552 43.213 27.493 1.00 32.56 106 SER B CA 1
ATOM 5112 C C . SER B 1 117 ? 43.064 44.612 27.777 1.00 32.70 106 SER B C 1
ATOM 5113 O O . SER B 1 117 ? 44.224 44.905 27.485 1.00 32.50 106 SER B O 1
ATOM 5116 N N . ALA B 1 118 ? 42.216 45.473 28.344 1.00 32.76 107 ALA B N 1
ATOM 5117 C CA . ALA B 1 118 ? 42.687 46.800 28.780 1.00 32.85 107 ALA B CA 1
ATOM 5118 C C . ALA B 1 118 ? 43.680 46.648 29.907 1.00 32.92 107 ALA B C 1
ATOM 5119 O O . ALA B 1 118 ? 44.685 47.324 29.930 1.00 33.26 107 ALA B O 1
ATOM 5121 N N . ALA B 1 119 ? 43.398 45.751 30.842 1.00 33.51 108 ALA B N 1
ATOM 5122 C CA . ALA B 1 119 ? 44.294 45.523 31.979 1.00 33.56 108 ALA B CA 1
ATOM 5123 C C . ALA B 1 119 ? 45.665 45.045 31.507 1.00 34.09 108 ALA B C 1
ATOM 5124 O O . ALA B 1 119 ? 46.694 45.475 32.035 1.00 34.66 108 ALA B O 1
ATOM 5126 N N . ALA B 1 120 ? 45.704 44.156 30.519 1.00 34.30 109 ALA B N 1
ATOM 5127 C CA . ALA B 1 120 ? 47.002 43.662 30.031 1.00 34.36 109 ALA B CA 1
ATOM 5128 C C . ALA B 1 120 ? 47.792 44.780 29.352 1.00 34.47 109 ALA B C 1
ATOM 5129 O O . ALA B 1 120 ? 49.012 44.828 29.474 1.00 34.13 109 ALA B O 1
ATOM 5131 N N . LEU B 1 121 ? 47.081 45.656 28.633 1.00 34.79 110 LEU B N 1
ATOM 5132 C CA . LEU B 1 121 ? 47.689 46.803 27.955 1.00 35.20 110 LEU B CA 1
ATOM 5133 C C . LEU B 1 121 ? 48.266 47.793 28.962 1.00 35.76 110 LEU B C 1
ATOM 5134 O O . LEU B 1 121 ? 49.315 48.394 28.725 1.00 35.90 110 LEU B O 1
ATOM 5139 N N . ARG B 1 122 ? 47.565 47.958 30.079 1.00 36.26 111 ARG B N 1
ATOM 5140 C CA . ARG B 1 122 ? 48.050 48.765 31.194 1.00 36.54 111 ARG B CA 1
ATOM 5141 C C . ARG B 1 122 ? 49.338 48.182 31.788 1.00 36.77 111 ARG B C 1
ATOM 5142 O O . ARG B 1 122 ? 50.284 48.918 32.077 1.00 36.61 111 ARG B O 1
ATOM 5150 N N . THR B 1 123 ? 49.364 46.869 31.992 1.00 37.08 112 THR B N 1
ATOM 5151 C CA . THR B 1 123 ? 50.551 46.231 32.561 1.00 37.42 112 THR B CA 1
ATOM 5152 C C . THR B 1 123 ? 51.719 46.439 31.599 1.00 38.03 112 THR B C 1
ATOM 5153 O O . THR B 1 123 ? 52.797 46.848 32.016 1.00 38.42 112 THR B O 1
ATOM 5157 N N . LEU B 1 124 ? 51.501 46.152 30.320 1.00 38.13 113 LEU B N 1
ATOM 5158 C CA . LEU B 1 124 ? 52.497 46.428 29.300 1.00 38.32 113 LEU B CA 1
ATOM 5159 C C . LEU B 1 124 ? 53.021 47.841 29.392 1.00 38.23 113 LEU B C 1
ATOM 5160 O O . LEU B 1 124 ? 54.204 48.079 29.193 1.00 37.90 113 LEU B O 1
ATOM 5165 N N . GLY B 1 125 ? 52.129 48.777 29.671 1.00 38.41 114 GLY B N 1
ATOM 5166 C CA . GLY B 1 125 ? 52.502 50.188 29.779 1.00 38.71 114 GLY B CA 1
ATOM 5167 C C . GLY B 1 125 ? 53.380 50.467 30.978 1.00 38.62 114 GLY B C 1
ATOM 5168 O O . GLY B 1 125 ? 54.368 51.165 30.864 1.00 38.50 114 GLY B O 1
ATOM 5169 N N . GLN B 1 126 ? 53.010 49.900 32.122 1.00 38.91 115 GLN B N 1
ATOM 5170 C CA . GLN B 1 126 ? 53.738 50.097 33.379 1.00 39.12 115 GLN B CA 1
ATOM 5171 C C . GLN B 1 126 ? 55.103 49.402 33.405 1.00 38.84 115 GLN B C 1
ATOM 5172 O O . GLN B 1 126 ? 56.062 49.969 33.924 1.00 38.71 115 GLN B O 1
ATOM 5178 N N . ILE B 1 127 ? 55.184 48.182 32.876 1.00 38.62 116 ILE B N 1
ATOM 5179 C CA . ILE B 1 127 ? 56.480 47.496 32.726 1.00 38.81 116 ILE B CA 1
ATOM 5180 C C . ILE B 1 127 ? 57.455 48.395 31.971 1.00 38.91 116 ILE B C 1
ATOM 5181 O O . ILE B 1 127 ? 58.603 48.538 32.367 1.00 38.94 116 ILE B O 1
ATOM 5186 N N . SER B 1 128 ? 56.986 49.004 30.887 1.00 39.10 117 SER B N 1
ATOM 5187 C CA . SER B 1 128 ? 57.851 49.783 30.003 1.00 39.00 117 SER B CA 1
ATOM 5188 C C . SER B 1 128 ? 58.377 51.010 30.690 1.00 39.54 117 SER B C 1
ATOM 5189 O O . SER B 1 128 ? 59.573 51.296 30.626 1.00 39.64 117 SER B O 1
ATOM 5192 N N . THR B 1 129 ? 57.481 51.753 31.324 1.00 39.81 118 THR B N 1
ATOM 5193 C CA . THR B 1 129 ? 57.872 53.022 31.906 1.00 40.36 118 THR B CA 1
ATOM 5194 C C . THR B 1 129 ? 58.851 52.762 33.052 1.00 40.60 118 THR B C 1
ATOM 5195 O O . THR B 1 129 ? 59.800 53.521 33.248 1.00 40.59 118 THR B O 1
ATOM 5199 N N . GLU B 1 130 ? 58.665 51.648 33.745 1.00 40.78 119 GLU B N 1
ATOM 5200 C CA . GLU B 1 130 ? 59.433 51.354 34.930 1.00 40.99 119 GLU B CA 1
ATOM 5201 C C . GLU B 1 130 ? 60.676 50.506 34.715 1.00 40.59 119 GLU B C 1
ATOM 5202 O O . GLU B 1 130 ? 61.642 50.684 35.410 1.00 40.82 119 GLU B O 1
ATOM 5208 N N . PHE B 1 131 ? 60.653 49.560 33.789 1.00 40.58 120 PHE B N 1
ATOM 5209 C CA . PHE B 1 131 ? 61.830 48.684 33.563 1.00 40.48 120 PHE B CA 1
ATOM 5210 C C . PHE B 1 131 ? 62.559 48.853 32.215 1.00 39.84 120 PHE B C 1
ATOM 5211 O O . PHE B 1 131 ? 63.638 48.306 32.054 1.00 39.51 120 PHE B O 1
ATOM 5219 N N . ALA B 1 132 ? 61.976 49.582 31.264 1.00 39.22 121 ALA B N 1
ATOM 5220 C CA . ALA B 1 132 ? 62.494 49.645 29.897 1.00 39.23 121 ALA B CA 1
ATOM 5221 C C . ALA B 1 132 ? 62.824 51.052 29.410 1.00 39.14 121 ALA B C 1
ATOM 5222 O O . ALA B 1 132 ? 62.963 51.275 28.186 1.00 39.08 121 ALA B O 1
ATOM 5224 N N . ARG B 1 133 ? 62.951 51.987 30.357 1.00 38.72 122 ARG B N 1
ATOM 5225 C CA . ARG B 1 133 ? 63.183 53.410 30.062 1.00 38.10 122 ARG B CA 1
ATOM 5226 C C . ARG B 1 133 ? 62.124 53.962 29.118 1.00 37.68 122 ARG B C 1
ATOM 5227 O O . ARG B 1 133 ? 62.391 54.846 28.324 1.00 37.39 122 ARG B O 1
ATOM 5235 N N . ASP B 1 134 ? 60.911 53.428 29.240 1.00 37.39 123 ASP B N 1
ATOM 5236 C CA . ASP B 1 134 ? 59.752 53.894 28.495 1.00 37.04 123 ASP B CA 1
ATOM 5237 C C . ASP B 1 134 ? 59.776 53.473 27.005 1.00 36.70 123 ASP B C 1
ATOM 5238 O O . ASP B 1 134 ? 58.934 53.942 26.219 1.00 36.84 123 ASP B O 1
ATOM 5243 N N . THR B 1 135 ? 60.701 52.584 26.620 1.00 35.61 124 THR B N 1
ATOM 5244 C CA . THR B 1 135 ? 60.684 52.047 25.267 1.00 34.92 124 THR B CA 1
ATOM 5245 C C . THR B 1 135 ? 59.610 51.012 25.121 1.00 34.20 124 THR B C 1
ATOM 5246 O O . THR B 1 135 ? 59.466 50.147 25.964 1.00 34.45 124 THR B O 1
ATOM 5250 N N . ALA B 1 136 ? 58.847 51.115 24.045 1.00 33.77 125 ALA B N 1
ATOM 5251 C CA . ALA B 1 136 ? 57.854 50.104 23.671 1.00 33.42 125 ALA B CA 1
ATOM 5252 C C . ALA B 1 136 ? 57.561 50.275 22.182 1.00 33.01 125 ALA B C 1
ATOM 5253 O O . ALA B 1 136 ? 57.070 51.328 21.751 1.00 32.84 125 ALA B O 1
ATOM 5255 N N . ASP B 1 137 ? 57.889 49.255 21.393 1.00 32.63 126 ASP B N 1
ATOM 5256 C CA . ASP B 1 137 ? 57.699 49.326 19.944 1.00 32.46 126 ASP B CA 1
ATOM 5257 C C . ASP B 1 137 ? 56.877 48.138 19.470 1.00 32.11 126 ASP B C 1
ATOM 5258 O O . ASP B 1 137 ? 57.194 47.004 19.812 1.00 32.09 126 ASP B O 1
ATOM 5263 N N . ILE B 1 138 ? 55.811 48.411 18.717 1.00 31.79 127 ILE B N 1
ATOM 5264 C CA . ILE B 1 138 ? 54.905 47.375 18.237 1.00 31.83 127 ILE B CA 1
ATOM 5265 C C . ILE B 1 138 ? 55.490 46.750 16.980 1.00 31.50 127 ILE B C 1
ATOM 5266 O O . ILE B 1 138 ? 55.702 47.423 15.968 1.00 31.53 127 ILE B O 1
ATOM 5271 N N . SER B 1 139 ? 55.729 45.446 17.052 1.00 31.07 128 SER B N 1
ATOM 5272 C CA . SER B 1 139 ? 56.334 44.704 15.962 1.00 30.70 128 SER B CA 1
ATOM 5273 C C . SER B 1 139 ? 55.309 44.446 14.858 1.00 30.84 128 SER B C 1
ATOM 5274 O O . SER B 1 139 ? 54.093 44.599 15.058 1.00 30.23 128 SER B O 1
ATOM 5277 N N . ASP B 1 140 ? 55.804 44.052 13.683 1.00 31.17 129 ASP B N 1
ATOM 5278 C CA . ASP B 1 140 ? 54.930 43.662 12.562 1.00 30.83 129 ASP B CA 1
ATOM 5279 C C . ASP B 1 140 ? 54.473 42.198 12.651 1.00 31.08 129 ASP B C 1
ATOM 5280 O O . ASP B 1 140 ? 53.970 41.649 11.675 1.00 31.48 129 ASP B O 1
ATOM 5285 N N . ARG B 1 141 ? 54.614 41.584 13.823 1.00 31.08 130 ARG B N 1
ATOM 5286 C CA . ARG B 1 141 ? 53.995 40.290 14.118 1.00 31.33 130 ARG B CA 1
ATOM 5287 C C . ARG B 1 141 ? 53.108 40.389 15.390 1.00 31.36 130 ARG B C 1
ATOM 5288 O O . ARG B 1 141 ? 52.900 39.424 16.125 1.00 30.76 130 ARG B O 1
ATOM 5296 N N . GLN B 1 142 ? 52.619 41.586 15.652 1.00 31.79 131 GLN B N 1
ATOM 5297 C CA . GLN B 1 142 ? 51.611 41.823 16.683 1.00 32.05 131 GLN B CA 1
ATOM 5298 C C . GLN B 1 142 ? 52.136 41.792 18.119 1.00 32.05 131 GLN B C 1
ATOM 5299 O O . GLN B 1 142 ? 51.326 41.809 19.052 1.00 32.26 131 GLN B O 1
ATOM 5305 N N . ASN B 1 143 ? 53.466 41.773 18.294 1.00 31.82 132 ASN B N 1
ATOM 5306 C CA . ASN B 1 143 ? 54.095 41.839 19.622 1.00 31.58 132 ASN B CA 1
ATOM 5307 C C . ASN B 1 143 ? 54.483 43.265 20.013 1.00 31.56 132 ASN B C 1
ATOM 5308 O O . ASN B 1 143 ? 54.515 44.167 19.181 1.00 31.10 132 ASN B O 1
ATOM 5313 N N . VAL B 1 144 ? 54.798 43.455 21.291 1.00 31.88 133 VAL B N 1
ATOM 5314 C CA . VAL B 1 144 ? 55.581 44.625 21.712 1.00 32.40 133 VAL B CA 1
ATOM 5315 C C . VAL B 1 144 ? 56.948 44.147 22.108 1.00 32.49 133 VAL B C 1
ATOM 5316 O O . VAL B 1 144 ? 57.086 43.013 22.584 1.00 32.23 133 VAL B O 1
ATOM 5320 N N . GLN B 1 145 ? 57.941 45.018 21.915 1.00 32.94 134 GLN B N 1
ATOM 5321 C CA . GLN B 1 145 ? 59.307 44.770 22.370 1.00 33.27 134 GLN B CA 1
ATOM 5322 C C . GLN B 1 145 ? 59.793 45.902 23.239 1.00 34.14 134 GLN B C 1
ATOM 5323 O O . GLN B 1 145 ? 59.565 47.081 22.929 1.00 33.79 134 GLN B O 1
ATOM 5329 N N . TYR B 1 146 ? 60.465 45.512 24.325 1.00 35.20 135 TYR B N 1
ATOM 5330 C CA . TYR B 1 146 ? 61.095 46.427 25.266 1.00 35.71 135 TYR B CA 1
ATOM 5331 C C . TYR B 1 146 ? 62.590 46.463 24.982 1.00 36.47 135 TYR B C 1
ATOM 5332 O O . TYR B 1 146 ? 63.146 45.491 24.469 1.00 36.76 135 TYR B O 1
ATOM 5341 N N . HIS B 1 147 ? 63.251 47.562 25.343 1.00 37.18 136 HIS B N 1
ATOM 5342 C CA . HIS B 1 147 ? 64.725 47.606 25.341 1.00 37.65 136 HIS B CA 1
ATOM 5343 C C . HIS B 1 147 ? 65.283 48.147 26.667 1.00 38.45 136 HIS B C 1
ATOM 5344 O O . HIS B 1 147 ? 64.514 48.518 27.552 1.00 38.77 136 HIS B O 1
ATOM 5351 N N . TRP B 1 148 ? 66.607 48.160 26.816 1.00 39.14 137 TRP B N 1
ATOM 5352 C CA . TRP B 1 148 ? 67.269 48.561 28.082 1.00 39.87 137 TRP B CA 1
ATOM 5353 C C . TRP B 1 148 ? 66.895 47.687 29.286 1.00 40.76 137 TRP B C 1
ATOM 5354 O O . TRP B 1 148 ? 66.900 48.149 30.431 1.00 41.23 137 TRP B O 1
ATOM 5365 N N . ILE B 1 149 ? 66.593 46.423 29.042 1.00 41.62 138 ILE B N 1
ATOM 5366 C CA . ILE B 1 149 ? 66.156 45.531 30.115 1.00 42.32 138 ILE B CA 1
ATOM 5367 C C . ILE B 1 149 ? 67.363 44.883 30.780 1.00 43.13 138 ILE B C 1
ATOM 5368 O O . ILE B 1 149 ? 68.313 44.468 30.097 1.00 43.34 138 ILE B O 1
ATOM 5373 N N . GLU B 1 150 ? 67.311 44.786 32.108 1.00 43.93 139 GLU B N 1
ATOM 5374 C CA . GLU B 1 150 ? 68.384 44.176 32.899 1.00 44.43 139 GLU B CA 1
ATOM 5375 C C . GLU B 1 150 ? 67.895 42.875 33.517 1.00 45.09 139 GLU B C 1
ATOM 5376 O O . GLU B 1 150 ? 66.825 42.826 34.105 1.00 45.12 139 GLU B O 1
ATOM 5382 N N . VAL B 1 151 ? 68.673 41.814 33.369 1.00 45.85 140 VAL B N 1
ATOM 5383 C CA . VAL B 1 151 ? 68.262 40.491 33.836 1.00 46.32 140 VAL B CA 1
ATOM 5384 C C . VAL B 1 151 ? 67.777 40.521 35.296 1.00 46.83 140 VAL B C 1
ATOM 5385 O O . VAL B 1 151 ? 66.857 39.801 35.671 1.00 47.17 140 VAL B O 1
ATOM 5389 N N . GLU B 1 152 ? 68.384 41.376 36.105 1.00 47.39 141 GLU B N 1
ATOM 5390 C CA . GLU B 1 152 ? 67.901 41.669 37.458 1.00 47.80 141 GLU B CA 1
ATOM 5391 C C . GLU B 1 152 ? 66.372 41.620 37.557 1.00 47.92 141 GLU B C 1
ATOM 5392 O O . GLU B 1 152 ? 65.838 41.040 38.487 1.00 47.71 141 GLU B O 1
ATOM 5398 N N . ASN B 1 153 ? 65.691 42.226 36.579 1.00 48.10 142 ASN B N 1
ATOM 5399 C CA . ASN B 1 153 ? 64.249 42.492 36.643 1.00 47.89 142 ASN B CA 1
ATOM 5400 C C . ASN B 1 153 ? 63.345 41.473 35.975 1.00 48.12 142 ASN B C 1
ATOM 5401 O O . ASN B 1 153 ? 62.134 41.593 36.081 1.00 48.06 142 ASN B O 1
ATOM 5406 N N . VAL B 1 154 ? 63.910 40.478 35.299 1.00 48.47 143 VAL B N 1
ATOM 5407 C CA . VAL B 1 154 ? 63.122 39.591 34.427 1.00 48.71 143 VAL B CA 1
ATOM 5408 C C . VAL B 1 154 ? 62.083 38.708 35.135 1.00 49.06 143 VAL B C 1
ATOM 5409 O O . VAL B 1 154 ? 61.004 38.497 34.596 1.00 49.05 143 VAL B O 1
ATOM 5413 N N . PRO B 1 155 ? 62.409 38.159 36.318 1.00 49.61 144 PRO B N 1
ATOM 5414 C CA . PRO B 1 155 ? 61.381 37.403 37.050 1.00 49.85 144 PRO B CA 1
ATOM 5415 C C . PRO B 1 155 ? 60.201 38.268 37.497 1.00 49.96 144 PRO B C 1
ATOM 5416 O O . PRO B 1 155 ? 59.051 37.837 37.432 1.00 49.57 144 PRO B O 1
ATOM 5420 N N . GLU B 1 156 ? 60.511 39.480 37.944 1.00 50.38 145 GLU B N 1
ATOM 5421 C CA . GLU B 1 156 ? 59.510 40.469 38.336 1.00 50.67 145 GLU B CA 1
ATOM 5422 C C . GLU B 1 156 ? 58.531 40.728 37.186 1.00 50.85 145 GLU B C 1
ATOM 5423 O O . GLU B 1 156 ? 57.315 40.722 37.377 1.00 50.81 145 GLU B O 1
ATOM 5429 N N . ILE B 1 157 ? 59.081 40.951 35.993 1.00 50.81 146 ILE B N 1
ATOM 5430 C CA . ILE B 1 157 ? 58.274 41.210 34.806 1.00 50.75 146 ILE B CA 1
ATOM 5431 C C . ILE B 1 157 ? 57.397 39.987 34.449 1.00 50.91 146 ILE B C 1
ATOM 5432 O O . ILE B 1 157 ? 56.207 40.144 34.169 1.00 50.75 146 ILE B O 1
ATOM 5437 N N . TRP B 1 158 ? 57.975 38.784 34.468 1.00 50.91 147 TRP B N 1
ATOM 5438 C CA . TRP B 1 158 ? 57.222 37.558 34.170 1.00 51.09 147 TRP B CA 1
ATOM 5439 C C . TRP B 1 158 ? 56.014 37.392 35.076 1.00 51.27 147 TRP B C 1
ATOM 5440 O O . TRP B 1 158 ? 54.976 36.885 34.669 1.00 51.25 147 TRP B O 1
ATOM 5451 N N . ARG B 1 159 ? 56.167 37.819 36.315 1.00 51.98 148 ARG B N 1
ATOM 5452 C CA . ARG B 1 159 ? 55.120 37.686 37.310 1.00 52.19 148 ARG B CA 1
ATOM 5453 C C . ARG B 1 159 ? 53.943 38.622 37.039 1.00 52.09 148 ARG B C 1
ATOM 5454 O O . ARG B 1 159 ? 52.783 38.225 37.136 1.00 51.86 148 ARG B O 1
ATOM 5462 N N . ARG B 1 160 ? 54.254 39.863 36.696 1.00 52.04 149 ARG B N 1
ATOM 5463 C CA . ARG B 1 160 ? 53.232 40.836 36.331 1.00 52.07 149 ARG B CA 1
ATOM 5464 C C . ARG B 1 160 ? 52.578 40.547 34.984 1.00 52.06 149 ARG B C 1
ATOM 5465 O O . ARG B 1 160 ? 51.385 40.828 34.812 1.00 52.06 149 ARG B O 1
ATOM 5473 N N . LEU B 1 161 ? 53.372 40.044 34.031 1.00 51.76 150 LEU B N 1
ATOM 5474 C CA . LEU B 1 161 ? 52.868 39.628 32.727 1.00 51.65 150 LEU B CA 1
ATOM 5475 C C . LEU B 1 161 ? 51.963 38.410 32.849 1.00 51.61 150 LEU B C 1
ATOM 5476 O O . LEU B 1 161 ? 50.894 38.362 32.227 1.00 51.65 150 LEU B O 1
ATOM 5481 N N . ASP B 1 162 ? 52.389 37.427 33.641 1.00 51.48 151 ASP B N 1
ATOM 5482 C CA . ASP B 1 162 ? 51.555 36.253 33.888 1.00 51.27 151 ASP B CA 1
ATOM 5483 C C . ASP B 1 162 ? 50.260 36.585 34.630 1.00 51.01 151 ASP B C 1
ATOM 5484 O O . ASP B 1 162 ? 49.254 35.915 34.458 1.00 51.11 151 ASP B O 1
ATOM 5489 N N . ASP B 1 163 ? 50.280 37.633 35.436 1.00 50.65 152 ASP B N 1
ATOM 5490 C CA . ASP B 1 163 ? 49.096 38.040 36.170 1.00 50.18 152 ASP B CA 1
ATOM 5491 C C . ASP B 1 163 ? 48.016 38.649 35.267 1.00 49.56 152 ASP B C 1
ATOM 5492 O O . ASP B 1 163 ? 46.937 38.977 35.742 1.00 49.67 152 ASP B O 1
ATOM 5497 N N . VAL B 1 164 ? 48.311 38.823 33.980 1.00 48.77 153 VAL B N 1
ATOM 5498 C CA . VAL B 1 164 ? 47.299 39.221 32.991 1.00 48.10 153 VAL B CA 1
ATOM 5499 C C . VAL B 1 164 ? 47.290 38.287 31.765 1.00 47.44 153 VAL B C 1
ATOM 5500 O O . VAL B 1 164 ? 46.828 38.659 30.694 1.00 47.15 153 VAL B O 1
ATOM 5504 N N . GLY B 1 165 ? 47.814 37.080 31.922 1.00 46.69 154 GLY B N 1
ATOM 5505 C CA . GLY B 1 165 ? 47.733 36.070 30.876 1.00 46.26 154 GLY B CA 1
ATOM 5506 C C . GLY B 1 165 ? 48.781 36.118 29.769 1.00 45.77 154 GLY B C 1
ATOM 5507 O O . GLY B 1 165 ? 48.625 35.428 28.759 1.00 45.59 154 GLY B O 1
ATOM 5508 N N . LEU B 1 166 ? 49.852 36.889 29.954 1.00 45.00 155 LEU B N 1
ATOM 5509 C CA . LEU B 1 166 ? 50.884 37.023 28.933 1.00 44.51 155 LEU B CA 1
ATOM 5510 C C . LEU B 1 166 ? 52.181 36.298 29.330 1.00 44.29 155 LEU B C 1
ATOM 5511 O O . LEU B 1 166 ? 52.462 36.085 30.514 1.00 44.00 155 LEU B O 1
ATOM 5516 N N . GLN B 1 167 ? 52.963 35.927 28.318 1.00 44.03 156 GLN B N 1
ATOM 5517 C CA . GLN B 1 167 ? 54.207 35.171 28.506 1.00 43.76 156 GLN B CA 1
ATOM 5518 C C . GLN B 1 167 ? 55.182 35.589 27.434 1.00 43.63 156 GLN B C 1
ATOM 5519 O O . GLN B 1 167 ? 54.792 36.284 26.502 1.00 43.78 156 GLN B O 1
ATOM 5525 N N . THR B 1 168 ? 56.438 35.161 27.560 1.00 43.52 157 THR B N 1
ATOM 5526 C CA . THR B 1 168 ? 57.457 35.393 26.514 1.00 43.35 157 THR B CA 1
ATOM 5527 C C . THR B 1 168 ? 57.975 34.075 25.935 1.00 43.36 157 THR B C 1
ATOM 5528 O O . THR B 1 168 ? 59.039 34.027 25.339 1.00 43.13 157 THR B O 1
ATOM 5532 N N . THR B 1 169 ? 57.202 33.011 26.109 1.00 43.58 158 THR B N 1
ATOM 5533 C CA . THR B 1 169 ? 57.622 31.677 25.714 1.00 43.62 158 THR B CA 1
ATOM 5534 C C . THR B 1 169 ? 57.761 31.509 24.204 1.00 43.61 158 THR B C 1
ATOM 5535 O O . THR B 1 169 ? 56.839 31.780 23.455 1.00 43.25 158 THR B O 1
ATOM 5539 N N . GLU B 1 170 ? 58.929 31.048 23.781 1.00 43.94 159 GLU B N 1
ATOM 5540 C CA . GLU B 1 170 ? 59.203 30.747 22.386 1.00 44.08 159 GLU B CA 1
ATOM 5541 C C . GLU B 1 170 ? 58.963 31.967 21.504 1.00 44.21 159 GLU B C 1
ATOM 5542 O O . GLU B 1 170 ? 58.630 31.850 20.332 1.00 44.07 159 GLU B O 1
ATOM 5548 N N . ALA B 1 171 ? 59.159 33.144 22.086 1.00 44.38 160 ALA B N 1
ATOM 5549 C CA . ALA B 1 171 ? 58.957 34.384 21.381 1.00 44.69 160 ALA B CA 1
ATOM 5550 C C . ALA B 1 171 ? 60.157 34.636 20.471 1.00 45.08 160 ALA B C 1
ATOM 5551 O O . ALA B 1 171 ? 60.015 35.223 19.407 1.00 45.08 160 ALA B O 1
ATOM 5553 N N . CYS B 1 172 ? 61.331 34.180 20.900 1.00 45.55 161 CYS B N 1
ATOM 5554 C CA . CYS B 1 172 ? 62.501 34.033 20.028 1.00 45.34 161 CYS B CA 1
ATOM 5555 C C . CYS B 1 172 ? 62.895 32.554 20.005 1.00 45.26 161 CYS B C 1
ATOM 5556 O O . CYS B 1 172 ? 62.290 31.748 20.707 1.00 44.79 161 CYS B O 1
ATOM 5559 N N . GLY B 1 173 ? 63.909 32.203 19.211 1.00 45.34 162 GLY B N 1
ATOM 5560 C CA . GLY B 1 173 ? 64.509 30.854 19.241 1.00 45.22 162 GLY B CA 1
ATOM 5561 C C . GLY B 1 173 ? 64.154 29.917 18.097 1.00 45.04 162 GLY B C 1
ATOM 5562 O O . GLY B 1 173 ? 63.431 30.294 17.188 1.00 44.94 162 GLY B O 1
ATOM 5563 N N . ASP B 1 174 ? 64.683 28.692 18.144 1.00 45.14 163 ASP B N 1
ATOM 5564 C CA . ASP B 1 174 ? 64.421 27.662 17.113 1.00 44.80 163 ASP B CA 1
ATOM 5565 C C . ASP B 1 174 ? 63.178 26.844 17.446 1.00 44.50 163 ASP B C 1
ATOM 5566 O O . ASP B 1 174 ? 63.242 25.666 17.788 1.00 44.37 163 ASP B O 1
ATOM 5571 N N . CYS B 1 175 ? 62.044 27.517 17.292 1.00 43.96 164 CYS B N 1
ATOM 5572 C CA . CYS B 1 175 ? 60.752 27.081 17.789 1.00 43.08 164 CYS B CA 1
ATOM 5573 C C . CYS B 1 175 ? 59.652 27.989 17.191 1.00 42.61 164 CYS B C 1
ATOM 5574 O O . CYS B 1 175 ? 59.962 28.942 16.457 1.00 42.78 164 CYS B O 1
ATOM 5577 N N . PRO B 1 176 ? 58.367 27.688 17.465 1.00 41.62 165 PRO B N 1
ATOM 5578 C CA . PRO B 1 176 ? 57.274 28.492 16.939 1.00 40.72 165 PRO B CA 1
ATOM 5579 C C . PRO B 1 176 ? 57.109 29.878 17.553 1.00 39.78 165 PRO B C 1
ATOM 5580 O O . PRO B 1 176 ? 56.917 30.019 18.749 1.00 39.44 165 PRO B O 1
ATOM 5584 N N . ARG B 1 177 ? 57.146 30.880 16.689 1.00 38.78 166 ARG B N 1
ATOM 5585 C CA . ARG B 1 177 ? 56.985 32.265 17.051 1.00 38.08 166 ARG B CA 1
ATOM 5586 C C . ARG B 1 177 ? 55.495 32.595 17.209 1.00 37.22 166 ARG B C 1
ATOM 5587 O O . ARG B 1 177 ? 54.651 31.735 16.966 1.00 37.17 166 ARG B O 1
ATOM 5595 N N . VAL B 1 178 ? 55.169 33.833 17.604 1.00 35.79 167 VAL B N 1
ATOM 5596 C CA . VAL B 1 178 ? 53.767 34.288 17.637 1.00 34.69 167 VAL B CA 1
ATOM 5597 C C . VAL B 1 178 ? 52.966 33.774 16.464 1.00 33.69 167 VAL B C 1
ATOM 5598 O O . VAL B 1 178 ? 53.450 33.775 15.342 1.00 33.27 167 VAL B O 1
ATOM 5602 N N . VAL B 1 179 ? 51.736 33.351 16.740 1.00 32.49 168 VAL B N 1
ATOM 5603 C CA . VAL B 1 179 ? 50.796 33.022 15.700 1.00 31.73 168 VAL B CA 1
ATOM 5604 C C . VAL B 1 179 ? 50.038 34.283 15.356 1.00 30.86 168 VAL B C 1
ATOM 5605 O O . VAL B 1 179 ? 49.458 34.896 16.224 1.00 30.44 168 VAL B O 1
ATOM 5609 N N . LEU B 1 180 ? 50.029 34.663 14.084 1.00 30.25 169 LEU B N 1
ATOM 5610 C CA . LEU B 1 180 ? 49.308 35.868 13.661 1.00 29.71 169 LEU B CA 1
ATOM 5611 C C . LEU B 1 180 ? 47.808 35.589 13.594 1.00 28.98 169 LEU B C 1
ATOM 5612 O O . LEU B 1 180 ? 47.389 34.453 13.372 1.00 28.45 169 LEU B O 1
ATOM 5617 N N . GLY B 1 181 ? 47.014 36.631 13.829 1.00 28.41 170 GLY B N 1
ATOM 5618 C CA . GLY B 1 181 ? 45.565 36.569 13.687 1.00 28.03 170 GLY B CA 1
ATOM 5619 C C . GLY B 1 181 ? 45.013 37.896 13.211 1.00 27.61 170 GLY B C 1
ATOM 5620 O O . GLY B 1 181 ? 45.627 38.946 13.421 1.00 27.38 170 GLY B O 1
ATOM 5621 N N . SER B 1 182 ? 43.850 37.855 12.563 1.00 27.62 171 SER B N 1
ATOM 5622 C CA . SER B 1 182 ? 43.143 39.083 12.168 1.00 27.61 171 SER B CA 1
ATOM 5623 C C . SER B 1 182 ? 42.919 39.948 13.383 1.00 27.32 171 SER B C 1
ATOM 5624 O O . SER B 1 182 ? 42.314 39.467 14.353 1.00 26.89 171 SER B O 1
ATOM 5627 N N . PRO B 1 183 ? 43.363 41.229 13.319 1.00 27.25 172 PRO B N 1
ATOM 5628 C CA . PRO B 1 183 ? 43.001 42.212 14.357 1.00 27.45 172 PRO B CA 1
ATOM 5629 C C . PRO B 1 183 ? 41.474 42.435 14.514 1.00 27.63 172 PRO B C 1
ATOM 5630 O O . PRO B 1 183 ? 41.085 43.136 15.413 1.00 28.43 172 PRO B O 1
ATOM 5634 N N . LEU B 1 184 ? 40.629 41.898 13.630 1.00 27.80 173 LEU B N 1
ATOM 5635 C CA . LEU B 1 184 ? 39.167 41.967 13.792 1.00 27.80 173 LEU B CA 1
ATOM 5636 C C . LEU B 1 184 ? 38.516 40.601 13.828 1.00 28.10 173 LEU B C 1
ATOM 5637 O O . LEU B 1 184 ? 37.348 40.441 13.451 1.00 28.45 173 LEU B O 1
ATOM 5642 N N . ALA B 1 185 ? 39.272 39.616 14.306 1.00 28.35 174 ALA B N 1
ATOM 5643 C CA . ALA B 1 185 ? 38.779 38.251 14.398 1.00 28.02 174 ALA B CA 1
ATOM 5644 C C . ALA B 1 185 ? 37.548 38.275 15.255 1.00 27.74 174 ALA B C 1
ATOM 5645 O O . ALA B 1 185 ? 37.579 38.808 16.331 1.00 27.96 174 ALA B O 1
ATOM 5647 N N . GLY B 1 186 ? 36.453 37.729 14.759 1.00 27.92 175 GLY B N 1
ATOM 5648 C CA . GLY B 1 186 ? 35.205 37.694 15.517 1.00 28.09 175 GLY B CA 1
ATOM 5649 C C . GLY B 1 186 ? 34.293 38.913 15.379 1.00 28.12 175 GLY B C 1
ATOM 5650 O O . GLY B 1 186 ? 33.194 38.891 15.919 1.00 27.73 175 GLY B O 1
ATOM 5651 N N . GLU B 1 187 ? 34.737 39.971 14.690 1.00 28.38 176 GLU B N 1
ATOM 5652 C CA . GLU B 1 187 ? 33.915 41.174 14.529 1.00 29.10 176 GLU B CA 1
ATOM 5653 C C . GLU B 1 187 ? 33.902 41.806 13.124 1.00 29.33 176 GLU B C 1
ATOM 5654 O O . GLU B 1 187 ? 33.070 42.674 12.853 1.00 29.23 176 GLU B O 1
ATOM 5660 N N . SER B 1 188 ? 34.791 41.380 12.227 1.00 29.61 177 SER B N 1
ATOM 5661 C CA . SER B 1 188 ? 34.739 41.880 10.858 1.00 29.91 177 SER B CA 1
ATOM 5662 C C . SER B 1 188 ? 33.426 41.497 10.196 1.00 30.50 177 SER B C 1
ATOM 5663 O O . SER B 1 188 ? 32.922 40.373 10.371 1.00 30.78 177 SER B O 1
ATOM 5666 N N . LEU B 1 189 ? 32.891 42.427 9.413 1.00 31.02 178 LEU B N 1
ATOM 5667 C CA . LEU B 1 189 ? 31.740 42.117 8.572 1.00 31.36 178 LEU B CA 1
ATOM 5668 C C . LEU B 1 189 ? 32.118 41.208 7.395 1.00 31.60 178 LEU B C 1
ATOM 5669 O O . LEU B 1 189 ? 31.246 40.582 6.836 1.00 31.84 178 LEU B O 1
ATOM 5674 N N . ASP B 1 190 ? 33.400 41.123 7.035 1.00 32.16 179 ASP B N 1
ATOM 5675 C CA . ASP B 1 190 ? 33.813 40.389 5.818 1.00 32.55 179 ASP B CA 1
ATOM 5676 C C . ASP B 1 190 ? 34.582 39.119 6.088 1.00 32.71 179 ASP B C 1
ATOM 5677 O O . ASP B 1 190 ? 35.025 38.477 5.145 1.00 32.98 179 ASP B O 1
ATOM 5682 N N . GLU B 1 191 ? 34.781 38.755 7.347 1.00 32.79 180 GLU B N 1
ATOM 5683 C CA . GLU B 1 191 ? 35.582 37.574 7.623 1.00 32.93 180 GLU B CA 1
ATOM 5684 C C . GLU B 1 191 ? 34.806 36.341 7.190 1.00 32.60 180 GLU B C 1
ATOM 5685 O O . GLU B 1 191 ? 33.609 36.223 7.467 1.00 32.29 180 GLU B O 1
ATOM 5691 N N . VAL B 1 192 ? 35.487 35.420 6.518 1.00 32.27 181 VAL B N 1
ATOM 5692 C CA . VAL B 1 192 ? 34.891 34.111 6.232 1.00 32.00 181 VAL B CA 1
ATOM 5693 C C . VAL B 1 192 ? 34.449 33.395 7.504 1.00 31.30 181 VAL B C 1
ATOM 5694 O O . VAL B 1 192 ? 33.375 32.820 7.535 1.00 31.35 181 VAL B O 1
ATOM 5698 N N . LEU B 1 193 ? 35.300 33.413 8.531 1.00 30.93 182 LEU B N 1
ATOM 5699 C CA . LEU B 1 193 ? 34.969 32.901 9.889 1.00 30.56 182 LEU B CA 1
ATOM 5700 C C . LEU B 1 193 ? 35.917 33.485 10.950 1.00 30.47 182 LEU B C 1
ATOM 5701 O O . LEU B 1 193 ? 36.826 34.272 10.624 1.00 30.99 182 LEU B O 1
ATOM 5706 N N . ASP B 1 194 ? 35.716 33.103 12.212 1.00 29.99 183 ASP B N 1
ATOM 5707 C CA . ASP B 1 194 ? 36.610 33.533 13.311 1.00 29.84 183 ASP B CA 1
ATOM 5708 C C . ASP B 1 194 ? 37.433 32.357 13.820 1.00 29.52 183 ASP B C 1
ATOM 5709 O O . ASP B 1 194 ? 36.942 31.567 14.621 1.00 29.17 183 ASP B O 1
ATOM 5714 N N . PRO B 1 195 ? 38.699 32.249 13.365 1.00 29.40 184 PRO B N 1
ATOM 5715 C CA . PRO B 1 195 ? 3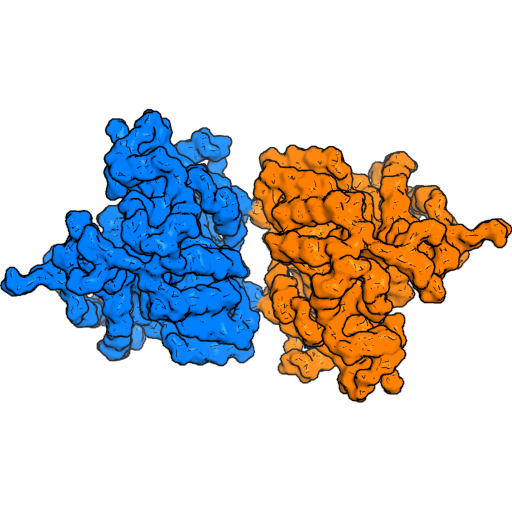9.505 31.103 13.713 1.00 29.64 184 PRO B CA 1
ATOM 5716 C C . PRO B 1 195 ? 40.273 31.264 15.028 1.00 29.72 184 PRO B C 1
ATOM 5717 O O . PRO B 1 195 ? 41.139 30.446 15.341 1.00 29.72 184 PRO B O 1
ATOM 5721 N N . THR B 1 196 ? 39.946 32.293 15.798 1.00 29.86 185 THR B N 1
ATOM 5722 C CA . THR B 1 196 ? 40.640 32.556 17.038 1.00 30.14 185 THR B CA 1
ATOM 5723 C C . THR B 1 196 ? 40.736 31.281 17.841 1.00 30.47 185 THR B C 1
ATOM 5724 O O . THR B 1 196 ? 41.789 30.954 18.351 1.00 30.94 185 THR B O 1
ATOM 5728 N N . TRP B 1 197 ? 39.647 30.543 17.934 1.00 30.89 186 TRP B N 1
ATOM 5729 C CA . TRP B 1 197 ? 39.672 29.263 18.634 1.00 31.60 186 TRP B CA 1
ATOM 5730 C C . TRP B 1 197 ? 40.903 28.399 18.313 1.00 32.19 186 TRP B C 1
ATOM 5731 O O . TRP B 1 197 ? 41.522 27.826 19.211 1.00 32.86 186 TRP B O 1
ATOM 5742 N N . ALA B 1 198 ? 41.256 28.312 17.037 1.00 32.35 187 ALA B N 1
ATOM 5743 C CA . ALA B 1 198 ? 42.356 27.476 16.631 1.00 32.59 187 ALA B CA 1
ATOM 5744 C C . ALA B 1 198 ? 43.672 27.985 17.198 1.00 32.95 187 ALA B C 1
ATOM 5745 O O . ALA B 1 198 ? 44.475 27.199 17.678 1.00 33.26 187 ALA B O 1
ATOM 5747 N N . ILE B 1 199 ? 43.878 29.298 17.148 1.00 33.36 188 ILE B N 1
ATOM 5748 C CA . ILE B 1 199 ? 45.107 29.926 17.650 1.00 33.73 188 ILE B CA 1
ATOM 5749 C C . ILE B 1 199 ? 45.225 29.683 19.153 1.00 34.00 188 ILE B C 1
ATOM 5750 O O . ILE B 1 199 ? 46.280 29.359 19.650 1.00 34.05 188 ILE B O 1
ATOM 5755 N N . GLU B 1 200 ? 44.125 29.825 19.876 1.00 34.60 189 GLU B N 1
ATOM 5756 C CA . GLU B 1 200 ? 44.167 29.624 21.311 1.00 35.16 189 GLU B CA 1
ATOM 5757 C C . GLU B 1 200 ? 44.514 28.180 21.651 1.00 35.50 189 GLU B C 1
ATOM 5758 O O . GLU B 1 200 ? 45.328 27.946 22.542 1.00 35.61 189 GLU B O 1
ATOM 5764 N N . GLU B 1 201 ? 43.956 27.216 20.913 1.00 36.04 190 GLU B N 1
ATOM 5765 C CA . GLU B 1 201 ? 44.317 25.794 21.096 1.00 36.22 190 GLU B CA 1
ATOM 5766 C C . GLU B 1 201 ? 45.779 25.474 20.800 1.00 36.37 190 GLU B C 1
ATOM 5767 O O . GLU B 1 201 ? 46.417 24.739 21.552 1.00 36.39 190 GLU B O 1
ATOM 5773 N N . ILE B 1 202 ? 46.313 26.021 19.714 1.00 36.20 191 ILE B N 1
ATOM 5774 C CA . ILE B 1 202 ? 47.720 25.810 19.376 1.00 36.22 191 ILE B CA 1
ATOM 5775 C C . ILE B 1 202 ? 48.610 26.265 20.536 1.00 36.47 191 ILE B C 1
ATOM 5776 O O . ILE B 1 202 ? 49.514 25.535 20.957 1.00 36.25 191 ILE B O 1
ATOM 5781 N N . VAL B 1 203 ? 48.322 27.448 21.078 1.00 36.63 192 VAL B N 1
ATOM 5782 C CA . VAL B 1 203 ? 49.090 27.968 22.205 1.00 37.14 192 VAL B CA 1
ATOM 5783 C C . VAL B 1 203 ? 48.996 27.010 23.400 1.00 37.71 192 VAL B C 1
ATOM 5784 O O . VAL B 1 203 ? 50.002 26.628 23.981 1.00 37.59 192 VAL B O 1
ATOM 5788 N N . ARG B 1 204 ? 47.784 26.598 23.738 1.00 38.70 193 ARG B N 1
ATOM 5789 C CA . ARG B 1 204 ? 47.566 25.765 24.906 1.00 39.52 193 ARG B CA 1
ATOM 5790 C C . ARG B 1 204 ? 48.177 24.360 24.768 1.00 40.47 193 ARG B C 1
ATOM 5791 O O . ARG B 1 204 ? 48.795 23.854 25.711 1.00 40.77 193 ARG B O 1
ATOM 5799 N N . ARG B 1 205 ? 48.002 23.729 23.608 1.00 41.54 194 ARG B N 1
ATOM 5800 C CA . ARG B 1 205 ? 48.486 22.354 23.397 1.00 42.28 194 ARG B CA 1
ATOM 5801 C C . ARG B 1 205 ? 49.996 22.307 23.271 1.00 42.85 194 ARG B C 1
ATOM 5802 O O . ARG B 1 205 ? 50.649 21.543 23.967 1.00 43.10 194 ARG B O 1
ATOM 5810 N N . TYR B 1 206 ? 50.545 23.150 22.400 1.00 43.58 195 TYR B N 1
ATOM 5811 C CA . TYR B 1 206 ? 51.913 22.975 21.921 1.00 44.16 195 TYR B CA 1
ATOM 5812 C C . TYR B 1 206 ? 52.961 23.952 22.464 1.00 45.00 195 TYR B C 1
ATOM 5813 O O . TYR B 1 206 ? 54.092 23.556 22.707 1.00 45.31 195 TYR B O 1
ATOM 5822 N N . ILE B 1 207 ? 52.593 25.210 22.661 1.00 45.99 196 ILE B N 1
ATOM 5823 C CA . ILE B 1 207 ? 53.555 26.245 23.020 1.00 46.51 196 ILE B CA 1
ATOM 5824 C C . ILE B 1 207 ? 54.060 26.054 24.446 1.00 47.32 196 ILE B C 1
ATOM 5825 O O . ILE B 1 207 ? 53.275 25.944 25.378 1.00 47.25 196 ILE B O 1
ATOM 5830 N N . GLY B 1 208 ? 55.381 26.005 24.598 1.00 48.48 197 GLY B N 1
ATOM 5831 C CA . GLY B 1 208 ? 56.039 25.823 25.895 1.00 49.21 197 GLY B CA 1
ATOM 5832 C C . GLY B 1 208 ? 56.413 24.386 26.227 1.00 50.08 197 GLY B C 1
ATOM 5833 O O . GLY B 1 208 ? 57.007 24.138 27.262 1.00 50.09 197 GLY B O 1
ATOM 5834 N N . LYS B 1 209 ? 56.080 23.449 25.337 1.00 51.08 198 LYS B N 1
ATOM 5835 C CA . LYS B 1 209 ? 56.182 22.002 25.595 1.00 51.57 198 LYS B CA 1
ATOM 5836 C C . LYS B 1 209 ? 57.302 21.397 24.765 1.00 52.01 198 LYS B C 1
ATOM 5837 O O . LYS B 1 209 ? 57.630 21.898 23.699 1.00 52.40 198 LYS B O 1
ATOM 5843 N N . PRO B 1 210 ? 57.881 20.296 25.238 1.00 52.35 199 PRO B N 1
ATOM 5844 C CA . PRO B 1 210 ? 59.076 19.773 24.587 1.00 52.43 199 PRO B CA 1
ATOM 5845 C C . PRO B 1 210 ? 58.969 19.464 23.086 1.00 52.56 199 PRO B C 1
ATOM 5846 O O . PRO B 1 210 ? 59.947 19.620 22.363 1.00 52.70 199 PRO B O 1
ATOM 5850 N N . ASP B 1 211 ? 57.810 19.032 22.615 1.00 52.52 200 ASP B N 1
ATOM 5851 C CA . ASP B 1 211 ? 57.736 18.439 21.277 1.00 52.59 200 ASP B CA 1
ATOM 5852 C C . ASP B 1 211 ? 58.233 19.335 20.163 1.00 52.16 200 ASP B C 1
ATOM 5853 O O . ASP B 1 211 ? 58.840 18.862 19.215 1.00 51.72 200 ASP B O 1
ATOM 5858 N N . PHE B 1 212 ? 57.936 20.624 20.277 1.00 51.92 201 PHE B N 1
ATOM 5859 C CA . PHE B 1 212 ? 58.271 21.604 19.242 1.00 51.42 201 PHE B CA 1
ATOM 5860 C C . PHE B 1 212 ? 59.213 22.681 19.750 1.00 51.10 201 PHE B C 1
ATOM 5861 O O . PHE B 1 212 ? 59.356 23.736 19.126 1.00 51.21 201 PHE B O 1
ATOM 5869 N N . ALA B 1 213 ? 59.875 22.402 20.867 1.00 50.38 202 ALA B N 1
ATOM 5870 C CA . ALA B 1 213 ? 60.886 23.304 21.402 1.00 49.83 202 ALA B CA 1
ATOM 5871 C C . ALA B 1 213 ? 62.215 23.237 20.639 1.00 49.30 202 ALA B C 1
ATOM 5872 O O . ALA B 1 213 ? 63.069 24.082 20.839 1.00 49.45 202 ALA B O 1
ATOM 5874 N N . ASP B 1 214 ? 62.403 22.240 19.778 1.00 48.63 203 ASP B N 1
ATOM 5875 C CA . ASP B 1 214 ? 63.643 22.120 19.025 1.00 48.08 203 ASP B CA 1
ATOM 5876 C C . ASP B 1 214 ? 63.371 21.849 17.567 1.00 47.47 203 ASP B C 1
ATOM 5877 O O . ASP B 1 214 ? 63.171 20.698 17.167 1.00 47.37 203 ASP B O 1
ATOM 5882 N N . LEU B 1 215 ? 63.398 22.922 16.781 1.00 46.48 204 LEU B N 1
ATOM 5883 C CA . LEU B 1 215 ? 63.202 22.847 15.347 1.00 45.71 204 LEU B CA 1
ATOM 5884 C C . LEU B 1 215 ? 64.483 23.287 14.629 1.00 44.85 204 LEU B C 1
ATOM 5885 O O . LEU B 1 215 ? 65.371 23.884 15.234 1.00 44.47 204 LEU B O 1
ATOM 5890 N N . PRO B 1 216 ? 64.608 22.952 13.342 1.00 44.20 205 PRO B N 1
ATOM 5891 C CA . PRO B 1 216 ? 65.733 23.392 12.504 1.00 43.94 205 PRO B CA 1
ATOM 5892 C C . PRO B 1 216 ? 65.986 24.897 12.501 1.00 43.35 205 PRO B C 1
ATOM 5893 O O . PRO B 1 216 ? 67.134 25.327 12.346 1.00 43.30 205 PRO B O 1
ATOM 5897 N N . ARG B 1 217 ? 64.918 25.679 12.634 1.00 42.53 206 ARG B N 1
ATOM 5898 C CA . ARG B 1 217 ? 65.024 27.127 12.836 1.00 41.78 206 ARG B CA 1
ATOM 5899 C C . ARG B 1 217 ? 63.732 27.721 13.365 1.00 40.81 206 ARG B C 1
ATOM 5900 O O . ARG B 1 217 ? 62.847 26.988 13.782 1.00 40.60 206 ARG B O 1
ATOM 5908 N N . LYS B 1 218 ? 63.646 29.049 13.371 1.00 39.74 207 LYS B N 1
ATOM 5909 C CA . LYS B 1 218 ? 62.409 29.729 13.723 1.00 38.75 207 LYS B CA 1
ATOM 5910 C C . LYS B 1 218 ? 61.296 29.362 12.765 1.00 37.69 207 LYS B C 1
ATOM 5911 O O . LYS B 1 218 ? 61.553 29.024 11.617 1.00 37.35 207 LYS B O 1
ATOM 5917 N N . TYR B 1 219 ? 60.062 29.454 13.262 1.00 36.55 208 TYR B N 1
ATOM 5918 C CA . TYR B 1 219 ? 58.878 28.914 12.593 1.00 35.83 208 TYR B CA 1
ATOM 5919 C C . TYR B 1 219 ? 57.712 29.875 12.783 1.00 34.94 208 TYR B C 1
ATOM 5920 O O . TYR B 1 219 ? 57.265 30.077 13.901 1.00 35.01 208 TYR B O 1
ATOM 5929 N N . LYS B 1 220 ? 57.228 30.462 11.689 1.00 34.09 209 LYS B N 1
ATOM 5930 C CA . LYS B 1 220 ? 56.228 31.549 11.727 1.00 33.16 209 LYS B CA 1
ATOM 5931 C C . LYS B 1 220 ? 54.869 31.107 11.188 1.00 32.48 209 LYS B C 1
ATOM 5932 O O . LYS B 1 220 ? 54.777 30.467 10.143 1.00 32.05 209 LYS B O 1
ATOM 5938 N N . THR B 1 221 ? 53.823 31.477 11.924 1.00 31.55 210 THR B N 1
ATOM 5939 C CA . THR B 1 221 ? 52.473 31.002 11.715 1.00 31.04 210 THR B CA 1
ATOM 5940 C C . THR B 1 221 ? 51.479 32.162 11.592 1.00 30.59 210 THR B C 1
ATOM 5941 O O . THR B 1 221 ? 51.542 33.118 12.375 1.00 29.91 210 THR B O 1
ATOM 5945 N N . ALA B 1 222 ? 50.565 32.050 10.617 1.00 30.08 211 ALA B N 1
ATOM 5946 C CA . ALA B 1 222 ? 49.472 33.013 10.420 1.00 29.84 211 ALA B CA 1
ATOM 5947 C C . ALA B 1 222 ? 48.100 32.335 10.226 1.00 29.49 211 ALA B C 1
ATOM 5948 O O . ALA B 1 222 ? 47.965 31.449 9.395 1.00 29.81 211 ALA B O 1
ATOM 5950 N N . ILE B 1 223 ? 47.087 32.737 10.990 1.00 29.07 212 ILE B N 1
ATOM 5951 C CA . ILE B 1 223 ? 45.741 32.141 10.866 1.00 29.01 212 ILE B CA 1
ATOM 5952 C C . ILE B 1 223 ? 44.647 33.222 10.893 1.00 29.02 212 ILE B C 1
ATOM 5953 O O . ILE B 1 223 ? 44.507 33.935 11.880 1.00 29.42 212 ILE B O 1
ATOM 5958 N N . SER B 1 224 ? 43.847 33.328 9.835 1.00 28.72 213 SER B N 1
ATOM 5959 C CA . SER B 1 224 ? 42.843 34.392 9.769 1.00 28.83 213 SER B CA 1
ATOM 5960 C C . SER B 1 224 ? 41.717 34.081 8.783 1.00 29.16 213 SER B C 1
ATOM 5961 O O . SER B 1 224 ? 41.944 33.421 7.769 1.00 29.81 213 SER B O 1
ATOM 5964 N N . GLY B 1 225 ? 40.506 34.548 9.098 1.00 29.21 214 GLY B N 1
ATOM 5965 C CA . GLY B 1 225 ? 39.391 34.573 8.153 1.00 29.41 214 GLY B CA 1
ATOM 5966 C C . GLY B 1 225 ? 39.403 35.775 7.199 1.00 29.74 214 GLY B C 1
ATOM 5967 O O . GLY B 1 225 ? 38.414 36.019 6.507 1.00 30.82 214 GLY B O 1
ATOM 5968 N N . LEU B 1 226 ? 40.486 36.548 7.197 1.00 29.51 215 LEU B N 1
ATOM 5969 C CA . LEU B 1 226 ? 40.749 37.591 6.203 1.00 29.55 215 LEU B CA 1
ATOM 5970 C C . LEU B 1 226 ? 42.200 37.450 5.735 1.00 29.46 215 LEU B C 1
ATOM 5971 O O . LEU B 1 226 ? 43.024 36.834 6.417 1.00 29.65 215 LEU B O 1
ATOM 5976 N N . GLN B 1 227 ? 42.532 38.025 4.588 1.00 29.38 216 GLN B N 1
ATOM 5977 C CA . GLN B 1 227 ? 43.937 38.107 4.177 1.00 29.76 216 GLN B CA 1
ATOM 5978 C C . GLN B 1 227 ? 44.571 39.400 4.716 1.00 29.69 216 GLN B C 1
ATOM 5979 O O . GLN B 1 227 ? 44.942 40.278 3.931 1.00 29.05 216 GLN B O 1
ATOM 5985 N N . ASP B 1 228 ? 44.675 39.496 6.054 1.00 29.68 217 ASP B N 1
ATOM 5986 C CA . ASP B 1 228 ? 45.246 40.659 6.749 1.00 29.51 217 ASP B CA 1
ATOM 5987 C C . ASP B 1 228 ? 46.481 40.284 7.584 1.00 29.71 217 ASP B C 1
ATOM 5988 O O . ASP B 1 228 ? 46.882 41.037 8.468 1.00 29.74 217 ASP B O 1
ATOM 5993 N N . VAL B 1 229 ? 47.114 39.150 7.261 1.00 30.28 218 VAL B N 1
ATOM 5994 C CA . VAL B 1 229 ? 48.271 38.634 8.039 1.00 30.68 218 VAL B CA 1
ATOM 5995 C C . VAL B 1 229 ? 49.480 38.192 7.174 1.00 31.29 218 VAL B C 1
ATOM 5996 O O . VAL B 1 229 ? 50.200 37.243 7.520 1.00 31.80 218 VAL B O 1
ATOM 6000 N N . ALA B 1 230 ? 49.694 38.866 6.046 1.00 31.72 219 ALA B N 1
ATOM 6001 C CA . ALA B 1 230 ? 50.881 38.648 5.242 1.00 31.82 219 ALA B CA 1
ATOM 6002 C C . ALA B 1 230 ? 51.219 37.167 5.170 1.00 32.20 219 ALA B C 1
ATOM 6003 O O . ALA B 1 230 ? 52.334 36.760 5.451 1.00 32.64 219 ALA B O 1
ATOM 6005 N N . HIS B 1 231 ? 50.239 36.361 4.794 1.00 32.71 220 HIS B N 1
ATOM 6006 C CA . HIS B 1 231 ? 50.362 34.909 4.901 1.00 33.30 220 HIS B CA 1
ATOM 6007 C C . HIS B 1 231 ? 51.331 34.316 3.897 1.00 33.69 220 HIS B C 1
ATOM 6008 O O . HIS B 1 231 ? 51.974 33.317 4.169 1.00 34.06 220 HIS B O 1
ATOM 6015 N N . GLU B 1 232 ? 51.433 34.939 2.733 1.00 34.25 221 GLU B N 1
ATOM 6016 C CA . GLU B 1 232 ? 52.302 34.445 1.662 1.00 34.54 221 GLU B CA 1
ATOM 6017 C C . GLU B 1 232 ? 53.765 34.303 2.095 1.00 34.89 221 GLU B C 1
ATOM 6018 O O . GLU B 1 232 ? 54.518 33.608 1.429 1.00 35.49 221 GLU B O 1
ATOM 6024 N N . ILE B 1 233 ? 54.165 34.966 3.186 1.00 35.07 222 ILE B N 1
ATOM 6025 C CA . ILE B 1 233 ? 55.543 34.912 3.685 1.00 34.93 222 ILE B CA 1
ATOM 6026 C C . ILE B 1 233 ? 55.718 34.247 5.059 1.00 35.16 222 ILE B C 1
ATOM 6027 O O . ILE B 1 233 ? 56.758 34.429 5.708 1.00 35.61 222 ILE B O 1
ATOM 6032 N N . ASN B 1 234 ? 54.729 33.475 5.501 1.00 34.75 223 ASN B N 1
ATOM 6033 C CA . ASN B 1 234 ? 54.892 32.670 6.699 1.00 34.52 223 ASN B CA 1
ATOM 6034 C C . ASN B 1 234 ? 55.309 31.251 6.366 1.00 34.44 223 ASN B C 1
ATOM 6035 O O . ASN B 1 234 ? 55.105 30.798 5.247 1.00 34.10 223 ASN B O 1
ATOM 6040 N N . ASP B 1 235 ? 55.897 30.557 7.344 1.00 34.47 224 ASP B N 1
ATOM 6041 C CA . ASP B 1 235 ? 56.218 29.128 7.206 1.00 34.50 224 ASP B CA 1
ATOM 6042 C C . ASP B 1 235 ? 54.965 28.275 7.030 1.00 34.32 224 ASP B C 1
ATOM 6043 O O . ASP B 1 235 ? 55.007 27.265 6.367 1.00 34.60 224 ASP B O 1
ATOM 6048 N N . VAL B 1 236 ? 53.863 28.669 7.659 1.00 34.01 225 VAL B N 1
ATOM 6049 C CA . VAL B 1 236 ? 52.599 27.959 7.526 1.00 33.81 225 VAL B CA 1
ATOM 6050 C C . VAL B 1 236 ? 51.459 28.953 7.687 1.00 33.73 225 VAL B C 1
ATOM 6051 O O . VAL B 1 236 ? 51.532 29.836 8.540 1.00 33.93 225 VAL B O 1
ATOM 6055 N N . ALA B 1 237 ? 50.414 28.819 6.870 1.00 33.29 226 ALA B N 1
ATOM 6056 C CA . ALA B 1 237 ? 49.273 29.717 6.962 1.00 33.09 226 ALA B CA 1
ATOM 6057 C C . ALA B 1 237 ? 47.956 28.973 6.781 1.00 33.24 226 ALA B C 1
ATOM 6058 O O . ALA B 1 237 ? 47.867 28.065 5.941 1.00 33.52 226 ALA B O 1
ATOM 6060 N N . PHE B 1 238 ? 46.952 29.357 7.583 1.00 32.96 227 PHE B N 1
ATOM 6061 C CA . PHE B 1 238 ? 45.556 28.912 7.426 1.00 32.69 227 PHE B CA 1
ATOM 6062 C C . PHE B 1 238 ? 44.670 30.122 7.143 1.00 32.49 227 PHE B C 1
ATOM 6063 O O . PHE B 1 238 ? 44.389 30.920 8.036 1.00 32.21 227 PHE B O 1
ATOM 6071 N N . ILE B 1 239 ? 44.228 30.259 5.898 1.00 32.98 228 ILE B N 1
ATOM 6072 C CA . ILE B 1 239 ? 43.450 31.433 5.473 1.00 33.49 228 ILE B CA 1
ATOM 6073 C C . ILE B 1 239 ? 42.019 31.041 5.110 1.00 33.64 228 ILE B C 1
ATOM 6074 O O . ILE B 1 239 ? 41.817 30.141 4.292 1.00 33.61 228 ILE B O 1
ATOM 6079 N N . GLY B 1 240 ? 41.047 31.751 5.693 1.00 34.07 229 GLY B N 1
ATOM 6080 C CA . GLY B 1 240 ? 39.622 31.496 5.463 1.00 34.74 229 GLY B CA 1
ATOM 6081 C C . GLY B 1 240 ? 39.172 31.363 4.002 1.00 35.32 229 GLY B C 1
ATOM 6082 O O . GLY B 1 240 ? 39.671 32.061 3.101 1.00 35.00 229 GLY B O 1
ATOM 6083 N N . VAL B 1 241 ? 38.239 30.439 3.769 1.00 36.15 230 VAL B N 1
ATOM 6084 C CA . VAL B 1 241 ? 37.609 30.269 2.463 1.00 36.76 230 VAL B CA 1
ATOM 6085 C C . VAL B 1 241 ? 36.365 29.381 2.566 1.00 37.49 230 VAL B C 1
ATOM 6086 O O . VAL B 1 241 ? 36.355 28.418 3.359 1.00 37.49 230 VAL B O 1
ATOM 6090 N N . ASN B 1 242 ? 35.328 29.699 1.777 1.00 38.29 231 ASN B N 1
ATOM 6091 C CA . ASN B 1 242 ? 34.133 28.835 1.694 1.00 39.05 231 ASN B CA 1
ATOM 6092 C C . ASN B 1 242 ? 34.387 27.696 0.739 1.00 39.50 231 ASN B C 1
ATOM 6093 O O . ASN B 1 242 ? 34.575 27.938 -0.458 1.00 39.73 231 ASN B O 1
ATOM 6098 N N . HIS B 1 243 ? 34.426 26.468 1.258 1.00 39.86 232 HIS B N 1
ATOM 6099 C CA . HIS B 1 243 ? 34.417 25.297 0.388 1.00 40.48 232 HIS B CA 1
ATOM 6100 C C . HIS B 1 243 ? 32.961 25.146 -0.099 1.00 41.01 232 HIS B C 1
ATOM 6101 O O . HIS B 1 243 ? 32.038 25.113 0.724 1.00 40.84 232 HIS B O 1
ATOM 6108 N N . PRO B 1 244 ? 32.746 25.077 -1.434 1.00 41.61 233 PRO B N 1
ATOM 6109 C CA . PRO B 1 244 ? 31.369 25.051 -1.956 1.00 41.94 233 PRO B CA 1
ATOM 6110 C C . PRO B 1 244 ? 30.532 23.952 -1.302 1.00 42.45 233 PRO B C 1
ATOM 6111 O O . PRO B 1 244 ? 29.370 24.180 -0.969 1.00 42.78 233 PRO B O 1
ATOM 6115 N N . GLU B 1 245 ? 31.136 22.781 -1.112 1.00 42.84 234 GLU B N 1
ATOM 6116 C CA . GLU B 1 245 ? 30.485 21.664 -0.423 1.00 43.02 234 GLU B CA 1
ATOM 6117 C C . GLU B 1 245 ? 30.465 21.756 1.111 1.00 42.99 234 GLU B C 1
ATOM 6118 O O . GLU B 1 245 ? 29.418 21.534 1.733 1.00 42.78 234 GLU B O 1
ATOM 6124 N N . HIS B 1 246 ? 31.612 22.074 1.715 1.00 42.94 235 HIS B N 1
ATOM 6125 C CA . HIS B 1 246 ? 31.815 21.897 3.165 1.00 42.49 235 HIS B CA 1
ATOM 6126 C C . HIS B 1 246 ? 31.651 23.192 3.973 1.00 42.16 235 HIS B C 1
ATOM 6127 O O . HIS B 1 246 ? 31.713 23.153 5.196 1.00 42.50 235 HIS B O 1
ATOM 6134 N N . GLY B 1 247 ? 31.464 24.331 3.305 1.00 41.69 236 GLY B N 1
ATOM 6135 C CA . GLY B 1 247 ? 31.270 25.601 4.003 1.00 41.43 236 GLY B CA 1
ATOM 6136 C C . GLY B 1 247 ? 32.552 26.268 4.499 1.00 41.32 236 GLY B C 1
ATOM 6137 O O . GLY B 1 247 ? 33.664 25.929 4.059 1.00 41.62 236 GLY B O 1
ATOM 6138 N N . PRO B 1 248 ? 32.410 27.240 5.413 1.00 40.56 237 PRO B N 1
ATOM 6139 C CA . PRO B 1 248 ? 33.576 28.004 5.834 1.00 40.20 237 PRO B CA 1
ATOM 6140 C C . PRO B 1 248 ? 34.667 27.138 6.452 1.00 39.63 237 PRO B C 1
ATOM 6141 O O . PRO B 1 248 ? 34.377 26.248 7.249 1.00 39.60 237 PRO B O 1
ATOM 6145 N N . GLY B 1 249 ? 35.914 27.427 6.091 1.00 39.23 238 GLY B N 1
ATOM 6146 C CA . GLY B 1 249 ? 37.082 26.736 6.664 1.00 38.61 238 GLY B CA 1
ATOM 6147 C C . GLY B 1 249 ? 38.376 27.409 6.255 1.00 37.88 238 GLY B C 1
ATOM 6148 O O . GLY B 1 249 ? 38.381 28.583 5.863 1.00 37.28 238 GLY B O 1
ATOM 6149 N N . LEU B 1 250 ? 39.483 26.674 6.340 1.00 37.24 239 LEU B N 1
ATOM 6150 C CA . LEU B 1 250 ? 40.790 27.295 6.125 1.00 37.15 239 LEU B CA 1
ATOM 6151 C C . LEU B 1 250 ? 41.614 26.628 5.045 1.00 36.90 239 LEU B C 1
ATOM 6152 O O . LEU B 1 250 ? 41.845 25.430 5.084 1.00 37.36 239 LEU B O 1
ATOM 6157 N N . ASP B 1 251 ? 42.047 27.427 4.076 1.00 36.65 240 ASP B N 1
ATOM 6158 C CA . ASP B 1 251 ? 42.969 26.965 3.059 1.00 36.74 240 ASP B CA 1
ATOM 6159 C C . ASP B 1 251 ? 44.401 26.977 3.607 1.00 36.74 240 ASP B C 1
ATOM 6160 O O . ASP B 1 251 ? 44.833 27.919 4.272 1.00 36.38 240 ASP B O 1
ATOM 6165 N N . LEU B 1 252 ? 45.138 25.918 3.303 1.00 36.84 241 LEU B N 1
ATOM 6166 C CA . LEU B 1 252 ? 46.450 25.700 3.885 1.00 36.81 241 LEU B CA 1
ATOM 6167 C C . LEU B 1 252 ? 47.568 26.142 2.940 1.00 36.87 241 LEU B C 1
ATOM 6168 O O . LEU B 1 252 ? 47.639 25.691 1.787 1.00 37.20 241 LEU B O 1
ATOM 6173 N N . TRP B 1 253 ? 48.423 27.037 3.437 1.00 36.90 242 TRP B N 1
ATOM 6174 C CA . TRP B 1 253 ? 49.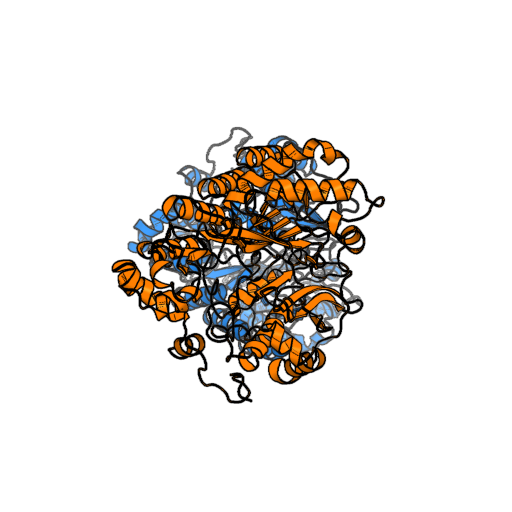616 27.487 2.716 1.00 36.80 242 TRP B CA 1
ATOM 6175 C C . TRP B 1 253 ? 50.847 27.104 3.513 1.00 37.03 242 TRP B C 1
ATOM 6176 O O . TRP B 1 253 ? 50.814 27.071 4.736 1.00 36.85 242 TRP B O 1
ATOM 6187 N N . VAL B 1 254 ? 51.941 26.865 2.805 1.00 37.61 243 VAL B N 1
ATOM 6188 C CA . VAL B 1 254 ? 53.177 26.411 3.400 1.00 38.23 243 VAL B CA 1
ATOM 6189 C C . VAL B 1 254 ? 54.362 26.951 2.595 1.00 38.96 243 VAL B C 1
ATOM 6190 O O . VAL B 1 254 ? 54.229 27.209 1.385 1.00 38.84 243 VAL B O 1
ATOM 6194 N N . GLY B 1 255 ? 55.501 27.140 3.274 1.00 39.57 244 GLY B N 1
ATOM 6195 C CA . GLY B 1 255 ? 56.814 27.326 2.628 1.00 40.19 244 GLY B CA 1
ATOM 6196 C C . GLY B 1 255 ? 57.339 28.744 2.399 1.00 40.77 244 GLY B C 1
ATOM 6197 O O . GLY B 1 255 ? 58.133 28.961 1.482 1.00 40.48 244 GLY B O 1
ATOM 6198 N N . GLY B 1 256 ? 56.934 29.690 3.250 1.00 41.56 245 GLY B N 1
ATOM 6199 C CA . GLY B 1 256 ? 57.216 31.123 3.048 1.00 41.93 245 GLY B CA 1
ATOM 6200 C C . GLY B 1 256 ? 58.344 31.714 3.873 1.00 42.32 245 GLY B C 1
ATOM 6201 O O . GLY B 1 256 ? 58.762 31.150 4.871 1.00 42.85 245 GLY B O 1
ATOM 6202 N N . GLY B 1 257 ? 58.841 32.865 3.439 1.00 43.09 246 GLY B N 1
ATOM 6203 C CA . GLY B 1 257 ? 59.963 33.550 4.098 1.00 43.46 246 GLY B CA 1
ATOM 6204 C C . GLY B 1 257 ? 60.622 34.568 3.183 1.00 43.86 246 GLY B C 1
ATOM 6205 O O . GLY B 1 257 ? 60.612 34.416 1.975 1.00 44.08 246 GLY B O 1
ATOM 6206 N N . LEU B 1 258 ? 61.179 35.617 3.761 1.00 44.39 247 LEU B N 1
ATOM 6207 C CA . LEU B 1 258 ? 61.916 36.620 3.006 1.00 44.77 247 LEU B CA 1
ATOM 6208 C C . LEU B 1 258 ? 63.196 36.886 3.747 1.00 45.56 247 LEU B C 1
ATOM 6209 O O . LEU B 1 258 ? 63.191 37.550 4.788 1.00 46.66 247 LEU B O 1
ATOM 6214 N N . SER B 1 259 ? 64.318 36.426 3.270 1.00 45.53 248 SER B N 1
ATOM 6215 C CA . SER B 1 259 ? 65.498 36.923 3.918 1.00 45.53 248 SER B CA 1
ATOM 6216 C C . SER B 1 259 ? 66.373 37.390 2.807 1.00 45.66 248 SER B C 1
ATOM 6217 O O . SER B 1 259 ? 65.926 38.161 1.964 1.00 45.92 248 SER B O 1
ATOM 6220 N N . THR B 1 260 ? 67.615 36.879 2.821 1.00 45.60 249 THR B N 1
ATOM 6221 C CA . THR B 1 260 ? 68.509 37.031 1.710 1.00 45.47 249 THR B CA 1
ATOM 6222 C C . THR B 1 260 ? 67.915 36.290 0.499 1.00 45.13 249 THR B C 1
ATOM 6223 O O . THR B 1 260 ? 68.132 36.680 -0.643 1.00 44.98 249 THR B O 1
ATOM 6227 N N . ASN B 1 261 ? 67.129 35.251 0.766 1.00 45.04 250 ASN B N 1
ATOM 6228 C CA . ASN B 1 261 ? 66.584 34.387 -0.273 1.00 44.89 250 ASN B CA 1
ATOM 6229 C C . ASN B 1 261 ? 65.047 34.255 -0.228 1.00 44.26 250 ASN B C 1
ATOM 6230 O O . ASN B 1 261 ? 64.536 33.269 0.253 1.00 44.45 250 ASN B O 1
ATOM 6235 N N . PRO B 1 262 ? 64.310 35.246 -0.752 1.00 43.59 251 PRO B N 1
ATOM 6236 C CA . PRO B 1 262 ? 62.852 35.274 -0.620 1.00 43.32 251 PRO B CA 1
ATOM 6237 C C . PRO B 1 262 ? 62.062 34.240 -1.436 1.00 42.90 251 PRO B C 1
ATOM 6238 O O . PRO B 1 262 ? 62.445 33.886 -2.539 1.00 43.12 251 PRO B O 1
ATOM 6242 N N . MET B 1 263 ? 60.946 33.778 -0.885 1.00 42.27 252 MET B N 1
ATOM 6243 C CA . MET B 1 263 ? 60.129 32.756 -1.523 1.00 41.67 252 MET B CA 1
ATOM 6244 C C . MET B 1 263 ? 58.678 32.829 -1.065 1.00 41.18 252 MET B C 1
ATOM 6245 O O . MET B 1 263 ? 58.409 32.806 0.123 1.00 41.02 252 MET B O 1
ATOM 6250 N N . LEU B 1 264 ? 57.738 32.883 -2.001 1.00 40.67 253 LEU B N 1
ATOM 6251 C CA . LEU B 1 264 ? 56.316 32.863 -1.640 1.00 40.37 253 LEU B CA 1
ATOM 6252 C C . LEU B 1 264 ? 55.861 31.491 -1.212 1.00 40.01 253 LEU B C 1
ATOM 6253 O O . LEU B 1 264 ? 56.095 30.501 -1.917 1.00 40.23 253 LEU B O 1
ATOM 6258 N N . ALA B 1 265 ? 55.192 31.441 -0.065 1.00 39.48 254 ALA B N 1
ATOM 6259 C CA . ALA B 1 265 ? 54.485 30.254 0.351 1.00 39.03 254 ALA B CA 1
ATOM 6260 C C . ALA B 1 265 ? 53.449 29.877 -0.720 1.00 38.83 254 ALA B C 1
ATOM 6261 O O . ALA B 1 265 ? 52.883 30.732 -1.392 1.00 37.86 254 ALA B O 1
ATOM 6263 N N . GLN B 1 266 ? 53.193 28.572 -0.821 1.00 39.09 255 GLN B N 1
ATOM 6264 C CA . GLN B 1 266 ? 52.369 27.977 -1.862 1.00 38.86 255 GLN B CA 1
ATOM 6265 C C . GLN B 1 266 ? 51.234 27.124 -1.287 1.00 38.73 255 GLN B C 1
ATOM 6266 O O . GLN B 1 266 ? 51.414 26.431 -0.295 1.00 38.66 255 GLN B O 1
ATOM 6272 N N . ARG B 1 267 ? 50.076 27.166 -1.941 1.00 38.72 256 ARG B N 1
ATOM 6273 C CA . ARG B 1 267 ? 48.897 26.398 -1.527 1.00 38.68 256 ARG B CA 1
ATOM 6274 C C . ARG B 1 267 ? 49.116 24.887 -1.581 1.00 38.53 256 ARG B C 1
ATOM 6275 O O . ARG B 1 267 ? 49.530 24.331 -2.589 1.00 38.53 256 ARG B O 1
ATOM 6283 N N . VAL B 1 268 ? 48.813 24.227 -0.481 1.00 38.52 257 VAL B N 1
ATOM 6284 C CA . VAL B 1 268 ? 48.862 22.788 -0.432 1.00 38.56 257 VAL B CA 1
ATOM 6285 C C . VAL B 1 268 ? 47.715 22.192 -1.263 1.00 38.70 257 VAL B C 1
ATOM 6286 O O . VAL B 1 268 ? 47.775 21.036 -1.681 1.00 38.94 257 VAL B O 1
ATOM 6290 N N . GLY B 1 269 ? 46.676 22.994 -1.501 1.00 38.71 258 GLY B N 1
ATOM 6291 C CA . GLY B 1 269 ? 45.487 22.563 -2.235 1.00 38.06 258 GLY B CA 1
ATOM 6292 C C . GLY B 1 269 ? 44.478 21.917 -1.307 1.00 37.95 258 GLY B C 1
ATOM 6293 O O . GLY B 1 269 ? 43.685 21.083 -1.741 1.00 38.21 258 GLY B O 1
ATOM 6294 N N . ALA B 1 270 ? 44.493 22.313 -0.033 1.00 37.33 259 ALA B N 1
ATOM 6295 C CA . ALA B 1 270 ? 43.707 21.636 1.007 1.00 36.76 259 ALA B CA 1
ATOM 6296 C C . ALA B 1 270 ? 42.779 22.578 1.749 1.00 36.42 259 ALA B C 1
ATOM 6297 O O . ALA B 1 270 ? 43.114 23.741 1.988 1.00 36.58 259 ALA B O 1
ATOM 6299 N N . TRP B 1 271 ? 41.608 22.055 2.106 1.00 35.81 260 TRP B N 1
ATOM 6300 C CA . TRP B 1 27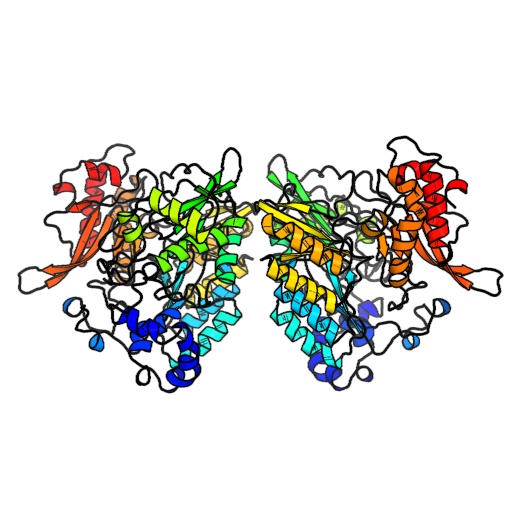1 ? 40.631 22.758 2.929 1.00 35.49 260 TRP B CA 1
ATOM 6301 C C . TRP B 1 271 ? 40.589 22.052 4.266 1.00 35.15 260 TRP B C 1
ATOM 6302 O O . TRP B 1 271 ? 40.543 20.812 4.317 1.00 35.34 260 TRP B O 1
ATOM 6313 N N . VAL B 1 272 ? 40.606 22.830 5.341 1.00 34.64 261 VAL B N 1
ATOM 6314 C CA . VAL B 1 272 ? 40.647 22.275 6.682 1.00 34.62 261 VAL B CA 1
ATOM 6315 C C . VAL B 1 272 ? 39.557 22.933 7.515 1.00 34.52 261 VAL B C 1
ATOM 6316 O O . VAL B 1 272 ? 39.506 24.154 7.601 1.00 34.76 261 VAL B O 1
ATOM 6320 N N . PRO B 1 273 ? 38.669 22.128 8.122 1.00 34.35 262 PRO B N 1
ATOM 6321 C CA . PRO B 1 273 ? 37.666 22.709 9.016 1.00 34.09 262 PRO B CA 1
ATOM 6322 C C . PRO B 1 273 ? 38.317 23.312 10.247 1.00 34.00 262 PRO B C 1
ATOM 6323 O O . PRO B 1 273 ? 39.330 22.800 10.705 1.00 34.70 262 PRO B O 1
ATOM 6327 N N . LEU B 1 274 ? 37.729 24.343 10.832 1.00 33.66 263 LEU B N 1
ATOM 6328 C CA . LEU B 1 274 ? 38.354 24.970 12.011 1.00 33.60 263 LEU B CA 1
ATOM 6329 C C . LEU B 1 274 ? 38.780 23.981 13.071 1.00 33.22 263 LEU B C 1
ATOM 6330 O O . LEU B 1 274 ? 39.828 24.136 13.660 1.00 33.52 263 LEU B O 1
ATOM 6335 N N . GLY B 1 275 ? 37.969 22.977 13.336 1.00 33.18 264 GLY B N 1
ATOM 6336 C CA . GLY B 1 275 ? 38.278 22.045 14.417 1.00 33.48 264 GLY B CA 1
ATOM 6337 C C . GLY B 1 275 ? 39.539 21.225 14.217 1.00 33.32 264 GLY B C 1
ATOM 6338 O O . GLY B 1 275 ? 40.147 20.784 15.181 1.00 33.44 264 GLY B O 1
ATOM 6339 N N . GLU B 1 276 ? 39.927 21.021 12.970 1.00 33.26 265 GLU B N 1
ATOM 6340 C CA . GLU B 1 276 ? 41.072 20.190 12.677 1.00 33.64 265 GLU B CA 1
ATOM 6341 C C . GLU B 1 276 ? 42.357 20.995 12.514 1.00 33.46 265 GLU B C 1
ATOM 6342 O O . GLU B 1 276 ? 43.408 20.417 12.216 1.00 33.25 265 GLU B O 1
ATOM 6348 N N . VAL B 1 277 ? 42.274 22.309 12.728 1.00 33.19 266 VAL B N 1
ATOM 6349 C CA . VAL B 1 277 ? 43.404 23.209 12.469 1.00 33.54 266 VAL B CA 1
ATOM 6350 C C . VAL B 1 277 ? 44.614 22.986 13.382 1.00 33.49 266 VAL B C 1
ATOM 6351 O O . VAL B 1 277 ? 45.734 22.878 12.893 1.00 33.67 266 VAL B O 1
ATOM 6355 N N . PRO B 1 278 ? 44.409 22.944 14.696 1.00 33.64 267 PRO B N 1
ATOM 6356 C CA . PRO B 1 278 ? 45.534 22.651 15.568 1.00 34.39 267 PRO B CA 1
ATOM 6357 C C . PRO B 1 278 ? 46.254 21.338 15.234 1.00 34.89 267 PRO B C 1
ATOM 6358 O O . PRO B 1 278 ? 47.478 21.227 15.355 1.00 34.80 267 PRO B O 1
ATOM 6362 N N . GLU B 1 279 ? 45.460 20.361 14.836 1.00 35.56 268 GLU B N 1
ATOM 6363 C CA . GLU B 1 279 ? 45.904 19.028 14.506 1.00 35.93 268 GLU B CA 1
ATOM 6364 C C . GLU B 1 279 ? 46.822 19.108 13.303 1.00 36.18 268 GLU B C 1
ATOM 6365 O O . GLU B 1 279 ? 47.933 18.567 13.300 1.00 36.50 268 GLU B O 1
ATOM 6371 N N . VAL B 1 280 ? 46.347 19.800 12.278 1.00 36.21 269 VAL B N 1
ATOM 6372 C CA . VAL B 1 280 ? 47.059 19.895 11.015 1.00 36.14 269 VAL B CA 1
ATOM 6373 C C . VAL B 1 280 ? 48.286 20.778 11.167 1.00 36.23 269 VAL B C 1
ATOM 6374 O O . VAL B 1 280 ? 49.331 20.522 10.572 1.00 36.26 269 VAL B O 1
ATOM 6378 N N . TRP B 1 281 ? 48.157 21.820 11.970 1.00 36.31 270 TRP B N 1
ATOM 6379 C CA . TRP B 1 281 ? 49.290 22.668 12.282 1.00 36.22 270 TRP B CA 1
ATOM 6380 C C . TRP B 1 281 ? 50.388 21.850 12.929 1.00 36.27 270 TRP B C 1
ATOM 6381 O O . TRP B 1 281 ? 51.549 22.031 12.616 1.00 36.52 270 TRP B O 1
ATOM 6392 N N . ALA B 1 282 ? 50.009 20.953 13.833 1.00 36.50 271 ALA B N 1
ATOM 6393 C CA . ALA B 1 282 ? 50.958 20.079 14.535 1.00 36.61 271 ALA B CA 1
ATOM 6394 C C . ALA B 1 282 ? 51.705 19.142 13.603 1.00 36.53 271 ALA B C 1
ATOM 6395 O O . ALA B 1 282 ? 52.888 18.927 13.768 1.00 36.44 271 ALA B O 1
ATOM 6397 N N . ALA B 1 283 ? 51.011 18.594 12.621 1.00 36.98 272 ALA B N 1
ATOM 6398 C CA . ALA B 1 283 ? 51.621 17.677 11.685 1.00 37.59 272 ALA B CA 1
ATOM 6399 C C . ALA B 1 283 ? 52.575 18.395 10.763 1.00 38.41 272 ALA B C 1
ATOM 6400 O O . ALA B 1 283 ? 53.613 17.829 10.438 1.00 38.69 272 ALA B O 1
ATOM 6402 N N . VAL B 1 284 ? 52.244 19.628 10.342 1.00 39.26 273 VAL B N 1
ATOM 6403 C CA . VAL B 1 284 ? 53.163 20.433 9.503 1.00 39.72 273 VAL B CA 1
ATOM 6404 C C . VAL B 1 284 ? 54.422 20.788 10.263 1.00 40.33 273 VAL B C 1
ATOM 6405 O O . VAL B 1 284 ? 55.519 20.627 9.761 1.00 40.65 273 VAL B O 1
ATOM 6409 N N . THR B 1 285 ? 54.262 21.269 11.480 1.00 41.17 274 THR B N 1
ATOM 6410 C CA . THR B 1 285 ? 55.406 21.577 12.325 1.00 41.71 274 THR B CA 1
ATOM 6411 C C . THR B 1 285 ? 56.238 20.305 12.575 1.00 42.29 274 THR B C 1
ATOM 6412 O O . THR B 1 285 ? 57.460 20.370 12.674 1.00 42.27 274 THR B O 1
ATOM 6416 N N . SER B 1 286 ? 55.579 19.152 12.652 1.00 43.02 275 SER B N 1
ATOM 6417 C CA . SER B 1 286 ? 56.285 17.873 12.852 1.00 43.48 275 SER B CA 1
ATOM 6418 C C . SER B 1 286 ? 57.142 17.479 11.646 1.00 43.95 275 SER B C 1
ATOM 6419 O O . SER B 1 286 ? 58.244 16.970 11.796 1.00 43.72 275 SER B O 1
ATOM 6422 N N . VAL B 1 287 ? 56.634 17.714 10.448 1.00 44.68 276 VAL B N 1
ATOM 6423 C CA . VAL B 1 287 ? 57.423 17.469 9.259 1.00 45.35 276 VAL B CA 1
ATOM 6424 C C . VAL B 1 287 ? 58.669 18.350 9.287 1.00 46.13 276 VAL B C 1
ATOM 6425 O O . VAL B 1 287 ? 59.777 17.864 9.051 1.00 46.42 276 VAL B O 1
ATOM 6429 N N . PHE B 1 288 ? 58.496 19.634 9.598 1.00 46.66 277 PHE B N 1
ATOM 6430 C CA . PHE B 1 288 ? 59.629 20.543 9.687 1.00 46.95 277 PHE B CA 1
ATOM 6431 C C . PHE B 1 288 ? 60.673 20.015 10.665 1.00 47.58 277 PHE B C 1
ATOM 6432 O O . PHE B 1 288 ? 61.854 19.906 10.330 1.00 47.81 277 PHE B O 1
ATOM 6440 N N . ARG B 1 289 ? 60.235 19.666 11.866 1.00 48.06 278 ARG B N 1
ATOM 6441 C CA . ARG B 1 289 ? 61.137 19.109 12.869 1.00 48.19 278 ARG B CA 1
ATOM 6442 C C . ARG B 1 289 ? 61.959 17.945 12.316 1.00 48.50 278 ARG B C 1
ATOM 6443 O O . ARG B 1 289 ? 63.177 17.929 12.409 1.00 48.60 278 ARG B O 1
ATOM 6451 N N . ASP B 1 290 ? 61.274 16.984 11.718 1.00 48.72 279 ASP B N 1
ATOM 6452 C CA . ASP B 1 290 ? 61.890 15.712 11.368 1.00 48.62 279 ASP B CA 1
ATOM 6453 C C . ASP B 1 290 ? 62.615 15.696 10.025 1.00 48.87 279 ASP B C 1
ATOM 6454 O O . ASP B 1 290 ? 63.578 14.946 9.863 1.00 48.67 279 ASP B O 1
ATOM 6459 N N . TYR B 1 291 ? 62.177 16.525 9.081 1.00 49.11 280 TYR B N 1
ATOM 6460 C CA . TYR B 1 291 ? 62.792 16.555 7.751 1.00 49.31 280 TYR B CA 1
ATOM 6461 C C . TYR B 1 291 ? 63.454 17.878 7.366 1.00 49.61 280 TYR B C 1
ATOM 6462 O O . TYR B 1 291 ? 64.104 17.947 6.333 1.00 50.08 280 TYR B O 1
ATOM 6471 N N . GLY B 1 292 ? 63.292 18.926 8.164 1.00 49.82 281 GLY B N 1
ATOM 6472 C CA . GLY B 1 292 ? 63.974 20.190 7.893 1.00 49.89 281 GLY B CA 1
ATOM 6473 C C . GLY B 1 292 ? 65.482 20.065 8.039 1.00 50.01 281 GLY B C 1
ATOM 6474 O O . GLY B 1 292 ? 65.954 19.311 8.903 1.00 49.85 281 GLY B O 1
ATOM 6475 N N . TYR B 1 293 ? 66.233 20.801 7.206 1.00 50.21 282 TYR B N 1
ATOM 6476 C CA . TYR B 1 293 ? 67.706 20.706 7.192 1.00 50.41 282 TYR B CA 1
ATOM 6477 C C . TYR B 1 293 ? 68.300 21.351 8.448 1.00 50.80 282 TYR B C 1
ATOM 6478 O O . TYR B 1 293 ? 67.795 22.386 8.910 1.00 50.95 282 TYR B O 1
ATOM 6487 N N . ARG B 1 294 ? 69.357 20.733 8.994 1.00 50.87 283 ARG B N 1
ATOM 6488 C CA . ARG B 1 294 ? 70.005 21.188 10.240 1.00 50.92 283 ARG B CA 1
ATOM 6489 C C . ARG B 1 294 ? 71.539 21.219 10.104 1.00 51.43 283 ARG B C 1
ATOM 6490 O O . ARG B 1 294 ? 72.257 20.919 11.073 1.00 51.37 283 ARG B O 1
ATOM 6498 N N . ARG B 1 295 ? 72.020 21.579 8.905 1.00 51.87 284 ARG B N 1
ATOM 6499 C CA . ARG B 1 295 ? 73.458 21.586 8.588 1.00 52.06 284 ARG B CA 1
ATOM 6500 C C . ARG B 1 295 ? 73.977 23.001 8.390 1.00 52.40 284 ARG B C 1
ATOM 6501 O O . ARG B 1 295 ? 74.749 23.479 9.211 1.00 52.49 284 ARG B O 1
ATOM 6509 N N . LEU B 1 296 ? 73.579 23.660 7.299 1.00 52.60 285 LEU B N 1
ATOM 6510 C CA . LEU B 1 296 ? 73.862 25.091 7.126 1.00 52.57 285 LEU B CA 1
ATOM 6511 C C . LEU B 1 296 ? 72.833 25.920 7.880 1.00 52.60 285 LEU B C 1
ATOM 6512 O O . LEU B 1 296 ? 71.630 25.729 7.726 1.00 52.77 285 LEU B O 1
ATOM 6517 N N . ARG B 1 297 ? 73.312 26.847 8.693 1.00 52.70 286 ARG B N 1
ATOM 6518 C CA . ARG B 1 297 ? 72.424 27.715 9.463 1.00 52.69 286 ARG B CA 1
ATOM 6519 C C . ARG B 1 297 ? 71.558 28.640 8.584 1.00 52.67 286 ARG B C 1
ATOM 6520 O O . ARG B 1 297 ? 70.424 28.951 8.932 1.00 52.83 286 ARG B O 1
ATOM 6528 N N . ALA B 1 298 ? 72.079 29.072 7.445 1.00 52.63 287 ALA B N 1
ATOM 6529 C CA . ALA B 1 298 ? 71.288 29.878 6.529 1.00 52.67 287 ALA B CA 1
ATOM 6530 C C . ALA B 1 298 ? 70.557 29.035 5.491 1.00 52.71 287 ALA B C 1
ATOM 6531 O O . ALA B 1 298 ? 70.014 29.572 4.535 1.00 52.72 287 ALA B O 1
ATOM 6533 N N . LYS B 1 299 ? 70.552 27.717 5.664 1.00 52.90 288 LYS B N 1
ATOM 6534 C CA . LYS B 1 299 ? 69.802 26.833 4.780 1.00 52.83 288 LYS B CA 1
ATOM 6535 C C . LYS B 1 299 ? 68.967 25.866 5.608 1.00 52.60 288 LYS B C 1
ATOM 6536 O O . LYS B 1 299 ? 68.813 24.710 5.242 1.00 52.65 288 LYS B O 1
ATOM 6542 N N . ALA B 1 300 ? 68.409 26.371 6.711 1.00 52.39 289 ALA B N 1
ATOM 6543 C CA . ALA B 1 300 ? 67.702 25.557 7.713 1.00 51.88 289 ALA B CA 1
ATOM 6544 C C . ALA B 1 300 ? 66.184 25.721 7.704 1.00 51.41 289 ALA B C 1
ATOM 6545 O O . ALA B 1 300 ? 65.471 24.885 8.244 1.00 51.50 289 ALA B O 1
ATOM 6547 N N . ARG B 1 301 ? 65.691 26.781 7.083 1.00 50.88 290 ARG B N 1
ATOM 6548 C CA . ARG B 1 301 ? 64.273 27.131 7.172 1.00 50.43 290 ARG B CA 1
ATOM 6549 C C . ARG B 1 301 ? 63.401 26.330 6.238 1.00 50.45 290 ARG B C 1
ATOM 6550 O O . ARG B 1 301 ? 63.876 25.806 5.225 1.00 50.76 290 ARG B O 1
ATOM 6558 N N . LEU B 1 302 ? 62.118 26.248 6.581 1.00 49.96 291 LEU B N 1
ATOM 6559 C CA . LEU B 1 302 ? 61.190 25.379 5.867 1.00 49.83 291 LEU B CA 1
ATOM 6560 C C . LEU B 1 302 ? 61.119 25.683 4.369 1.00 49.73 291 LEU B C 1
ATOM 6561 O O . LEU B 1 302 ? 61.079 24.761 3.551 1.00 49.91 291 LEU B O 1
ATOM 6566 N N . LYS B 1 303 ? 61.140 26.964 4.012 1.00 49.47 292 LYS B N 1
ATOM 6567 C CA . LYS B 1 303 ? 61.037 27.377 2.605 1.00 49.25 292 LYS B CA 1
ATOM 6568 C C . LYS B 1 303 ? 61.972 26.590 1.653 1.00 49.41 292 LYS B C 1
ATOM 6569 O O . LYS B 1 303 ? 61.613 26.357 0.491 1.00 49.45 292 LYS B O 1
ATOM 6575 N N . PHE B 1 304 ? 63.148 26.178 2.146 1.00 49.47 293 PHE B N 1
ATOM 6576 C CA . PHE B 1 304 ? 64.136 25.435 1.335 1.00 49.46 293 PHE B CA 1
ATOM 6577 C C . PHE B 1 304 ? 63.688 23.993 1.091 1.00 49.70 293 PHE B C 1
ATOM 6578 O O . PHE B 1 304 ? 63.656 23.533 -0.047 1.00 49.82 293 PHE B O 1
ATOM 6586 N N . LEU B 1 305 ? 63.335 23.292 2.168 1.00 49.62 294 LEU B N 1
ATOM 6587 C CA . LEU B 1 305 ? 62.774 21.941 2.079 1.00 49.40 294 LEU B CA 1
ATOM 6588 C C . LEU B 1 305 ? 61.606 21.913 1.091 1.00 49.36 294 LEU B C 1
ATOM 6589 O O . LEU B 1 305 ? 61.460 20.971 0.304 1.00 49.35 294 LEU B O 1
ATOM 6594 N N . ILE B 1 306 ? 60.773 22.948 1.150 1.00 48.98 295 ILE B N 1
ATOM 6595 C CA . ILE B 1 306 ? 59.622 23.044 0.269 1.00 48.98 295 ILE B CA 1
ATOM 6596 C C . ILE B 1 306 ? 60.098 23.305 -1.159 1.00 48.77 295 ILE B C 1
ATOM 6597 O O . ILE B 1 306 ? 59.500 22.822 -2.116 1.00 48.55 295 ILE B O 1
ATOM 6602 N N . LYS B 1 307 ? 61.181 24.059 -1.298 1.00 48.82 296 LYS B N 1
ATOM 6603 C CA . LYS B 1 307 ? 61.769 24.301 -2.610 1.00 48.95 296 LYS B CA 1
ATOM 6604 C C . LYS B 1 307 ? 62.203 22.975 -3.257 1.00 49.09 296 LYS B C 1
ATOM 6605 O O . LYS B 1 307 ? 61.860 22.692 -4.402 1.00 48.85 296 LYS B O 1
ATOM 6611 N N . ASP B 1 308 ? 62.942 22.166 -2.498 1.00 49.26 297 ASP B N 1
ATOM 6612 C CA . ASP B 1 308 ? 63.520 20.911 -3.000 1.00 49.27 297 ASP B CA 1
ATOM 6613 C C . ASP B 1 308 ? 62.460 19.841 -3.282 1.00 49.18 297 ASP B C 1
ATOM 6614 O O . ASP B 1 308 ? 62.373 19.319 -4.398 1.00 49.27 297 ASP B O 1
ATOM 6619 N N . TRP B 1 309 ? 61.648 19.541 -2.278 1.00 48.91 298 TRP B N 1
ATOM 6620 C CA . TRP B 1 309 ? 60.581 18.534 -2.393 1.00 48.58 298 TRP B CA 1
ATOM 6621 C C . TRP B 1 309 ? 59.480 18.831 -3.385 1.00 48.20 298 TRP B C 1
ATOM 6622 O O . TRP B 1 309 ? 59.051 17.938 -4.098 1.00 48.35 298 TRP B O 1
ATOM 6633 N N . GLY B 1 310 ? 58.991 20.064 -3.384 1.00 47.84 299 GLY B N 1
ATOM 6634 C CA . GLY B 1 310 ? 57.758 20.407 -4.084 1.00 47.62 299 GLY B CA 1
ATOM 6635 C C . GLY B 1 310 ? 56.543 20.078 -3.239 1.00 47.42 299 GLY B C 1
ATOM 6636 O O . GLY B 1 310 ? 56.577 19.197 -2.382 1.00 47.51 299 GLY B O 1
ATOM 6637 N N . ILE B 1 311 ? 55.455 20.784 -3.491 1.00 47.28 300 ILE B N 1
ATOM 6638 C CA . ILE B 1 311 ? 54.227 20.610 -2.722 1.00 46.96 300 ILE B CA 1
ATOM 6639 C C . ILE B 1 311 ? 53.651 19.175 -2.768 1.00 46.85 300 ILE B C 1
ATOM 6640 O O . ILE B 1 311 ? 53.331 18.615 -1.721 1.00 47.06 300 ILE B O 1
ATOM 6645 N N . ALA B 1 312 ? 53.521 18.579 -3.952 1.00 46.49 301 ALA B N 1
ATOM 6646 C CA . ALA B 1 312 ? 53.016 17.203 -4.069 1.00 46.19 301 ALA B CA 1
ATOM 6647 C C . ALA B 1 312 ? 53.720 16.236 -3.114 1.00 45.99 301 ALA B C 1
ATOM 6648 O O . ALA B 1 312 ? 53.065 15.519 -2.359 1.00 45.93 301 ALA B O 1
ATOM 6650 N N . LYS B 1 313 ? 55.050 16.217 -3.145 1.00 45.91 302 LYS B N 1
ATOM 6651 C CA . LYS B 1 313 ? 55.819 15.340 -2.255 1.00 45.87 302 LYS B CA 1
ATOM 6652 C C . LYS B 1 313 ? 55.578 15.669 -0.771 1.00 45.90 302 LYS B C 1
ATOM 6653 O O . LYS B 1 313 ? 55.539 14.765 0.073 1.00 45.82 302 LYS B O 1
ATOM 6659 N N . PHE B 1 314 ? 55.419 16.958 -0.458 1.00 45.68 303 PHE B N 1
ATOM 6660 C CA . PHE B 1 314 ? 55.239 17.405 0.927 1.00 45.63 303 PHE B CA 1
ATOM 6661 C C . PHE B 1 314 ? 53.877 16.989 1.480 1.00 45.55 303 PHE B C 1
ATOM 6662 O O . PHE B 1 314 ? 53.799 16.463 2.591 1.00 45.09 303 PHE B O 1
ATOM 6670 N N . ARG B 1 315 ? 52.824 17.226 0.696 1.00 45.85 304 ARG B N 1
ATOM 6671 C CA . ARG B 1 315 ? 51.464 16.815 1.039 1.00 46.44 304 ARG B CA 1
ATOM 6672 C C . ARG B 1 315 ? 51.351 15.307 1.288 1.00 47.24 304 ARG B C 1
ATOM 6673 O O . ARG B 1 315 ? 50.700 14.871 2.235 1.00 47.38 304 ARG B O 1
ATOM 6681 N N . GLU B 1 316 ? 51.973 14.523 0.418 1.00 48.42 305 GLU B N 1
ATOM 6682 C CA . GLU B 1 316 ? 52.044 13.077 0.579 1.00 48.60 305 GLU B CA 1
ATOM 6683 C C . GLU B 1 316 ? 52.594 12.709 1.946 1.00 48.83 305 GLU B C 1
ATOM 6684 O O . GLU B 1 316 ? 52.019 11.894 2.656 1.00 48.85 305 GLU B O 1
ATOM 6690 N N . VAL B 1 317 ? 53.726 13.303 2.298 1.00 48.93 306 VAL B N 1
ATOM 6691 C CA . VAL B 1 317 ? 54.410 12.982 3.551 1.00 49.12 306 VAL B CA 1
ATOM 6692 C C . VAL B 1 317 ? 53.602 13.407 4.768 1.00 49.20 306 VAL B C 1
ATOM 6693 O O . VAL B 1 317 ? 53.584 12.733 5.797 1.00 49.07 306 VAL B O 1
ATOM 6697 N N . LEU B 1 318 ? 52.932 14.537 4.634 1.00 49.28 307 LEU B N 1
ATOM 6698 C CA . LEU B 1 318 ? 52.076 15.044 5.685 1.00 49.28 307 LEU B CA 1
ATOM 6699 C C . LEU B 1 318 ? 50.945 14.041 5.957 1.00 49.16 307 LEU B C 1
ATOM 6700 O O . LEU B 1 318 ? 50.740 13.611 7.089 1.00 49.05 307 LEU B O 1
ATOM 6705 N N . GLU B 1 319 ? 50.230 13.666 4.901 1.00 49.04 308 GLU B N 1
ATOM 6706 C CA . GLU B 1 319 ? 49.081 12.763 5.004 1.00 48.99 308 GLU B CA 1
ATOM 6707 C C . GLU B 1 319 ? 49.430 11.335 5.433 1.00 49.03 308 GLU B C 1
ATOM 6708 O O . GLU B 1 319 ? 48.699 10.724 6.210 1.00 49.08 308 GLU B O 1
ATOM 6714 N N . THR B 1 320 ? 50.531 10.799 4.921 1.00 49.05 309 THR B N 1
ATOM 6715 C CA . THR B 1 320 ? 50.845 9.384 5.125 1.00 49.27 309 THR B CA 1
ATOM 6716 C C . THR B 1 320 ? 51.660 9.103 6.384 1.00 49.26 309 THR B C 1
ATOM 6717 O O . THR B 1 320 ? 51.441 8.095 7.050 1.00 49.58 309 THR B O 1
ATOM 6721 N N . GLU B 1 321 ? 52.620 9.958 6.704 1.00 49.06 310 GLU B N 1
ATOM 6722 C CA . GLU B 1 321 ? 53.455 9.706 7.872 1.00 48.78 310 GLU B CA 1
ATOM 6723 C C . GLU B 1 321 ? 52.917 10.326 9.143 1.00 48.60 310 GLU B C 1
ATOM 6724 O O . GLU B 1 321 ? 53.144 9.778 10.203 1.00 48.84 310 GLU B O 1
ATOM 6730 N N . TYR B 1 322 ? 52.233 11.469 9.055 1.00 48.27 311 TYR B N 1
ATOM 6731 C CA . TYR B 1 322 ? 51.842 12.230 10.262 1.00 47.86 311 TYR B CA 1
ATOM 6732 C C . TYR B 1 322 ? 50.348 12.261 10.566 1.00 47.94 311 TYR B C 1
ATOM 6733 O O . TYR B 1 322 ? 49.959 11.951 11.684 1.00 48.18 311 TYR B O 1
ATOM 6742 N N . LEU B 1 323 ? 49.511 12.600 9.592 1.00 48.06 312 LEU B N 1
ATOM 6743 C CA . LEU B 1 323 ? 48.063 12.618 9.818 1.00 48.07 312 LEU B CA 1
ATOM 6744 C C . LEU B 1 323 ? 47.436 11.224 9.749 1.00 48.33 312 LEU B C 1
ATOM 6745 O O . LEU B 1 323 ? 46.419 10.975 10.397 1.00 48.16 312 LEU B O 1
ATOM 6750 N N . LYS B 1 324 ? 48.053 10.329 8.970 1.00 48.44 313 LYS B N 1
ATOM 6751 C CA . LYS B 1 324 ? 47.475 9.035 8.647 1.00 48.29 313 LYS B CA 1
ATOM 6752 C C . LYS B 1 324 ? 46.116 9.183 7.950 1.00 48.32 313 LYS B C 1
ATOM 6753 O O . LYS B 1 324 ? 45.227 8.365 8.131 1.00 48.55 313 LYS B O 1
ATOM 6759 N N . ARG B 1 325 ? 45.951 10.222 7.143 1.00 48.23 314 ARG B N 1
ATOM 6760 C CA . ARG B 1 325 ? 44.697 10.410 6.415 1.00 48.16 314 ARG B CA 1
ATOM 6761 C C . ARG B 1 325 ? 44.848 11.493 5.349 1.00 47.93 314 ARG B C 1
ATOM 6762 O O . ARG B 1 325 ? 45.716 12.365 5.482 1.00 48.20 314 ARG B O 1
ATOM 6770 N N . PRO B 1 326 ? 44.025 11.432 4.286 1.00 47.30 315 PRO B N 1
ATOM 6771 C CA . PRO B 1 326 ? 44.032 12.500 3.289 1.00 46.92 315 PRO B CA 1
ATOM 6772 C C . PRO B 1 326 ? 43.443 13.820 3.807 1.00 46.59 315 PRO B C 1
ATOM 6773 O O . PRO B 1 326 ? 42.609 13.820 4.719 1.00 46.75 315 PRO B O 1
ATOM 6777 N N . LEU B 1 327 ? 43.902 14.929 3.238 1.00 45.89 316 LEU B N 1
ATOM 6778 C CA . LEU B 1 327 ? 43.269 16.223 3.442 1.00 45.37 316 LEU B CA 1
ATOM 6779 C C . LEU B 1 327 ? 42.245 16.402 2.333 1.00 44.80 316 LEU B C 1
ATOM 6780 O O . LEU B 1 327 ? 42.413 15.919 1.216 1.00 44.40 316 LEU B O 1
ATOM 6785 N N . ILE B 1 328 ? 41.175 17.103 2.656 1.00 44.26 317 ILE B N 1
ATOM 6786 C CA . ILE B 1 328 ? 40.142 17.424 1.698 1.00 43.85 317 ILE B CA 1
ATOM 6787 C C . ILE B 1 328 ? 40.708 18.439 0.703 1.00 43.62 317 ILE B C 1
ATOM 6788 O O . ILE B 1 328 ? 41.424 19.344 1.107 1.00 43.86 317 ILE B O 1
ATOM 6793 N N . ASP B 1 329 ? 40.425 18.281 -0.593 1.00 43.17 318 ASP B N 1
ATOM 6794 C CA . ASP B 1 329 ? 40.845 19.285 -1.572 1.00 42.75 318 ASP B CA 1
ATOM 6795 C C . ASP B 1 329 ? 40.023 20.537 -1.364 1.00 42.77 318 ASP B C 1
ATOM 6796 O O . ASP B 1 329 ? 38.878 20.470 -0.908 1.00 42.68 318 ASP B O 1
ATOM 6801 N N . GLY B 1 330 ? 40.608 21.685 -1.692 1.00 42.56 319 GLY B N 1
ATOM 6802 C CA . GLY B 1 330 ? 39.889 22.942 -1.591 1.00 42.22 319 GLY B CA 1
ATOM 6803 C C . GLY B 1 330 ? 40.409 23.954 -2.576 1.00 41.83 319 GLY B C 1
ATOM 6804 O O . GLY B 1 330 ? 41.510 23.796 -3.093 1.00 41.06 319 GLY B O 1
ATOM 6805 N N . PRO B 1 331 ? 39.613 25.001 -2.835 1.00 41.97 320 PRO B N 1
ATOM 6806 C CA . PRO B 1 331 ? 40.029 26.123 -3.653 1.00 42.16 320 PRO B CA 1
ATOM 6807 C C . PRO B 1 331 ? 40.724 27.253 -2.869 1.00 42.20 320 PRO B C 1
ATOM 6808 O O . PRO B 1 331 ? 40.635 27.355 -1.638 1.00 42.04 320 PRO B O 1
ATOM 6812 N N . ALA B 1 332 ? 41.388 28.110 -3.629 1.00 42.49 321 ALA B N 1
ATOM 6813 C CA . ALA B 1 332 ? 42.037 29.304 -3.113 1.00 42.64 321 ALA B CA 1
ATOM 6814 C C . ALA B 1 332 ? 41.021 30.406 -3.069 1.00 42.46 321 ALA B C 1
ATOM 6815 O O . ALA B 1 332 ? 40.126 30.423 -3.885 1.00 42.44 321 ALA B O 1
ATOM 6817 N N . PRO B 1 333 ? 41.144 31.324 -2.115 1.00 42.89 322 PRO B N 1
ATOM 6818 C CA . PRO B 1 333 ? 40.245 32.463 -2.113 1.00 43.33 322 PRO B CA 1
ATOM 6819 C C . PRO B 1 333 ? 40.791 33.519 -3.048 1.00 43.56 322 PRO B C 1
ATOM 6820 O O . PRO B 1 333 ? 42.000 33.545 -3.277 1.00 43.40 322 PRO B O 1
ATOM 6824 N N . GLU B 1 334 ? 39.916 34.380 -3.565 1.00 44.12 323 GLU B N 1
ATOM 6825 C CA . GLU B 1 334 ? 40.337 35.420 -4.497 1.00 44.83 323 GLU B CA 1
ATOM 6826 C C . GLU B 1 334 ? 41.354 36.330 -3.809 1.00 45.01 323 GLU B C 1
ATOM 6827 O O . GLU B 1 334 ? 40.995 37.034 -2.866 1.00 45.26 323 GLU B O 1
ATOM 6833 N N . PRO B 1 335 ? 42.624 36.324 -4.264 1.00 44.94 324 PRO B N 1
ATOM 6834 C CA . PRO B 1 335 ? 43.560 37.246 -3.641 1.00 45.10 324 PRO B CA 1
ATOM 6835 C C . PRO B 1 335 ? 43.043 38.666 -3.673 1.00 45.17 324 PRO B C 1
ATOM 6836 O O . PRO B 1 335 ? 42.484 39.073 -4.682 1.00 45.25 324 PRO B O 1
ATOM 6840 N N . VAL B 1 336 ? 43.220 39.399 -2.578 1.00 45.48 325 VAL B N 1
ATOM 6841 C CA . VAL B 1 336 ? 42.739 40.796 -2.472 1.00 45.81 325 VAL B CA 1
ATOM 6842 C C . VAL B 1 336 ? 43.512 41.709 -3.393 1.00 45.98 325 VAL B C 1
ATOM 6843 O O . VAL B 1 336 ? 44.670 41.434 -3.709 1.00 46.29 325 VAL B O 1
ATOM 6847 N N . LYS B 1 337 ? 42.882 42.794 -3.821 1.00 46.19 326 LYS B N 1
ATOM 6848 C CA . LYS B 1 337 ? 43.560 43.758 -4.685 1.00 46.41 326 LYS B CA 1
ATOM 6849 C C . LYS B 1 337 ? 44.505 44.585 -3.849 1.00 46.14 326 LYS B C 1
ATOM 6850 O O . LYS B 1 337 ? 45.707 44.594 -4.089 1.00 46.13 326 LYS B O 1
ATOM 6856 N N . HIS B 1 338 ? 43.943 45.240 -2.839 1.00 45.75 327 HIS B N 1
ATOM 6857 C CA . HIS B 1 338 ? 44.693 46.090 -1.921 1.00 45.24 327 HIS B CA 1
ATOM 6858 C C . HIS B 1 338 ? 44.810 45.355 -0.578 1.00 44.28 327 HIS B C 1
ATOM 6859 O O . HIS B 1 338 ? 43.987 44.478 -0.289 1.00 44.29 327 HIS B O 1
ATOM 6866 N N . PRO B 1 339 ? 45.817 45.717 0.254 1.00 42.92 328 PRO B N 1
ATOM 6867 C CA . PRO B 1 339 ? 46.016 45.028 1.528 1.00 42.01 328 PRO B CA 1
ATOM 6868 C C . PRO B 1 339 ? 45.013 45.540 2.546 1.00 41.06 328 PRO B C 1
ATOM 6869 O O . PRO B 1 339 ? 44.458 46.642 2.360 1.00 41.09 328 PRO B O 1
ATOM 6873 N N . ILE B 1 340 ? 44.802 44.755 3.606 1.00 39.30 329 ILE B N 1
ATOM 6874 C CA . ILE B 1 340 ? 43.933 45.135 4.709 1.00 38.05 329 ILE B CA 1
ATOM 6875 C C . ILE B 1 340 ? 44.760 45.473 5.957 1.00 36.68 329 ILE B C 1
ATOM 6876 O O . ILE B 1 340 ? 45.251 44.589 6.656 1.00 36.23 329 ILE B O 1
ATOM 6881 N N . ASP B 1 341 ? 44.930 46.761 6.229 1.00 35.42 330 ASP B N 1
ATOM 6882 C CA . ASP B 1 341 ? 45.644 47.175 7.429 1.00 34.57 330 ASP B CA 1
ATOM 6883 C C . ASP B 1 341 ? 44.713 47.603 8.573 1.00 33.70 330 ASP B C 1
ATOM 6884 O O . ASP B 1 341 ? 45.191 47.857 9.668 1.00 33.93 330 ASP B O 1
ATOM 6889 N N . HIS B 1 342 ? 43.403 47.657 8.320 1.00 32.59 331 HIS B N 1
ATOM 6890 C CA . HIS B 1 342 ? 42.386 48.041 9.312 1.00 32.14 331 HIS B CA 1
ATOM 6891 C C . HIS B 1 342 ? 42.556 49.415 9.926 1.00 31.47 331 HIS B C 1
ATOM 6892 O O . HIS B 1 342 ? 42.047 49.672 11.005 1.00 31.57 331 HIS B O 1
ATOM 6899 N N . VAL B 1 343 ? 43.257 50.319 9.262 1.00 31.40 332 VAL B N 1
ATOM 6900 C CA . VAL B 1 343 ? 43.385 51.680 9.801 1.00 31.35 332 VAL B CA 1
ATOM 6901 C C . VAL B 1 343 ? 42.086 52.425 9.594 1.00 31.17 332 VAL B C 1
ATOM 6902 O O . VAL B 1 343 ? 41.475 52.309 8.545 1.00 31.22 332 VAL B O 1
ATOM 6906 N N . GLY B 1 344 ? 41.678 53.208 10.588 1.00 31.29 333 GLY B N 1
ATOM 6907 C CA . GLY B 1 344 ? 40.477 54.043 10.469 1.00 31.03 333 GLY B CA 1
ATOM 6908 C C . GLY B 1 344 ? 39.290 53.380 11.137 1.00 31.23 333 GLY B C 1
ATOM 6909 O O . GLY B 1 344 ? 39.455 52.431 11.898 1.00 32.66 333 GLY B O 1
ATOM 6910 N N . VAL B 1 345 ? 38.090 53.875 10.860 1.00 30.70 334 VAL B N 1
ATOM 6911 C CA . VAL B 1 345 ? 36.886 53.462 11.564 1.00 30.33 334 VAL B CA 1
ATOM 6912 C C . VAL B 1 345 ? 36.110 52.447 10.738 1.00 30.19 334 VAL B C 1
ATOM 6913 O O . VAL B 1 345 ? 35.850 52.674 9.561 1.00 29.94 334 VAL B O 1
ATOM 6917 N N . GLN B 1 346 ? 35.720 51.338 11.354 1.00 30.27 335 GLN B N 1
ATOM 6918 C CA . GLN B 1 346 ? 34.864 50.379 10.681 1.00 30.52 335 GLN B CA 1
ATOM 6919 C C . GLN B 1 346 ? 33.786 49.861 11.627 1.00 30.97 335 GLN B C 1
ATOM 6920 O O . GLN B 1 346 ? 33.922 49.956 12.870 1.00 31.29 335 GLN B O 1
ATOM 6926 N N . ARG B 1 347 ? 32.695 49.374 11.021 1.00 30.99 336 ARG B N 1
ATOM 6927 C CA . ARG B 1 347 ? 31.548 48.860 11.749 1.00 30.97 336 ARG B CA 1
ATOM 6928 C C . ARG B 1 347 ? 31.732 47.368 11.985 1.00 31.00 336 ARG B C 1
ATOM 6929 O O . ARG B 1 347 ? 32.336 46.663 11.175 1.00 30.81 336 ARG B O 1
ATOM 6937 N N . LEU B 1 348 ? 31.184 46.907 13.102 1.00 31.15 337 LEU B N 1
ATOM 6938 C CA . LEU B 1 348 ? 31.395 45.553 13.586 1.00 31.44 337 LEU B CA 1
ATOM 6939 C C . LEU B 1 348 ? 30.106 44.748 13.695 1.00 31.58 337 LEU B C 1
ATOM 6940 O O . LEU B 1 348 ? 29.022 45.306 13.899 1.00 31.43 337 LEU B O 1
ATOM 6945 N N . LYS B 1 349 ? 30.248 43.422 13.623 1.00 31.77 338 LYS B N 1
ATOM 6946 C CA . LYS B 1 349 ? 29.148 42.485 13.924 1.00 31.99 338 LYS B CA 1
ATOM 6947 C C . LYS B 1 349 ? 28.442 42.844 15.240 1.00 31.77 338 LYS B C 1
ATOM 6948 O O . LYS B 1 349 ? 27.240 42.703 15.312 1.00 31.52 338 LYS B O 1
ATOM 6954 N N . ASN B 1 350 ? 29.207 43.282 16.258 1.00 31.68 339 ASN B N 1
ATOM 6955 C CA . ASN B 1 350 ? 28.675 43.867 17.506 1.00 31.59 339 ASN B CA 1
ATOM 6956 C C . ASN B 1 350 ? 27.531 44.846 17.257 1.00 31.37 339 ASN B C 1
ATOM 6957 O O . ASN B 1 350 ? 26.608 44.955 18.075 1.00 31.60 339 ASN B O 1
ATOM 6962 N N . GLY B 1 351 ? 27.660 45.634 16.186 1.00 30.23 340 GLY B N 1
ATOM 6963 C CA . GLY B 1 351 ? 26.953 46.903 16.099 1.00 29.77 340 GLY B CA 1
ATOM 6964 C C . GLY B 1 351 ? 27.776 48.076 16.598 1.00 29.08 340 GLY B C 1
ATOM 6965 O O . GLY B 1 351 ? 27.439 49.229 16.351 1.00 28.67 340 GLY B O 1
ATOM 6966 N N . LEU B 1 352 ? 28.875 47.782 17.273 1.00 28.67 341 LEU B N 1
ATOM 6967 C CA . LEU B 1 352 ? 29.810 48.799 17.718 1.00 28.79 341 LEU B CA 1
ATOM 6968 C C . LEU B 1 352 ? 30.849 49.139 16.629 1.00 28.56 341 LEU B C 1
ATOM 6969 O O . LEU B 1 352 ? 30.699 48.726 15.466 1.00 28.49 341 LEU B O 1
ATOM 6974 N N . ASN B 1 353 ? 31.879 49.905 16.994 1.00 28.27 342 ASN B N 1
ATOM 6975 C CA . ASN B 1 353 ? 32.886 50.335 16.031 1.00 28.34 342 ASN B CA 1
ATOM 6976 C C . ASN B 1 353 ? 34.267 49.882 16.456 1.00 28.21 342 ASN B C 1
ATOM 6977 O O . ASN B 1 353 ? 34.571 49.848 17.646 1.00 28.09 342 ASN B O 1
ATOM 6982 N N . ALA B 1 354 ? 35.105 49.577 15.467 1.00 28.58 343 ALA B N 1
ATOM 6983 C CA . ALA B 1 354 ? 36.553 49.433 15.670 1.00 28.50 343 ALA B CA 1
ATOM 6984 C C . ALA B 1 354 ? 37.274 50.638 15.038 1.00 28.46 343 ALA B C 1
ATOM 6985 O O . ALA B 1 354 ? 36.843 51.160 14.002 1.00 28.20 343 ALA B O 1
ATOM 6987 N N . VAL B 1 355 ? 38.358 51.061 15.692 1.00 28.58 344 VAL B N 1
ATOM 6988 C CA . VAL B 1 355 ? 39.178 52.207 15.277 1.00 28.64 344 VAL B CA 1
ATOM 6989 C C . VAL B 1 355 ? 40.596 51.725 15.208 1.00 28.47 344 VAL B C 1
ATOM 6990 O O . VAL B 1 355 ? 41.115 51.253 16.213 1.00 28.33 344 VAL B O 1
ATOM 6994 N N . GLY B 1 356 ? 41.225 51.826 14.044 1.00 28.65 345 GLY B N 1
ATOM 6995 C CA . GLY B 1 356 ? 42.650 51.486 13.912 1.00 28.52 345 GLY B CA 1
ATOM 6996 C C . GLY B 1 356 ? 43.433 52.788 13.867 1.00 28.80 345 GLY B C 1
ATOM 6997 O O . GLY B 1 356 ? 42.966 53.790 13.277 1.00 29.00 345 GLY B O 1
ATOM 6998 N N . VAL B 1 357 ? 44.604 52.796 14.500 1.00 28.20 346 VAL B N 1
ATOM 6999 C CA . VAL B 1 357 ? 45.417 53.995 14.549 1.00 28.13 346 VAL B CA 1
ATOM 7000 C C . VAL B 1 357 ? 46.808 53.674 14.104 1.00 27.83 346 VAL B C 1
ATOM 7001 O O . VAL B 1 357 ? 47.237 52.537 14.179 1.00 28.11 346 VAL B O 1
ATOM 7005 N N . ALA B 1 358 ? 47.513 54.686 13.629 1.00 28.03 347 ALA B N 1
ATOM 7006 C CA . ALA B 1 358 ? 48.792 54.493 12.975 1.00 27.94 347 ALA B CA 1
ATOM 7007 C C . ALA B 1 358 ? 49.850 55.328 13.669 1.00 27.76 347 ALA B C 1
ATOM 7008 O O . ALA B 1 358 ? 49.869 56.543 13.521 1.00 28.27 347 ALA B O 1
ATOM 7010 N N . PRO B 1 359 ? 50.732 54.681 14.438 1.00 27.62 348 PRO B N 1
ATOM 7011 C CA . PRO B 1 359 ? 51.936 55.370 14.874 1.00 27.51 348 PRO B CA 1
ATOM 7012 C C . PRO B 1 359 ? 52.915 55.496 13.686 1.00 27.70 348 PRO B C 1
ATOM 7013 O O . PRO B 1 359 ? 52.527 55.265 12.519 1.00 27.89 348 PRO B O 1
ATOM 7017 N N . ILE B 1 360 ? 54.161 55.869 13.961 1.00 27.48 349 ILE B N 1
ATOM 7018 C CA . ILE B 1 360 ? 55.175 55.849 12.923 1.00 27.38 349 ILE B CA 1
ATOM 7019 C C . ILE B 1 360 ? 56.087 54.631 13.140 1.00 27.59 349 ILE B C 1
ATOM 7020 O O . ILE B 1 360 ? 56.907 54.588 14.057 1.00 27.79 349 ILE B O 1
ATOM 7025 N N . ALA B 1 361 ? 55.889 53.632 12.287 1.00 27.68 350 ALA B N 1
ATOM 7026 C CA . ALA B 1 361 ? 56.694 52.436 12.289 1.00 27.59 350 ALA B CA 1
ATOM 7027 C C . ALA B 1 361 ? 56.727 51.773 13.672 1.00 27.52 350 ALA B C 1
ATOM 7028 O O . ALA B 1 361 ? 57.790 51.417 14.166 1.00 27.34 350 ALA B O 1
ATOM 7030 N N . GLY B 1 362 ? 55.558 51.620 14.292 1.00 27.48 351 GLY B N 1
ATOM 7031 C CA . GLY B 1 362 ? 55.426 50.839 15.528 1.00 27.40 351 GLY B CA 1
ATOM 7032 C C . GLY B 1 362 ? 55.888 51.502 16.821 1.00 27.47 351 GLY B C 1
ATOM 7033 O O . GLY B 1 362 ? 55.713 50.940 17.909 1.00 27.36 351 GLY B O 1
ATOM 7034 N N . ARG B 1 363 ? 56.456 52.698 16.727 1.00 27.57 352 ARG B N 1
ATOM 7035 C CA . ARG B 1 363 ? 57.058 53.308 17.888 1.00 27.55 352 ARG B CA 1
ATOM 7036 C C . ARG B 1 363 ? 56.047 54.036 18.760 1.00 27.60 352 ARG B C 1
ATOM 7037 O O . ARG B 1 363 ? 55.471 55.046 18.337 1.00 27.39 352 ARG B O 1
ATOM 7045 N N . VAL B 1 364 ? 55.865 53.515 19.981 1.00 27.57 353 VAL B N 1
ATOM 7046 C CA . VAL B 1 364 ? 55.069 54.163 21.043 1.00 27.78 353 VAL B CA 1
ATOM 7047 C C . VAL B 1 364 ? 55.924 54.244 22.331 1.00 27.95 353 VAL B C 1
ATOM 7048 O O . VAL B 1 364 ? 57.127 54.499 22.256 1.00 28.22 353 VAL B O 1
ATOM 7052 N N . SER B 1 365 ? 55.324 54.014 23.496 1.00 28.18 354 SER B N 1
ATOM 7053 C CA . SER B 1 365 ? 56.030 54.121 24.773 1.00 28.49 354 SER B CA 1
ATOM 7054 C C . SER B 1 365 ? 55.156 53.621 25.908 1.00 28.70 354 SER B C 1
ATOM 7055 O O . SER B 1 365 ? 53.936 53.497 25.738 1.00 28.71 354 SER B O 1
ATOM 7058 N N . GLY B 1 366 ? 55.768 53.372 27.066 1.00 28.89 355 GLY B N 1
ATOM 7059 C CA . GLY B 1 366 ? 55.024 52.940 28.246 1.00 28.82 355 GLY B CA 1
ATOM 7060 C C . GLY B 1 366 ? 53.947 53.952 28.529 1.00 28.99 355 GLY B C 1
ATOM 7061 O O . GLY B 1 366 ? 52.770 53.613 28.598 1.00 29.18 355 GLY B O 1
ATOM 7062 N N . THR B 1 367 ? 54.357 55.214 28.620 1.00 29.16 356 THR B N 1
ATOM 7063 C CA . THR B 1 367 ? 53.435 56.343 28.843 1.00 29.47 356 THR B CA 1
ATOM 7064 C C . THR B 1 367 ? 52.230 56.328 27.918 1.00 29.85 356 THR B C 1
ATOM 7065 O O . THR B 1 367 ? 51.115 56.671 28.346 1.00 30.13 356 THR B O 1
ATOM 7069 N N . ILE B 1 368 ? 52.469 55.957 26.657 1.00 30.05 357 ILE B N 1
ATOM 7070 C CA . ILE B 1 368 ? 51.429 55.972 25.625 1.00 30.23 357 ILE B CA 1
ATOM 7071 C C . ILE B 1 368 ? 50.482 54.768 25.771 1.00 30.32 357 ILE B C 1
ATOM 7072 O O . ILE B 1 368 ? 49.265 54.931 25.735 1.00 30.35 357 ILE B O 1
ATOM 7077 N N . LEU B 1 369 ? 51.029 53.577 25.959 1.00 30.21 358 LEU B N 1
ATOM 7078 C CA . LEU B 1 369 ? 50.196 52.402 26.097 1.00 30.47 358 LEU B CA 1
ATOM 7079 C C . LEU B 1 369 ? 49.321 52.520 27.336 1.00 30.71 358 LEU B C 1
ATOM 7080 O O . LEU B 1 369 ? 48.172 52.100 27.340 1.00 30.94 358 LEU B O 1
ATOM 7085 N N . THR B 1 370 ? 49.874 53.088 28.398 1.00 30.87 359 THR B N 1
ATOM 7086 C CA . THR B 1 370 ? 49.121 53.337 29.619 1.00 30.85 359 THR B CA 1
ATOM 7087 C C . THR B 1 370 ? 47.992 54.332 29.340 1.00 30.93 359 THR B C 1
ATOM 7088 O O . THR B 1 370 ? 46.867 54.156 29.806 1.00 31.35 359 THR B O 1
ATOM 7092 N N . ALA B 1 371 ? 48.304 55.377 28.579 1.00 30.83 360 ALA B N 1
ATOM 7093 C CA . ALA B 1 371 ? 47.328 56.389 28.205 1.00 30.60 360 ALA B CA 1
ATOM 7094 C C . ALA B 1 371 ? 46.171 55.767 27.405 1.00 30.76 360 ALA B C 1
ATOM 7095 O O . ALA B 1 371 ? 44.989 56.073 27.646 1.00 30.79 360 ALA B O 1
ATOM 7097 N N . VAL B 1 372 ? 46.512 54.889 26.466 1.00 30.54 361 VAL B N 1
ATOM 7098 C CA . VAL B 1 372 ? 45.512 54.228 25.647 1.00 30.94 361 VAL B CA 1
ATOM 7099 C C . VAL B 1 372 ? 44.582 53.321 26.493 1.00 31.31 361 VAL B C 1
ATOM 7100 O O . VAL B 1 372 ? 43.377 53.220 26.231 1.00 30.86 361 VAL B O 1
ATOM 7104 N N . ALA B 1 373 ? 45.141 52.672 27.515 1.00 31.82 362 ALA B N 1
ATOM 7105 C CA . ALA B 1 373 ? 44.338 51.864 28.428 1.00 32.03 362 ALA B CA 1
ATOM 7106 C C . ALA B 1 373 ? 43.266 52.713 29.109 1.00 32.38 362 ALA B C 1
ATOM 7107 O O . ALA B 1 373 ? 42.120 52.277 29.208 1.00 32.98 362 ALA B O 1
ATOM 7109 N N . ASP B 1 374 ? 43.614 53.922 29.547 1.00 32.48 363 ASP B N 1
ATOM 7110 C CA . ASP B 1 374 ? 42.627 54.800 30.195 1.00 32.87 363 ASP B CA 1
ATOM 7111 C C . ASP B 1 374 ? 41.556 55.288 29.203 1.00 33.03 363 ASP B C 1
ATOM 7112 O O . ASP B 1 374 ? 40.350 55.364 29.563 1.00 33.02 363 ASP B O 1
ATOM 7117 N N . LEU B 1 375 ? 41.978 55.610 27.971 1.00 32.62 364 LEU B N 1
ATOM 7118 C CA . LEU B 1 375 ? 41.026 55.967 26.915 1.00 32.70 364 LEU B CA 1
ATOM 7119 C C . LEU B 1 375 ? 40.080 54.806 26.595 1.00 32.71 364 LEU B C 1
ATOM 7120 O O . LEU B 1 375 ? 38.904 55.015 26.329 1.00 32.56 364 LEU B O 1
ATOM 7125 N N . MET B 1 376 ? 40.598 53.581 26.621 1.00 32.91 365 MET B N 1
ATOM 7126 C CA . MET B 1 376 ? 39.755 52.400 26.465 1.00 33.39 365 MET B CA 1
ATOM 7127 C C . MET B 1 376 ? 38.691 52.307 27.577 1.00 33.48 365 MET B C 1
ATOM 7128 O O . MET B 1 376 ? 37.522 51.982 27.298 1.00 33.18 365 MET B O 1
ATOM 7133 N N . ALA B 1 377 ? 39.094 52.612 28.813 1.00 33.81 366 ALA B N 1
ATOM 7134 C CA . ALA B 1 377 ? 38.175 52.581 29.966 1.00 34.45 366 ALA B CA 1
ATOM 7135 C C . ALA B 1 377 ? 37.107 53.653 29.874 1.00 34.89 366 ALA B C 1
ATOM 7136 O O . ALA B 1 377 ? 35.949 53.371 30.103 1.00 34.96 366 ALA B O 1
ATOM 7138 N N . ARG B 1 378 ? 37.512 54.880 29.548 1.00 35.25 367 ARG B N 1
ATOM 7139 C CA . ARG B 1 378 ? 36.566 55.942 29.231 1.00 35.75 367 ARG B CA 1
ATOM 7140 C C . ARG B 1 378 ? 35.546 55.575 28.143 1.00 35.23 367 ARG B C 1
ATOM 7141 O O . ARG B 1 378 ? 34.461 56.150 28.123 1.00 35.59 367 ARG B O 1
ATOM 7149 N N . ALA B 1 379 ? 35.894 54.676 27.219 1.00 34.73 368 ALA B N 1
ATOM 7150 C CA . ALA B 1 379 ? 34.994 54.327 26.100 1.00 34.33 368 ALA B CA 1
ATOM 7151 C C . ALA B 1 379 ? 34.321 52.985 26.330 1.00 33.88 368 ALA B C 1
ATOM 7152 O O . ALA B 1 379 ? 33.599 52.490 25.455 1.00 34.03 368 ALA B O 1
ATOM 7154 N N . GLY B 1 380 ? 34.588 52.384 27.485 1.00 33.30 369 GLY B N 1
ATOM 7155 C CA . GLY B 1 380 ? 33.958 51.121 27.874 1.00 33.01 369 GLY B CA 1
ATOM 7156 C C . GLY B 1 380 ? 34.465 49.884 27.160 1.00 32.51 369 GLY B C 1
ATOM 7157 O O . GLY B 1 380 ? 33.751 48.892 27.066 1.00 32.57 369 GLY B O 1
ATOM 7158 N N . SER B 1 381 ? 35.697 49.932 26.665 1.00 32.24 370 SER B N 1
ATOM 7159 C CA . SER B 1 381 ? 36.248 48.846 25.842 1.00 32.03 370 SER B CA 1
ATOM 7160 C C . SER B 1 381 ? 37.334 48.069 26.554 1.00 31.57 370 SER B C 1
ATOM 7161 O O . SER B 1 381 ? 38.237 48.653 27.116 1.00 31.67 370 SER B O 1
ATOM 7164 N N . ASP B 1 382 ? 37.257 46.748 26.481 1.00 31.61 371 ASP B N 1
ATOM 7165 C CA . ASP B 1 382 ? 38.256 45.879 27.068 1.00 31.46 371 ASP B CA 1
ATOM 7166 C C . ASP B 1 382 ? 38.950 44.997 26.023 1.00 31.34 371 ASP B C 1
ATOM 7167 O O . ASP B 1 382 ? 39.590 44.021 26.400 1.00 31.79 371 ASP B O 1
ATOM 7172 N N . ARG B 1 383 ? 38.856 45.320 24.731 1.00 30.84 372 ARG B N 1
ATOM 7173 C CA . ARG B 1 383 ? 39.702 44.634 23.738 1.00 31.02 372 ARG B CA 1
ATOM 7174 C C . ARG B 1 383 ? 40.403 45.551 22.722 1.00 30.97 372 ARG B C 1
ATOM 7175 O O . ARG B 1 383 ? 39.773 46.378 22.055 1.00 30.83 372 ARG B O 1
ATOM 7183 N N . ILE B 1 384 ? 41.709 45.311 22.599 1.00 30.87 373 ILE B N 1
ATOM 7184 C CA . ILE B 1 384 ? 42.602 45.945 21.637 1.00 31.12 373 ILE B CA 1
ATOM 7185 C C . ILE B 1 384 ? 43.466 44.876 20.959 1.00 30.75 373 ILE B C 1
ATOM 7186 O O . ILE B 1 384 ? 43.780 43.837 21.551 1.00 29.68 373 ILE B O 1
ATOM 7191 N N . ARG B 1 385 ? 43.845 45.139 19.714 1.00 30.98 374 ARG B N 1
ATOM 7192 C CA . ARG B 1 385 ? 44.713 44.218 18.970 1.00 31.40 374 ARG B CA 1
ATOM 7193 C C . ARG B 1 385 ? 45.856 44.980 18.327 1.00 31.42 374 ARG B C 1
ATOM 7194 O O . ARG B 1 385 ? 45.648 46.076 17.811 1.00 31.62 374 ARG B O 1
ATOM 7202 N N . PHE B 1 386 ? 47.058 44.406 18.376 1.00 31.15 375 PHE B N 1
ATOM 7203 C CA . PHE B 1 386 ? 48.151 44.909 17.560 1.00 31.26 375 PHE B CA 1
ATOM 7204 C C . PHE B 1 386 ? 48.055 44.270 16.175 1.00 31.11 375 PHE B C 1
ATOM 7205 O O . PHE B 1 386 ? 47.429 43.222 16.014 1.00 31.13 375 PHE B O 1
ATOM 7213 N N . THR B 1 387 ? 48.714 44.891 15.201 1.00 30.98 376 THR B N 1
ATOM 7214 C CA . THR B 1 387 ? 48.539 44.609 13.766 1.00 31.02 376 THR B CA 1
ATOM 7215 C C . THR B 1 387 ? 49.828 44.084 13.144 1.00 30.91 376 THR B C 1
ATOM 7216 O O . THR B 1 387 ? 50.903 44.478 13.566 1.00 31.11 376 THR B O 1
ATOM 7220 N N . PRO B 1 388 ? 49.734 43.178 12.139 1.00 30.94 377 PRO B N 1
ATOM 7221 C CA . PRO B 1 388 ? 50.944 42.794 11.407 1.00 30.32 377 PRO B CA 1
ATOM 7222 C C . PRO B 1 388 ? 51.544 43.902 10.527 1.00 30.10 377 PRO B C 1
ATOM 7223 O O . PRO B 1 388 ? 52.374 43.611 9.692 1.00 30.28 377 PRO B O 1
ATOM 7227 N N . TYR B 1 389 ? 51.118 45.150 10.693 1.00 29.85 378 TYR B N 1
ATOM 7228 C CA . TYR B 1 389 ? 51.674 46.291 9.959 1.00 29.43 378 TYR B CA 1
ATOM 7229 C C . TYR B 1 389 ? 52.038 47.389 10.954 1.00 28.81 378 TYR B C 1
ATOM 7230 O O . TYR B 1 389 ? 52.059 48.558 10.599 1.00 28.15 378 TYR B O 1
ATOM 7239 N N . GLN B 1 390 ? 52.321 46.968 12.195 1.00 28.53 379 GLN B N 1
ATOM 7240 C CA . GLN B 1 390 ? 52.853 47.805 13.300 1.00 28.44 379 GLN B CA 1
ATOM 7241 C C . GLN B 1 390 ? 51.848 48.831 13.780 1.00 28.58 379 GLN B C 1
ATOM 7242 O O . GLN B 1 390 ? 52.197 49.956 14.151 1.00 28.84 379 GLN B O 1
ATOM 7248 N N . LYS B 1 391 ? 50.590 48.431 13.785 1.00 28.68 380 LYS B N 1
ATOM 7249 C CA . LYS B 1 391 ? 49.505 49.333 14.126 1.00 28.79 380 LYS B CA 1
ATOM 7250 C C . LYS B 1 391 ? 48.741 48.796 15.313 1.00 28.42 380 LYS B C 1
ATOM 7251 O O . LYS B 1 391 ? 48.978 47.684 15.770 1.00 27.95 380 LYS B O 1
ATOM 7257 N N . LEU B 1 392 ? 47.797 49.573 15.813 1.00 28.78 381 LEU B N 1
ATOM 7258 C CA . LEU B 1 392 ? 46.858 49.007 16.777 1.00 29.21 381 LEU B CA 1
ATOM 7259 C C . LEU B 1 392 ? 45.441 49.437 16.557 1.00 28.54 381 LEU B C 1
ATOM 7260 O O . LEU B 1 392 ? 45.181 50.573 16.171 1.00 27.91 381 LEU B O 1
ATOM 7265 N N . VAL B 1 393 ? 44.537 48.498 16.825 1.00 28.61 382 VAL B N 1
ATOM 7266 C CA . VAL B 1 393 ? 43.095 48.736 16.719 1.00 29.24 382 VAL B CA 1
ATOM 7267 C C . VAL B 1 393 ? 42.312 48.378 18.020 1.00 29.32 382 VAL B C 1
ATOM 7268 O O . VAL B 1 393 ? 42.548 47.338 18.650 1.00 29.49 382 VAL B O 1
ATOM 7272 N N . ILE B 1 394 ? 41.416 49.284 18.413 1.00 29.79 383 ILE B N 1
ATOM 7273 C CA . ILE B 1 394 ? 40.531 49.134 19.581 1.00 30.06 383 ILE B CA 1
ATOM 7274 C C . ILE B 1 394 ? 39.157 48.648 19.109 1.00 30.00 383 ILE B C 1
ATOM 7275 O O . ILE B 1 394 ? 38.618 49.193 18.138 1.00 30.04 383 ILE B O 1
ATOM 7280 N N . LEU B 1 395 ? 38.563 47.669 19.788 1.00 30.13 384 LEU B N 1
ATOM 7281 C CA . LEU B 1 395 ? 37.175 47.239 19.444 1.00 30.19 384 LEU B CA 1
ATOM 7282 C C . LEU B 1 395 ? 36.126 47.751 20.431 1.00 30.17 384 LEU B C 1
ATOM 7283 O O . LEU B 1 395 ? 36.447 48.238 21.507 1.00 30.21 384 LEU B O 1
ATOM 7288 N N . ASP B 1 396 ? 34.865 47.595 20.040 1.00 30.59 385 ASP B N 1
ATOM 7289 C CA . ASP B 1 396 ? 33.692 47.832 20.900 1.00 30.85 385 ASP B CA 1
ATOM 7290 C C . ASP B 1 396 ? 33.528 49.299 21.284 1.00 31.25 385 ASP B C 1
ATOM 7291 O O . ASP B 1 396 ? 33.100 49.595 22.409 1.00 31.37 385 ASP B O 1
ATOM 7296 N N . ILE B 1 397 ? 33.869 50.211 20.369 1.00 31.53 386 ILE B N 1
ATOM 7297 C CA . ILE B 1 397 ? 33.628 51.645 20.600 1.00 31.69 386 ILE B CA 1
ATOM 7298 C C . ILE B 1 397 ? 32.200 51.971 20.127 1.00 31.80 386 ILE B C 1
ATOM 7299 O O . ILE B 1 397 ? 31.883 51.803 18.939 1.00 31.92 386 ILE B O 1
ATOM 7304 N N . PRO B 1 398 ? 31.309 52.346 21.065 1.00 31.97 387 PRO B N 1
ATOM 7305 C CA . PRO B 1 398 ? 29.974 52.779 20.657 1.00 32.17 387 PRO B CA 1
ATOM 7306 C C . PRO B 1 398 ? 29.966 54.180 20.026 1.00 32.47 387 PRO B C 1
ATOM 7307 O O . PRO B 1 398 ? 30.811 55.027 20.372 1.00 32.58 387 PRO B O 1
ATOM 7311 N N . ASP B 1 399 ? 29.015 54.400 19.116 1.00 32.45 388 ASP B N 1
ATOM 7312 C CA . ASP B 1 399 ? 28.917 55.643 18.346 1.00 32.64 388 ASP B CA 1
ATOM 7313 C C . ASP B 1 399 ? 29.025 56.919 19.219 1.00 32.71 388 ASP B C 1
ATOM 7314 O O . ASP B 1 399 ? 29.795 57.834 18.914 1.00 33.33 388 ASP B O 1
ATOM 7319 N N . ALA B 1 400 ? 28.281 56.976 20.310 1.00 32.66 389 ALA B N 1
ATOM 7320 C CA . ALA B 1 400 ? 28.276 58.169 21.170 1.00 32.82 389 ALA B CA 1
ATOM 7321 C C . ALA B 1 400 ? 29.695 58.597 21.628 1.00 33.28 389 ALA B C 1
ATOM 7322 O O . ALA B 1 400 ? 29.995 59.800 21.719 1.00 33.49 389 ALA B O 1
ATOM 7324 N N . LEU B 1 401 ? 30.560 57.601 21.880 1.00 33.15 390 LEU B N 1
ATOM 7325 C CA . LEU B 1 401 ? 31.883 57.812 22.480 1.00 32.79 390 LEU B CA 1
ATOM 7326 C C . LEU B 1 401 ? 33.042 57.811 21.478 1.00 32.53 390 LEU B C 1
ATOM 7327 O O . LEU B 1 401 ? 34.205 58.023 21.860 1.00 32.16 390 LEU B O 1
ATOM 7332 N N . LEU B 1 402 ? 32.710 57.613 20.207 1.00 32.47 391 LEU B N 1
ATOM 7333 C CA . LEU B 1 402 ? 33.706 57.463 19.152 1.00 32.80 391 LEU B CA 1
ATOM 7334 C C . LEU B 1 402 ? 34.558 58.710 18.997 1.00 32.90 391 LEU B C 1
ATOM 7335 O O . LEU B 1 402 ? 35.760 58.638 19.136 1.00 33.10 391 LEU B O 1
ATOM 7340 N N . ASP B 1 403 ? 33.938 59.856 18.738 1.00 33.43 392 ASP B N 1
ATOM 7341 C CA . ASP B 1 403 ? 34.671 61.106 18.566 1.00 34.10 392 ASP B CA 1
ATOM 7342 C C . ASP B 1 403 ? 35.660 61.422 19.708 1.00 34.49 392 ASP B C 1
ATOM 7343 O O . ASP B 1 403 ? 36.845 61.732 19.422 1.00 34.50 392 ASP B O 1
ATOM 7348 N N . ASP B 1 404 ? 35.191 61.337 20.968 1.00 34.49 393 ASP B N 1
ATOM 7349 C CA . ASP B 1 404 ? 36.047 61.606 22.149 1.00 35.05 393 ASP B CA 1
ATOM 7350 C C . ASP B 1 404 ? 37.297 60.701 22.179 1.00 34.66 393 ASP B C 1
ATOM 7351 O O . ASP B 1 404 ? 38.417 61.176 22.414 1.00 34.80 393 ASP B O 1
ATOM 7356 N N . LEU B 1 405 ? 37.107 59.407 21.920 1.00 34.21 394 LEU B N 1
ATOM 7357 C CA . LEU B 1 405 ? 38.235 58.483 21.740 1.00 34.07 394 LEU B CA 1
ATOM 7358 C C . LEU B 1 405 ? 39.211 58.923 20.621 1.00 33.98 394 LEU B C 1
ATOM 7359 O O . LEU B 1 405 ? 40.416 59.026 20.866 1.00 33.91 394 LEU B O 1
ATOM 7364 N N . ILE B 1 406 ? 38.700 59.170 19.414 1.00 33.71 395 ILE B N 1
ATOM 7365 C CA . ILE B 1 406 ? 39.545 59.562 18.278 1.00 33.83 395 ILE B CA 1
ATOM 7366 C C . ILE B 1 406 ? 40.428 60.772 18.632 1.00 33.89 395 ILE B C 1
ATOM 7367 O O . ILE B 1 406 ? 41.615 60.800 18.296 1.00 34.15 395 ILE B O 1
ATOM 7372 N N . ALA B 1 407 ? 39.856 61.755 19.327 1.00 33.86 396 ALA B N 1
ATOM 7373 C CA . ALA B 1 407 ? 40.601 62.961 19.703 1.00 33.80 396 ALA B CA 1
ATOM 7374 C C . ALA B 1 407 ? 41.683 62.603 20.692 1.00 33.70 396 ALA B C 1
ATOM 7375 O O . ALA B 1 407 ? 42.842 62.935 20.480 1.00 33.90 396 ALA B O 1
ATOM 7377 N N . GLY B 1 408 ? 41.300 61.912 21.764 1.00 33.76 397 GLY B N 1
ATOM 7378 C CA . GLY B 1 408 ? 42.268 61.371 22.737 1.00 34.17 397 GLY B CA 1
ATOM 7379 C C . GLY B 1 408 ? 43.461 60.654 22.109 1.00 34.43 397 GLY B C 1
ATOM 7380 O O . GLY B 1 408 ? 44.598 60.843 22.539 1.00 35.10 397 GLY B O 1
ATOM 7381 N N . LEU B 1 409 ? 43.202 59.861 21.073 1.00 34.55 398 LEU B N 1
ATOM 7382 C CA . LEU B 1 409 ? 44.243 59.102 20.389 1.00 34.76 398 LEU B CA 1
ATOM 7383 C C . LEU B 1 409 ? 45.149 59.994 19.569 1.00 35.12 398 LEU B C 1
ATOM 7384 O O . LEU B 1 409 ? 46.368 59.774 19.531 1.00 34.86 398 LEU B O 1
ATOM 7389 N N . ASP B 1 410 ? 44.561 60.992 18.911 1.00 35.90 399 ASP B N 1
ATOM 7390 C CA . ASP B 1 410 ? 45.350 62.020 18.204 1.00 36.33 399 ASP B CA 1
ATOM 7391 C C . ASP B 1 410 ? 46.248 62.802 19.184 1.00 36.24 399 ASP B C 1
ATOM 7392 O O . ASP B 1 410 ? 47.423 63.019 18.895 1.00 36.41 399 ASP B O 1
ATOM 7397 N N . ALA B 1 411 ? 45.727 63.190 20.342 1.00 35.93 400 ALA B N 1
ATOM 7398 C CA . ALA B 1 411 ? 46.542 63.922 21.321 1.00 36.07 400 ALA B CA 1
ATOM 7399 C C . ALA B 1 411 ? 47.767 63.119 21.787 1.00 36.25 400 ALA B C 1
ATOM 7400 O O . ALA B 1 411 ? 48.731 63.709 22.271 1.00 36.59 400 ALA B O 1
ATOM 7402 N N . LEU B 1 412 ? 47.709 61.788 21.661 1.00 35.94 401 LEU B N 1
ATOM 7403 C CA . LEU B 1 412 ? 48.855 60.908 21.908 1.00 35.69 401 LEU B CA 1
ATOM 7404 C C . LEU B 1 412 ? 49.699 60.590 20.656 1.00 35.81 401 LEU B C 1
ATOM 7405 O O . LEU B 1 412 ? 50.637 59.783 20.735 1.00 35.75 401 LEU B O 1
ATOM 7410 N N . GLY B 1 413 ? 49.367 61.188 19.507 1.00 35.70 402 GLY B N 1
ATOM 7411 C CA . GLY B 1 413 ? 50.104 60.933 18.257 1.00 35.39 402 GLY B CA 1
ATOM 7412 C C . GLY B 1 413 ? 49.698 59.663 17.525 1.00 35.42 402 GLY B C 1
ATOM 7413 O O . GLY B 1 413 ? 50.431 59.197 16.646 1.00 35.77 402 GLY B O 1
ATOM 7414 N N . LEU B 1 414 ? 48.533 59.105 17.873 1.00 35.11 403 LEU B N 1
ATOM 7415 C CA . LEU B 1 414 ? 48.015 57.906 17.217 1.00 34.71 403 LEU B CA 1
ATOM 7416 C C . LEU B 1 414 ? 46.826 58.271 16.337 1.00 34.70 403 LEU B C 1
ATOM 7417 O O . LEU B 1 414 ? 45.696 58.432 16.830 1.00 35.06 403 LEU B O 1
ATOM 7422 N N . GLN B 1 415 ? 47.081 58.392 15.034 1.00 34.15 404 GLN B N 1
ATOM 7423 C CA . GLN B 1 415 ? 46.092 58.933 14.118 1.00 33.75 404 GLN B CA 1
ATOM 7424 C C . GLN B 1 415 ? 45.239 57.836 13.492 1.00 33.35 404 GLN B C 1
ATOM 7425 O O . GLN B 1 415 ? 45.756 56.854 12.981 1.00 33.28 404 GLN B O 1
ATOM 7431 N N . SER B 1 416 ? 43.923 58.014 13.541 1.00 33.23 405 SER B N 1
ATOM 7432 C CA . SER B 1 416 ? 42.974 57.160 12.796 1.00 33.35 405 SER B CA 1
ATOM 7433 C C . SER B 1 416 ? 42.751 57.648 11.348 1.00 33.32 405 SER B C 1
ATOM 7434 O O . SER B 1 416 ? 42.196 56.922 10.498 1.00 32.60 405 SER B O 1
ATOM 7437 N N . ARG B 1 417 ? 43.191 58.883 11.091 1.00 33.90 406 ARG B N 1
ATOM 7438 C CA . ARG B 1 417 ? 43.219 59.458 9.752 1.00 34.67 406 ARG B CA 1
ATOM 7439 C C . ARG B 1 417 ? 44.626 59.972 9.448 1.00 34.13 406 ARG B C 1
ATOM 7440 O O . ARG B 1 417 ? 44.866 61.174 9.374 1.00 34.26 406 ARG B O 1
ATOM 7448 N N . PRO B 1 418 ? 45.563 59.044 9.261 1.00 33.58 407 PRO B N 1
ATOM 7449 C CA . PRO B 1 418 ? 46.903 59.419 8.865 1.00 33.39 407 PRO B CA 1
ATOM 7450 C C . PRO B 1 418 ? 47.024 59.774 7.380 1.00 32.94 407 PRO B C 1
ATOM 7451 O O . PRO B 1 418 ? 46.155 59.451 6.565 1.00 32.38 407 PRO B O 1
ATOM 7455 N N . SER B 1 419 ? 48.137 60.414 7.052 1.00 33.07 408 SER B N 1
ATOM 7456 C CA . SER B 1 419 ? 48.548 60.583 5.676 1.00 33.22 408 SER B CA 1
ATOM 7457 C C . SER B 1 419 ? 48.962 59.218 5.178 1.00 33.32 408 SER B C 1
ATOM 7458 O O . SER B 1 419 ? 49.280 58.339 5.977 1.00 32.83 408 SER B O 1
ATOM 7461 N N . HIS B 1 420 ? 48.943 59.070 3.851 1.00 34.16 409 HIS B N 1
ATOM 7462 C CA . HIS B 1 420 ? 49.381 57.870 3.141 1.00 34.53 409 HIS B CA 1
ATOM 7463 C C . HIS B 1 420 ? 50.767 57.438 3.641 1.00 34.25 409 HIS B C 1
ATOM 7464 O O . HIS B 1 420 ? 51.009 56.265 3.956 1.00 33.40 409 HIS B O 1
ATOM 7471 N N . TRP B 1 421 ? 51.656 58.422 3.751 1.00 34.18 410 TRP B N 1
ATOM 7472 C CA . TRP B 1 421 ? 53.034 58.185 4.158 1.00 34.28 410 TRP B CA 1
ATOM 7473 C C . TRP B 1 421 ? 53.103 57.570 5.536 1.00 33.76 410 TRP B C 1
ATOM 7474 O O . TRP B 1 421 ? 53.747 56.543 5.705 1.00 33.61 410 TRP B O 1
ATOM 7485 N N . ARG B 1 422 ? 52.455 58.210 6.510 1.00 33.18 411 ARG B N 1
ATOM 7486 C CA . ARG B 1 422 ? 52.443 57.712 7.878 1.00 33.33 411 ARG B CA 1
ATOM 7487 C C . ARG B 1 422 ? 51.770 56.351 7.976 1.00 32.17 411 ARG B C 1
ATOM 7488 O O . ARG B 1 422 ? 52.195 55.467 8.715 1.00 32.17 411 ARG B O 1
ATOM 7496 N N . ARG B 1 423 ? 50.699 56.210 7.228 1.00 31.39 412 ARG B N 1
ATOM 7497 C CA . ARG B 1 423 ? 49.913 55.006 7.253 1.00 30.89 412 ARG B CA 1
ATOM 7498 C C . ARG B 1 423 ? 50.636 53.809 6.664 1.00 30.17 412 ARG B C 1
ATOM 7499 O O . ARG B 1 423 ? 50.502 52.709 7.189 1.00 29.80 412 ARG B O 1
ATOM 7507 N N . ASN B 1 424 ? 51.387 54.021 5.582 1.00 29.70 413 ASN B N 1
ATOM 7508 C CA . ASN B 1 424 ? 51.940 52.921 4.813 1.00 29.75 413 ASN B CA 1
ATOM 7509 C C . ASN B 1 424 ? 53.433 52.692 4.933 1.00 29.66 413 ASN B C 1
ATOM 7510 O O . ASN B 1 424 ? 53.996 51.955 4.123 1.00 29.93 413 ASN B O 1
ATOM 7515 N N . LEU B 1 425 ? 54.080 53.275 5.940 1.00 29.77 414 LEU B N 1
ATOM 7516 C CA . LEU B 1 425 ? 55.523 53.110 6.112 1.00 30.11 414 LEU B CA 1
ATOM 7517 C C . LEU B 1 425 ? 55.840 52.164 7.253 1.00 30.19 414 LEU B C 1
ATOM 7518 O O . LEU B 1 425 ? 55.277 52.288 8.319 1.00 30.25 414 LEU B O 1
ATOM 7523 N N . MET B 1 426 ? 56.752 51.227 7.028 1.00 30.88 415 MET B N 1
ATOM 7524 C CA . MET B 1 426 ? 57.295 50.419 8.113 1.00 31.76 415 MET B CA 1
ATOM 7525 C C . MET B 1 426 ? 58.820 50.487 8.174 1.00 32.18 415 MET B C 1
ATOM 7526 O O . MET B 1 426 ? 59.488 50.774 7.176 1.00 32.43 415 MET B O 1
ATOM 7531 N N . ALA B 1 427 ? 59.356 50.208 9.359 1.00 32.51 416 ALA B N 1
ATOM 7532 C CA . ALA B 1 427 ? 60.784 50.153 9.576 1.00 32.95 416 ALA B CA 1
ATOM 7533 C C . ALA B 1 427 ? 61.062 49.098 10.605 1.00 33.57 416 ALA B C 1
ATOM 7534 O O . ALA B 1 427 ? 60.187 48.785 11.415 1.00 34.06 416 ALA B O 1
ATOM 7536 N N . CYS B 1 428 ? 62.286 48.566 10.581 1.00 34.13 417 CYS B N 1
ATOM 7537 C CA . CYS B 1 428 ? 62.763 47.625 11.596 1.00 34.13 417 CYS B CA 1
ATOM 7538 C C . CYS B 1 428 ? 63.405 48.396 12.733 1.00 34.30 417 CYS B C 1
ATOM 7539 O O . CYS B 1 428 ? 63.301 49.610 12.782 1.00 34.28 417 CYS B O 1
ATOM 7542 N N . SER B 1 429 ? 64.062 47.690 13.646 1.00 35.03 418 SER B N 1
ATOM 7543 C CA . SER B 1 429 ? 64.748 48.304 14.787 1.00 35.53 418 SER B CA 1
ATOM 7544 C C . SER B 1 429 ? 65.931 49.112 14.321 1.00 36.48 418 SER B C 1
ATOM 7545 O O . SER B 1 429 ? 66.092 50.284 14.683 1.00 37.25 418 SER B O 1
ATOM 7548 N N . GLY B 1 430 ? 66.777 48.475 13.523 1.00 37.17 419 GLY B N 1
ATOM 7549 C CA . GLY B 1 430 ? 67.963 49.130 13.015 1.00 37.78 419 GLY B CA 1
ATOM 7550 C C . GLY B 1 430 ? 69.027 49.333 14.071 1.00 38.33 419 GLY B C 1
ATOM 7551 O O . GLY B 1 430 ? 68.935 48.788 15.172 1.00 38.14 419 GLY B O 1
ATOM 7552 N N . ILE B 1 431 ? 70.037 50.122 13.711 1.00 38.84 420 ILE B N 1
ATOM 7553 C CA . ILE B 1 431 ? 71.294 50.195 14.471 1.00 39.12 420 ILE B CA 1
ATOM 7554 C C . ILE B 1 431 ? 71.185 50.825 15.870 1.00 39.69 420 ILE B C 1
ATOM 7555 O O . ILE B 1 431 ? 72.102 50.685 16.689 1.00 39.69 420 ILE B O 1
ATOM 7560 N N . GLU B 1 432 ? 70.063 51.501 16.137 1.00 39.78 421 GLU B N 1
ATOM 7561 C CA . GLU B 1 432 ? 69.750 52.002 17.473 1.00 39.59 421 GLU B CA 1
ATOM 7562 C C . GLU B 1 432 ? 69.857 50.919 18.550 1.00 39.50 421 GLU B C 1
ATOM 7563 O O . GLU B 1 432 ? 70.225 51.233 19.664 1.00 39.26 421 GLU B O 1
ATOM 7569 N N . PHE B 1 433 ? 69.526 49.665 18.223 1.00 39.69 422 PHE B N 1
ATOM 7570 C CA . PHE B 1 433 ? 69.527 48.545 19.202 1.00 39.81 422 PHE B CA 1
ATOM 7571 C C . PHE B 1 433 ? 69.947 47.170 18.649 1.00 40.04 422 PHE B C 1
ATOM 7572 O O . PHE B 1 433 ? 70.231 46.255 19.428 1.00 39.55 422 PHE B O 1
ATOM 7580 N N . CYS B 1 434 ? 69.940 47.014 17.323 1.00 40.47 423 CYS B N 1
ATOM 7581 C CA . CYS B 1 434 ? 70.145 45.705 16.677 1.00 41.06 423 CYS B CA 1
ATOM 7582 C C . CYS B 1 434 ? 71.597 45.475 16.310 1.00 41.70 423 CYS B C 1
ATOM 7583 O O . CYS B 1 434 ? 72.226 46.322 15.691 1.00 41.91 423 CYS B O 1
ATOM 7586 N N . LYS B 1 435 ? 72.098 44.294 16.641 1.00 42.41 424 LYS B N 1
ATOM 7587 C CA . LYS B 1 435 ? 73.492 43.938 16.413 1.00 42.63 424 LYS B CA 1
ATOM 7588 C C . LYS B 1 435 ? 73.817 43.592 14.962 1.00 43.08 424 LYS B C 1
ATOM 7589 O O . LYS B 1 435 ? 74.986 43.415 14.631 1.00 43.62 424 LYS B O 1
ATOM 7595 N N . LEU B 1 436 ? 72.813 43.505 14.093 1.00 43.30 425 LEU B N 1
ATOM 7596 C CA . LEU B 1 436 ? 73.037 43.098 12.690 1.00 43.49 425 LEU B CA 1
ATOM 7597 C C . LEU B 1 436 ? 72.788 44.196 11.629 1.00 43.62 425 LEU B C 1
ATOM 7598 O O . LEU B 1 436 ? 72.919 43.923 10.432 1.00 42.85 425 LEU B O 1
ATOM 7603 N N . SER B 1 437 ? 72.465 45.425 12.063 1.00 44.01 426 SER B N 1
ATOM 7604 C CA . SER B 1 437 ? 72.163 46.525 11.119 1.00 44.28 426 SER B CA 1
ATOM 7605 C C . SER B 1 437 ? 73.381 47.299 10.710 1.00 44.42 426 SER B C 1
ATOM 7606 O O . SER B 1 437 ? 74.394 47.365 11.419 1.00 44.66 426 SER B O 1
ATOM 7609 N N . PHE B 1 438 ? 73.245 47.899 9.543 1.00 44.42 427 PHE B N 1
ATOM 7610 C CA . PHE B 1 438 ? 74.242 48.780 8.998 1.00 44.20 427 PHE B CA 1
ATOM 7611 C C . PHE B 1 438 ? 73.729 50.226 9.030 1.00 44.17 427 PHE B C 1
ATOM 7612 O O . PHE B 1 438 ? 74.493 51.152 8.806 1.00 44.39 427 PHE B O 1
ATOM 7620 N N . ALA B 1 439 ? 72.445 50.410 9.330 1.00 43.83 428 ALA B N 1
ATOM 7621 C CA . ALA B 1 439 ? 71.826 51.717 9.298 1.00 43.33 428 ALA B CA 1
ATOM 7622 C C . ALA B 1 439 ? 70.748 51.858 10.353 1.00 43.02 428 ALA B C 1
ATOM 7623 O O . ALA B 1 439 ? 70.284 50.859 10.923 1.00 42.81 428 ALA B O 1
ATOM 7625 N N . GLU B 1 440 ? 70.379 53.120 10.591 1.00 42.46 429 GLU B N 1
ATOM 7626 C CA . GLU B 1 440 ? 69.355 53.512 11.545 1.00 41.86 429 GLU B CA 1
ATOM 7627 C C . GLU B 1 440 ? 68.018 53.596 10.800 1.00 41.12 429 GLU B C 1
ATOM 7628 O O . GLU B 1 440 ? 67.944 54.080 9.686 1.00 41.13 429 GLU B O 1
ATOM 7634 N N . THR B 1 441 ? 66.970 53.079 11.417 1.00 40.43 430 THR B N 1
ATOM 7635 C CA . THR B 1 441 ? 65.706 52.891 10.740 1.00 39.96 430 THR B CA 1
ATOM 7636 C C . THR B 1 441 ? 64.550 53.473 11.539 1.00 39.31 430 THR B C 1
ATOM 7637 O O . THR B 1 441 ? 63.827 54.328 11.045 1.00 39.01 430 THR B O 1
ATOM 7641 N N . ARG B 1 442 ? 64.379 53.028 12.777 1.00 38.96 431 ARG B N 1
ATOM 7642 C CA . ARG B 1 442 ? 63.189 53.428 13.537 1.00 38.59 431 ARG B CA 1
ATOM 7643 C C . ARG B 1 442 ? 63.154 54.921 13.883 1.00 38.08 431 ARG B C 1
ATOM 7644 O O . ARG B 1 442 ? 62.094 55.532 13.852 1.00 37.97 431 ARG B O 1
ATOM 7652 N N . VAL B 1 443 ? 64.300 55.509 14.196 1.00 37.53 432 VAL B N 1
ATOM 7653 C CA . VAL B 1 443 ? 64.328 56.947 14.527 1.00 37.24 432 VAL B CA 1
ATOM 7654 C C . VAL B 1 443 ? 64.281 57.791 13.249 1.00 36.79 432 VAL B C 1
ATOM 7655 O O . VAL B 1 443 ? 63.591 58.806 13.219 1.00 36.34 432 VAL B O 1
ATOM 7659 N N . ARG B 1 444 ? 64.985 57.359 12.197 1.00 36.60 433 ARG B N 1
ATOM 7660 C CA . ARG B 1 444 ? 64.924 58.042 10.897 1.00 36.11 433 ARG B CA 1
ATOM 7661 C C . ARG B 1 444 ? 63.478 58.152 10.402 1.00 35.85 433 ARG B C 1
ATOM 7662 O O . ARG B 1 444 ? 63.038 59.221 9.946 1.00 35.77 433 ARG B O 1
ATOM 7670 N N . ALA B 1 445 ? 62.736 57.048 10.505 1.00 35.16 434 ALA B N 1
ATOM 7671 C CA . ALA B 1 445 ? 61.325 57.027 10.117 1.00 34.54 434 ALA B CA 1
ATOM 7672 C C . ALA B 1 445 ? 60.490 58.061 10.860 1.00 33.89 434 ALA B C 1
ATOM 7673 O O . ALA B 1 445 ? 59.529 58.558 10.315 1.00 33.85 434 ALA B O 1
ATOM 7675 N N . GLN B 1 446 ? 60.857 58.394 12.091 1.00 33.43 435 GLN B N 1
ATOM 7676 C CA . GLN B 1 446 ? 60.067 59.347 12.866 1.00 33.23 435 GLN B CA 1
ATOM 7677 C C . GLN B 1 446 ? 60.118 60.726 12.224 1.00 33.07 435 GLN B C 1
ATOM 7678 O O . GLN B 1 446 ? 59.166 61.498 12.326 1.00 32.69 435 GLN B O 1
ATOM 7684 N N . HIS B 1 447 ? 61.227 61.025 11.554 1.00 33.18 436 HIS B N 1
ATOM 7685 C CA . HIS B 1 447 ? 61.422 62.341 10.951 1.00 33.03 436 HIS B CA 1
ATOM 7686 C C . HIS B 1 447 ? 61.180 62.335 9.462 1.00 32.81 436 HIS B C 1
ATOM 7687 O O . HIS B 1 447 ? 60.921 63.385 8.867 1.00 32.78 436 HIS B O 1
ATOM 7694 N N . LEU B 1 448 ? 61.208 61.140 8.884 1.00 32.55 437 LEU B N 1
ATOM 7695 C CA . LEU B 1 448 ? 61.008 60.971 7.460 1.00 32.35 437 LEU B CA 1
ATOM 7696 C C . LEU B 1 448 ? 59.530 61.121 7.087 1.00 32.28 437 LEU B C 1
ATOM 7697 O O . LEU B 1 448 ? 59.189 61.774 6.092 1.00 32.46 437 LEU B O 1
ATOM 7702 N N . VAL B 1 449 ? 58.650 60.496 7.866 1.00 31.94 438 VAL B N 1
ATOM 7703 C CA . VAL B 1 449 ? 57.214 60.581 7.589 1.00 31.81 438 VAL B CA 1
ATOM 7704 C C . VAL B 1 449 ? 56.759 62.056 7.448 1.00 31.66 438 VAL B C 1
ATOM 7705 O O . VAL B 1 449 ? 56.265 62.420 6.392 1.00 31.17 438 VAL B O 1
ATOM 7709 N N . PRO B 1 450 ? 56.931 62.896 8.503 1.00 31.89 439 PRO B N 1
ATOM 7710 C CA . PRO B 1 450 ? 56.633 64.328 8.398 1.00 32.27 439 PRO B CA 1
ATOM 7711 C C . PRO B 1 450 ? 57.317 65.011 7.203 1.00 32.71 439 PRO B C 1
ATOM 7712 O O . PRO B 1 450 ? 56.663 65.758 6.478 1.00 32.24 439 PRO B O 1
ATOM 7716 N N . GLU B 1 451 ? 58.622 64.777 7.014 1.00 33.39 440 GLU B N 1
ATOM 7717 C CA . GLU B 1 451 ? 59.341 65.326 5.855 1.00 33.90 440 GLU B CA 1
ATOM 7718 C C . GLU B 1 451 ? 58.532 65.080 4.572 1.00 34.58 440 GLU B C 1
ATOM 7719 O O . GLU B 1 451 ? 58.137 66.027 3.891 1.00 34.89 440 GLU B O 1
ATOM 7725 N N . LEU B 1 452 ? 58.259 63.806 4.274 1.00 35.08 441 LEU B N 1
ATOM 7726 C CA . LEU B 1 452 ? 57.453 63.437 3.115 1.00 35.48 441 LEU B CA 1
ATOM 7727 C C . LEU B 1 452 ? 56.069 64.085 3.148 1.00 36.01 441 LEU B C 1
ATOM 7728 O O . LEU B 1 452 ? 55.607 64.569 2.127 1.00 35.91 441 LEU B O 1
ATOM 7733 N N . GLU B 1 453 ? 55.405 64.088 4.308 1.00 36.89 442 GLU B N 1
ATOM 7734 C CA . GLU B 1 453 ? 54.038 64.652 4.412 1.00 37.54 442 GLU B CA 1
ATOM 7735 C C . GLU B 1 453 ? 54.004 66.074 3.908 1.00 38.38 442 GLU B C 1
ATOM 7736 O O . GLU B 1 453 ? 53.158 66.414 3.079 1.00 39.11 442 GLU B O 1
ATOM 7742 N N . ARG B 1 454 ? 54.907 66.914 4.397 1.00 39.05 443 ARG B N 1
ATOM 7743 C CA . ARG B 1 454 ? 54.845 68.313 4.002 1.00 40.13 443 ARG B CA 1
ATOM 7744 C C . ARG B 1 454 ? 55.590 68.555 2.684 1.00 40.80 443 ARG B C 1
ATOM 7745 O O . ARG B 1 454 ? 55.175 69.405 1.890 1.00 40.72 443 ARG B O 1
ATOM 7753 N N . ARG B 1 455 ? 56.644 67.781 2.428 1.00 41.58 444 ARG B N 1
ATOM 7754 C CA . ARG B 1 455 ? 57.429 67.935 1.194 1.00 42.58 444 ARG B CA 1
ATOM 7755 C C . ARG B 1 455 ? 56.665 67.617 -0.102 1.00 43.25 444 ARG B C 1
ATOM 7756 O O . ARG B 1 455 ? 56.987 68.154 -1.156 1.00 43.17 444 ARG B O 1
ATOM 7764 N N . LEU B 1 456 ? 55.678 66.734 -0.018 1.00 44.55 445 LEU B N 1
ATOM 7765 C CA . LEU B 1 456 ? 54.923 66.297 -1.187 1.00 45.85 445 LEU B CA 1
ATOM 7766 C C . LEU B 1 456 ? 53.433 66.624 -1.034 1.00 47.04 445 LEU B C 1
ATOM 7767 O O . LEU B 1 456 ? 52.587 66.034 -1.709 1.00 47.54 445 LEU B O 1
ATOM 7772 N N . GLU B 1 457 ? 53.104 67.560 -0.148 1.00 48.55 446 GLU B N 1
ATOM 7773 C CA . GLU B 1 457 ? 51.706 67.966 0.043 1.00 49.34 446 GLU B CA 1
ATOM 7774 C C . GLU B 1 457 ? 51.226 68.510 -1.284 1.00 50.34 446 GLU B C 1
ATOM 7775 O O . GLU B 1 457 ? 50.133 68.181 -1.763 1.00 50.68 446 GLU B O 1
ATOM 7781 N N . ASP B 1 458 ? 52.070 69.365 -1.852 1.00 51.52 447 ASP B N 1
ATOM 7782 C CA . ASP B 1 458 ? 52.074 69.726 -3.272 1.00 52.01 447 ASP B CA 1
ATOM 7783 C C . ASP B 1 458 ? 51.234 68.786 -4.170 1.00 52.80 447 ASP B C 1
ATOM 7784 O O . ASP B 1 458 ? 50.347 69.228 -4.899 1.00 52.60 447 ASP B O 1
ATOM 7789 N N . ILE B 1 459 ? 51.507 67.488 -4.072 1.00 53.96 448 ILE B N 1
ATOM 7790 C CA . ILE B 1 459 ? 51.039 66.488 -5.025 1.00 54.49 448 ILE B CA 1
ATOM 7791 C C . ILE B 1 459 ? 49.950 65.582 -4.458 1.00 55.26 448 ILE B C 1
ATOM 7792 O O . ILE B 1 459 ? 49.296 64.856 -5.210 1.00 55.60 448 ILE B O 1
ATOM 7797 N N . ASN B 1 460 ? 49.760 65.629 -3.137 1.00 55.87 449 ASN B N 1
ATOM 7798 C CA . ASN B 1 460 ? 48.899 64.688 -2.431 1.00 56.11 449 ASN B CA 1
ATOM 7799 C C . ASN B 1 460 ? 47.531 64.511 -3.077 1.00 56.46 449 ASN B C 1
ATOM 7800 O O . ASN B 1 460 ? 46.989 63.401 -3.085 1.00 56.83 449 ASN B O 1
ATOM 7805 N N . SER B 1 461 ? 46.979 65.613 -3.584 1.00 56.77 450 SER B N 1
ATOM 7806 C CA . SER B 1 461 ? 45.706 65.609 -4.329 1.00 56.92 450 SER B CA 1
ATOM 7807 C C . SER B 1 461 ? 45.576 64.475 -5.354 1.00 57.16 450 SER B C 1
ATOM 7808 O O . SER B 1 461 ? 44.486 63.917 -5.532 1.00 57.22 450 SER B O 1
ATOM 7811 N N . GLN B 1 462 ? 46.681 64.164 -6.039 1.00 57.15 451 GLN B N 1
ATOM 7812 C CA . GLN B 1 462 ? 46.699 63.137 -7.094 1.00 56.88 451 GLN B CA 1
ATOM 7813 C C . GLN B 1 462 ? 46.921 61.708 -6.612 1.00 56.74 451 GLN B C 1
ATOM 7814 O O . GLN B 1 462 ? 46.769 60.782 -7.403 1.00 56.93 451 GLN B O 1
ATOM 7820 N N . LEU B 1 463 ? 47.271 61.503 -5.344 1.00 56.35 452 LEU B N 1
ATOM 7821 C CA . LEU B 1 463 ? 47.677 60.158 -4.904 1.00 55.89 452 LEU B CA 1
ATOM 7822 C C . LEU B 1 463 ? 46.511 59.325 -4.381 1.00 55.46 452 LEU B C 1
ATOM 7823 O O . LEU B 1 463 ? 46.378 58.997 -3.184 1.00 55.50 452 LEU B O 1
ATOM 7828 N N . ASP B 1 464 ? 45.692 58.962 -5.361 1.00 54.47 453 ASP B N 1
ATOM 7829 C CA . ASP B 1 464 ? 44.553 58.078 -5.186 1.00 53.50 453 ASP B CA 1
ATOM 7830 C C . ASP B 1 464 ? 44.969 56.636 -4.856 1.00 52.30 453 ASP B C 1
ATOM 7831 O O . ASP B 1 464 ? 44.110 55.810 -4.547 1.00 52.67 453 ASP B O 1
ATOM 7836 N N . VAL B 1 465 ? 46.265 56.330 -4.934 1.00 50.71 454 VAL B N 1
ATOM 7837 C CA . VAL B 1 465 ? 46.770 54.981 -4.644 1.00 49.81 454 VAL B CA 1
ATOM 7838 C C . VAL B 1 465 ? 47.950 55.086 -3.643 1.00 48.61 454 VAL B C 1
ATOM 7839 O O . VAL B 1 465 ? 48.849 55.929 -3.820 1.00 48.61 454 VAL B O 1
ATOM 7843 N N . PRO B 1 466 ? 47.900 54.298 -2.544 1.00 46.94 455 PRO B N 1
ATOM 7844 C CA . PRO B 1 466 ? 48.980 54.348 -1.542 1.00 45.61 455 PRO B CA 1
ATOM 7845 C C . PRO B 1 466 ? 50.305 53.681 -1.935 1.00 44.09 455 PRO B C 1
ATOM 7846 O O . PRO B 1 466 ? 50.309 52.573 -2.481 1.00 44.16 455 PRO B O 1
ATOM 7850 N N . ILE B 1 467 ? 51.414 54.361 -1.625 1.00 42.24 456 ILE B N 1
ATOM 7851 C CA . ILE B 1 467 ? 52.778 53.860 -1.888 1.00 41.05 456 ILE B CA 1
ATOM 7852 C C . ILE B 1 467 ? 53.430 53.354 -0.610 1.00 39.23 456 ILE B C 1
ATOM 7853 O O . ILE B 1 467 ? 53.858 54.143 0.235 1.00 38.52 456 ILE B O 1
ATOM 7858 N N . THR B 1 468 ? 53.515 52.036 -0.482 1.00 37.80 457 THR B N 1
ATOM 7859 C CA . THR B 1 468 ? 54.095 51.425 0.705 1.00 36.99 457 THR B CA 1
ATOM 7860 C C . THR B 1 468 ? 55.622 51.621 0.716 1.00 35.81 457 THR B C 1
ATOM 7861 O O . THR B 1 468 ? 56.277 51.540 -0.329 1.00 35.42 457 THR B O 1
ATOM 7865 N N . VAL B 1 469 ? 56.168 51.918 1.896 1.00 34.84 458 VAL B N 1
ATOM 7866 C CA . VAL B 1 469 ? 57.594 52.191 2.058 1.00 34.52 458 VAL B CA 1
ATOM 7867 C C . VAL B 1 469 ? 58.105 51.399 3.265 1.00 33.88 458 VAL B C 1
ATOM 7868 O O . VAL B 1 469 ? 57.620 51.565 4.364 1.00 33.44 458 VAL B O 1
ATOM 7872 N N . ASN B 1 470 ? 59.071 50.520 3.035 1.00 33.74 459 ASN B N 1
ATOM 7873 C CA . ASN B 1 470 ? 59.620 49.685 4.079 1.00 33.88 459 ASN B CA 1
ATOM 7874 C C . ASN B 1 470 ? 61.131 49.901 4.234 1.00 34.05 459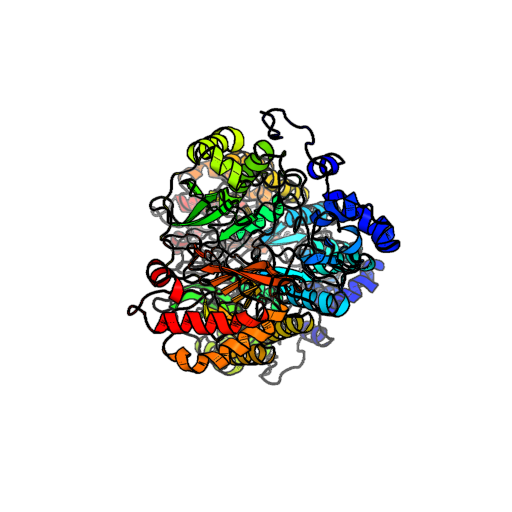 ASN B C 1
ATOM 7875 O O . ASN B 1 470 ? 61.877 49.718 3.298 1.00 33.87 459 ASN B O 1
ATOM 7880 N N . ILE B 1 471 ? 61.555 50.293 5.434 1.00 34.50 460 ILE B N 1
ATOM 7881 C CA . ILE B 1 471 ? 62.946 50.629 5.723 1.00 34.84 460 ILE B CA 1
ATOM 7882 C C . ILE B 1 471 ? 63.626 49.557 6.594 1.00 34.87 460 ILE B C 1
ATOM 7883 O O . ILE B 1 471 ? 63.310 49.412 7.762 1.00 34.73 460 ILE B O 1
ATOM 7888 N N . ASN B 1 472 ? 64.576 48.828 6.026 1.00 35.22 461 ASN B N 1
ATOM 7889 C CA . ASN B 1 472 ? 65.257 47.747 6.736 1.00 35.67 461 ASN B CA 1
ATOM 7890 C C . ASN B 1 472 ? 66.736 48.046 6.952 1.00 36.22 461 ASN B C 1
ATOM 7891 O O . ASN B 1 472 ? 67.392 48.561 6.056 1.00 36.44 461 ASN B O 1
ATOM 7896 N N . GLY B 1 473 ? 67.259 47.716 8.133 1.00 36.91 462 GLY B N 1
ATOM 7897 C CA . GLY B 1 473 ? 68.669 48.014 8.481 1.00 37.39 462 GLY B CA 1
ATOM 7898 C C . GLY B 1 473 ? 69.725 47.015 7.995 1.00 38.00 462 GLY B C 1
ATOM 7899 O O . GLY B 1 473 ? 70.923 47.244 8.150 1.00 37.86 462 GLY B O 1
ATOM 7900 N N . CYS B 1 474 ? 69.277 45.910 7.403 1.00 38.27 463 CYS B N 1
ATOM 7901 C CA . CYS B 1 474 ? 70.153 44.866 6.922 1.00 38.16 463 CYS B CA 1
ATOM 7902 C C . CYS B 1 474 ? 69.331 43.891 6.062 1.00 38.57 463 CYS B C 1
ATOM 7903 O O . CYS B 1 474 ? 68.115 44.013 6.006 1.00 38.50 463 CYS B O 1
ATOM 7906 N N . PRO B 1 475 ? 69.991 42.913 5.399 1.00 38.56 464 PRO B N 1
ATOM 7907 C CA . PRO B 1 475 ? 69.301 42.032 4.443 1.00 38.36 464 PRO B CA 1
ATOM 7908 C C . PRO B 1 475 ? 68.311 40.992 4.999 1.00 38.23 464 PRO B C 1
ATOM 7909 O O . PRO B 1 475 ? 67.611 40.348 4.207 1.00 38.31 464 PRO B O 1
ATOM 7913 N N . ASN B 1 476 ? 68.262 40.813 6.317 1.00 37.99 465 ASN B N 1
ATOM 7914 C CA . ASN B 1 476 ? 67.301 39.893 6.966 1.00 37.62 465 ASN B CA 1
ATOM 7915 C C . ASN B 1 476 ? 65.812 40.192 6.671 1.00 37.25 465 ASN B C 1
ATOM 7916 O O . ASN B 1 476 ? 64.977 39.311 6.784 1.00 37.31 465 ASN B O 1
ATOM 7921 N N . SER B 1 477 ? 65.499 41.437 6.311 1.00 37.20 466 SER B N 1
ATOM 7922 C CA . SER B 1 477 ? 64.169 41.866 5.821 1.00 36.99 466 SER B CA 1
ATOM 7923 C C . SER B 1 477 ? 63.030 41.750 6.851 1.00 37.00 466 SER B C 1
ATOM 7924 O O . SER B 1 477 ? 61.914 41.331 6.529 1.00 37.10 466 SER B O 1
ATOM 7927 N N . CYS B 1 478 ? 63.324 42.144 8.085 1.00 36.73 467 CYS B N 1
ATOM 7928 C CA . CYS B 1 478 ? 62.355 42.130 9.173 1.00 36.64 467 CYS B CA 1
ATOM 7929 C C . CYS B 1 478 ? 61.158 43.063 8.954 1.00 36.65 467 CYS B C 1
ATOM 7930 O O . CYS B 1 478 ? 60.069 42.835 9.492 1.00 36.31 467 CYS B O 1
ATOM 7933 N N . ALA B 1 479 ? 61.378 44.132 8.189 1.00 36.83 468 ALA B N 1
ATOM 7934 C CA . ALA B 1 479 ? 60.312 45.047 7.803 1.00 36.73 468 ALA B CA 1
ATOM 7935 C C . ALA B 1 479 ? 59.976 44.871 6.341 1.00 36.75 468 ALA B C 1
ATOM 7936 O O . ALA B 1 479 ? 59.541 45.820 5.701 1.00 36.66 468 ALA B O 1
ATOM 7938 N N . ARG B 1 480 ? 60.187 43.653 5.832 1.00 36.76 469 ARG B N 1
ATOM 7939 C CA . ARG B 1 480 ? 59.669 43.230 4.542 1.00 36.73 469 ARG B CA 1
ATOM 7940 C C . ARG B 1 480 ? 60.139 44.105 3.334 1.00 36.53 469 ARG B C 1
ATOM 7941 O O . ARG B 1 480 ? 59.382 44.848 2.749 1.00 36.55 469 ARG B O 1
ATOM 7949 N N . ILE B 1 481 ? 61.402 43.983 2.966 1.00 36.49 470 ILE B N 1
ATOM 7950 C CA . ILE B 1 481 ? 61.980 44.759 1.874 1.00 36.75 470 ILE B CA 1
ATOM 7951 C C . ILE B 1 481 ? 61.375 44.441 0.488 1.00 36.96 470 ILE B C 1
ATOM 7952 O O . ILE B 1 481 ? 61.125 45.349 -0.332 1.00 36.69 470 ILE B O 1
ATOM 7957 N N . GLN B 1 482 ? 61.170 43.152 0.219 1.00 36.88 471 GLN B N 1
ATOM 7958 C CA . GLN B 1 482 ? 60.868 42.707 -1.132 1.00 36.92 471 GLN B CA 1
ATOM 7959 C C . GLN B 1 482 ? 59.412 42.854 -1.503 1.00 37.03 471 GLN B C 1
ATOM 7960 O O . GLN B 1 482 ? 59.063 42.586 -2.636 1.00 37.22 471 GLN B O 1
ATOM 7966 N N . ILE B 1 483 ? 58.567 43.278 -0.568 1.00 37.23 472 ILE B N 1
ATOM 7967 C CA . ILE B 1 483 ? 57.129 43.390 -0.829 1.00 37.49 472 ILE B CA 1
ATOM 7968 C C . ILE B 1 483 ? 56.577 44.785 -0.564 1.00 37.81 472 ILE B C 1
ATOM 7969 O O . ILE B 1 483 ? 55.425 44.947 -0.140 1.00 38.60 472 ILE B O 1
ATOM 7974 N N . ALA B 1 484 ? 57.393 45.792 -0.823 1.00 37.80 473 ALA B N 1
ATOM 7975 C CA . ALA B 1 484 ? 56.946 47.166 -0.689 1.00 37.87 473 ALA B CA 1
ATOM 7976 C C . ALA B 1 484 ? 57.041 47.784 -2.043 1.00 38.07 473 ALA B C 1
ATOM 7977 O O . ALA B 1 484 ? 57.806 47.321 -2.895 1.00 38.37 473 ALA B O 1
ATOM 7979 N N . ASP B 1 485 ? 56.267 48.834 -2.254 1.00 38.33 474 ASP B N 1
ATOM 7980 C CA . ASP B 1 485 ? 56.423 49.631 -3.464 1.00 38.77 474 ASP B CA 1
ATOM 7981 C C . ASP B 1 485 ? 57.840 50.235 -3.499 1.00 38.79 474 ASP B C 1
ATOM 7982 O O . ASP B 1 485 ? 58.532 50.169 -4.509 1.00 39.13 474 ASP B O 1
ATOM 7987 N N . ILE B 1 486 ? 58.285 50.779 -2.376 1.00 38.73 475 ILE B N 1
ATOM 7988 C CA . ILE B 1 486 ? 59.671 51.222 -2.235 1.00 38.95 475 ILE B CA 1
ATOM 7989 C C . ILE B 1 486 ? 60.331 50.572 -1.013 1.00 39.10 475 ILE B C 1
ATOM 7990 O O . ILE B 1 486 ? 60.097 50.992 0.114 1.00 39.03 475 ILE B O 1
ATOM 7995 N N . GLY B 1 487 ? 61.153 49.554 -1.244 1.00 39.42 476 GLY B N 1
ATOM 7996 C CA . GLY B 1 487 ? 61.824 48.855 -0.168 1.00 40.06 476 GLY B CA 1
ATOM 7997 C C . GLY B 1 487 ? 63.259 49.315 -0.064 1.00 40.57 476 GLY B C 1
ATOM 7998 O O . GLY B 1 487 ? 63.912 49.532 -1.076 1.00 40.80 476 GLY B O 1
ATOM 7999 N N . PHE B 1 488 ? 63.763 49.438 1.158 1.00 41.33 477 PHE B N 1
ATOM 8000 C CA . PHE B 1 488 ? 65.141 49.846 1.383 1.00 42.21 477 PHE B CA 1
ATOM 8001 C C . PHE B 1 488 ? 65.887 48.747 2.132 1.00 43.14 477 PHE B C 1
ATOM 8002 O O . PHE B 1 488 ? 65.437 48.297 3.162 1.00 43.11 477 PHE B O 1
ATOM 8010 N N . LYS B 1 489 ? 67.012 48.304 1.585 1.00 45.08 478 LYS B N 1
ATOM 8011 C CA . LYS B 1 489 ? 67.870 47.316 2.216 1.00 46.37 478 LYS B CA 1
ATOM 8012 C C . LYS B 1 489 ? 69.151 48.012 2.639 1.00 47.64 478 LYS B C 1
ATOM 8013 O O . LYS B 1 489 ? 69.992 48.318 1.810 1.00 47.69 478 LYS B O 1
ATOM 8019 N N . GLY B 1 490 ? 69.297 48.251 3.932 1.00 49.52 479 GLY B N 1
ATOM 8020 C CA . GLY B 1 490 ? 70.467 48.927 4.459 1.00 51.19 479 GLY B CA 1
ATOM 8021 C C . GLY B 1 490 ? 71.729 48.136 4.237 1.00 52.62 479 GLY B C 1
ATOM 8022 O O . GLY B 1 490 ? 71.739 46.926 4.388 1.00 52.82 479 GLY B O 1
ATOM 8023 N N . GLN B 1 491 ? 72.785 48.835 3.844 1.00 54.74 480 GLN B N 1
ATOM 8024 C CA . GLN B 1 491 ? 74.100 48.246 3.636 1.00 56.56 480 GLN B CA 1
ATOM 8025 C C . GLN B 1 491 ? 75.142 49.346 3.758 1.00 58.14 480 GLN B C 1
ATOM 8026 O O . GLN B 1 491 ? 74.801 50.531 3.740 1.00 58.02 480 GLN B O 1
ATOM 8032 N N . MET B 1 492 ? 76.406 48.952 3.874 1.00 60.29 481 MET B N 1
ATOM 8033 C CA . MET B 1 492 ? 77.509 49.904 3.855 1.00 62.01 481 MET B CA 1
ATOM 8034 C C . MET B 1 492 ? 77.848 50.261 2.435 1.00 63.62 481 MET B C 1
ATOM 8035 O O . MET B 1 492 ? 77.873 49.388 1.582 1.00 63.67 481 MET B O 1
ATOM 8040 N N . ILE B 1 493 ? 78.090 51.547 2.184 1.00 65.92 482 ILE B N 1
ATOM 8041 C CA . ILE B 1 493 ? 78.438 52.037 0.849 1.00 67.82 482 ILE B CA 1
ATOM 8042 C C . ILE B 1 493 ? 79.644 52.998 0.887 1.00 69.79 482 ILE B C 1
ATOM 8043 O O . ILE B 1 493 ? 80.158 53.283 1.958 1.00 70.00 482 ILE B O 1
ATOM 8048 N N . ASP B 1 494 ? 80.086 53.478 -0.279 1.00 72.29 483 ASP B N 1
ATOM 8049 C CA . ASP B 1 494 ? 81.304 54.299 -0.402 1.00 73.60 483 ASP B CA 1
ATOM 8050 C C . ASP B 1 494 ? 81.096 55.628 -1.172 1.00 75.30 483 ASP B C 1
ATOM 8051 O O . ASP B 1 494 ? 80.404 55.649 -2.200 1.00 75.64 483 ASP B O 1
ATOM 8056 N N . ASP B 1 495 ? 81.698 56.724 -0.682 1.00 76.77 484 ASP B N 1
ATOM 8057 C CA . ASP B 1 495 ? 81.827 57.982 -1.465 1.00 77.68 484 ASP B CA 1
ATOM 8058 C C . ASP B 1 495 ? 83.153 58.725 -1.201 1.00 78.77 484 ASP B C 1
ATOM 8059 O O . ASP B 1 495 ? 83.631 58.803 -0.058 1.00 78.85 484 ASP B O 1
ATOM 8064 N N . GLY B 1 496 ? 83.746 59.253 -2.277 1.00 79.80 485 GLY B N 1
ATOM 8065 C CA . GLY B 1 496 ? 85.074 59.886 -2.230 1.00 80.26 485 GLY B CA 1
ATOM 8066 C C . GLY B 1 496 ? 86.214 58.932 -1.881 1.00 81.04 485 GLY B C 1
ATOM 8067 O O . GLY B 1 496 ? 87.363 59.362 -1.760 1.00 81.24 485 GLY B O 1
ATOM 8068 N N . HIS B 1 497 ? 85.888 57.642 -1.723 1.00 81.75 486 HIS B N 1
ATOM 8069 C CA . HIS B 1 497 ? 86.786 56.576 -1.188 1.00 81.79 486 HIS B CA 1
ATOM 8070 C C . HIS B 1 497 ? 87.489 56.838 0.172 1.00 81.88 486 HIS B C 1
ATOM 8071 O O . HIS B 1 497 ? 88.063 55.910 0.762 1.00 81.89 486 HIS B O 1
ATOM 8078 N N . GLY B 1 498 ? 87.407 58.070 0.684 1.00 81.55 487 GLY B N 1
ATOM 8079 C CA . GLY B 1 498 ? 87.883 58.397 2.033 1.00 80.76 487 GLY B CA 1
ATOM 8080 C C . GLY B 1 498 ? 86.687 58.456 2.978 1.00 80.53 487 GLY B C 1
ATOM 8081 O O . GLY B 1 498 ? 86.707 59.192 3.981 1.00 80.76 487 GLY B O 1
ATOM 8082 N N . GLY B 1 499 ? 85.639 57.690 2.640 1.00 79.47 488 GLY B N 1
ATOM 8083 C CA . GLY B 1 499 ? 84.400 57.660 3.400 1.00 78.19 488 GLY B CA 1
ATOM 8084 C C . GLY B 1 499 ? 83.526 56.515 2.931 1.00 77.33 488 GLY B C 1
ATOM 8085 O O . GLY B 1 499 ? 83.090 56.503 1.778 1.00 77.55 488 GLY B O 1
ATOM 8086 N N . SER B 1 500 ? 83.314 55.540 3.825 1.00 75.82 489 SER B N 1
ATOM 8087 C CA . SER B 1 500 ? 82.327 54.456 3.656 1.00 74.03 489 SER B CA 1
ATOM 8088 C C . SER B 1 500 ? 81.125 54.670 4.605 1.00 72.46 489 SER B C 1
ATOM 8089 O O . SER B 1 500 ? 81.289 54.584 5.817 1.00 72.36 489 SER B O 1
ATOM 8092 N N . VAL B 1 501 ? 79.934 54.923 4.049 1.00 70.29 490 VAL B N 1
ATOM 8093 C CA . VAL B 1 501 ? 78.781 55.444 4.808 1.00 68.57 490 VAL B CA 1
ATOM 8094 C C . VAL B 1 501 ? 77.641 54.424 4.918 1.00 66.80 490 VAL B C 1
ATOM 8095 O O . VAL B 1 501 ? 77.622 53.432 4.198 1.00 66.62 490 VAL B O 1
ATOM 8099 N N . GLU B 1 502 ? 76.703 54.684 5.830 1.00 64.52 491 GLU B N 1
ATOM 8100 C CA . GLU B 1 502 ? 75.406 54.002 5.849 1.00 62.66 491 GLU B CA 1
ATOM 8101 C C . GLU B 1 502 ? 74.460 54.505 4.743 1.00 60.82 491 GLU B C 1
ATOM 8102 O O . GLU B 1 502 ? 74.242 55.713 4.567 1.00 60.59 491 GLU B O 1
ATOM 8108 N N . GLY B 1 503 ? 73.894 53.549 4.015 1.00 58.79 492 GLY B N 1
ATOM 8109 C CA . GLY B 1 503 ? 72.960 53.816 2.922 1.00 57.24 492 GLY B CA 1
ATOM 8110 C C . GLY B 1 503 ? 72.120 52.589 2.616 1.00 55.45 492 GLY B C 1
ATOM 8111 O O . GLY B 1 503 ? 72.176 51.602 3.340 1.00 54.88 492 GLY B O 1
ATOM 8112 N N . PHE B 1 504 ? 71.352 52.650 1.533 1.00 53.74 493 PHE B N 1
ATOM 8113 C CA . PHE B 1 504 ? 70.337 51.642 1.245 1.00 52.51 493 PHE B CA 1
ATOM 8114 C C . PHE B 1 504 ? 70.349 51.220 -0.209 1.00 51.34 493 PHE B C 1
ATOM 8115 O O . PHE B 1 504 ? 70.517 52.044 -1.099 1.00 50.85 493 PHE B O 1
ATOM 8123 N N . GLN B 1 505 ? 70.184 49.924 -0.439 1.00 50.40 494 GLN B N 1
ATOM 8124 C CA . GLN B 1 505 ? 69.911 49.415 -1.776 1.00 49.89 494 GLN B CA 1
ATOM 8125 C C . GLN B 1 505 ? 68.395 49.396 -1.899 1.00 48.59 494 GLN B C 1
ATOM 8126 O O . GLN B 1 505 ? 67.709 49.181 -0.911 1.00 48.57 494 GLN B O 1
ATOM 8132 N N . VAL B 1 506 ? 67.887 49.642 -3.105 1.00 47.41 495 VAL B N 1
ATOM 8133 C CA . VAL B 1 506 ? 66.462 49.913 -3.333 1.00 46.75 495 VAL B CA 1
ATOM 8134 C C . VAL B 1 506 ? 65.764 48.750 -4.059 1.00 45.93 495 VAL B C 1
ATOM 8135 O O . VAL B 1 506 ? 66.277 48.224 -5.041 1.00 45.74 495 VAL B O 1
ATOM 8139 N N . HIS B 1 507 ? 64.611 48.329 -3.542 1.00 45.22 496 HIS B N 1
ATOM 8140 C CA . HIS B 1 507 ? 63.766 47.332 -4.208 1.00 44.68 496 HIS B CA 1
ATOM 8141 C C . HIS B 1 507 ? 62.461 48.015 -4.540 1.00 44.23 496 HIS B C 1
ATOM 8142 O O . HIS B 1 507 ? 61.857 48.635 -3.674 1.00 44.54 496 HIS B O 1
ATOM 8149 N N . LEU B 1 508 ? 62.032 47.913 -5.794 1.00 43.84 497 LEU B N 1
ATOM 8150 C CA . LEU B 1 508 ? 60.856 48.634 -6.276 1.00 43.40 497 LEU B CA 1
ATOM 8151 C C . LEU B 1 508 ? 59.767 47.692 -6.751 1.00 43.10 497 LEU B C 1
ATOM 8152 O O . LEU B 1 508 ? 60.050 46.703 -7.442 1.00 42.99 497 LEU B O 1
ATOM 8157 N N . GLY B 1 509 ? 58.531 47.983 -6.344 1.00 42.88 498 GLY B N 1
ATOM 8158 C CA . GLY B 1 509 ? 57.343 47.331 -6.896 1.00 42.80 498 GLY B CA 1
ATOM 8159 C C . GLY B 1 509 ? 56.888 46.002 -6.324 1.00 42.55 498 GLY B C 1
ATOM 8160 O O . GLY B 1 509 ? 56.113 45.304 -6.961 1.00 42.53 498 GLY B O 1
ATOM 8161 N N . GLY B 1 510 ? 57.332 45.648 -5.127 1.00 42.66 499 GLY B N 1
ATOM 8162 C CA . GLY B 1 510 ? 56.877 44.416 -4.483 1.00 42.75 499 GLY B CA 1
ATOM 8163 C C . GLY B 1 510 ? 55.465 44.540 -3.933 1.00 42.70 499 GLY B C 1
ATOM 8164 O O . GLY B 1 510 ? 54.996 45.636 -3.671 1.00 42.75 499 GLY B O 1
ATOM 8165 N N . HIS B 1 511 ? 54.785 43.406 -3.774 1.00 42.80 500 HIS B N 1
ATOM 8166 C CA . HIS B 1 511 ? 53.454 43.358 -3.141 1.00 42.81 500 HIS B CA 1
ATOM 8167 C C . HIS B 1 511 ? 53.011 41.917 -2.910 1.00 42.65 500 HIS B C 1
ATOM 8168 O O . HIS B 1 511 ? 53.516 40.989 -3.536 1.00 42.48 500 HIS B O 1
ATOM 8175 N N . LEU B 1 512 ? 52.070 41.745 -1.993 1.00 42.72 501 LEU B N 1
ATOM 8176 C CA . LEU B 1 512 ? 51.378 40.474 -1.815 1.00 42.89 501 LEU B CA 1
ATOM 8177 C C . LEU B 1 512 ? 49.994 40.574 -2.476 1.00 42.85 501 LEU B C 1
ATOM 8178 O O . LEU B 1 512 ? 49.749 41.470 -3.294 1.00 42.33 501 LEU B O 1
ATOM 8183 N N . GLY B 1 513 ? 49.103 39.642 -2.153 1.00 43.24 502 GLY B N 1
ATOM 8184 C CA . GLY B 1 513 ? 47.746 39.671 -2.690 1.00 43.94 502 GLY B CA 1
ATOM 8185 C C . GLY B 1 513 ? 47.692 39.177 -4.120 1.00 44.32 502 GLY B C 1
ATOM 8186 O O . GLY B 1 513 ? 48.183 38.101 -4.421 1.00 44.40 502 GLY B O 1
ATOM 8187 N N . LEU B 1 514 ? 47.101 39.976 -5.001 1.00 45.20 503 LEU B N 1
ATOM 8188 C CA . LEU B 1 514 ? 46.952 39.621 -6.408 1.00 45.66 503 LEU B CA 1
ATOM 8189 C C . LEU B 1 514 ? 48.277 39.667 -7.171 1.00 46.19 503 LEU B C 1
ATOM 8190 O O . LEU B 1 514 ? 48.915 40.715 -7.247 1.00 45.82 503 LEU B O 1
ATOM 8195 N N . ASP B 1 515 ? 48.667 38.524 -7.740 1.00 47.07 504 ASP B N 1
ATOM 8196 C CA . ASP B 1 515 ? 49.955 38.374 -8.440 1.00 47.57 504 ASP B CA 1
ATOM 8197 C C . ASP B 1 515 ? 51.082 38.864 -7.554 1.00 47.82 504 ASP B C 1
ATOM 8198 O O . ASP B 1 515 ? 51.842 39.776 -7.921 1.00 47.52 504 ASP B O 1
ATOM 8203 N N . ALA B 1 516 ? 51.153 38.283 -6.364 1.00 48.04 505 ALA B N 1
ATOM 8204 C CA . ALA B 1 516 ? 52.197 38.627 -5.431 1.00 48.26 505 ALA B CA 1
ATOM 8205 C C . ALA B 1 516 ? 53.547 38.307 -6.079 1.00 48.45 505 ALA B C 1
ATOM 8206 O O . ALA B 1 516 ? 53.737 37.265 -6.703 1.00 48.16 505 ALA B O 1
ATOM 8208 N N . GLY B 1 517 ? 54.451 39.262 -5.971 1.00 49.00 506 GLY B N 1
ATOM 8209 C CA . GLY B 1 517 ? 55.796 39.127 -6.484 1.00 49.60 506 GLY B CA 1
ATOM 8210 C C . GLY B 1 517 ? 56.722 40.102 -5.794 1.00 49.94 506 GLY B C 1
ATOM 8211 O O . GLY B 1 517 ? 56.287 41.093 -5.190 1.00 49.66 506 GLY B O 1
ATOM 8212 N N . PHE B 1 518 ? 58.008 39.819 -5.885 1.00 50.61 507 PHE B N 1
ATOM 8213 C CA . PHE B 1 518 ? 59.003 40.635 -5.222 1.00 51.38 507 PHE B CA 1
ATOM 8214 C C . PHE B 1 518 ? 59.356 41.851 -6.065 1.00 52.05 507 PHE B C 1
ATOM 8215 O O . PHE B 1 518 ? 59.019 41.920 -7.239 1.00 51.70 507 PHE B O 1
ATOM 8223 N N . GLY B 1 519 ? 59.996 42.829 -5.432 1.00 53.43 508 GLY B N 1
ATOM 8224 C CA . GLY B 1 519 ? 60.357 44.078 -6.090 1.00 54.21 508 GLY B CA 1
ATOM 8225 C C . GLY B 1 519 ? 61.660 43.906 -6.831 1.00 55.08 508 GLY B C 1
ATOM 8226 O O . GLY B 1 519 ? 62.432 43.001 -6.529 1.00 54.99 508 GLY B O 1
ATOM 8227 N N . ARG B 1 520 ? 61.902 44.770 -7.809 1.00 56.23 509 ARG B N 1
ATOM 8228 C CA . ARG B 1 520 ? 63.112 44.676 -8.630 1.00 57.19 509 ARG B CA 1
ATOM 8229 C C . ARG B 1 520 ? 64.236 45.549 -8.084 1.00 57.84 509 ARG B C 1
ATOM 8230 O O . ARG B 1 520 ? 64.003 46.654 -7.608 1.00 57.48 509 ARG B O 1
ATOM 8238 N N . LYS B 1 521 ? 65.458 45.036 -8.193 1.00 58.91 510 LYS B N 1
ATOM 8239 C CA . LYS B 1 521 ? 66.632 45.654 -7.609 1.00 59.67 510 LYS B CA 1
ATOM 8240 C C . LYS B 1 521 ? 67.224 46.487 -8.709 1.00 60.53 510 LYS B C 1
ATOM 8241 O O . LYS B 1 521 ? 67.058 46.152 -9.867 1.00 60.64 510 LYS B O 1
ATOM 8247 N N . LEU B 1 522 ? 67.890 47.581 -8.362 1.00 61.88 511 LEU B N 1
ATOM 8248 C CA . LEU B 1 522 ? 68.477 48.469 -9.373 1.00 62.65 511 LEU B CA 1
ATOM 8249 C C . LEU B 1 522 ? 69.973 48.266 -9.505 1.00 64.05 511 LEU B C 1
ATOM 8250 O O . LEU B 1 522 ? 70.647 47.910 -8.552 1.00 64.19 511 LEU B O 1
ATOM 8255 N N . ARG B 1 523 ? 70.479 48.537 -10.698 1.00 65.59 512 ARG B N 1
ATOM 8256 C CA . ARG B 1 523 ? 71.768 48.021 -11.127 1.00 66.32 512 ARG B CA 1
ATOM 8257 C C . ARG B 1 523 ? 72.975 48.634 -10.411 1.00 66.43 512 ARG B C 1
ATOM 8258 O O . ARG B 1 523 ? 73.636 47.952 -9.626 1.00 66.68 512 ARG B O 1
ATOM 8266 N N . GLN B 1 524 ? 73.280 49.893 -10.693 1.00 66.64 513 GLN B N 1
ATOM 8267 C CA . GLN B 1 524 ? 74.360 50.585 -10.006 1.00 66.50 513 GLN B CA 1
ATOM 8268 C C . GLN B 1 524 ? 73.651 51.669 -9.229 1.00 66.27 513 GLN B C 1
ATOM 8269 O O . GLN B 1 524 ? 73.487 52.782 -9.725 1.00 66.33 513 GLN B O 1
ATOM 8275 N N . HIS B 1 525 ? 73.184 51.312 -8.030 1.00 65.77 514 HIS B N 1
ATOM 8276 C CA . HIS B 1 525 ? 72.351 52.199 -7.210 1.00 65.14 514 HIS B CA 1
ATOM 8277 C C . HIS B 1 525 ? 72.547 52.053 -5.689 1.00 64.58 514 HIS B C 1
ATOM 8278 O O . HIS B 1 525 ? 72.392 50.980 -5.091 1.00 64.60 514 HIS B O 1
ATOM 8285 N N . LYS B 1 526 ? 72.886 53.178 -5.082 1.00 63.75 515 LYS B N 1
ATOM 8286 C CA . LYS B 1 526 ? 73.044 53.293 -3.649 1.00 63.03 515 LYS B CA 1
ATOM 8287 C C . LYS B 1 526 ? 72.363 54.606 -3.251 1.00 61.92 515 LYS B C 1
ATOM 8288 O O . LYS B 1 526 ? 72.544 55.615 -3.917 1.00 61.83 515 LYS B O 1
ATOM 8294 N N . VAL B 1 527 ? 71.541 54.571 -2.205 1.00 60.81 516 VAL B N 1
ATOM 8295 C CA . VAL B 1 527 ? 70.885 55.770 -1.672 1.00 59.93 516 VAL B CA 1
ATOM 8296 C C . VAL B 1 527 ? 71.373 56.010 -0.249 1.00 58.87 516 VAL B C 1
ATOM 8297 O O . VAL B 1 527 ? 71.128 55.205 0.638 1.00 58.58 516 VAL B O 1
ATOM 8301 N N . THR B 1 528 ? 72.063 57.116 -0.027 1.00 57.75 517 THR B N 1
ATOM 8302 C CA . THR B 1 528 ? 72.547 57.402 1.313 1.00 57.33 517 THR B CA 1
ATOM 8303 C C . THR B 1 528 ? 71.390 57.755 2.233 1.00 56.43 517 THR B C 1
ATOM 8304 O O . THR B 1 528 ? 70.384 58.318 1.814 1.00 56.15 517 THR B O 1
ATOM 8308 N N . SER B 1 529 ? 71.579 57.445 3.502 1.00 55.57 518 SER B N 1
ATOM 8309 C CA . SER B 1 529 ? 70.589 57.678 4.531 1.00 55.03 518 SER B CA 1
ATOM 8310 C C . SER B 1 529 ? 70.105 59.120 4.621 1.00 54.36 518 SER B C 1
ATOM 8311 O O . SER B 1 529 ? 69.030 59.355 5.120 1.00 54.24 518 SER B O 1
ATOM 8314 N N . ASP B 1 530 ? 70.897 60.086 4.162 1.00 53.76 519 ASP B N 1
ATOM 8315 C CA . ASP B 1 530 ? 70.442 61.477 4.095 1.00 52.99 519 ASP B CA 1
ATOM 8316 C C . ASP B 1 530 ? 69.511 61.704 2.909 1.00 52.17 519 ASP B C 1
ATOM 8317 O O . ASP B 1 530 ? 68.598 62.525 2.990 1.00 52.36 519 ASP B O 1
ATOM 8322 N N . GLU B 1 531 ? 69.733 60.969 1.822 1.00 50.92 520 GLU B N 1
ATOM 8323 C CA . GLU B 1 531 ? 68.970 61.160 0.585 1.00 50.11 520 GLU B CA 1
ATOM 8324 C C . GLU B 1 531 ? 67.557 60.549 0.547 1.00 48.70 520 GLU B C 1
ATOM 8325 O O . GLU B 1 531 ? 66.846 60.761 -0.432 1.00 48.25 520 GLU B O 1
ATOM 8331 N N . LEU B 1 532 ? 67.156 59.773 1.555 1.00 47.12 521 LEU B N 1
ATOM 8332 C CA . LEU B 1 532 ? 65.930 58.976 1.419 1.00 46.25 521 LEU B CA 1
ATOM 8333 C C . LEU B 1 532 ? 64.727 59.796 1.055 1.00 45.26 521 LEU B C 1
ATOM 8334 O O . LEU B 1 532 ? 63.934 59.377 0.244 1.00 45.12 521 LEU B O 1
ATOM 8339 N N . GLY B 1 533 ? 64.586 60.955 1.678 1.00 44.53 522 GLY B N 1
ATOM 8340 C CA . GLY B 1 533 ? 63.519 61.883 1.354 1.00 44.00 522 GLY B CA 1
ATOM 8341 C C . GLY B 1 533 ? 63.647 62.463 -0.048 1.00 43.56 522 GLY B C 1
ATOM 8342 O O . GLY B 1 533 ? 62.650 62.555 -0.771 1.00 43.72 522 GLY B O 1
ATOM 8343 N N . ASP B 1 534 ? 64.863 62.858 -0.437 1.00 43.02 523 ASP B N 1
ATOM 8344 C CA . ASP B 1 534 ? 65.122 63.359 -1.797 1.00 42.78 523 ASP B CA 1
ATOM 8345 C C . ASP B 1 534 ? 64.761 62.302 -2.861 1.00 42.41 523 ASP B C 1
ATOM 8346 O O . ASP B 1 534 ? 64.105 62.613 -3.861 1.00 42.70 523 ASP B O 1
ATOM 8351 N N . TYR B 1 535 ? 65.191 61.064 -2.635 1.00 41.92 524 TYR B N 1
ATOM 8352 C CA . TYR B 1 535 ? 64.975 59.964 -3.578 1.00 41.71 524 TYR B CA 1
ATOM 8353 C C . TYR B 1 535 ? 63.503 59.585 -3.740 1.00 41.32 524 TYR B C 1
ATOM 8354 O O . TYR B 1 535 ? 63.011 59.406 -4.863 1.00 41.04 524 TYR B O 1
ATOM 8363 N N . ILE B 1 536 ? 62.814 59.420 -2.615 1.00 41.05 525 ILE B N 1
ATOM 8364 C CA . ILE B 1 536 ? 61.379 59.101 -2.622 1.00 41.01 525 ILE B CA 1
ATOM 8365 C C . ILE B 1 536 ? 60.655 60.206 -3.389 1.00 40.66 525 ILE B C 1
ATOM 8366 O O . ILE B 1 536 ? 59.807 59.924 -4.214 1.00 40.20 525 ILE B O 1
ATOM 8371 N N . ASP B 1 537 ? 60.998 61.462 -3.092 1.00 40.85 526 ASP B N 1
ATOM 8372 C CA . ASP B 1 537 ? 60.413 62.642 -3.755 1.00 41.31 526 ASP B CA 1
ATOM 8373 C C . ASP B 1 537 ? 60.587 62.600 -5.273 1.00 41.48 526 ASP B C 1
ATOM 8374 O O . ASP B 1 537 ? 59.640 62.764 -6.051 1.00 41.29 526 ASP B O 1
ATOM 8379 N N . ARG B 1 538 ? 61.835 62.420 -5.673 1.00 41.77 527 ARG B N 1
ATOM 8380 C CA . ARG B 1 538 ? 62.186 62.347 -7.069 1.00 42.10 527 ARG B CA 1
ATOM 8381 C C . ARG B 1 538 ? 61.335 61.274 -7.750 1.00 42.60 527 ARG B C 1
ATOM 8382 O O . ARG B 1 538 ? 60.600 61.568 -8.693 1.00 42.71 527 ARG B O 1
ATOM 8390 N N . VAL B 1 539 ? 61.395 60.051 -7.233 1.00 43.00 528 VAL B N 1
ATOM 8391 C CA . VAL B 1 539 ? 60.777 58.924 -7.901 1.00 43.44 528 VAL B CA 1
ATOM 8392 C C . VAL B 1 539 ? 59.249 58.997 -7.881 1.00 43.95 528 VAL B C 1
ATOM 8393 O O . VAL B 1 539 ? 58.599 58.561 -8.834 1.00 44.56 528 VAL B O 1
ATOM 8397 N N . VAL B 1 540 ? 58.667 59.542 -6.816 1.00 44.46 529 VAL B N 1
ATOM 8398 C CA . VAL B 1 540 ? 57.209 59.631 -6.714 1.00 44.77 529 VAL B CA 1
ATOM 8399 C C . VAL B 1 540 ? 56.706 60.716 -7.655 1.00 45.17 529 VAL B C 1
ATOM 8400 O O . VAL B 1 540 ? 55.668 60.574 -8.252 1.00 45.53 529 VAL B O 1
ATOM 8404 N N . ARG B 1 541 ? 57.451 61.796 -7.795 1.00 45.96 530 ARG B N 1
ATOM 8405 C CA . ARG B 1 541 ? 57.110 62.823 -8.771 1.00 46.65 530 ARG B CA 1
ATOM 8406 C C . ARG B 1 541 ? 57.232 62.301 -10.216 1.00 47.40 530 ARG B C 1
ATOM 8407 O O . ARG B 1 541 ? 56.360 62.583 -11.043 1.00 47.56 530 ARG B O 1
ATOM 8415 N N . ASN B 1 542 ? 58.295 61.545 -10.514 1.00 48.25 531 ASN B N 1
ATOM 8416 C CA . ASN B 1 542 ? 58.417 60.830 -11.805 1.00 48.88 531 ASN B CA 1
ATOM 8417 C C . ASN B 1 542 ? 57.264 59.849 -12.007 1.00 49.89 531 ASN B C 1
ATOM 8418 O O . ASN B 1 542 ? 56.825 59.638 -13.131 1.00 50.14 531 ASN B O 1
ATOM 8423 N N . PHE B 1 543 ? 56.769 59.245 -10.931 1.00 51.14 532 PHE B N 1
ATOM 8424 C CA . PHE B 1 543 ? 55.595 58.387 -11.049 1.00 52.03 532 PHE B CA 1
ATOM 8425 C C . PHE B 1 543 ? 54.369 59.166 -11.493 1.00 52.88 532 PHE B C 1
ATOM 8426 O O . PHE B 1 543 ? 53.628 58.695 -12.332 1.00 53.16 532 PHE B O 1
ATOM 8434 N N . VAL B 1 544 ? 54.162 60.354 -10.940 1.00 54.14 533 VAL B N 1
ATOM 8435 C CA . VAL B 1 544 ? 52.966 61.148 -11.248 1.00 55.36 533 VAL B CA 1
ATOM 8436 C C . VAL B 1 544 ? 53.047 61.846 -12.611 1.00 56.45 533 VAL B C 1
ATOM 8437 O O . VAL B 1 544 ? 52.041 62.353 -13.113 1.00 56.35 533 VAL B O 1
ATOM 8441 N N . LYS B 1 545 ? 54.244 61.912 -13.194 1.00 57.87 534 LYS B N 1
ATOM 8442 C CA . LYS B 1 545 ? 54.408 62.503 -14.527 1.00 58.53 534 LYS B CA 1
ATOM 8443 C C . LYS B 1 545 ? 54.146 61.449 -15.595 1.00 59.32 534 LYS B C 1
ATOM 8444 O O . LYS B 1 545 ? 53.130 61.491 -16.273 1.00 59.26 534 LYS B O 1
ATOM 8450 N N . HIS B 1 546 ? 55.034 60.469 -15.690 1.00 60.32 535 HIS B N 1
ATOM 8451 C CA . HIS B 1 546 ? 54.963 59.447 -16.732 1.00 61.14 535 HIS B CA 1
ATOM 8452 C C . HIS B 1 546 ? 53.833 58.417 -16.454 1.00 61.86 535 HIS B C 1
ATOM 8453 O O . HIS B 1 546 ? 53.910 57.245 -16.848 1.00 62.17 535 HIS B O 1
ATOM 8460 N N . ARG B 1 547 ? 52.759 58.872 -15.819 1.00 62.47 536 ARG B N 1
ATOM 8461 C CA . ARG B 1 547 ? 51.782 57.982 -15.217 1.00 63.01 536 ARG B CA 1
ATOM 8462 C C . ARG B 1 547 ? 50.629 57.644 -16.158 1.00 63.56 536 ARG B C 1
ATOM 8463 O O . ARG B 1 547 ? 50.121 58.515 -16.863 1.00 63.63 536 ARG B O 1
ATOM 8471 N N . SER B 1 548 ? 50.207 56.382 -16.146 1.00 64.10 537 SER B N 1
ATOM 8472 C CA . SER B 1 548 ? 48.937 55.995 -16.761 1.00 64.50 537 SER B CA 1
ATOM 8473 C C . SER B 1 548 ? 47.815 56.364 -15.777 1.00 64.95 537 SER B C 1
ATOM 8474 O O . SER B 1 548 ? 48.064 56.537 -14.576 1.00 65.37 537 SER B O 1
ATOM 8477 N N . GLU B 1 549 ? 46.586 56.482 -16.276 1.00 65.15 538 GLU B N 1
ATOM 8478 C CA . GLU B 1 549 ? 45.456 56.905 -15.430 1.00 65.09 538 GLU B CA 1
ATOM 8479 C C . GLU B 1 549 ? 44.877 55.696 -14.683 1.00 64.86 538 GLU B C 1
ATOM 8480 O O . GLU B 1 549 ? 44.472 54.695 -15.299 1.00 64.68 538 GLU B O 1
ATOM 8486 N N . GLY B 1 550 ? 44.869 55.807 -13.352 1.00 64.33 539 GLY B N 1
ATOM 8487 C CA . GLY B 1 550 ? 44.408 54.743 -12.466 1.00 63.90 539 GLY B CA 1
ATOM 8488 C C . GLY B 1 550 ? 45.437 53.648 -12.256 1.00 63.49 539 GLY B C 1
ATOM 8489 O O . GLY B 1 550 ? 45.110 52.562 -11.764 1.00 63.63 539 GLY B O 1
ATOM 8490 N N . GLU B 1 551 ? 46.684 53.932 -12.619 1.00 62.70 540 GLU B N 1
ATOM 8491 C CA . GLU B 1 551 ? 47.733 52.926 -12.605 1.00 62.10 540 GLU B CA 1
ATOM 8492 C C . GLU B 1 551 ? 48.422 52.887 -11.249 1.00 61.57 540 GLU B C 1
ATOM 8493 O O . GLU B 1 551 ? 48.793 53.922 -10.694 1.00 61.57 540 GLU B O 1
ATOM 8499 N N . ARG B 1 552 ? 48.604 51.685 -10.724 1.00 60.89 541 ARG B N 1
ATOM 8500 C CA . ARG B 1 552 ? 49.304 51.514 -9.465 1.00 60.40 541 ARG B CA 1
ATOM 8501 C C . ARG B 1 552 ? 50.822 51.682 -9.652 1.00 59.25 541 ARG B C 1
ATOM 8502 O O . ARG B 1 552 ? 51.347 51.537 -10.753 1.00 58.87 541 ARG B O 1
ATOM 8510 N N . PHE B 1 553 ? 51.512 52.012 -8.566 1.00 58.01 542 PHE B N 1
ATOM 8511 C CA . PHE B 1 553 ? 52.957 52.241 -8.601 1.00 57.54 542 PHE B CA 1
ATOM 8512 C C . PHE B 1 553 ? 53.717 50.955 -9.004 1.00 56.97 542 PHE B C 1
ATOM 8513 O O . PHE B 1 553 ? 54.646 51.021 -9.808 1.00 56.37 542 PHE B O 1
ATOM 8521 N N . ALA B 1 554 ? 53.303 49.794 -8.480 1.00 56.86 543 ALA B N 1
ATOM 8522 C CA . ALA B 1 554 ? 53.937 48.505 -8.827 1.00 57.05 543 ALA B CA 1
ATOM 8523 C C . ALA B 1 554 ? 53.858 48.177 -10.330 1.00 57.01 543 ALA B C 1
ATOM 8524 O O . ALA B 1 554 ? 54.716 47.478 -10.873 1.00 57.05 543 ALA B O 1
ATOM 8526 N N . GLN B 1 555 ? 52.820 48.679 -10.986 1.00 57.19 544 GLN B N 1
ATOM 8527 C CA . GLN B 1 555 ? 52.643 48.501 -12.423 1.00 57.58 544 GLN B CA 1
ATOM 8528 C C . GLN B 1 555 ? 53.557 49.436 -13.231 1.00 57.63 544 GLN B C 1
ATOM 8529 O O . GLN B 1 555 ? 54.174 49.005 -14.199 1.00 57.19 544 GLN B O 1
ATOM 8535 N N . TRP B 1 556 ? 53.627 50.713 -12.843 1.00 58.00 545 TRP B N 1
ATOM 8536 C CA . TRP B 1 556 ? 54.461 51.701 -13.550 1.00 58.40 545 TRP B CA 1
ATOM 8537 C C . TRP B 1 556 ? 55.940 51.357 -13.501 1.00 58.84 545 TRP B C 1
ATOM 8538 O O . TRP B 1 556 ? 56.720 51.797 -14.335 1.00 58.96 545 TRP B O 1
ATOM 8549 N N . VAL B 1 557 ? 56.324 50.585 -12.499 1.00 59.68 546 VAL B N 1
ATOM 8550 C CA . VAL B 1 557 ? 57.703 50.164 -12.339 1.00 60.53 546 VAL B CA 1
ATOM 8551 C C . VAL B 1 557 ? 58.092 49.075 -13.353 1.00 61.25 546 VAL B C 1
ATOM 8552 O O . VAL B 1 557 ? 59.279 48.815 -13.563 1.00 61.05 546 VAL B O 1
ATOM 8556 N N . ILE B 1 558 ? 57.100 48.474 -14.012 1.00 62.54 547 ILE B N 1
ATOM 8557 C CA . ILE B 1 558 ? 57.377 47.537 -15.107 1.00 63.39 547 ILE B CA 1
ATOM 8558 C C . ILE B 1 558 ? 58.089 48.251 -16.265 1.00 64.01 547 ILE B C 1
ATOM 8559 O O . ILE B 1 558 ? 59.052 47.718 -16.809 1.00 63.88 547 ILE B O 1
ATOM 8564 N N . ARG B 1 559 ? 57.652 49.466 -16.601 1.00 64.71 548 ARG B N 1
ATOM 8565 C CA . ARG B 1 559 ? 58.007 50.039 -17.890 1.00 65.44 548 ARG B CA 1
ATOM 8566 C C . ARG B 1 559 ? 58.839 51.315 -17.904 1.00 66.12 548 ARG B C 1
ATOM 8567 O O . ARG B 1 559 ? 59.607 51.498 -18.848 1.00 66.69 548 ARG B O 1
ATOM 8575 N N . ALA B 1 560 ? 58.705 52.213 -16.929 1.00 66.55 549 ALA B N 1
ATOM 8576 C CA . ALA B 1 560 ? 59.465 53.483 -17.015 1.00 66.94 549 ALA B CA 1
ATOM 8577 C C . ALA B 1 560 ? 60.976 53.236 -17.198 1.00 67.25 549 ALA B C 1
ATOM 8578 O O . ALA B 1 560 ? 61.513 52.195 -16.788 1.00 67.00 549 ALA B O 1
ATOM 8580 N N . GLU B 1 561 ? 61.654 54.190 -17.825 1.00 67.49 550 GLU B N 1
ATOM 8581 C CA . GLU B 1 561 ? 63.094 54.069 -18.031 1.00 67.96 550 GLU B CA 1
ATOM 8582 C C . GLU B 1 561 ? 63.813 53.887 -16.677 1.00 67.88 550 GLU B C 1
ATOM 8583 O O . GLU B 1 561 ? 63.350 54.402 -15.652 1.00 67.93 550 GLU B O 1
ATOM 8589 N N . GLU B 1 562 ? 64.944 53.179 -16.674 1.00 67.60 551 GLU B N 1
ATOM 8590 C CA . GLU B 1 562 ? 65.724 53.015 -15.449 1.00 67.56 551 GLU B CA 1
ATOM 8591 C C . GLU B 1 562 ? 66.249 54.325 -14.895 1.00 67.18 551 GLU B C 1
ATOM 8592 O O . GLU B 1 562 ? 66.548 54.396 -13.714 1.00 67.49 551 GLU B O 1
ATOM 8598 N N . ASP B 1 563 ? 66.353 55.359 -15.723 1.00 66.72 552 ASP B N 1
ATOM 8599 C CA . ASP B 1 563 ? 66.788 56.669 -15.235 1.00 66.50 552 ASP B CA 1
ATOM 8600 C C . ASP B 1 563 ? 65.664 57.355 -14.431 1.00 65.99 552 ASP B C 1
ATOM 8601 O O . ASP B 1 563 ? 65.954 58.094 -13.501 1.00 66.07 552 ASP B O 1
ATOM 8606 N N . ASP B 1 564 ? 64.400 57.062 -14.748 1.00 65.37 553 ASP B N 1
ATOM 8607 C CA . ASP B 1 564 ? 63.251 57.571 -13.969 1.00 64.94 553 ASP B CA 1
ATOM 8608 C C . ASP B 1 564 ? 63.048 56.893 -12.603 1.00 64.32 553 ASP B C 1
ATOM 8609 O O . ASP B 1 564 ? 62.166 57.303 -11.840 1.00 64.11 553 ASP B O 1
ATOM 8614 N N . LEU B 1 565 ? 63.865 55.876 -12.305 1.00 63.61 554 LEU B N 1
ATOM 8615 C CA . LEU B 1 565 ? 63.769 55.105 -11.069 1.00 63.22 554 LEU B CA 1
ATOM 8616 C C . LEU B 1 565 ? 64.977 55.270 -10.143 1.00 62.93 554 LEU B C 1
ATOM 8617 O O . LEU B 1 565 ? 65.104 54.527 -9.172 1.00 62.81 554 LEU B O 1
ATOM 8622 N N . ARG B 1 566 ? 65.853 56.233 -10.420 1.00 62.84 555 ARG B N 1
ATOM 8623 C CA . ARG B 1 566 ? 67.127 56.351 -9.687 1.00 62.96 555 ARG B CA 1
ATOM 8624 C C . ARG B 1 566 ? 67.195 57.506 -8.684 1.00 62.53 555 ARG B C 1
ATOM 8625 O O . ARG B 1 566 ? 66.681 58.588 -8.931 1.00 62.10 555 ARG B O 1
#

CATH classification: 3.90.480.10 (+2 more: 3.30.413.10, 3.30.413.10)

Sequence (1092 aa):
RNEGQWALGHREPLNANEELKKAGNPLDVRERIENIYAKQGFDSIDKTDLRGRFRWWGLYTQREQGYDGTWTGDDNIDKLEAKYFMMRVRCDGGALSAAALRTLGQISTEFARDTADISDRQNVQYHWIEVENVPEIWRRLDDVGLQTTEACGDCPRVVLGSPLAGESLDEVLDPTWAIEEIVRRYIGKPDFADLPRKYKTAISGLQDVAHEINDVAFIGVNHPEHGPGLDLWVGGGLSTNPMLAQRVGAWVPLGEVPEVWAAVTSVFRDYGYRRLRAKARLKFLIKDWGIAKFREVLETEYLKRPLIDGPAPEPVKHPIDHVGVQRLKNGLNAVGVAPIAGRVSGTILTAVADLMARAGSDRIRFTPYQKLVILDIPDALLDDLIAGLDALGLQSRPSHWRRNLMACSGIEFCKLSFAETRVRAQHLVPELERRLEDINSQLDVPITVNINGCPNSCARIQIADIGFKGQMIDDGHGGSVEGFQVHLGGHLGLDAGFGRKLRQHKVTSDELGDYIDRVVRNFVKHRSEGERFAQWVIRAEEDDLRRNEGQWALGHREPLNANEELKKAGNPLDVRERIENIYAKQGFDSIDKTDLRGRFRWWGLYTQREQGYDGTWTGDDNIDKLEAKYFMMRVRCDGGALSAAALRTLGQISTEFARDTADISDRQNVQYHWIEVENVPEIWRRLDDVGLQTTEACGDCPRVVLGSPLAGESLDEVLDPTWAIEEIVRRYIGKPDFADLPRKYKTAISGLQDVAHEINDVAFIGVNHPEHGPGLDLWVGGGLSTNPMLAQRVGAWVPLGEVPEVWAAVTSVFRDYGYRRLRAKARLKFLIKDWGIAKFREVLETEYLKRPLIDGPAPEPVKHPIDHVGVQRLKNGLNAVGVAPIAGRVSGTILTAVADLMARAGSDRIRFTPYQKLVILDIPDALLDDLIAGLDALGLQSRPSHWRRNLMACSGIEFCKLSFAETRVRAQHLVPELERRLEDINSQLDVPITVNINGCPNSCARIQIADIGFKGQMIDDGHGGSVEGFQVHLGGHLGLDAGFGRKLRQHKVTSDELGDYIDRVVRNFVKHRSEGERFAQWVIRAEEDDLR

Solvent-accessible surface area: 42024 Å² total; per-residue (Å²): 238,64,13,2,16,32,50,88,62,61,124,125,41,68,34,86,56,4,103,27,9,80,79,43,50,3,19,84,0,71,109,78,1,55,95,80,9,11,142,122,9,39,144,40,11,86,125,66,0,7,63,5,21,0,76,7,21,0,1,45,14,2,5,63,98,85,50,81,5,107,106,21,27,133,132,36,70,93,120,3,20,3,99,39,0,16,0,49,0,5,4,27,9,0,49,14,37,12,57,3,0,72,18,0,0,78,0,0,74,105,30,0,143,38,23,0,4,0,21,16,28,0,3,0,17,0,7,52,0,52,2,82,35,0,39,61,0,8,149,61,0,103,121,44,68,16,61,1,8,0,1,0,3,12,0,0,8,1,1,1,2,3,0,0,12,16,9,4,113,110,28,47,30,52,2,40,36,0,9,110,14,0,31,106,68,37,12,35,106,96,87,12,1,21,0,0,58,51,0,48,0,0,1,0,2,27,31,2,0,6,4,12,16,0,0,0,0,0,1,4,12,90,26,120,144,84,23,75,0,0,0,0,38,0,0,1,5,19,34,109,74,40,29,52,4,73,66,5,19,0,13,1,20,19,11,49,0,0,79,0,0,16,8,0,0,11,0,0,47,22,32,0,16,5,76,90,55,90,56,2,38,0,6,33,0,2,143,87,37,29,37,84,109,0,44,100,13,0,22,80,79,61,25,155,71,105,10,62,96,15,54,48,22,157,58,42,156,95,90,44,19,15,20,15,74,55,108,4,118,2,29,10,5,1,0,1,1,0,3,20,1,0,60,9,21,0,81,34,0,29,28,0,0,73,31,0,65,190,4,27,4,32,50,0,21,0,1,0,46,4,5,1,2,1,0,4,0,22,84,96,68,31,116,92,6,30,59,20,1,73,95,47,34,3,52,7,223,22,36,50,12,29,83,24,2,8,0,19,26,1,26,47,10,47,31,90,2,43,0,35,0,10,52,45,0,44,120,1,0,40,40,0,48,164,87,1,121,91,28,71,99,80,5,110,14,49,2,36,2,7,0,1,2,13,45,65,6,90,0,12,0,12,21,0,15,0,0,1,28,0,49,57,11,62,82,85,166,83,28,80,53,48,0,0,38,0,6,1,9,1,44,31,13,91,114,24,24,68,11,84,124,11,191,148,27,111,3,22,14,124,75,0,1,59,0,0,17,105,1,0,65,37,0,29,159,96,40,37,166,69,12,71,2,12,76,0,4,128,123,16,120,62,114,18,0,88,254,60,26,2,15,34,47,93,63,62,124,127,48,61,29,83,52,4,108,23,9,84,75,39,50,3,15,70,0,69,95,90,1,59,87,77,5,15,136,125,6,36,142,38,13,84,126,67,1,10,60,4,20,1,87,7,29,0,1,38,10,2,1,71,82,86,48,86,4,106,94,23,29,127,130,36,72,94,106,4,23,4,116,31,0,18,0,45,0,5,3,27,10,0,48,12,39,12,56,2,0,73,18,0,0,84,0,0,72,104,27,0,132,43,24,1,6,0,25,15,29,0,3,0,15,0,7,57,0,64,2,87,35,0,37,57,0,8,145,52,0,99,112,43,68,16,59,0,7,1,1,0,4,8,0,0,13,2,1,1,2,3,0,0,10,14,14,3,109,112,25,50,30,57,2,40,37,0,9,116,14,0,31,99,70,38,15,33,107,97,89,9,2,22,0,1,63,48,0,44,0,0,0,0,2,24,34,2,0,6,5,13,20,1,0,0,0,0,1,3,12,88,23,122,141,81,18,70,0,0,0,0,37,0,1,0,5,19,33,106,60,38,26,52,5,74,64,6,18,0,13,1,16,15,8,44,0,1,61,0,0,16,9,0,0,13,0,0,47,23,29,0,18,4,87,91,60,90,84,2,35,0,4,19,0,1,130,86,40,29,35,86,112,0,42,100,17,0,27,76,80,56,23,157,70,105,9,69,96,15,57,50,21,158,56,39,152,117,92,45,20,16,18,13,79,53,105,3,120,2,33,15,6,1,0,2,0,0,4,17,1,0,57,12,16,0,80,39,0,36,24,0,0,73,36,0,65,182,4,38,4,31,51,0,23,0,0,0,46,6,5,0,2,0,0,6,0,34,88,100,70,27,112,90,6,32,61,18,1,66,94,48,33,3,47,6,223,22,37,60,12,28,85,20,1,8,0,19,23,1,31,41,12,43,33,92,2,48,0,34,0,15,52,55,0,36,121,1,0,39,45,0,49,177,91,1,113,98,23,62,98,74,6,118,24,64,2,36,2,7,0,1,1,14,47,60,6,82,1,12,2,10,22,0,15,0,0,0,30,0,46,60,9,65,78,86,162,86,27,82,58,53,0,0,37,0,9,1,10,1,47,31,12,87,118,24,25,75,11,79,131,10,191,152,26,107,0,25,8,127,65,0,0,67,0,0,14,100,0,0,79,40,0,30,166,100,48,45,166,74,17,67,2,12,72,0,4,131,123,14,125,63,100,23,0,73

Foldseek 3Di:
DLLCFQQVVSPDAQDPQSVLCVPDQLLPCVCVLVPPDLPVWQVRDDPCNQCASVQQQQWHFWFDPDDFLVQFDPVNCVNRGDSKTKGKWAQAQQKFFLQLLLLVLVCFVPAQVFWWFQALQNIIIGIRHISNCVVVSQVSNVVRPIGRGRCGHFFEHHEHEPQQQPWDPQFQHRLVVLRVVLCVPPTPDRPGSHFLGYAYHYEYSDQFRPHQAGQKYWYWDQFVPPGIFTWIWHQHHFFLDGDTTDTLQFTDHSVCNSVLVVLSSNCRRRGFGNNDSVRGGNNNVCVVQPSVSSQVCSCVVRVVHHGHGGDDDAFDPDHDFPFAWDATPVRAIKHKWFAQQRTATSVLSNLLSVLCVVQVFTIKGAGSLNIIMTDDRHPVCVVVSQVSCVVRRTHSDDQLLRRQEHEDQAPVIDSNFNDHTRVLSVVQSVLLCVVCVVPSVPPPDHFHEYYYRARRCSRPQFAGQWGWHWDWADDPNVDIAIWTWIFHQAHDTPPGDTGHTADPDIGGSVCPNVLCSQLVVLPVPVHDDPDYSSVVSVDDDSVSND/DLLCFQQVVSPDAQDPQSVLCVVDQLLVCVVVLVPPDLPVWQVVDDPCNQPASVQQQQWHFWFDPDDFLVQFDPVNCVNGGDSKTKGKWADAQQKFFLQLLLLVLVCFVPAQVFWWFQALQNIIIGIRHISNCVVVSQVSNVVRPIGRGRCGHFFEHHEHEPQQQPWDPQFQHRLVVLRVVLCVPPTPDDPGSHFLGYFYHYEYSDQFRVQQAGQKYWYWDQFVPPGIFTWIWHQHHFFLDGDTTDTLQFTDHSVCNSVLVVLSSVCRRRGFGNNDSVRGGRNNVCVVQPSVSSQVCSCVVRVVHHGHGGDDDAFDPDHDFPQAWDATPVRAIKHKWFAQQRTATSVLSNLLSVLCVVQVFTIKGAGSLNIIMTDRRHPVSVVVSQVSCVVRRTHSDDQLLRRQEHEDQAPVIHSNFNDHTRVLSNVLSVLLCVVVVVPSVPCPDHFHEYYYRARRCSRPQFAGQWGWHWDWADDPNVDIAIWTWIFHQAHDTPPGDTGHTADPDTGGSVCPNVLCVQLVVLCVPVDDPPDYSSRVSVDDDSVSND